Protein 2W2I (pdb70)

Structure (mmCIF, N/CA/C/O backbone):
data_2W2I
#
_entry.id   2W2I
#
_cell.length_a   90.904
_cell.length_b   111.009
_cell.length_c   224.199
_cell.angle_alpha   90.00
_cell.angle_beta   90.00
_cell.angle_gamma   90.00
#
_symmetry.space_group_name_H-M   'I 2 2 2'
#
loop_
_entity.id
_entity.type
_entity.pdbx_description
1 polymer '2-OXOGLUTARATE OXYGENASE'
2 non-polymer 'NICKEL (II) ION'
3 non-polymer 'PYRIDINE-2,4-DICARBOXYLIC ACID'
4 non-polymer GLYCEROL
5 water water
#
loop_
_atom_site.group_PDB
_atom_site.id
_atom_site.type_symbol
_atom_site.label_atom_id
_atom_site.label_alt_id
_atom_site.label_comp_id
_atom_site.label_asym_id
_atom_site.label_entity_id
_atom_site.label_seq_id
_atom_site.pdbx_PDB_ins_code
_atom_site.Cartn_x
_atom_site.Cartn_y
_atom_site.Cartn_z
_atom_site.occupancy
_atom_site.B_iso_or_equiv
_atom_site.auth_seq_id
_atom_site.auth_comp_id
_atom_site.auth_asym_id
_atom_site.auth_atom_id
_atom_site.pdbx_PDB_model_num
ATOM 1 N N . HIS A 1 35 ? 17.905 33.865 107.302 1.00 38.49 13 HIS A N 1
ATOM 2 C CA . HIS A 1 35 ? 19.343 34.064 106.980 1.00 35.77 13 HIS A CA 1
ATOM 3 C C . HIS A 1 35 ? 19.797 33.258 105.757 1.00 36.18 13 HIS A C 1
ATOM 4 O O . HIS A 1 35 ? 20.539 33.777 104.926 1.00 41.11 13 HIS A O 1
ATOM 6 N N . THR A 1 36 ? 19.365 31.999 105.651 1.00 29.83 14 THR A N 1
ATOM 7 C CA . THR A 1 36 ? 19.762 31.120 104.539 1.00 25.05 14 THR A CA 1
ATOM 8 C C . THR A 1 36 ? 18.530 30.535 103.826 1.00 20.74 14 THR A C 1
ATOM 9 O O . THR A 1 36 ? 17.546 30.214 104.459 1.00 16.94 14 THR A O 1
ATOM 13 N N . ILE A 1 37 ? 18.577 30.411 102.500 1.00 18.49 15 ILE A N 1
ATOM 14 C CA . ILE A 1 37 ? 17.402 29.962 101.746 1.00 14.58 15 ILE A CA 1
ATOM 15 C C . ILE A 1 37 ? 17.125 28.494 102.037 1.00 13.06 15 ILE A C 1
ATOM 16 O O . ILE A 1 37 ? 17.985 27.647 101.840 1.00 14.00 15 ILE A O 1
ATOM 21 N N . MET A 1 38 ? 15.925 28.201 102.514 1.00 11.96 16 MET A N 1
ATOM 22 C CA . MET A 1 38 ? 15.544 26.830 102.830 1.00 13.31 16 MET A CA 1
ATOM 23 C C . MET A 1 38 ? 14.964 26.087 101.626 1.00 13.86 16 MET A C 1
ATOM 24 O O . MET A 1 38 ? 14.318 26.686 100.775 1.00 13.38 16 MET A O 1
ATOM 29 N N . THR A 1 39 ? 15.171 24.772 101.591 1.00 13.43 17 THR A N 1
ATOM 30 C CA . THR A 1 39 ? 14.532 23.908 100.596 1.00 15.24 17 THR A CA 1
ATOM 31 C C . THR A 1 39 ? 13.647 22.889 101.303 1.00 14.39 17 THR A C 1
ATOM 32 O O . THR A 1 39 ? 14.098 22.187 102.167 1.00 15.04 17 THR A O 1
ATOM 36 N N . PHE A 1 40 ? 12.385 22.815 100.921 1.00 14.76 18 PHE A N 1
ATOM 37 C CA . PHE A 1 40 ? 11.430 21.897 101.517 1.00 12.60 18 PHE A CA 1
ATOM 38 C C . PHE A 1 40 ? 11.096 20.747 100.560 1.00 14.65 18 PHE A C 1
ATOM 39 O O . PHE A 1 40 ? 10.962 20.924 99.327 1.00 13.58 18 PHE A O 1
ATOM 47 N N . TYR A 1 41 ? 10.940 19.575 101.141 1.00 14.30 19 TYR A N 1
ATOM 48 C CA . TYR A 1 41 ? 10.627 18.354 100.420 1.00 15.76 19 TYR A CA 1
ATOM 49 C C . TYR A 1 41 ? 9.335 17.719 100.960 1.00 15.91 19 TYR A C 1
ATOM 50 O O . TYR A 1 41 ? 9.374 16.673 101.603 1.00 15.41 19 TYR A O 1
ATOM 59 N N . PRO A 1 42 ? 8.187 18.351 100.700 1.00 16.13 20 PRO A N 1
ATOM 60 C CA . PRO A 1 42 ? 6.925 17.809 101.189 1.00 16.89 20 PRO A CA 1
ATOM 61 C C . PRO A 1 42 ? 6.560 16.449 100.602 1.00 19.17 20 PRO A C 1
ATOM 62 O O . PRO A 1 42 ? 6.795 16.201 99.418 1.00 16.22 20 PRO A O 1
ATOM 66 N N . THR A 1 43 ? 5.978 15.588 101.438 1.00 20.47 21 THR A N 1
ATOM 67 C CA . THR A 1 43 ? 5.313 14.383 100.964 1.00 22.49 21 THR A CA 1
ATOM 68 C C . THR A 1 43 ? 3.977 14.784 100.357 1.00 23.72 21 THR A C 1
ATOM 69 O O . THR A 1 43 ? 3.513 15.905 100.560 1.00 22.66 21 THR A O 1
ATOM 73 N N . MET A 1 44 ? 3.350 13.859 99.642 1.00 26.39 22 MET A N 1
ATOM 74 C CA . MET A 1 44 ? 2.069 14.122 98.993 1.00 28.01 22 MET A CA 1
ATOM 75 C C . MET A 1 44 ? 1.018 14.596 100.011 1.00 27.01 22 MET A C 1
ATOM 76 O O . MET A 1 44 ? 0.300 15.579 99.770 1.00 26.25 22 MET A O 1
ATOM 81 N N . GLU A 1 45 ? 0.942 13.905 101.151 1.00 24.30 23 GLU A N 1
ATOM 82 C CA . GLU A 1 45 ? -0.001 14.260 102.209 1.00 23.08 23 GLU A CA 1
ATOM 83 C C . GLU A 1 45 ? 0.273 15.673 102.710 1.00 21.98 23 GLU A C 1
ATOM 84 O O . GLU A 1 45 ? -0.649 16.465 102.852 1.00 21.36 23 GLU A O 1
ATOM 86 N N . GLU A 1 46 ? 1.540 15.992 102.948 1.00 22.35 24 GLU A N 1
ATOM 87 C CA . GLU A 1 46 ? 1.922 17.338 103.363 1.00 24.62 24 GLU A CA 1
ATOM 88 C C . GLU A 1 46 ? 1.626 18.360 102.262 1.00 26.62 24 GLU A C 1
ATOM 89 O O . GLU A 1 46 ? 1.364 19.525 102.535 1.00 27.94 24 GLU A O 1
ATOM 95 N N . PHE A 1 47 ? 1.662 17.906 101.019 1.00 27.21 25 PHE A N 1
ATOM 96 C CA . PHE A 1 47 ? 1.502 18.779 99.862 1.00 28.25 25 PHE A CA 1
ATOM 97 C C . PHE A 1 47 ? 0.063 19.238 99.625 1.00 27.58 25 PHE A C 1
ATOM 98 O O . PHE A 1 47 ? -0.141 20.265 98.982 1.00 28.77 25 PHE A O 1
ATOM 106 N N . ALA A 1 48 ? -0.919 18.498 100.146 1.00 25.53 26 ALA A N 1
ATOM 107 C CA . ALA A 1 48 ? -2.316 18.689 99.738 1.00 25.44 26 ALA A CA 1
ATOM 108 C C . ALA A 1 48 ? -2.842 20.122 99.906 1.00 25.35 26 ALA A C 1
ATOM 109 O O . ALA A 1 48 ? -3.386 20.704 98.955 1.00 26.99 26 ALA A O 1
ATOM 111 N N . ASP A 1 49 ? -2.658 20.695 101.090 1.00 23.03 27 ASP A N 1
ATOM 112 C CA . ASP A 1 49 ? -3.198 22.015 101.388 1.00 22.06 27 ASP A CA 1
ATOM 113 C C . ASP A 1 49 ? -2.122 23.081 101.354 1.00 18.46 27 ASP A C 1
ATOM 114 O O . ASP A 1 49 ? -1.224 23.096 102.175 1.00 15.95 27 ASP A O 1
ATOM 119 N N . PHE A 1 50 ? -2.237 23.993 100.401 1.00 17.38 28 PHE A N 1
ATOM 120 C CA . PHE A 1 50 ? -1.224 25.021 100.188 1.00 13.74 28 PHE A CA 1
ATOM 121 C C . PHE A 1 50 ? -1.083 25.989 101.366 1.00 13.03 28 PHE A C 1
ATOM 122 O O . PHE A 1 50 ? 0.026 26.239 101.848 1.00 12.03 28 PHE A O 1
ATOM 130 N N . ASN A 1 51 ? -2.211 26.549 101.802 1.00 12.39 29 ASN A N 1
ATOM 131 C CA . ASN A 1 51 ? -2.243 27.497 102.912 1.00 14.62 29 ASN A CA 1
ATOM 132 C C . ASN A 1 51 ? -1.551 26.933 104.121 1.00 13.50 29 ASN A C 1
ATOM 133 O O . ASN A 1 51 ? -0.783 27.625 104.773 1.00 10.70 29 ASN A O 1
ATOM 138 N N . THR A 1 52 ? -1.842 25.675 104.424 1.00 14.49 30 THR A N 1
ATOM 139 C CA . THR A 1 52 ? -1.297 25.017 105.613 1.00 17.06 30 THR A CA 1
ATOM 140 C C . THR A 1 52 ? 0.207 24.851 105.477 1.00 14.23 30 THR A C 1
ATOM 141 O O . THR A 1 52 ? 0.962 25.097 106.406 1.00 10.72 30 THR A O 1
ATOM 145 N N . TYR A 1 53 ? 0.647 24.466 104.295 1.00 11.13 31 TYR A N 1
ATOM 146 C CA . TYR A 1 53 ? 2.063 24.225 104.119 1.00 11.63 31 TYR A CA 1
ATOM 147 C C . TYR A 1 53 ? 2.892 25.503 104.172 1.00 11.27 31 TYR A C 1
ATOM 148 O O . TYR A 1 53 ? 4.006 25.486 104.651 1.00 10.87 31 TYR A O 1
ATOM 157 N N . VAL A 1 54 ? 2.359 26.600 103.644 1.00 12.04 32 VAL A N 1
ATOM 158 C CA . VAL A 1 54 ? 3.049 27.875 103.746 1.00 10.62 32 VAL A CA 1
ATOM 159 C C . VAL A 1 54 ? 3.168 28.316 105.208 1.00 11.17 32 VAL A C 1
ATOM 160 O O . VAL A 1 54 ? 4.225 28.807 105.623 1.00 10.93 32 VAL A O 1
ATOM 164 N N . ALA A 1 55 ? 2.105 28.119 105.997 1.00 10.29 33 ALA A N 1
ATOM 165 C CA . ALA A 1 55 ? 2.143 28.427 107.429 1.00 11.10 33 ALA A CA 1
ATOM 166 C C . ALA A 1 55 ? 3.223 27.580 108.088 1.00 10.66 33 ALA A C 1
ATOM 167 O O . ALA A 1 55 ? 3.946 28.049 108.962 1.00 10.42 33 ALA A O 1
ATOM 169 N N . TYR A 1 56 ? 3.352 26.339 107.630 1.00 9.87 34 TYR A N 1
ATOM 170 C CA . TYR A 1 56 ? 4.382 25.450 108.155 1.00 10.77 34 TYR A CA 1
ATOM 171 C C . TYR A 1 56 ? 5.776 25.935 107.804 1.00 9.60 34 TYR A C 1
ATOM 172 O O . TYR A 1 56 ? 6.643 26.015 108.657 1.00 10.17 34 TYR A O 1
ATOM 181 N N . MET A 1 57 ? 5.990 26.252 106.541 1.00 8.58 35 MET A N 1
ATOM 182 C CA . MET A 1 57 ? 7.271 26.801 106.097 1.00 9.30 35 MET A CA 1
ATOM 183 C C . MET A 1 57 ? 7.709 27.992 106.970 1.00 10.72 35 MET A C 1
ATOM 184 O O . MET A 1 57 ? 8.878 28.086 107.377 1.00 12.74 35 MET A O 1
ATOM 189 N N . GLU A 1 58 ? 6.758 28.871 107.289 1.00 9.20 36 GLU A N 1
ATOM 190 C CA . GLU A 1 58 ? 7.030 30.045 108.114 1.00 9.45 36 GLU A CA 1
ATOM 191 C C . GLU A 1 58 ? 7.337 29.691 109.551 1.00 10.08 36 GLU A C 1
ATOM 192 O O . GLU A 1 58 ? 8.202 30.309 110.184 1.00 5.80 36 GLU A O 1
ATOM 198 N N . SER A 1 59 ? 6.640 28.687 110.079 1.00 10.89 37 SER A N 1
ATOM 199 C CA . SER A 1 59 ? 6.918 28.216 111.429 1.00 12.04 37 SER A CA 1
ATOM 200 C C . SER A 1 59 ? 8.348 27.699 111.534 1.00 11.82 37 SER A C 1
ATOM 201 O O . SER A 1 59 ? 8.907 27.685 112.613 1.00 10.72 37 SER A O 1
ATOM 204 N N . GLN A 1 60 ? 8.918 27.258 110.418 1.00 9.75 38 GLN A N 1
ATOM 205 C CA . GLN A 1 60 ? 10.326 26.833 110.347 1.00 10.40 38 GLN A CA 1
ATOM 206 C C . GLN A 1 60 ? 11.297 27.965 109.958 1.00 12.97 38 GLN A C 1
ATOM 207 O O . GLN A 1 60 ? 12.479 27.699 109.731 1.00 15.10 38 GLN A O 1
ATOM 213 N N . GLY A 1 61 ? 10.801 29.207 109.858 1.00 12.79 39 GLY A N 1
ATOM 214 C CA . GLY A 1 61 ? 11.636 30.382 109.571 1.00 11.28 39 GLY A CA 1
ATOM 215 C C . GLY A 1 61 ? 11.902 30.689 108.105 1.00 11.82 39 GLY A C 1
ATOM 216 O O . GLY A 1 61 ? 12.726 31.550 107.792 1.00 12.09 39 GLY A O 1
ATOM 217 N N . ALA A 1 62 ? 11.191 30.031 107.196 1.00 11.37 40 ALA A N 1
ATOM 218 C CA . ALA A 1 62 ? 11.494 30.146 105.762 1.00 12.47 40 ALA A CA 1
ATOM 219 C C . ALA A 1 62 ? 11.498 31.597 105.281 1.00 13.59 40 ALA A C 1
ATOM 220 O O . ALA A 1 62 ? 12.313 32.001 104.442 1.00 12.21 40 ALA A O 1
ATOM 222 N N . HIS A 1 63 ? 10.551 32.356 105.816 1.00 11.19 41 HIS A N 1
ATOM 223 C CA . HIS A 1 63 ? 10.329 33.734 105.415 1.00 11.36 41 HIS A CA 1
ATOM 224 C C . HIS A 1 63 ? 11.476 34.686 105.739 1.00 12.74 41 HIS A C 1
ATOM 225 O O . HIS A 1 63 ? 11.576 35.760 105.111 1.00 13.61 41 HIS A O 1
ATOM 232 N N . GLN A 1 64 ? 12.341 34.284 106.656 1.00 10.44 42 GLN A N 1
ATOM 233 C CA . GLN A 1 64 ? 13.468 35.104 107.082 1.00 11.71 42 GLN A CA 1
ATOM 234 C C . GLN A 1 64 ? 14.490 35.374 105.986 1.00 10.40 42 GLN A C 1
ATOM 235 O O . GLN A 1 64 ? 15.092 36.450 105.945 1.00 10.27 42 GLN A O 1
ATOM 237 N N . ALA A 1 65 ? 14.716 34.383 105.130 1.00 9.13 43 ALA A N 1
ATOM 238 C CA . ALA A 1 65 ? 15.638 34.538 104.017 1.00 9.64 43 ALA A CA 1
ATOM 239 C C . ALA A 1 65 ? 15.008 35.377 102.887 1.00 10.14 43 ALA A C 1
ATOM 240 O O . ALA A 1 65 ? 15.712 35.960 102.065 1.00 10.11 43 ALA A O 1
ATOM 242 N N . GLY A 1 66 ? 13.681 35.424 102.832 1.00 10.04 44 GLY A N 1
ATOM 243 C CA . GLY A 1 66 ? 12.967 36.143 101.779 1.00 12.03 44 GLY A CA 1
ATOM 244 C C . GLY A 1 66 ? 12.496 35.259 100.635 1.00 11.24 44 GLY A C 1
ATOM 245 O O . GLY A 1 66 ? 11.683 35.667 99.819 1.00 8.39 44 GLY A O 1
ATOM 246 N N . LEU A 1 67 ? 12.981 34.020 100.618 1.00 10.34 45 LEU A N 1
ATOM 247 C CA . LEU A 1 67 ? 12.785 33.116 99.507 1.00 11.20 45 LEU A CA 1
ATOM 248 C C . LEU A 1 67 ? 12.947 31.668 100.017 1.00 9.63 45 LEU A C 1
ATOM 249 O O . LEU A 1 67 ? 13.836 31.372 100.818 1.00 9.35 45 LEU A O 1
ATOM 254 N N . ALA A 1 68 ? 12.084 30.769 99.572 1.00 8.31 46 ALA A N 1
ATOM 255 C CA . ALA A 1 68 ? 12.245 29.345 99.859 1.00 9.90 46 ALA A CA 1
ATOM 256 C C . ALA A 1 68 ? 12.008 28.552 98.582 1.00 9.72 46 ALA A C 1
ATOM 257 O O . ALA A 1 68 ? 11.218 28.971 97.752 1.00 11.47 46 ALA A O 1
ATOM 259 N N . LYS A 1 69 ? 12.709 27.427 98.437 1.00 9.82 47 LYS A N 1
ATOM 260 C CA . LYS A 1 69 ? 12.449 26.485 97.370 1.00 11.15 47 LYS A CA 1
ATOM 261 C C . LYS A 1 69 ? 11.593 25.332 97.885 1.00 11.11 47 LYS A C 1
ATOM 262 O O . LYS A 1 69 ? 11.752 24.885 99.020 1.00 10.93 47 LYS A O 1
ATOM 268 N N . VAL A 1 70 ? 10.648 24.885 97.066 1.00 10.76 48 VAL A N 1
ATOM 269 C CA . VAL A 1 70 ? 9.844 23.721 97.394 1.00 10.16 48 VAL A CA 1
ATOM 270 C C . VAL A 1 70 ? 9.929 22.719 96.249 1.00 11.43 48 VAL A C 1
ATOM 271 O O . VAL A 1 70 ? 9.562 23.009 95.099 1.00 10.72 48 VAL A O 1
ATOM 275 N N . ILE A 1 71 ? 10.403 21.527 96.580 1.00 10.58 49 ILE A N 1
ATOM 276 C CA . ILE A 1 71 ? 10.504 20.456 95.615 1.00 13.39 49 ILE A CA 1
ATOM 277 C C . ILE A 1 71 ? 9.296 19.548 95.798 1.00 13.45 49 ILE A C 1
ATOM 278 O O . ILE A 1 71 ? 9.115 19.001 96.855 1.00 15.21 49 ILE A O 1
ATOM 283 N N . PRO A 1 72 ? 8.439 19.424 94.773 1.00 13.98 50 PRO A N 1
ATOM 284 C CA . PRO A 1 72 ? 7.228 18.619 94.955 1.00 14.53 50 PRO A CA 1
ATOM 285 C C . PRO A 1 72 ? 7.538 17.132 95.093 1.00 15.30 50 PRO A C 1
ATOM 286 O O . PRO A 1 72 ? 8.633 16.705 94.731 1.00 11.76 50 PRO A O 1
ATOM 290 N N . PRO A 1 73 ? 6.586 16.349 95.644 1.00 18.10 51 PRO A N 1
ATOM 291 C CA . PRO A 1 73 ? 6.748 14.906 95.739 1.00 19.26 51 PRO A CA 1
ATOM 292 C C . PRO A 1 73 ? 6.933 14.280 94.371 1.00 20.85 51 PRO A C 1
ATOM 293 O O . PRO A 1 73 ? 6.493 14.854 93.380 1.00 19.35 51 PRO A O 1
ATOM 297 N N . LYS A 1 74 ? 7.566 13.110 94.335 1.00 23.65 52 LYS A N 1
ATOM 298 C CA . LYS A 1 74 ? 7.881 12.401 93.092 1.00 25.70 52 LYS A CA 1
ATOM 299 C C . LYS A 1 74 ? 6.646 12.133 92.237 1.00 26.10 52 LYS A C 1
ATOM 300 O O . LYS A 1 74 ? 6.681 12.315 91.029 1.00 26.53 52 LYS A O 1
ATOM 302 N N . GLU A 1 75 ? 5.551 11.732 92.872 1.00 26.36 53 GLU A N 1
ATOM 303 C CA . GLU A 1 75 ? 4.333 11.361 92.152 1.00 27.06 53 GLU A CA 1
ATOM 304 C C . GLU A 1 75 ? 3.665 12.541 91.423 1.00 26.63 53 GLU A C 1
ATOM 305 O O . GLU A 1 75 ? 2.981 12.360 90.416 1.00 27.31 53 GLU A O 1
ATOM 307 N N . TRP A 1 76 ? 3.890 13.750 91.921 1.00 25.07 54 TRP A N 1
ATOM 308 C CA . TRP A 1 76 ? 3.151 14.925 91.487 1.00 22.17 54 TRP A CA 1
ATOM 309 C C . TRP A 1 76 ? 3.584 15.440 90.116 1.00 21.42 54 TRP A C 1
ATOM 310 O O . TRP A 1 76 ? 4.769 15.432 89.780 1.00 21.08 54 TRP A O 1
ATOM 321 N N . LYS A 1 77 ? 2.607 15.888 89.328 1.00 18.66 55 LYS A N 1
ATOM 322 C CA . LYS A 1 77 ? 2.861 16.552 88.058 1.00 18.03 55 LYS A CA 1
ATOM 323 C C . LYS A 1 77 ? 1.981 17.797 87.882 1.00 18.44 55 LYS A C 1
ATOM 324 O O . LYS A 1 77 ? 0.797 17.793 88.242 1.00 18.06 55 LYS A O 1
ATOM 330 N N . ALA A 1 78 ? 2.568 18.842 87.293 1.00 20.87 56 ALA A N 1
ATOM 331 C CA . ALA A 1 78 ? 1.825 20.049 86.911 1.00 24.01 56 ALA A CA 1
ATOM 332 C C . ALA A 1 78 ? 0.902 19.728 85.732 1.00 25.92 56 ALA A C 1
ATOM 333 O O . ALA A 1 78 ? -0.245 20.183 85.675 1.00 23.96 56 ALA A O 1
ATOM 335 N N . ARG A 1 79 ? 1.430 18.954 84.786 1.00 29.08 57 ARG A N 1
ATOM 336 C CA . ARG A 1 79 ? 0.646 18.414 83.680 1.00 30.90 57 ARG A CA 1
ATOM 337 C C . ARG A 1 79 ? 1.341 17.215 83.053 1.00 31.22 57 ARG A C 1
ATOM 338 O O . ARG A 1 79 ? 2.549 17.016 83.230 1.00 29.99 57 ARG A O 1
ATOM 346 N N . GLN A 1 80 ? 0.564 16.437 82.300 1.00 33.41 58 GLN A N 1
ATOM 347 C CA . GLN A 1 80 ? 1.024 15.167 81.742 1.00 32.75 58 GLN A CA 1
ATOM 348 C C . GLN A 1 80 ? 2.126 15.378 80.713 1.00 31.60 58 GLN A C 1
ATOM 349 O O . GLN A 1 80 ? 3.203 14.798 80.852 1.00 32.59 58 GLN A O 1
ATOM 351 N N . MET A 1 81 ? 1.861 16.234 79.716 1.00 30.37 59 MET A N 1
ATOM 352 C CA . MET A 1 81 ? 2.778 16.483 78.583 1.00 29.50 59 MET A CA 1
ATOM 353 C C . MET A 1 81 ? 2.826 17.957 78.176 1.00 29.35 59 MET A C 1
ATOM 354 O O . MET A 1 81 ? 1.798 18.617 78.149 1.00 29.54 59 MET A O 1
ATOM 359 N N . TYR A 1 82 ? 4.003 18.454 77.803 1.00 31.40 60 TYR A N 1
ATOM 360 C CA . TYR A 1 82 ? 4.139 19.825 77.281 1.00 32.63 60 TYR A CA 1
ATOM 361 C C . TYR A 1 82 ? 4.353 19.833 75.757 1.00 35.29 60 TYR A C 1
ATOM 362 O O . TYR A 1 82 ? 5.124 20.641 75.235 1.00 35.37 60 TYR A O 1
ATOM 371 N N . ASP A 1 83 ? 3.649 18.957 75.044 1.00 37.13 61 ASP A N 1
ATOM 372 C CA . ASP A 1 83 ? 3.921 18.720 73.610 1.00 39.32 61 ASP A CA 1
ATOM 373 C C . ASP A 1 83 ? 2.970 19.461 72.656 1.00 38.44 61 ASP A C 1
ATOM 374 O O . ASP A 1 83 ? 2.865 19.114 71.482 1.00 39.16 61 ASP A O 1
ATOM 379 N N . ASP A 1 84 ? 2.310 20.496 73.164 1.00 36.99 62 ASP A N 1
ATOM 380 C CA . ASP A 1 84 ? 1.215 21.162 72.463 1.00 35.03 62 ASP A CA 1
ATOM 381 C C . ASP A 1 84 ? 1.251 22.680 72.667 1.00 30.47 62 ASP A C 1
ATOM 382 O O . ASP A 1 84 ? 0.224 23.344 72.652 1.00 31.66 62 ASP A O 1
ATOM 387 N N . ILE A 1 85 ? 2.444 23.227 72.827 1.00 24.89 63 ILE A N 1
ATOM 388 C CA . ILE A 1 85 ? 2.600 24.605 73.261 1.00 21.55 63 ILE A CA 1
ATOM 389 C C . ILE A 1 85 ? 3.296 25.498 72.224 1.00 18.14 63 ILE A C 1
ATOM 390 O O . ILE A 1 85 ? 3.431 26.688 72.426 1.00 14.15 63 ILE A O 1
ATOM 395 N N . GLU A 1 86 ? 3.700 24.938 71.090 1.00 16.42 64 GLU A N 1
ATOM 396 C CA . GLU A 1 86 ? 4.450 25.708 70.100 1.00 16.75 64 GLU A CA 1
ATOM 397 C C . GLU A 1 86 ? 3.642 26.861 69.495 1.00 13.22 64 GLU A C 1
ATOM 398 O O . GLU A 1 86 ? 4.203 27.878 69.086 1.00 13.36 64 GLU A O 1
ATOM 404 N N . ASP A 1 87 ? 2.327 26.698 69.449 1.00 10.64 65 ASP A N 1
ATOM 405 C CA . ASP A 1 87 ? 1.435 27.699 68.882 1.00 9.35 65 ASP A CA 1
ATOM 406 C C . ASP A 1 87 ? 0.958 28.761 69.837 1.00 8.66 65 ASP A C 1
ATOM 407 O O . ASP A 1 87 ? 0.279 29.699 69.398 1.00 7.19 65 ASP A O 1
ATOM 412 N N . ILE A 1 88 ? 1.310 28.641 71.122 1.00 7.08 66 ILE A N 1
ATOM 413 C CA . ILE A 1 88 ? 0.918 29.630 72.093 1.00 6.82 66 ILE A CA 1
ATOM 414 C C . ILE A 1 88 ?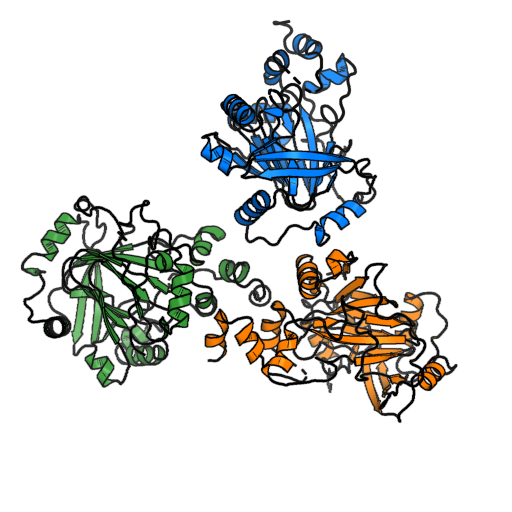 1.456 30.986 71.623 1.00 7.50 66 ILE A C 1
ATOM 415 O O . ILE A 1 88 ? 2.592 31.088 71.114 1.00 6.09 66 ILE A O 1
ATOM 420 N N . LEU A 1 89 ? 0.622 32.011 71.770 1.00 7.05 67 LEU A N 1
ATOM 421 C CA . LEU A 1 89 ? 0.950 33.359 71.315 1.00 8.11 67 LEU A CA 1
ATOM 422 C C . LEU A 1 89 ? 1.633 34.142 72.427 1.00 8.63 67 LEU A C 1
ATOM 423 O O . LEU A 1 89 ? 1.180 34.144 73.577 1.00 7.30 67 LEU A O 1
ATOM 428 N N . ILE A 1 90 ? 2.740 34.772 72.063 1.00 8.13 68 ILE A N 1
ATOM 429 C CA . ILE A 1 90 ? 3.408 35.782 72.844 1.00 6.78 68 ILE A CA 1
ATOM 430 C C . ILE A 1 90 ? 3.081 37.139 72.203 1.00 8.91 68 ILE A C 1
ATOM 431 O O . ILE A 1 90 ? 3.746 37.602 71.244 1.00 10.03 68 ILE A O 1
ATOM 436 N N . ALA A 1 91 ? 2.029 37.762 72.715 1.00 9.09 69 ALA A N 1
ATOM 437 C CA . ALA A 1 91 ? 1.491 38.994 72.137 1.00 10.37 69 ALA A CA 1
ATOM 438 C C . ALA A 1 91 ? 2.517 40.123 72.041 1.00 10.48 69 ALA A C 1
ATOM 439 O O . ALA A 1 91 ? 2.513 40.864 71.061 1.00 10.55 69 ALA A O 1
ATOM 441 N N . THR A 1 92 ? 3.368 40.256 73.062 1.00 10.06 70 THR A N 1
ATOM 442 C CA . THR A 1 92 ? 4.302 41.379 73.166 1.00 11.01 70 THR A CA 1
ATOM 443 C C . THR A 1 92 ? 5.630 40.953 73.807 1.00 10.62 70 THR A C 1
ATOM 444 O O . THR A 1 92 ? 5.886 41.252 74.982 1.00 8.87 70 THR A O 1
ATOM 448 N N . PRO A 1 93 ? 6.488 40.274 73.042 1.00 9.85 71 PRO A N 1
ATOM 449 C CA . PRO A 1 93 ? 7.820 39.961 73.532 1.00 8.32 71 PRO A CA 1
ATOM 450 C C . PRO A 1 93 ? 8.575 41.255 73.844 1.00 8.32 71 PRO A C 1
ATOM 451 O O . PRO A 1 93 ? 8.384 42.267 73.153 1.00 6.35 71 PRO A O 1
ATOM 455 N N . LEU A 1 94 ? 9.422 41.226 74.871 1.00 8.29 72 LEU A N 1
ATOM 456 C CA . LEU A 1 94 ? 10.100 42.443 75.337 1.00 8.92 72 LEU A CA 1
ATOM 457 C C . LEU A 1 94 ? 11.601 42.335 75.101 1.00 10.07 72 LEU A C 1
ATOM 458 O O . LEU A 1 94 ? 12.222 41.390 75.545 1.00 11.34 72 LEU A O 1
ATOM 463 N N . GLN A 1 95 ? 12.167 43.275 74.346 1.00 10.52 73 GLN A N 1
ATOM 464 C CA . GLN A 1 95 ? 13.621 43.329 74.188 1.00 10.93 73 GLN A CA 1
ATOM 465 C C . GLN A 1 95 ? 14.212 44.100 75.347 1.00 11.94 73 GLN A C 1
ATOM 466 O O . GLN A 1 95 ? 13.782 45.218 75.637 1.00 10.73 73 GLN A O 1
ATOM 472 N N . GLN A 1 96 ? 15.172 43.493 76.043 1.00 14.02 74 GLN A N 1
ATOM 473 C CA . GLN A 1 96 ? 15.671 44.050 77.301 1.00 13.80 74 GLN A CA 1
ATOM 474 C C . GLN A 1 96 ? 17.015 44.699 77.063 1.00 14.49 74 GLN A C 1
ATOM 475 O O . GLN A 1 96 ? 17.999 44.014 76.866 1.00 16.63 74 GLN A O 1
ATOM 481 N N . VAL A 1 97 ? 17.052 46.016 77.083 1.00 15.71 75 VAL A N 1
ATOM 482 C CA . VAL A 1 97 ? 18.284 46.743 76.833 1.00 18.17 75 VAL A CA 1
ATOM 483 C C . VAL A 1 97 ? 18.833 47.231 78.161 1.00 20.59 75 VAL A C 1
ATOM 484 O O . VAL A 1 97 ? 18.138 47.870 78.957 1.00 19.91 75 VAL A O 1
ATOM 488 N N . THR A 1 98 ? 20.079 46.871 78.431 1.00 22.48 76 THR A N 1
ATOM 489 C CA . THR A 1 98 ? 20.746 47.301 79.642 1.00 24.23 76 THR A CA 1
ATOM 490 C C . THR A 1 98 ? 21.757 48.411 79.318 1.00 24.61 76 THR A C 1
ATOM 491 O O . THR A 1 98 ? 22.330 48.449 78.225 1.00 25.33 76 THR A O 1
ATOM 495 N N . SER A 1 99 ? 21.950 49.323 80.257 1.00 24.32 77 SER A N 1
ATOM 496 C CA . SER A 1 99 ? 23.045 50.280 80.171 1.00 24.83 77 SER A CA 1
ATOM 497 C C . SER A 1 99 ? 23.607 50.532 81.563 1.00 24.70 77 SER A C 1
ATOM 498 O O . SER A 1 99 ? 22.893 50.448 82.554 1.00 21.41 77 SER A O 1
ATOM 501 N N . GLY A 1 100 ? 24.895 50.849 81.616 1.00 25.01 78 GLY A N 1
ATOM 502 C CA . GLY A 1 100 ? 25.585 51.060 82.864 1.00 24.05 78 GLY A CA 1
ATOM 503 C C . GLY A 1 100 ? 26.924 50.379 82.838 1.00 22.82 78 GLY A C 1
ATOM 504 O O . GLY A 1 100 ? 27.373 49.913 81.797 1.00 23.88 78 GLY A O 1
ATOM 505 N N . GLN A 1 101 ? 27.557 50.334 83.999 1.00 21.28 79 GLN A N 1
ATOM 506 C CA . GLN A 1 101 ? 28.903 49.801 84.143 1.00 21.33 79 GLN A CA 1
ATOM 507 C C . GLN A 1 101 ? 29.103 49.349 85.578 1.00 23.05 79 GLN A C 1
ATOM 508 O O . GLN A 1 101 ? 28.338 49.746 86.468 1.00 24.34 79 GLN A O 1
ATOM 511 N N . GLY A 1 102 ? 30.118 48.514 85.792 1.00 26.25 80 GLY A N 1
ATOM 512 C CA . GLY A 1 102 ? 30.547 48.130 87.143 1.00 28.83 80 GLY A CA 1
ATOM 513 C C . GLY A 1 102 ? 29.469 47.546 88.041 1.00 28.98 80 GLY A C 1
ATOM 514 O O . GLY A 1 102 ? 29.367 47.906 89.221 1.00 29.74 80 GLY A O 1
ATOM 515 N N . GLY A 1 103 ? 28.664 46.648 87.478 1.00 28.07 81 GLY A N 1
ATOM 516 C CA . GLY A 1 103 ? 27.633 45.930 88.233 1.00 26.85 81 GLY A CA 1
ATOM 517 C C . GLY A 1 103 ? 26.419 46.756 88.588 1.00 25.12 81 GLY A C 1
ATOM 518 O O . GLY A 1 103 ? 25.582 46.315 89.374 1.00 25.90 81 GLY A O 1
ATOM 519 N N . VAL A 1 104 ? 26.324 47.955 88.024 1.00 22.58 82 VAL A N 1
ATOM 520 C CA . VAL A 1 104 ? 25.173 48.823 88.273 1.00 22.46 82 VAL A CA 1
ATOM 521 C C . VAL A 1 104 ? 24.540 49.237 86.944 1.00 22.28 82 VAL A C 1
ATOM 522 O O . VAL A 1 104 ? 25.129 50.003 86.177 1.00 20.50 82 VAL A O 1
ATOM 526 N N . PHE A 1 105 ? 23.345 48.718 86.679 1.00 21.80 83 PHE A N 1
ATOM 527 C CA . PHE A 1 105 ? 22.716 48.889 85.379 1.00 21.34 83 PHE A CA 1
ATOM 528 C C . PHE A 1 105 ? 21.258 49.254 85.493 1.00 20.35 83 PHE A C 1
ATOM 529 O O . PHE A 1 105 ? 20.580 48.869 86.449 1.00 18.59 83 PHE A O 1
ATOM 537 N N . THR A 1 106 ? 20.800 50.001 84.496 1.00 19.99 84 THR A N 1
ATOM 538 C CA . THR A 1 106 ? 19.410 50.292 84.271 1.00 19.62 84 THR A CA 1
ATOM 539 C C . THR A 1 106 ? 18.941 49.402 83.130 1.00 19.64 84 THR A C 1
ATOM 540 O O . THR A 1 106 ? 19.646 49.198 82.152 1.00 17.28 84 THR A O 1
ATOM 544 N N . GLN A 1 107 ? 17.752 48.856 83.272 1.00 20.68 85 GLN A N 1
ATOM 545 C CA . GLN A 1 107 ? 17.213 48.004 82.252 1.00 22.62 85 GLN A CA 1
ATOM 546 C C . GLN A 1 107 ? 15.991 48.677 81.633 1.00 23.75 85 GLN A C 1
ATOM 547 O O . GLN A 1 107 ? 15.170 49.284 82.330 1.00 24.72 85 GLN A O 1
ATOM 553 N N . TYR A 1 108 ? 15.893 48.584 80.314 1.00 22.08 86 TYR A N 1
ATOM 554 C CA . TYR A 1 108 ? 14.787 49.159 79.576 1.00 24.37 86 TYR A CA 1
ATOM 555 C C . TYR A 1 108 ? 14.172 48.096 78.660 1.00 22.03 86 TYR A C 1
ATOM 556 O O . TYR A 1 108 ? 14.900 47.269 78.100 1.00 23.74 86 TYR A O 1
ATOM 565 N N . HIS A 1 109 ? 12.853 48.151 78.494 1.00 19.22 87 HIS A N 1
ATOM 566 C CA . HIS A 1 109 ? 12.106 47.136 77.772 1.00 19.65 87 HIS A CA 1
ATOM 567 C C . HIS A 1 109 ? 11.467 47.714 76.549 1.00 17.28 87 HIS A C 1
ATOM 568 O O . HIS A 1 109 ? 10.708 48.648 76.675 1.00 20.24 87 HIS A O 1
ATOM 575 N N . LYS A 1 110 ? 11.798 47.166 75.384 1.00 14.75 88 LYS A N 1
ATOM 576 C CA . LYS A 1 110 ? 11.187 47.580 74.120 1.00 17.22 88 LYS A CA 1
ATOM 577 C C . LYS A 1 110 ? 10.225 46.487 73.675 1.00 14.59 88 LYS A C 1
ATOM 578 O O . LYS A 1 110 ? 10.618 45.321 73.559 1.00 13.16 88 LYS A O 1
ATOM 582 N N . LYS A 1 111 ? 8.990 46.888 73.397 1.00 12.67 89 LYS A N 1
ATOM 583 C CA . LYS A 1 111 ? 7.949 45.971 72.925 1.00 13.86 89 LYS A CA 1
ATOM 584 C C . LYS A 1 111 ? 8.205 45.623 71.510 1.00 10.45 89 LYS A C 1
ATOM 585 O O . LYS A 1 111 ? 8.449 46.504 70.728 1.00 11.57 89 LYS A O 1
ATOM 591 N N . LYS A 1 112 ? 8.210 44.330 71.202 1.00 11.59 90 LYS A N 1
ATOM 592 C CA . LYS A 1 112 ? 8.415 43.821 69.836 1.00 10.49 90 LYS A CA 1
ATOM 593 C C . LYS A 1 112 ? 7.121 43.232 69.338 1.00 10.18 90 LYS A C 1
ATOM 594 O O . LYS A 1 112 ? 6.147 43.118 70.121 1.00 8.58 90 LYS A O 1
ATOM 599 N N . LYS A 1 113 ? 7.102 42.862 68.048 1.00 9.30 91 LYS A N 1
ATOM 600 C CA . LYS A 1 113 ? 5.922 42.299 67.424 1.00 9.74 91 LYS A CA 1
ATOM 601 C C . LYS A 1 113 ? 5.657 40.903 67.958 1.00 7.08 91 LYS A C 1
ATOM 602 O O . LYS A 1 113 ? 6.556 40.241 68.458 1.00 6.05 91 LYS A O 1
ATOM 605 N N . ALA A 1 114 ? 4.408 40.472 67.830 1.00 5.12 92 ALA A N 1
ATOM 606 C CA . ALA A 1 114 ? 3.979 39.155 68.292 1.00 4.86 92 ALA A CA 1
ATOM 607 C C . ALA A 1 114 ? 4.718 38.012 67.604 1.00 7.25 92 ALA A C 1
ATOM 608 O O . ALA A 1 114 ? 5.126 38.122 66.454 1.00 8.33 92 ALA A O 1
ATOM 610 N N . MET A 1 115 ? 4.725 36.880 68.281 1.00 8.34 93 MET A N 1
ATOM 611 C CA . MET A 1 115 ? 5.504 35.722 67.927 1.00 8.77 93 MET A CA 1
ATOM 612 C C . MET A 1 115 ? 4.796 34.530 68.554 1.00 7.99 93 MET A C 1
ATOM 613 O O . MET A 1 115 ? 4.095 34.687 69.590 1.00 7.15 93 MET A O 1
ATOM 618 N N . ARG A 1 116 ? 5.050 33.343 68.044 1.00 5.41 94 ARG A N 1
ATOM 619 C CA . ARG A 1 116 ? 4.604 32.124 68.704 1.00 7.82 94 ARG A CA 1
ATOM 620 C C . ARG A 1 116 ? 5.729 31.521 69.517 1.00 8.89 94 ARG A C 1
ATOM 621 O O . ARG A 1 116 ? 6.894 31.847 69.299 1.00 10.76 94 ARG A O 1
ATOM 629 N N . VAL A 1 117 ? 5.391 30.648 70.454 1.00 9.29 95 VAL A N 1
ATOM 630 C CA . VAL A 1 117 ? 6.378 29.998 71.309 1.00 9.88 95 VAL A CA 1
ATOM 631 C C . VAL A 1 117 ? 7.416 29.209 70.500 1.00 9.82 95 VAL A C 1
ATOM 632 O O . VAL A 1 117 ? 8.596 29.243 70.812 1.00 9.94 95 VAL A O 1
ATOM 636 N N . GLY A 1 118 ? 6.982 28.558 69.437 1.00 9.35 96 GLY A N 1
ATOM 637 C CA . GLY A 1 118 ? 7.886 27.844 68.534 1.00 8.42 96 GLY A CA 1
ATOM 638 C C . GLY A 1 118 ? 8.939 28.746 67.923 1.00 9.79 96 GLY A C 1
ATOM 639 O O . GLY A 1 118 ? 10.110 28.388 67.877 1.00 12.12 96 GLY A O 1
ATOM 640 N N . GLN A 1 119 ? 8.527 29.920 67.452 1.00 9.70 97 GLN A N 1
ATOM 641 C CA . GLN A 1 119 ? 9.474 30.916 66.924 1.00 11.34 97 GLN A CA 1
ATOM 642 C C . GLN A 1 119 ? 10.408 31.389 68.020 1.00 9.80 97 GLN A C 1
ATOM 643 O O . GLN A 1 119 ? 11.611 31.531 67.815 1.00 9.95 97 GLN A O 1
ATOM 649 N N . TYR A 1 120 ? 9.832 31.630 69.186 1.00 10.24 98 TYR A N 1
ATOM 650 C CA . TYR A 1 120 ? 10.593 32.120 70.320 1.00 10.10 98 TYR A CA 1
ATOM 651 C C . TYR A 1 120 ? 11.660 31.110 70.720 1.00 9.89 98 TYR A C 1
ATOM 652 O O . TYR A 1 120 ? 12.826 31.487 70.895 1.00 8.25 98 TYR A O 1
ATOM 661 N N . ARG A 1 121 ? 11.263 29.843 70.833 1.00 9.56 99 ARG A N 1
ATOM 662 C CA . ARG A 1 121 ? 12.199 28.758 71.119 1.00 10.19 99 ARG A CA 1
ATOM 663 C C . ARG A 1 121 ? 13.333 28.687 70.102 1.00 9.07 99 ARG A C 1
ATOM 664 O O . ARG A 1 121 ? 14.484 28.579 70.470 1.00 9.61 99 ARG A O 1
ATOM 672 N N . ARG A 1 122 ? 13.007 28.726 68.821 1.00 9.43 100 ARG A N 1
ATOM 673 C CA . ARG A 1 122 ? 14.036 28.736 67.820 1.00 9.80 100 ARG A CA 1
ATOM 674 C C . ARG A 1 122 ? 14.970 29.923 67.990 1.00 9.77 100 ARG A C 1
ATOM 675 O O . ARG A 1 122 ? 16.184 29.767 67.907 1.00 8.96 100 ARG A O 1
ATOM 683 N N . LEU A 1 123 ? 14.414 31.100 68.256 1.00 10.71 101 LEU A N 1
ATOM 684 C CA . LEU A 1 123 ? 15.225 32.293 68.440 1.00 11.61 101 LEU A CA 1
ATOM 685 C C . LEU A 1 123 ? 16.125 32.132 69.678 1.00 12.47 101 LEU A C 1
ATOM 686 O O . LEU A 1 123 ? 17.295 32.487 69.639 1.00 11.60 101 LEU A O 1
ATOM 691 N N . ALA A 1 124 ? 15.565 31.605 70.766 1.00 11.36 102 ALA A N 1
ATOM 692 C CA . ALA A 1 124 ? 16.333 31.394 71.999 1.00 12.89 102 ALA A CA 1
ATOM 693 C C . ALA A 1 124 ? 17.542 30.473 71.767 1.00 13.78 102 ALA A C 1
ATOM 694 O O . ALA A 1 124 ? 18.613 30.703 72.344 1.00 14.51 102 ALA A O 1
ATOM 696 N N . ASN A 1 125 ? 17.362 29.450 70.943 1.00 13.20 103 ASN A N 1
ATOM 697 C CA . ASN A 1 125 ? 18.438 28.478 70.674 1.00 14.91 103 ASN A CA 1
ATOM 698 C C . ASN A 1 125 ? 19.373 28.812 69.496 1.00 16.31 103 ASN A C 1
ATOM 699 O O . ASN A 1 125 ? 20.340 28.073 69.261 1.00 16.79 103 ASN A O 1
ATOM 704 N N . SER A 1 126 ? 19.097 29.917 68.789 1.00 16.03 104 SER A N 1
ATOM 705 C CA . SER A 1 126 ? 19.930 30.376 67.684 1.00 14.05 104 SER A CA 1
ATOM 706 C C . SER A 1 126 ? 21.295 30.852 68.200 1.00 13.54 104 SER A C 1
ATOM 707 O O . SER A 1 126 ? 21.474 31.164 69.409 1.00 11.52 104 SER A O 1
ATOM 710 N N . LYS A 1 127 ? 22.248 30.949 67.280 1.00 11.20 105 LYS A N 1
ATOM 711 C CA . LYS A 1 127 ? 23.618 31.310 67.626 1.00 11.95 105 LYS A CA 1
ATOM 712 C C . LYS A 1 127 ? 23.649 32.663 68.319 1.00 12.93 105 LYS A C 1
ATOM 713 O O . LYS A 1 127 ? 24.316 32.808 69.313 1.00 13.34 105 LYS A O 1
ATOM 718 N N . LYS A 1 128 ? 22.908 33.643 67.813 1.00 13.65 106 LYS A N 1
ATOM 719 C CA . LYS A 1 128 ? 22.931 34.989 68.405 1.00 14.90 106 LYS A CA 1
ATOM 720 C C . LYS A 1 128 ? 22.510 35.002 69.871 1.00 12.45 106 LYS A C 1
ATOM 721 O O . LYS A 1 128 ? 23.089 35.718 70.653 1.00 13.20 106 LYS A O 1
ATOM 727 N N . TYR A 1 129 ? 21.515 34.208 70.232 1.00 12.45 107 TYR A N 1
ATOM 728 C CA . TYR A 1 129 ? 20.895 34.288 71.573 1.00 14.66 107 TYR A CA 1
ATOM 729 C C . TYR A 1 129 ? 21.227 33.149 72.536 1.00 13.26 107 TYR A C 1
ATOM 730 O O . TYR A 1 129 ? 20.949 33.250 73.733 1.00 16.39 107 TYR A O 1
ATOM 739 N N . GLN A 1 130 ? 21.819 32.074 72.041 1.00 13.57 108 GLN A N 1
ATOM 740 C CA . GLN A 1 130 ? 22.005 30.876 72.841 1.00 13.81 108 GLN A CA 1
ATOM 741 C C . GLN A 1 130 ? 22.931 31.119 74.054 1.00 15.17 108 GLN A C 1
ATOM 742 O O . GLN A 1 130 ? 23.724 32.052 74.064 1.00 16.38 108 GLN A O 1
ATOM 748 N N . THR A 1 131 ? 22.773 30.290 75.081 1.00 15.66 109 THR A N 1
ATOM 749 C CA . THR A 1 131 ? 23.649 30.275 76.266 1.00 14.92 109 THR A CA 1
ATOM 750 C C . THR A 1 131 ? 25.078 30.049 75.807 1.00 16.14 109 THR A C 1
ATOM 751 O O . THR A 1 131 ? 25.320 29.152 75.012 1.00 14.12 109 THR A O 1
ATOM 755 N N . PRO A 1 132 ? 26.017 30.864 76.293 1.00 18.89 110 PRO A N 1
ATOM 756 C CA . PRO A 1 132 ? 27.398 30.614 75.960 1.00 20.36 110 PRO A CA 1
ATOM 757 C C . PRO A 1 132 ? 27.897 29.348 76.638 1.00 22.63 110 PRO A C 1
ATOM 758 O O . PRO A 1 132 ? 27.273 28.871 77.578 1.00 21.17 110 PRO A O 1
ATOM 762 N N . PRO A 1 133 ? 29.016 28.791 76.153 1.00 26.45 111 PRO A N 1
ATOM 763 C CA . PRO A 1 133 ? 29.590 27.605 76.795 1.00 27.26 111 PRO A CA 1
ATOM 764 C C . PRO A 1 133 ? 30.127 27.972 78.158 1.00 28.34 111 PRO A C 1
ATOM 765 O O . PRO A 1 133 ? 30.661 29.060 78.324 1.00 28.69 111 PRO A O 1
ATOM 769 N N . HIS A 1 134 ? 29.973 27.073 79.123 1.00 29.56 112 HIS A N 1
ATOM 770 C CA . HIS A 1 134 ? 30.315 27.351 80.523 1.00 30.54 112 HIS A CA 1
ATOM 771 C C . HIS A 1 134 ? 30.689 26.062 81.250 1.00 29.91 112 HIS A C 1
ATOM 772 O O . HIS A 1 134 ? 30.103 25.000 81.008 1.00 29.38 112 HIS A O 1
ATOM 779 N N . GLN A 1 135 ? 31.653 26.171 82.157 1.00 30.23 113 GLN A N 1
ATOM 780 C CA . GLN A 1 135 ? 32.132 25.026 82.936 1.00 30.65 113 GLN A CA 1
ATOM 781 C C . GLN A 1 135 ? 31.156 24.620 84.022 1.00 31.74 113 GLN A C 1
ATOM 782 O O . GLN A 1 135 ? 31.062 23.439 84.354 1.00 33.77 113 GLN A O 1
ATOM 784 N N . ASN A 1 136 ? 30.440 25.601 84.571 1.00 33.84 114 ASN A N 1
ATOM 785 C CA . ASN A 1 136 ? 29.550 25.393 85.717 1.00 34.18 114 ASN A CA 1
ATOM 786 C C . ASN A 1 136 ? 28.758 26.667 86.005 1.00 33.12 114 ASN A C 1
ATOM 787 O O . ASN A 1 136 ? 28.904 27.661 85.305 1.00 30.77 114 ASN A O 1
ATOM 792 N N . PHE A 1 137 ? 27.967 26.652 87.072 1.00 31.97 115 PHE A N 1
ATOM 793 C CA . PHE A 1 137 ? 27.177 27.815 87.416 1.00 31.48 115 PHE A CA 1
ATOM 794 C C . PHE A 1 137 ? 27.999 29.060 87.674 1.00 32.16 115 PHE A C 1
ATOM 795 O O . PHE A 1 137 ? 27.716 30.125 87.127 1.00 31.39 115 PHE A O 1
ATOM 803 N N . ALA A 1 138 ? 29.002 28.931 88.529 1.00 30.97 116 ALA A N 1
ATOM 804 C CA . ALA A 1 138 ? 29.882 30.056 88.840 1.00 30.56 116 ALA A CA 1
ATOM 805 C C . ALA A 1 138 ? 30.402 30.695 87.553 1.00 29.00 116 ALA A C 1
ATOM 806 O O . ALA A 1 138 ? 30.425 31.923 87.402 1.00 29.41 116 ALA A O 1
ATOM 808 N N . ASP A 1 139 ? 30.823 29.845 86.625 1.00 26.57 117 ASP A N 1
ATOM 809 C CA . ASP A 1 139 ? 31.305 30.304 85.350 1.00 26.72 117 ASP A CA 1
ATOM 810 C C . ASP A 1 139 ? 30.195 31.091 84.650 1.00 26.25 117 ASP A C 1
ATOM 811 O O . ASP A 1 139 ? 30.423 32.210 84.198 1.00 26.44 117 ASP A O 1
ATOM 816 N N . LEU A 1 140 ? 28.999 30.508 84.587 1.00 24.08 118 LEU A N 1
ATOM 817 C CA . LEU A 1 140 ? 27.871 31.110 83.851 1.00 22.81 118 LEU A CA 1
ATOM 818 C C . LEU A 1 140 ? 27.403 32.409 84.502 1.00 20.78 118 LEU A C 1
ATOM 819 O O . LEU A 1 140 ? 27.067 33.360 83.827 1.00 18.45 118 LEU A O 1
ATOM 824 N N . GLU A 1 141 ? 27.388 32.432 85.829 1.00 21.79 119 GLU A N 1
ATOM 825 C CA . GLU A 1 141 ? 27.013 33.623 86.599 1.00 20.83 119 GLU A CA 1
ATOM 826 C C . GLU A 1 141 ? 27.980 34.774 86.344 1.00 21.08 119 GLU A C 1
ATOM 827 O O . GLU A 1 141 ? 27.566 35.914 86.115 1.00 18.96 119 GLU A O 1
ATOM 833 N N . GLN A 1 142 ? 29.274 34.463 86.360 1.00 20.06 120 GLN A N 1
ATOM 834 C CA . GLN A 1 142 ? 30.297 35.451 86.023 1.00 20.54 120 GLN A CA 1
ATOM 835 C C . GLN A 1 142 ? 30.085 35.985 84.597 1.00 20.70 120 GLN A C 1
ATOM 836 O O . GLN A 1 142 ? 30.140 37.202 84.380 1.00 21.16 120 GLN A O 1
ATOM 838 N N . ARG A 1 143 ? 29.830 35.087 83.641 1.00 20.48 121 ARG A N 1
ATOM 839 C CA . ARG A 1 143 ? 29.538 35.488 82.248 1.00 23.18 121 ARG A CA 1
ATOM 840 C C . ARG A 1 143 ? 28.276 36.342 82.143 1.00 21.99 121 ARG A C 1
ATOM 841 O O . ARG A 1 143 ? 28.216 37.285 81.366 1.00 22.33 121 ARG A O 1
ATOM 849 N N . TYR A 1 144 ? 27.252 36.001 82.909 1.00 19.70 122 TYR A N 1
ATOM 850 C CA . TYR A 1 144 ? 26.032 36.810 82.919 1.00 19.22 122 TYR A CA 1
ATOM 851 C C . TYR A 1 144 ? 26.344 38.239 83.342 1.00 19.09 122 TYR A C 1
ATOM 852 O O . TYR A 1 144 ? 25.980 39.174 82.660 1.00 18.72 122 TYR A O 1
ATOM 861 N N . TRP A 1 145 ? 27.008 38.396 84.484 1.00 19.80 123 TRP A N 1
ATOM 862 C CA . TRP A 1 145 ? 27.319 39.726 85.001 1.00 20.95 123 TRP A CA 1
ATOM 863 C C . TRP A 1 145 ? 28.340 40.453 84.147 1.00 23.15 123 TRP A C 1
ATOM 864 O O . TRP A 1 145 ? 28.251 41.671 84.006 1.00 24.60 123 TRP A O 1
ATOM 875 N N . LYS A 1 146 ? 29.267 39.719 83.534 1.00 24.87 124 LYS A N 1
ATOM 876 C CA . LYS A 1 146 ? 30.229 40.336 82.645 1.00 27.43 124 LYS A CA 1
ATOM 877 C C . LYS A 1 146 ? 29.603 40.674 81.282 1.00 31.08 124 LYS A C 1
ATOM 878 O O . LYS A 1 146 ? 30.165 41.444 80.525 1.00 32.20 124 LYS A O 1
ATOM 880 N N . SER A 1 147 ? 28.439 40.110 80.962 1.00 33.82 125 SER A N 1
ATOM 881 C CA . SER A 1 147 ? 27.833 40.304 79.634 1.00 35.69 125 SER A CA 1
ATOM 882 C C . SER A 1 147 ? 27.080 41.618 79.479 1.00 37.75 125 SER A C 1
ATOM 883 O O . SER A 1 147 ? 26.633 41.942 78.399 1.00 36.02 125 SER A O 1
ATOM 886 N N . HIS A 1 148 ? 26.888 42.354 80.566 1.00 40.53 126 HIS A N 1
ATOM 887 C CA . HIS A 1 148 ? 26.144 43.608 80.493 1.00 42.34 126 HIS A CA 1
ATOM 888 C C . HIS A 1 148 ? 27.071 44.768 80.166 1.00 44.15 126 HIS A C 1
ATOM 889 O O . HIS A 1 148 ? 28.158 44.842 80.729 1.00 45.89 126 HIS A O 1
ATOM 896 N N . PRO A 1 149 ? 26.646 45.685 79.267 1.00 44.92 127 PRO A N 1
ATOM 897 C CA . PRO A 1 149 ? 25.416 45.734 78.451 1.00 44.96 127 PRO A CA 1
ATOM 898 C C . PRO A 1 149 ? 25.216 44.617 77.419 1.00 44.28 127 PRO A C 1
ATOM 899 O O . PRO A 1 149 ? 24.226 43.885 77.509 1.00 46.92 127 PRO A O 1
ATOM 903 N N . GLY A 1 150 ? 26.109 44.497 76.446 1.00 42.07 128 GLY A N 1
ATOM 904 C CA . GLY A 1 150 ? 26.014 43.424 75.442 1.00 40.83 128 GLY A CA 1
ATOM 905 C C . GLY A 1 150 ? 24.700 43.276 74.686 1.00 38.90 128 GLY A C 1
ATOM 906 O O . GLY A 1 150 ? 23.858 44.166 74.682 1.00 41.68 128 GLY A O 1
ATOM 907 N N . ASN A 1 151 ? 24.548 42.130 74.029 1.00 35.44 129 ASN A N 1
ATOM 908 C CA . ASN A 1 151 ? 23.427 41.857 73.118 1.00 32.17 129 ASN A CA 1
ATOM 909 C C . ASN A 1 151 ? 22.094 41.739 73.855 1.00 29.16 129 ASN A C 1
ATOM 910 O O . ASN A 1 151 ? 21.969 40.871 74.712 1.00 29.00 129 ASN A O 1
ATOM 915 N N . PRO A 1 152 ? 21.098 42.586 73.512 1.00 23.40 130 PRO A N 1
ATOM 916 C CA . PRO A 1 152 ? 19.864 42.563 74.284 1.00 21.14 130 PRO A CA 1
ATOM 917 C C . PRO A 1 152 ? 19.000 41.339 74.000 1.00 15.76 130 PRO A C 1
ATOM 918 O O . PRO A 1 152 ? 18.601 41.141 72.885 1.00 12.06 130 PRO A O 1
ATOM 922 N N . PRO A 1 153 ? 18.679 40.542 75.039 1.00 11.72 131 PRO A N 1
ATOM 923 C CA . PRO A 1 153 ? 17.876 39.354 74.809 1.00 11.01 131 PRO A CA 1
ATOM 924 C C . PRO A 1 153 ? 16.397 39.736 74.667 1.00 10.07 131 PRO A C 1
ATOM 925 O O . PRO A 1 153 ? 16.033 40.881 74.935 1.00 8.32 131 PRO A O 1
ATOM 929 N N . ILE A 1 154 ? 15.552 38.780 74.291 1.00 9.21 132 ILE A N 1
ATOM 930 C CA . ILE A 1 154 ? 14.109 39.033 74.157 1.00 7.75 132 ILE A CA 1
ATOM 931 C C . ILE A 1 154 ? 13.386 38.140 75.138 1.00 6.51 132 ILE A C 1
ATOM 932 O O . ILE A 1 154 ? 13.638 36.946 75.181 1.00 6.28 132 ILE A O 1
ATOM 937 N N . TYR A 1 155 ? 12.516 38.739 75.957 1.00 5.78 133 TYR A N 1
ATOM 938 C CA . TYR A 1 155 ? 11.858 38.032 77.020 1.00 5.93 133 TYR A CA 1
ATOM 939 C C . TYR A 1 155 ? 10.380 37.923 76.710 1.00 5.04 133 TYR A C 1
ATOM 940 O O . TYR A 1 155 ? 9.704 38.922 76.501 1.00 7.77 133 TYR A O 1
ATOM 949 N N . GLY A 1 156 ? 9.888 36.698 76.673 1.00 5.71 134 GLY A N 1
ATOM 950 C CA . GLY A 1 156 ? 8.458 36.445 76.516 1.00 7.65 134 GLY A CA 1
ATOM 951 C C . GLY A 1 156 ? 7.802 36.473 77.872 1.00 7.78 134 GLY A C 1
ATOM 952 O O . GLY A 1 156 ? 7.315 35.452 78.355 1.00 11.22 134 GLY A O 1
ATOM 953 N N . ALA A 1 157 ? 7.766 37.659 78.472 1.00 7.30 135 ALA A N 1
ATOM 954 C CA . ALA A 1 157 ? 7.311 37.868 79.841 1.00 8.40 135 ALA A CA 1
ATOM 955 C C . ALA A 1 157 ? 5.849 38.260 79.866 1.00 9.14 135 ALA A C 1
ATOM 956 O O . ALA A 1 157 ? 5.324 38.714 78.878 1.00 10.06 135 ALA A O 1
ATOM 958 N N . ASP A 1 158 ? 5.198 38.065 81.014 1.00 9.34 136 ASP A N 1
ATOM 959 C CA . ASP A 1 158 ? 3.870 38.648 81.268 1.00 11.72 136 ASP A CA 1
ATOM 960 C C . ASP A 1 158 ? 2.772 38.173 80.342 1.00 9.59 136 ASP A C 1
ATOM 961 O O . ASP A 1 158 ? 1.907 38.943 79.936 1.00 11.76 136 ASP A O 1
ATOM 966 N N . ILE A 1 159 ? 2.793 36.878 80.045 1.00 7.96 137 ILE A N 1
ATOM 967 C CA . ILE A 1 159 ? 1.753 36.264 79.228 1.00 7.96 137 ILE A CA 1
ATOM 968 C C . ILE A 1 159 ? 0.673 35.754 80.154 1.00 10.57 137 ILE A C 1
ATOM 969 O O . ILE A 1 159 ? 0.942 34.964 81.101 1.00 8.76 137 ILE A O 1
ATOM 974 N N . SER A 1 160 ? -0.541 36.261 79.960 1.00 9.62 138 SER A N 1
ATOM 975 C CA . SER A 1 160 ? -1.657 35.844 80.795 1.00 10.72 138 SER A CA 1
ATOM 976 C C . SER A 1 160 ? -1.971 34.411 80.400 1.00 10.47 138 SER A C 1
ATOM 977 O O . SER A 1 160 ? -2.245 34.151 79.247 1.00 9.12 138 SER A O 1
ATOM 980 N N . GLY A 1 161 ? -1.925 33.490 81.356 1.00 11.86 139 GLY A N 1
ATOM 981 C CA . GLY A 1 161 ? -2.179 32.081 81.070 1.00 9.89 139 GLY A CA 1
ATOM 982 C C . GLY A 1 161 ? -1.534 31.132 82.067 1.00 9.84 139 GLY A C 1
ATOM 983 O O . GLY A 1 161 ? -0.739 31.546 82.933 1.00 9.00 139 GLY A O 1
ATOM 984 N N . SER A 1 162 ? -1.882 29.854 81.939 1.00 9.81 140 SER A N 1
ATOM 985 C CA . SER A 1 162 ? -1.363 28.803 82.804 1.00 12.18 140 SER A CA 1
ATOM 986 C C . SER A 1 162 ? -1.116 27.548 81.996 1.00 11.94 140 SER A C 1
ATOM 987 O O . SER A 1 162 ? -1.824 27.274 81.033 1.00 11.17 140 SER A O 1
ATOM 990 N N . LEU A 1 163 ? -0.105 26.788 82.384 1.00 12.35 141 LEU A N 1
ATOM 991 C CA . LEU A 1 163 ? 0.134 25.482 81.781 1.00 12.13 141 LEU A CA 1
ATOM 992 C C . LEU A 1 163 ? -0.203 24.349 82.750 1.00 15.27 141 LEU A C 1
ATOM 993 O O . LEU A 1 163 ? 0.057 23.186 82.438 1.00 15.76 141 LEU A O 1
ATOM 998 N N . PHE A 1 164 ? -0.773 24.669 83.920 1.00 14.74 142 PHE A N 1
ATOM 999 C CA . PHE A 1 164 ? -1.313 23.632 84.800 1.00 16.51 142 PHE A CA 1
ATOM 1000 C C . PHE A 1 164 ? -2.625 23.106 84.242 1.00 19.42 142 PHE A C 1
ATOM 1001 O O . PHE A 1 164 ? -3.404 23.868 83.666 1.00 20.59 142 PHE A O 1
ATOM 1009 N N . GLU A 1 165 ? -2.844 21.803 84.395 1.00 21.72 143 GLU A N 1
ATOM 1010 C CA . GLU A 1 165 ? -4.123 21.180 84.056 1.00 23.63 143 GLU A CA 1
ATOM 1011 C C . GLU A 1 165 ? -5.047 21.220 85.243 1.00 22.77 143 GLU A C 1
ATOM 1012 O O . GLU A 1 165 ? -4.600 21.197 86.378 1.00 23.51 143 GLU A O 1
ATOM 1018 N N . GLU A 1 166 ? -6.344 21.226 84.978 1.00 21.23 144 GLU A N 1
ATOM 1019 C CA . GLU A 1 166 ? -7.341 21.160 86.046 1.00 22.27 144 GLU A CA 1
ATOM 1020 C C . GLU A 1 166 ? -7.226 19.886 86.868 1.00 23.15 144 GLU A C 1
ATOM 1021 O O . GLU A 1 166 ? -7.547 19.880 88.054 1.00 24.21 144 GLU A O 1
ATOM 1027 N N . SER A 1 167 ? -6.765 18.817 86.233 1.00 23.31 145 SER A N 1
ATOM 1028 C CA . SER A 1 167 ? -6.498 17.559 86.923 1.00 24.54 145 SER A CA 1
ATOM 1029 C C . SER A 1 167 ? -5.495 17.681 88.069 1.00 25.23 145 SER A C 1
ATOM 1030 O O . SER A 1 167 ? -5.553 16.882 89.008 1.00 25.71 145 SER A O 1
ATOM 1033 N N . THR A 1 168 ? -4.580 18.654 87.995 1.00 24.69 146 THR A N 1
ATOM 1034 C CA . THR A 1 168 ? -3.617 18.896 89.083 1.00 23.59 146 THR A CA 1
ATOM 1035 C C . THR A 1 168 ? -4.315 19.603 90.233 1.00 23.70 146 THR A C 1
ATOM 1036 O O . THR A 1 168 ? -4.694 20.763 90.112 1.00 23.55 146 THR A O 1
ATOM 1040 N N . LYS A 1 169 ? -4.482 18.887 91.343 1.00 23.68 147 LYS A N 1
ATOM 1041 C CA . LYS A 1 169 ? -5.232 19.373 92.491 1.00 23.93 147 LYS A CA 1
ATOM 1042 C C . LYS A 1 169 ? -4.370 19.862 93.668 1.00 22.62 147 LYS A C 1
ATOM 1043 O O . LYS A 1 169 ? -4.922 20.394 94.621 1.00 26.65 147 LYS A O 1
ATOM 1049 N N . GLN A 1 170 ? -3.050 19.663 93.637 1.00 20.41 148 GLN A N 1
ATOM 1050 C CA . GLN A 1 170 ? -2.111 20.230 94.659 1.00 18.41 148 GLN A CA 1
ATOM 1051 C C . GLN A 1 170 ? -1.369 21.274 93.840 1.00 15.66 148 GLN A C 1
ATOM 1052 O O . GLN A 1 170 ? -0.716 20.926 92.851 1.00 14.02 148 GLN A O 1
ATOM 1058 N N . TRP A 1 171 ? -1.348 22.529 94.294 1.00 11.57 149 TRP A N 1
ATOM 1059 C CA . TRP A 1 171 ? -0.194 23.457 94.218 1.00 10.93 149 TRP A CA 1
ATOM 1060 C C . TRP A 1 171 ? -0.367 23.924 92.751 1.00 10.79 149 TRP A C 1
ATOM 1061 O O . TRP A 1 171 ? 0.594 24.155 92.015 1.00 10.31 149 TRP A O 1
ATOM 1072 N N . ASN A 1 172 ? -1.631 23.990 92.328 1.00 10.60 150 ASN A N 1
ATOM 1073 C CA . ASN A 1 172 ? -2.021 24.509 91.029 1.00 12.73 150 ASN A CA 1
ATOM 1074 C C . ASN A 1 172 ? -2.098 26.018 91.171 1.00 11.83 150 ASN A C 1
ATOM 1075 O O . ASN A 1 172 ? -2.965 26.535 91.880 1.00 9.04 150 ASN A O 1
ATOM 1080 N N . LEU A 1 173 ? -1.220 26.711 90.458 1.00 12.65 151 LEU A N 1
ATOM 1081 C CA . LEU A 1 173 ? -1.080 28.159 90.580 1.00 14.44 151 LEU A CA 1
ATOM 1082 C C . LEU A 1 173 ? -2.344 28.941 90.208 1.00 15.21 151 LEU A C 1
ATOM 1083 O O . LEU A 1 173 ? -2.472 30.113 90.577 1.00 16.60 151 LEU A O 1
ATOM 1088 N N . GLY A 1 174 ? -3.274 28.309 89.498 1.00 13.42 152 GLY A N 1
ATOM 1089 C CA . GLY A 1 174 ? -4.557 28.927 89.250 1.00 13.24 152 GLY A CA 1
ATOM 1090 C C . GLY A 1 174 ? -5.548 28.816 90.383 1.00 14.41 152 GLY A C 1
ATOM 1091 O O . GLY A 1 174 ? -6.583 29.472 90.344 1.00 15.56 152 GLY A O 1
ATOM 1092 N N . HIS A 1 175 ? -5.253 27.986 91.384 1.00 15.17 153 HIS A N 1
ATOM 1093 C CA . HIS A 1 175 ? -6.232 27.627 92.425 1.00 14.56 153 HIS A CA 1
ATOM 1094 C C . HIS A 1 175 ? -5.566 27.369 93.765 1.00 13.50 153 HIS A C 1
ATOM 1095 O O . HIS A 1 175 ? -5.765 26.347 94.363 1.00 12.76 153 HIS A O 1
ATOM 1102 N N . LEU A 1 176 ? -4.750 28.303 94.212 1.00 12.43 154 LEU A N 1
ATOM 1103 C CA . LEU A 1 176 ? -4.039 28.150 95.448 1.00 12.07 154 LEU A CA 1
ATOM 1104 C C . LEU A 1 176 ? -4.966 28.299 96.633 1.00 12.27 154 LEU A C 1
ATOM 1105 O O . LEU A 1 176 ? -4.649 27.793 97.692 1.00 10.62 154 LEU A O 1
ATOM 1110 N N . GLY A 1 177 ? -6.074 29.026 96.478 1.00 12.28 155 GLY A N 1
ATOM 1111 C CA . GLY A 1 177 ? -7.076 29.130 97.556 1.00 11.03 155 GLY A CA 1
ATOM 1112 C C . GLY A 1 177 ? -6.663 29.917 98.785 1.00 10.85 155 GLY A C 1
ATOM 1113 O O . GLY A 1 177 ? -7.121 29.646 99.900 1.00 10.87 155 GLY A O 1
ATOM 1114 N N . THR A 1 178 ? -5.798 30.900 98.613 1.00 10.54 156 THR A N 1
ATOM 1115 C CA . THR A 1 178 ? -5.455 31.765 99.720 1.00 10.72 156 THR A CA 1
ATOM 1116 C C . THR A 1 178 ? -6.458 32.928 99.798 1.00 9.81 156 THR A C 1
ATOM 1117 O O . THR A 1 178 ? -7.323 33.095 98.909 1.00 7.91 156 THR A O 1
ATOM 1121 N N . ILE A 1 179 ? -6.306 33.739 100.848 1.00 7.72 157 ILE A N 1
ATOM 1122 C CA . ILE A 1 179 ? -7.177 34.868 101.068 1.00 8.68 157 ILE A CA 1
ATOM 1123 C C . ILE A 1 179 ? -7.061 35.945 99.985 1.00 7.86 157 ILE A C 1
ATOM 1124 O O . ILE A 1 179 ? -7.917 36.824 99.920 1.00 9.13 157 ILE A O 1
ATOM 1129 N N . LEU A 1 180 ? -6.038 35.891 99.138 1.00 8.38 158 LEU A N 1
ATOM 1130 C CA . LEU A 1 180 ? -5.992 36.798 97.974 1.00 10.56 158 LEU A CA 1
ATOM 1131 C C . LEU A 1 180 ? -7.232 36.648 97.099 1.00 7.00 158 LEU A C 1
ATOM 1132 O O . LEU A 1 180 ? -7.650 37.615 96.451 1.00 9.24 158 LEU A O 1
ATOM 1137 N N . ASP A 1 181 ? -7.848 35.465 97.124 1.00 6.79 159 ASP A N 1
ATOM 1138 C CA . ASP A 1 181 ? -9.110 35.242 96.367 1.00 8.25 159 ASP A CA 1
ATOM 1139 C C . ASP A 1 181 ? -10.218 36.197 96.774 1.00 8.11 159 ASP A C 1
ATOM 1140 O O . ASP A 1 181 ? -11.124 36.395 96.012 1.00 9.25 159 ASP A O 1
ATOM 1145 N N . LEU A 1 182 ? -10.162 36.770 97.978 1.00 7.99 160 LEU A N 1
ATOM 1146 C CA . LEU A 1 182 ? -11.152 37.753 98.410 1.00 8.85 160 LEU A CA 1
ATOM 1147 C C . LEU A 1 182 ? -11.193 38.988 97.531 1.00 9.90 160 LEU A C 1
ATOM 1148 O O . LEU A 1 182 ? -12.240 39.634 97.432 1.00 9.23 160 LEU A O 1
ATOM 1153 N N . LEU A 1 183 ? -10.071 39.323 96.879 1.00 9.46 161 LEU A N 1
ATOM 1154 C CA . LEU A 1 183 ? -10.017 40.504 96.029 1.00 11.06 161 LEU A CA 1
ATOM 1155 C C . LEU A 1 183 ? -11.041 40.388 94.886 1.00 12.16 161 LEU A C 1
ATOM 1156 O O . LEU A 1 183 ? -11.873 41.285 94.670 1.00 9.74 161 LEU A O 1
ATOM 1161 N N . GLU A 1 184 ? -10.977 39.282 94.160 1.00 11.23 162 GLU A N 1
ATOM 1162 C CA . GLU A 1 184 ? -11.954 39.020 93.124 1.00 12.51 162 GLU A CA 1
ATOM 1163 C C . GLU A 1 184 ? -13.341 38.756 93.689 1.00 13.62 162 GLU A C 1
ATOM 1164 O O . GLU A 1 184 ? -14.314 39.361 93.278 1.00 12.97 162 GLU A O 1
ATOM 1170 N N . GLN A 1 185 ? -13.401 37.895 94.698 1.00 14.33 163 GLN A N 1
ATOM 1171 C CA . GLN A 1 185 ? -14.648 37.402 95.246 1.00 13.92 163 GLN A CA 1
ATOM 1172 C C . GLN A 1 185 ? -15.531 38.515 95.857 1.00 16.05 163 GLN A C 1
ATOM 1173 O O . GLN A 1 185 ? -16.745 38.546 95.638 1.00 15.69 163 GLN A O 1
ATOM 1179 N N . GLU A 1 186 ? -14.911 39.439 96.586 1.00 16.54 164 GLU A N 1
ATOM 1180 C CA . GLU A 1 186 ? -15.638 40.521 97.262 1.00 16.11 164 GLU A CA 1
ATOM 1181 C C . GLU A 1 186 ? -15.713 41.812 96.461 1.00 16.90 164 GLU A C 1
ATOM 1182 O O . GLU A 1 186 ? -16.733 42.480 96.484 1.00 19.46 164 GLU A O 1
ATOM 1188 N N . CYS A 1 187 ? -14.649 42.180 95.756 1.00 15.43 165 CYS A N 1
ATOM 1189 C CA . CYS A 1 187 ? -14.600 43.484 95.076 1.00 15.43 165 CYS A CA 1
ATOM 1190 C C . CYS A 1 187 ? -14.718 43.367 93.576 1.00 15.92 165 CYS A C 1
ATOM 1191 O O . CYS A 1 187 ? -14.854 44.375 92.885 1.00 16.77 165 CYS A O 1
ATOM 1194 N N . GLY A 1 188 ? -14.621 42.149 93.059 1.00 14.33 166 GLY A N 1
ATOM 1195 C CA . GLY A 1 188 ? -14.718 41.934 91.614 1.00 14.54 166 GLY A CA 1
ATOM 1196 C C . GLY A 1 188 ? -13.473 42.372 90.862 1.00 13.52 166 GLY A C 1
ATOM 1197 O O . GLY A 1 188 ? -13.523 42.541 89.655 1.00 10.01 166 GLY A O 1
ATOM 1198 N N . VAL A 1 189 ? -12.369 42.566 91.568 1.00 11.51 167 VAL A N 1
ATOM 1199 C CA . VAL A 1 189 ? -11.164 43.116 90.985 1.00 9.10 167 VAL A CA 1
ATOM 1200 C C . VAL A 1 189 ? -10.292 41.983 90.429 1.00 9.01 167 VAL A C 1
ATOM 1201 O O . VAL A 1 189 ? -9.987 40.999 91.110 1.00 6.31 167 VAL A O 1
ATOM 1205 N N . VAL A 1 190 ? -9.896 42.126 89.181 1.00 7.11 168 VAL A N 1
ATOM 1206 C CA . VAL A 1 190 ? -9.021 41.161 88.508 1.00 6.80 168 VAL A CA 1
ATOM 1207 C C . VAL A 1 190 ? -7.784 41.921 88.065 1.00 7.09 168 VAL A C 1
ATOM 1208 O O . VAL A 1 190 ? -7.887 42.910 87.339 1.00 6.10 168 VAL A O 1
ATOM 1212 N N . ILE A 1 191 ? -6.617 41.479 88.513 1.00 7.24 169 ILE A N 1
ATOM 1213 C CA . ILE A 1 191 ? -5.358 42.087 88.087 1.00 8.05 169 ILE A CA 1
ATOM 1214 C C . ILE A 1 191 ? -4.465 41.009 87.497 1.00 9.10 169 ILE A C 1
ATOM 1215 O O . ILE A 1 191 ? -3.955 40.161 88.224 1.00 7.10 169 ILE A O 1
ATOM 1220 N N . GLU A 1 192 ? -4.297 41.017 86.179 1.00 6.21 170 GLU A N 1
ATOM 1221 C CA . GLU A 1 192 ? -3.624 39.928 85.534 1.00 6.59 170 GLU A CA 1
ATOM 1222 C C . GLU A 1 192 ? -2.222 39.852 86.006 1.00 6.20 170 GLU A C 1
ATOM 1223 O O . GLU A 1 192 ? -1.563 40.854 86.079 1.00 8.40 170 GLU A O 1
ATOM 1229 N N . GLY A 1 193 ? -1.761 38.653 86.320 1.00 5.93 171 GLY A N 1
ATOM 1230 C CA . GLY A 1 193 ? -0.413 38.481 86.803 1.00 5.03 171 GLY A CA 1
ATOM 1231 C C . GLY A 1 193 ? -0.305 38.588 88.316 1.00 7.23 171 GLY A C 1
ATOM 1232 O O . GLY A 1 193 ? 0.681 38.131 88.88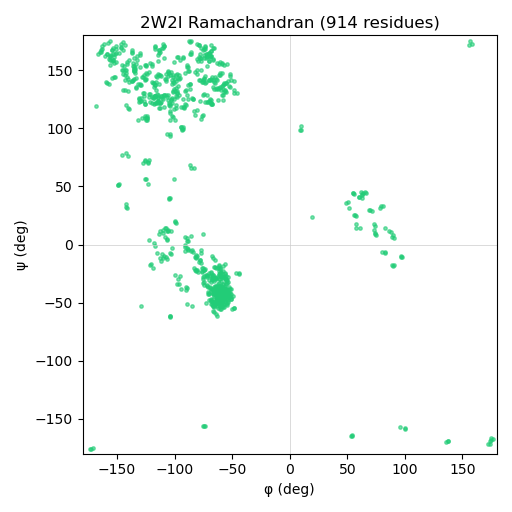0 1.00 9.23 171 GLY A O 1
ATOM 1233 N N . VAL A 1 194 ? -1.302 39.171 88.980 1.00 7.51 172 VAL A N 1
ATOM 1234 C CA . VAL A 1 194 ? -1.303 39.293 90.444 1.00 4.87 172 VAL A CA 1
ATOM 1235 C C . VAL A 1 194 ? -2.272 38.271 91.011 1.00 6.92 172 VAL A C 1
ATOM 1236 O O . VAL A 1 194 ? -1.853 37.374 91.761 1.00 7.38 172 VAL A O 1
ATOM 1240 N N . ASN A 1 195 ? -3.554 38.382 90.669 1.00 7.11 173 ASN A N 1
ATOM 1241 C CA . ASN A 1 195 ? -4.492 37.328 91.078 1.00 8.21 173 ASN A CA 1
ATOM 1242 C C . ASN A 1 195 ? -4.930 36.439 89.939 1.00 8.50 173 ASN A C 1
ATOM 1243 O O . ASN A 1 195 ? -5.856 35.660 90.085 1.00 10.80 173 ASN A O 1
ATOM 1248 N N . THR A 1 196 ? -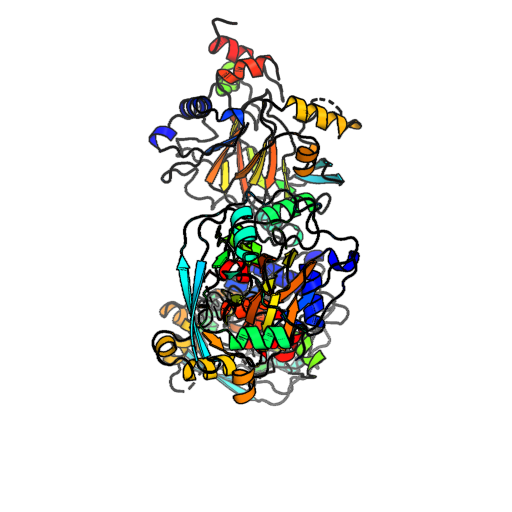4.246 36.568 88.809 1.00 9.74 174 THR A N 1
ATOM 1249 C CA . THR A 1 196 ? -4.273 35.561 87.755 1.00 7.78 174 THR A CA 1
ATOM 1250 C C . THR A 1 196 ? -2.817 35.235 87.348 1.00 8.94 174 THR A C 1
ATOM 1251 O O . THR A 1 196 ? -1.916 36.060 87.441 1.00 9.01 174 THR A O 1
ATOM 1255 N N . PRO A 1 197 ? -2.581 34.032 86.847 1.00 8.66 175 PRO A N 1
ATOM 1256 C CA . PRO A 1 197 ? -1.207 33.672 86.551 1.00 8.60 175 PRO A CA 1
ATOM 1257 C C . PRO A 1 197 ? -0.606 34.269 85.259 1.00 7.59 175 PRO A C 1
ATOM 1258 O O . PRO A 1 197 ? -1.305 34.555 84.240 1.00 7.99 175 PRO A O 1
ATOM 1262 N N . TYR A 1 198 ? 0.712 34.461 85.321 1.00 6.66 176 TYR A N 1
ATOM 1263 C CA . TYR A 1 198 ? 1.510 34.840 84.143 1.00 5.75 176 TYR A CA 1
ATOM 1264 C C . TYR A 1 198 ? 2.446 33.716 83.796 1.00 5.55 176 TYR A C 1
ATOM 1265 O O . TYR A 1 198 ? 2.941 33.019 84.684 1.00 5.55 176 TYR A O 1
ATOM 1274 N N . LEU A 1 199 ? 2.687 33.557 82.498 1.00 6.13 177 LEU A N 1
ATOM 1275 C CA . LEU A 1 199 ? 3.710 32.696 81.988 1.00 6.25 177 LEU A CA 1
ATOM 1276 C C . LEU A 1 199 ? 4.892 33.571 81.544 1.00 5.55 177 LEU A C 1
ATOM 1277 O O . LEU A 1 199 ? 4.712 34.703 81.086 1.00 6.26 177 LEU A O 1
ATOM 1282 N N . TYR A 1 200 ? 6.090 33.010 81.676 1.00 6.54 178 TYR A N 1
ATOM 1283 C CA . TYR A 1 200 ? 7.337 33.655 81.278 1.00 5.92 178 TYR A CA 1
ATOM 1284 C C . TYR A 1 200 ? 8.149 32.659 80.446 1.00 5.93 178 TYR A C 1
ATOM 1285 O O . TYR A 1 200 ? 8.722 31.715 80.994 1.00 8.86 178 TYR A O 1
ATOM 1294 N N . PHE A 1 201 ? 8.224 32.897 79.152 1.00 5.01 179 PHE A N 1
ATOM 1295 C CA . PHE A 1 201 ? 9.145 32.181 78.279 1.00 6.30 179 PHE A CA 1
ATOM 1296 C C . PHE A 1 201 ? 10.444 32.975 78.195 1.00 6.35 179 PHE A C 1
ATOM 1297 O O . PHE A 1 201 ? 10.438 34.123 77.750 1.00 6.79 179 PHE A O 1
ATOM 1305 N N . GLY A 1 202 ? 11.537 32.363 78.654 1.00 6.51 180 GLY A N 1
ATOM 1306 C CA . GLY A 1 202 ? 12.822 33.047 78.820 1.00 5.56 180 GLY A CA 1
ATOM 1307 C C . GLY A 1 202 ? 13.878 32.497 77.846 1.00 9.03 180 GLY A C 1
ATOM 1308 O O . GLY A 1 202 ? 13.683 31.470 77.184 1.00 9.26 180 GLY A O 1
ATOM 1309 N N . MET A 1 203 ? 14.976 33.228 77.738 1.00 8.99 181 MET A N 1
ATOM 1310 C CA . MET A 1 203 ? 16.162 32.799 77.004 1.00 9.06 181 MET A CA 1
ATOM 1311 C C . MET A 1 203 ? 17.371 33.318 77.800 1.00 10.16 181 MET A C 1
ATOM 1312 O O . MET A 1 203 ? 17.212 34.091 78.772 1.00 8.20 181 MET A O 1
ATOM 1317 N N . TRP A 1 204 ? 18.566 32.885 77.397 1.00 9.75 182 TRP A N 1
ATOM 1318 C CA . TRP A 1 204 ? 19.808 33.279 78.062 1.00 7.42 182 TRP A CA 1
ATOM 1319 C C . TRP A 1 204 ? 19.816 34.781 78.310 1.00 8.10 182 TRP A C 1
ATOM 1320 O O . TRP A 1 204 ? 19.517 35.560 77.420 1.00 7.94 182 TRP A O 1
ATOM 1331 N N . LYS A 1 205 ? 20.127 35.173 79.547 1.00 8.21 183 LYS A N 1
ATOM 1332 C CA . LYS A 1 205 ? 20.398 36.565 79.872 1.00 9.42 183 LYS A CA 1
ATOM 1333 C C . LYS A 1 205 ? 19.099 37.402 80.122 1.00 11.61 183 LYS A C 1
ATOM 1334 O O . LYS A 1 205 ? 19.156 38.550 80.561 1.00 12.62 183 LYS A O 1
ATOM 1340 N N . THR A 1 206 ? 17.918 36.837 79.882 1.00 9.99 184 THR A N 1
ATOM 1341 C CA . THR A 1 206 ? 16.698 37.563 80.224 1.00 8.31 184 THR A CA 1
ATOM 1342 C C . THR A 1 206 ? 16.665 37.677 81.751 1.00 9.43 184 THR A C 1
ATOM 1343 O O . THR A 1 206 ? 17.025 36.753 82.445 1.00 9.63 184 THR A O 1
ATOM 1347 N N . THR A 1 207 ? 16.216 38.822 82.247 1.00 9.21 185 THR A N 1
ATOM 1348 C CA . THR A 1 207 ? 16.323 39.122 83.606 1.00 10.07 185 THR A CA 1
ATOM 1349 C C . THR A 1 207 ? 15.078 39.734 84.232 1.00 8.80 185 THR A C 1
ATOM 1350 O O . THR A 1 207 ? 14.247 40.335 83.559 1.00 8.54 185 THR A O 1
ATOM 1354 N N . PHE A 1 208 ? 14.954 39.522 85.541 1.00 8.69 186 PHE A N 1
ATOM 1355 C CA . PHE A 1 208 ? 14.031 40.301 86.360 1.00 7.60 186 PHE A CA 1
ATOM 1356 C C . PHE A 1 208 ? 14.842 41.141 87.315 1.00 7.35 186 PHE A C 1
ATOM 1357 O O . PHE A 1 208 ? 15.587 40.618 88.125 1.00 7.23 186 PHE A O 1
ATOM 1365 N N . ALA A 1 209 ? 14.730 42.459 87.183 1.00 8.20 187 ALA A N 1
ATOM 1366 C CA . ALA A 1 209 ? 15.525 43.369 87.971 1.00 7.63 187 ALA A CA 1
ATOM 1367 C C . ALA A 1 209 ? 14.997 43.386 89.420 1.00 8.01 187 ALA A C 1
ATOM 1368 O O . ALA A 1 209 ? 13.940 42.817 89.717 1.00 8.27 187 ALA A O 1
ATOM 1370 N N . TRP A 1 210 ? 15.741 44.026 90.321 1.00 9.92 188 TRP A N 1
ATOM 1371 C CA . TRP A 1 210 ? 15.354 44.076 91.743 1.00 8.71 188 TRP A CA 1
ATOM 1372 C C . TRP A 1 210 ? 13.956 44.647 91.937 1.00 9.32 188 TRP A C 1
ATOM 1373 O O . TRP A 1 210 ? 13.628 45.659 91.373 1.00 11.47 188 TRP A O 1
ATOM 1384 N N . HIS A 1 211 ? 13.130 43.974 92.729 1.00 8.74 189 HIS A N 1
ATOM 1385 C CA . HIS A 1 211 ? 11.785 44.436 92.995 1.00 8.55 189 HIS A CA 1
ATOM 1386 C C . HIS A 1 211 ? 11.232 43.706 94.206 1.00 9.08 189 HIS A C 1
ATOM 1387 O O . HIS A 1 211 ? 11.787 42.691 94.621 1.00 10.58 189 HIS A O 1
ATOM 1394 N N . THR A 1 212 ? 10.129 44.232 94.747 1.00 8.11 190 THR A N 1
ATOM 1395 C CA . THR A 1 212 ? 9.223 43.461 95.616 1.00 8.56 190 THR A CA 1
ATOM 1396 C C . THR A 1 212 ? 7.887 43.407 94.885 1.00 6.76 190 THR A C 1
ATOM 1397 O O . THR A 1 212 ? 7.709 44.085 93.886 1.00 7.59 190 THR A O 1
ATOM 1401 N N . GLU A 1 213 ? 6.973 42.567 95.361 1.00 6.35 191 GLU A N 1
ATOM 1402 C CA . GLU A 1 213 ? 5.681 42.325 94.703 1.00 6.67 191 GLU A CA 1
ATOM 1403 C C . GLU A 1 213 ? 4.683 43.429 94.995 1.00 8.63 191 GLU A C 1
ATOM 1404 O O . GLU A 1 213 ? 4.792 44.137 96.013 1.00 11.83 191 GLU A O 1
ATOM 1410 N N . ASP A 1 214 ? 3.679 43.564 94.139 1.00 9.73 192 ASP A N 1
ATOM 1411 C CA . ASP A 1 214 ? 2.627 44.547 94.378 1.00 12.02 192 ASP A CA 1
ATOM 1412 C C . ASP A 1 214 ? 1.978 44.286 95.736 1.00 11.10 192 ASP A C 1
ATOM 1413 O O . ASP A 1 214 ? 1.751 43.135 96.103 1.00 10.04 192 ASP A O 1
ATOM 1418 N N . MET A 1 215 ? 1.701 45.373 96.458 1.00 9.96 193 MET A N 1
ATOM 1419 C CA . MET A 1 215 ? 1.054 45.354 97.749 1.00 12.71 193 MET A CA 1
ATOM 1420 C C . MET A 1 215 ? 1.816 44.487 98.772 1.00 11.33 193 MET A C 1
ATOM 1421 O O . MET A 1 215 ? 1.231 44.003 99.738 1.00 12.94 193 MET A O 1
ATOM 1426 N N . ASP A 1 216 ? 3.125 44.332 98.542 1.00 11.51 194 ASP A N 1
ATOM 1427 C CA . ASP A 1 216 ? 4.004 43.472 99.348 1.00 10.73 194 ASP A CA 1
ATOM 1428 C C . ASP A 1 216 ? 3.462 42.059 99.548 1.00 7.07 194 ASP A C 1
ATOM 1429 O O . ASP A 1 216 ? 3.665 41.431 100.593 1.00 5.23 194 ASP A O 1
ATOM 1434 N N . LEU A 1 217 ? 2.816 41.553 98.502 1.00 6.53 195 LEU A N 1
ATOM 1435 C CA . LEU A 1 217 ? 2.262 40.210 98.493 1.00 6.60 195 LEU A CA 1
ATOM 1436 C C . LEU A 1 217 ? 3.375 39.181 98.451 1.00 7.65 195 LEU A C 1
ATOM 1437 O O . LEU A 1 217 ? 4.530 39.496 98.109 1.00 7.54 195 LEU A O 1
ATOM 1442 N N . TYR A 1 218 ? 3.007 37.942 98.750 1.00 6.78 196 TYR A N 1
ATOM 1443 C CA . TYR A 1 218 ? 3.870 36.791 98.471 1.00 7.55 196 TYR A CA 1
ATOM 1444 C C . TYR A 1 218 ? 3.829 36.529 96.964 1.00 4.46 196 TYR A C 1
ATOM 1445 O O . TYR A 1 218 ? 2.912 36.995 96.306 1.00 4.39 196 TYR A O 1
ATOM 1454 N N . SER A 1 219 ? 4.780 35.762 96.441 1.00 3.00 197 SER A N 1
ATOM 1455 C CA . SER A 1 219 ? 4.637 35.168 95.078 1.00 7.33 197 SER A CA 1
ATOM 1456 C C . SER A 1 219 ? 5.085 33.729 95.092 1.00 7.29 197 SER A C 1
ATOM 1457 O O . SER A 1 219 ? 5.830 33.326 95.964 1.00 6.10 197 SER A O 1
ATOM 1460 N N . ILE A 1 220 ? 4.570 32.960 94.132 1.00 7.07 198 ILE A N 1
ATOM 1461 C CA . ILE A 1 220 ? 5.041 31.614 93.888 1.00 6.09 198 ILE A CA 1
ATOM 1462 C C . ILE A 1 220 ? 5.355 31.494 92.394 1.00 8.38 198 ILE A C 1
ATOM 1463 O O . ILE A 1 220 ? 4.611 32.004 91.571 1.00 5.80 198 ILE A O 1
ATOM 1468 N N . ASN A 1 221 ? 6.483 30.849 92.087 1.00 9.11 199 ASN A N 1
ATOM 1469 C CA A ASN A 1 221 ? 6.999 30.692 90.717 0.50 8.45 199 ASN A CA 1
ATOM 1470 C CA B ASN A 1 221 ? 6.979 30.701 90.752 0.50 8.51 199 ASN A CA 1
ATOM 1471 C C . ASN A 1 221 ? 7.339 29.225 90.482 1.00 9.69 199 ASN A C 1
ATOM 1472 O O . ASN A 1 221 ? 8.107 28.643 91.222 1.00 10.16 199 ASN A O 1
ATOM 1481 N N . TYR A 1 222 ? 6.780 28.631 89.418 1.00 7.76 200 TYR A N 1
ATOM 1482 C CA . TYR A 1 222 ? 7.030 27.241 89.082 1.00 6.34 200 TYR A CA 1
ATOM 1483 C C . TYR A 1 222 ? 7.712 27.178 87.727 1.00 8.25 200 TYR A C 1
ATOM 1484 O O . TYR A 1 222 ? 7.253 27.769 86.775 1.00 8.31 200 TYR A O 1
ATOM 1493 N N . LEU A 1 223 ? 8.838 26.483 87.648 1.00 7.72 201 LEU A N 1
ATOM 1494 C CA . LEU A 1 223 ? 9.570 26.374 86.387 1.00 9.73 201 LEU A CA 1
ATOM 1495 C C . LEU A 1 223 ? 9.083 25.116 85.694 1.00 8.78 201 LEU A C 1
ATOM 1496 O O . LEU A 1 223 ? 9.466 24.023 86.045 1.00 8.76 201 LEU A O 1
ATOM 1501 N N . HIS A 1 224 ? 8.188 25.270 84.735 1.00 9.71 202 HIS A N 1
ATOM 1502 C CA . HIS A 1 224 ? 7.608 24.119 84.037 1.00 10.20 202 HIS A CA 1
ATOM 1503 C C . HIS A 1 224 ? 8.646 23.237 83.334 1.00 11.35 202 HIS A C 1
ATOM 1504 O O . HIS A 1 224 ? 8.632 22.024 83.494 1.00 11.73 202 HIS A O 1
ATOM 1511 N N . PHE A 1 225 ? 9.511 23.865 82.551 1.00 10.96 203 PHE A N 1
ATOM 1512 C CA . PHE A 1 225 ? 10.520 23.160 81.796 1.00 8.99 203 PHE A CA 1
ATOM 1513 C C . PHE A 1 225 ? 11.620 24.094 81.300 1.00 9.61 203 PHE A C 1
ATOM 1514 O O . PHE A 1 225 ? 11.477 25.326 81.337 1.00 10.68 203 PHE A O 1
ATOM 1522 N N . GLY A 1 226 ? 12.710 23.492 80.825 1.00 8.98 204 GLY A N 1
ATOM 1523 C CA . GLY A 1 226 ? 13.817 24.216 80.223 1.00 8.80 204 GLY A CA 1
ATOM 1524 C C . GLY A 1 226 ? 15.010 24.437 81.144 1.00 9.61 204 GLY A C 1
ATOM 1525 O O . GLY A 1 226 ? 15.210 23.714 82.116 1.00 10.23 204 GLY A O 1
ATOM 1526 N N . GLU A 1 227 ? 15.813 25.436 80.806 1.00 9.81 205 GLU A N 1
ATOM 1527 C CA . GLU A 1 227 ? 17.036 25.739 81.528 1.00 10.73 205 GLU A CA 1
ATOM 1528 C C . GLU A 1 227 ? 16.776 26.484 82.856 1.00 9.72 205 GLU A C 1
ATOM 1529 O O . GLU A 1 227 ? 15.714 27.056 83.052 1.00 10.26 205 GLU A O 1
ATOM 1535 N N . PRO A 1 228 ? 17.744 26.462 83.773 1.00 9.28 206 PRO A N 1
ATOM 1536 C CA . PRO A 1 228 ? 17.465 27.040 85.097 1.00 9.79 206 PRO A CA 1
ATOM 1537 C C . PRO A 1 228 ? 17.217 28.547 85.150 1.00 10.71 206 PRO A C 1
ATOM 1538 O O . PRO A 1 228 ? 17.379 29.264 84.181 1.00 11.09 206 PRO A O 1
ATOM 1542 N N . LYS A 1 229 ? 16.752 28.993 86.293 1.00 9.20 207 LYS A N 1
ATOM 1543 C CA . LYS A 1 229 ? 16.502 30.387 86.560 1.00 10.45 207 LYS A CA 1
ATOM 1544 C C . LYS A 1 229 ? 17.192 30.638 87.892 1.00 11.67 207 LYS A C 1
ATOM 1545 O O . LYS A 1 229 ? 16.934 29.947 88.883 1.00 11.59 207 LYS A O 1
ATOM 1551 N N . THR A 1 230 ? 18.101 31.600 87.893 1.00 11.03 208 THR A N 1
ATOM 1552 C CA . THR A 1 230 ? 18.873 31.929 89.080 1.00 11.70 208 THR A CA 1
ATOM 1553 C C . THR A 1 230 ? 18.229 33.111 89.802 1.00 12.05 208 THR A C 1
ATOM 1554 O O . THR A 1 230 ? 17.798 34.071 89.172 1.00 11.63 208 THR A O 1
ATOM 1558 N N . TRP A 1 231 ? 18.143 33.009 91.118 1.00 11.14 209 TRP A N 1
ATOM 1559 C CA . TRP A 1 231 ? 17.487 34.019 91.954 1.00 12.78 209 TRP A CA 1
ATOM 1560 C C . TRP A 1 231 ? 18.476 34.600 92.941 1.00 12.73 209 TRP A C 1
ATOM 1561 O O . TRP A 1 231 ? 19.288 33.892 93.488 1.00 12.23 209 TRP A O 1
ATOM 1572 N N . TYR A 1 232 ? 18.390 35.901 93.146 1.00 13.50 210 TYR A N 1
ATOM 1573 C CA . TYR A 1 232 ? 19.065 36.597 94.227 1.00 11.54 210 TYR A CA 1
ATOM 1574 C C . TYR A 1 232 ? 17.995 37.177 95.097 1.00 12.09 210 TYR A C 1
ATOM 1575 O O . TYR A 1 232 ? 17.028 37.723 94.576 1.00 12.12 210 TYR A O 1
ATOM 1584 N N . VAL A 1 233 ? 18.156 37.077 96.420 1.00 11.98 211 VAL A N 1
ATOM 1585 C CA . VAL A 1 233 ? 17.215 37.665 97.340 1.00 11.73 211 VAL A CA 1
ATOM 1586 C C . VAL A 1 233 ? 17.969 38.348 98.488 1.00 13.40 211 VAL A C 1
ATOM 1587 O O . VAL A 1 233 ? 18.990 37.841 98.957 1.00 11.62 211 VAL A O 1
ATOM 1591 N N . VAL A 1 234 ? 17.465 39.509 98.919 1.00 13.54 212 VAL A N 1
ATOM 1592 C CA . VAL A 1 234 ? 17.938 40.196 100.121 1.00 13.30 212 VAL A CA 1
ATOM 1593 C C . VAL A 1 234 ? 16.947 39.961 101.236 1.00 13.94 212 VAL A C 1
ATOM 1594 O O . VAL A 1 234 ? 15.792 40.344 101.113 1.00 13.45 212 VAL A O 1
ATOM 1598 N N . PRO A 1 235 ? 17.399 39.368 102.358 1.00 14.14 213 PRO A N 1
ATOM 1599 C CA . PRO A 1 235 ? 16.513 39.111 103.497 1.00 13.52 213 PRO A CA 1
ATOM 1600 C C . PRO A 1 235 ? 15.698 40.343 103.864 1.00 12.32 213 PRO A C 1
ATOM 1601 O O . PRO A 1 235 ? 16.226 41.439 103.802 1.00 11.14 213 PRO A O 1
ATOM 1605 N N . PRO A 1 236 ? 14.421 40.166 104.219 1.00 11.90 214 PRO A N 1
ATOM 1606 C CA . PRO A 1 236 ? 13.539 41.262 104.569 1.00 12.62 214 PRO A CA 1
ATOM 1607 C C . PRO A 1 236 ? 14.102 42.211 105.606 1.00 14.46 214 PRO A C 1
ATOM 1608 O O . PRO A 1 236 ? 13.895 43.406 105.519 1.00 15.30 214 PRO A O 1
ATOM 1612 N N . GLU A 1 237 ? 14.807 41.678 106.589 1.00 15.67 215 GLU A N 1
ATOM 1613 C CA . GLU A 1 237 ? 15.459 42.488 107.615 1.00 18.87 215 GLU A CA 1
ATOM 1614 C C . GLU A 1 237 ? 16.413 43.521 107.023 1.00 20.18 215 GLU A C 1
ATOM 1615 O O . GLU A 1 237 ? 16.683 44.531 107.648 1.00 18.62 215 GLU A O 1
ATOM 1621 N N . HIS A 1 238 ? 16.914 43.266 105.816 1.00 19.91 216 HIS A N 1
ATOM 1622 C CA . HIS A 1 238 ? 17.913 44.141 105.210 1.00 22.13 216 HIS A CA 1
ATOM 1623 C C . HIS A 1 238 ? 17.422 44.893 103.984 1.00 23.02 216 HIS A C 1
ATOM 1624 O O . HIS A 1 238 ? 18.206 45.506 103.274 1.00 24.27 216 HIS A O 1
ATOM 1631 N N . GLY A 1 239 ? 16.118 44.859 103.749 1.00 23.97 217 GLY A N 1
ATOM 1632 C CA . GLY A 1 239 ? 15.527 45.543 102.620 1.00 23.12 217 GLY A CA 1
ATOM 1633 C C . GLY A 1 239 ? 15.826 47.026 102.599 1.00 23.26 217 GLY A C 1
ATOM 1634 O O . GLY A 1 239 ? 16.180 47.573 101.561 1.00 22.27 217 GLY A O 1
ATOM 1635 N N . GLN A 1 240 ? 15.687 47.685 103.751 1.00 22.36 218 GLN A N 1
ATOM 1636 C CA . GLN A 1 240 ? 15.865 49.137 103.814 1.00 23.03 218 GLN A CA 1
ATOM 1637 C C . GLN A 1 240 ? 17.290 49.532 103.423 1.00 24.57 218 GLN A C 1
ATOM 1638 O O . GLN A 1 240 ? 17.502 50.571 102.807 1.00 25.75 218 GLN A O 1
ATOM 1642 N N . HIS A 1 241 ? 18.259 48.701 103.797 1.00 26.68 219 HIS A N 1
ATOM 1643 C CA . HIS A 1 241 ? 19.651 48.900 103.403 1.00 28.42 219 HIS A CA 1
ATOM 1644 C C . HIS A 1 241 ? 19.808 48.802 101.870 1.00 29.10 219 HIS A C 1
ATOM 1645 O O . HIS A 1 241 ? 20.533 49.587 101.255 1.00 27.62 219 HIS A O 1
ATOM 1652 N N . LEU A 1 242 ? 19.133 47.840 101.251 1.00 27.78 220 LEU A N 1
ATOM 1653 C CA . LEU A 1 242 ? 19.194 47.729 99.784 1.00 27.82 220 LEU A CA 1
ATOM 1654 C C . LEU A 1 242 ? 18.627 49.001 99.158 1.00 28.22 220 LEU A C 1
ATOM 1655 O O . LEU A 1 242 ? 19.225 49.565 98.243 1.00 27.90 220 LEU A O 1
ATOM 1660 N N . GLU A 1 243 ? 17.496 49.463 99.685 1.00 29.91 221 GLU A N 1
ATOM 1661 C CA . GLU A 1 243 ? 16.832 50.683 99.208 1.00 31.82 221 GLU A CA 1
ATOM 1662 C C . GLU A 1 243 ? 17.734 51.907 99.297 1.00 32.48 221 GLU A C 1
ATOM 1663 O O . GLU A 1 243 ? 17.747 52.723 98.384 1.00 32.20 221 GLU A O 1
ATOM 1669 N N . ARG A 1 244 ? 18.478 52.031 100.396 1.00 33.47 222 ARG A N 1
ATOM 1670 C CA . ARG A 1 244 ? 19.400 53.153 100.575 1.00 35.90 222 ARG A CA 1
ATOM 1671 C C . ARG A 1 244 ? 20.516 53.072 99.536 1.00 36.03 222 ARG A C 1
ATOM 1672 O O . ARG A 1 244 ? 20.772 54.046 98.827 1.00 36.15 222 ARG A O 1
ATOM 1674 N N . LEU A 1 245 ? 21.161 51.908 99.440 1.00 35.78 223 LEU A N 1
ATOM 1675 C CA . LEU A 1 245 ? 22.196 51.675 98.432 1.00 35.60 223 LEU A CA 1
ATOM 1676 C C . LEU A 1 245 ? 21.685 52.024 97.038 1.00 35.59 223 LEU A C 1
ATOM 1677 O O . LEU A 1 245 ? 22.398 52.641 96.257 1.00 36.64 223 LEU A O 1
ATOM 1682 N N . ALA A 1 246 ? 20.447 51.642 96.744 1.00 35.90 224 ALA A N 1
ATOM 1683 C CA . ALA A 1 246 ? 19.870 51.851 95.407 1.00 36.47 224 ALA A CA 1
ATOM 1684 C C . ALA A 1 246 ? 19.686 53.327 95.101 1.00 35.29 224 ALA A C 1
ATOM 1685 O O . ALA A 1 246 ? 19.947 53.766 93.994 1.00 34.83 224 ALA A O 1
ATOM 1687 N N . ARG A 1 247 ? 19.222 54.085 96.089 1.00 33.89 225 ARG A N 1
ATOM 1688 C CA . ARG A 1 247 ? 19.059 55.533 95.959 1.00 33.73 225 ARG A CA 1
ATOM 1689 C C . ARG A 1 247 ? 20.398 56.204 95.656 1.00 35.36 225 ARG A C 1
ATOM 1690 O O . ARG A 1 247 ? 20.462 57.098 94.814 1.00 35.50 225 ARG A O 1
ATOM 1692 N N . GLU A 1 248 ? 21.458 55.767 96.339 1.00 38.39 226 GLU A N 1
ATOM 1693 C CA . GLU A 1 248 ? 22.817 56.251 96.072 1.00 40.74 226 GLU A CA 1
ATOM 1694 C C . GLU A 1 248 ? 23.294 55.898 94.661 1.00 42.61 226 GLU A C 1
ATOM 1695 O O . GLU A 1 248 ? 23.876 56.732 93.961 1.00 43.42 226 GLU A O 1
ATOM 1697 N N . LEU A 1 249 ? 23.037 54.662 94.242 1.00 43.18 227 LEU A N 1
ATOM 1698 C CA . LEU A 1 249 ? 23.532 54.166 92.964 1.00 41.64 227 LEU A CA 1
ATOM 1699 C C . LEU A 1 249 ? 22.755 54.709 91.764 1.00 42.53 227 LEU A C 1
ATOM 1700 O O . LEU A 1 249 ? 23.309 54.820 90.683 1.00 42.35 227 LEU A O 1
ATO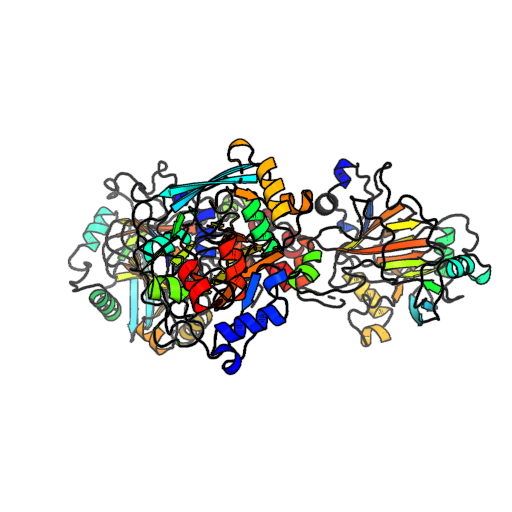M 1705 N N . PHE A 1 250 ? 21.485 55.047 91.953 1.00 44.42 228 PHE A N 1
ATOM 1706 C CA . PHE A 1 250 ? 20.631 55.541 90.871 1.00 45.20 228 PHE A CA 1
ATOM 1707 C C . PHE A 1 250 ? 20.012 56.881 91.272 1.00 49.12 228 PHE A C 1
ATOM 1708 O O . PHE A 1 250 ? 18.812 56.961 91.554 1.00 49.45 228 PHE A O 1
ATOM 1716 N N . PRO A 1 251 ? 20.826 57.948 91.292 1.00 53.10 229 PRO A N 1
ATOM 1717 C CA . PRO A 1 251 ? 20.340 59.241 91.784 1.00 55.18 229 PRO A CA 1
ATOM 1718 C C . PRO A 1 251 ? 19.178 59.804 90.964 1.00 57.12 229 PRO A C 1
ATOM 1719 O O . PRO A 1 251 ? 18.150 60.179 91.533 1.00 56.89 229 PRO A O 1
ATOM 1723 N N . ASP A 1 252 ? 19.352 59.840 89.643 1.00 59.12 230 ASP A N 1
ATOM 1724 C CA . ASP A 1 252 ? 18.346 60.370 88.730 1.00 60.67 230 ASP A CA 1
ATOM 1725 C C . ASP A 1 252 ? 16.995 59.687 88.919 1.00 61.71 230 ASP A C 1
ATOM 1726 O O . ASP A 1 252 ? 15.976 60.361 89.017 1.00 62.68 230 ASP A O 1
ATOM 1728 N N . ILE A 1 253 ? 16.988 58.357 88.995 1.00 61.48 231 ILE A N 1
ATOM 1729 C CA . ILE A 1 253 ? 15.733 57.599 89.087 1.00 61.47 231 ILE A CA 1
ATOM 1730 C C . ILE A 1 253 ? 15.030 57.826 90.426 1.00 61.41 231 ILE A C 1
ATOM 1731 O O . ILE A 1 253 ? 13.809 57.943 90.473 1.00 60.75 231 ILE A O 1
ATOM 1733 N N . SER A 1 254 ? 15.803 57.900 91.504 1.00 62.39 232 SER A N 1
ATOM 1734 C CA . SER A 1 254 ? 15.249 58.161 92.825 1.00 64.12 232 SER A CA 1
ATOM 1735 C C . SER A 1 254 ? 14.994 59.657 93.017 1.00 64.18 232 SER A C 1
ATOM 1736 O O . SER A 1 254 ? 14.021 60.208 92.500 1.00 64.18 232 SER A O 1
ATOM 1739 N N . ALA A 1 259 ? 11.149 54.779 95.774 1.00 54.40 237 ALA A N 1
ATOM 1740 C CA . ALA A 1 259 ? 10.256 53.630 95.614 1.00 55.64 237 ALA A CA 1
ATOM 1741 C C . ALA A 1 259 ? 10.376 52.995 94.236 1.00 56.21 237 ALA A C 1
ATOM 1742 O O . ALA A 1 259 ? 9.453 52.318 93.783 1.00 59.52 237 ALA A O 1
ATOM 1744 N N . PHE A 1 260 ? 11.515 53.190 93.575 1.00 55.06 238 PHE A N 1
ATOM 1745 C CA . PHE A 1 260 ? 11.635 52.857 92.146 1.00 54.01 238 PHE A CA 1
ATOM 1746 C C . PHE A 1 260 ? 11.998 51.393 91.897 1.00 53.89 238 PHE A C 1
ATOM 1747 O O . PHE A 1 260 ? 12.238 51.007 90.759 1.00 56.56 238 PHE A O 1
ATOM 1755 N N . LEU A 1 261 ? 12.009 50.571 92.942 1.00 54.88 239 LEU A N 1
ATOM 1756 C CA . LEU A 1 261 ? 12.444 49.186 92.798 1.00 54.75 239 LEU A CA 1
ATOM 1757 C C . LEU A 1 261 ? 11.281 48.311 92.334 1.00 56.77 239 LEU A C 1
ATOM 1758 O O . LEU A 1 261 ? 11.404 47.624 91.298 1.00 58.28 239 LEU A O 1
ATOM 1763 N N . ARG A 1 262 ? 10.146 48.368 93.042 1.00 55.56 240 ARG A N 1
ATOM 1764 C CA . ARG A 1 262 ? 8.918 47.717 92.560 1.00 54.78 240 ARG A CA 1
ATOM 1765 C C . ARG A 1 262 ? 8.717 47.992 91.058 1.00 55.31 240 ARG A C 1
ATOM 1766 O O . ARG A 1 262 ? 8.068 47.201 90.359 1.00 56.99 240 ARG A O 1
ATOM 1768 N N . HIS A 1 263 ? 9.288 49.096 90.562 1.00 52.63 241 HIS A N 1
ATOM 1769 C CA . HIS A 1 263 ? 9.326 49.387 89.127 1.00 49.07 241 HIS A CA 1
ATOM 1770 C C . HIS A 1 263 ? 10.110 48.364 88.293 1.00 45.62 241 HIS A C 1
ATOM 1771 O O . HIS A 1 263 ? 9.924 48.301 87.072 1.00 47.52 241 HIS A O 1
ATOM 1773 N N . LYS A 1 264 ? 10.997 47.594 88.928 1.00 40.73 242 LYS A N 1
ATOM 1774 C CA . LYS A 1 264 ? 11.739 46.505 88.251 1.00 36.83 242 LYS A CA 1
ATOM 1775 C C . LYS A 1 264 ? 12.741 46.964 87.150 1.00 34.47 242 LYS A C 1
ATOM 1776 O O . LYS A 1 264 ? 12.829 46.366 86.073 1.00 35.87 242 LYS A O 1
ATOM 1782 N N . VAL A 1 265 ? 13.512 48.009 87.444 1.00 31.97 243 VAL A N 1
ATOM 1783 C CA . VAL A 1 265 ? 14.424 48.643 86.469 1.00 28.48 243 VAL A CA 1
ATOM 1784 C C . VAL A 1 265 ? 15.899 48.659 86.866 1.00 24.44 243 VAL A C 1
ATOM 1785 O O . VAL A 1 265 ? 16.758 48.871 86.016 1.00 24.02 243 VAL A O 1
ATOM 1789 N N . ALA A 1 266 ? 16.198 48.451 88.137 1.00 20.68 244 ALA A N 1
ATOM 1790 C CA . ALA A 1 266 ? 17.567 48.519 88.623 1.00 18.49 244 ALA A CA 1
ATOM 1791 C C . ALA A 1 266 ? 18.173 47.129 88.746 1.00 18.02 244 ALA A C 1
ATOM 1792 O O . ALA A 1 266 ? 17.598 46.259 89.406 1.00 19.62 244 ALA A O 1
ATOM 1794 N N . LEU A 1 267 ? 19.345 46.942 88.148 1.00 16.60 245 LEU A N 1
ATOM 1795 C CA . LEU A 1 267 ? 20.172 45.761 88.339 1.00 18.19 245 LEU A CA 1
ATOM 1796 C C . LEU A 1 267 ? 21.403 46.133 89.130 1.00 20.07 245 LEU A C 1
ATOM 1797 O O . LEU A 1 267 ? 22.121 47.067 88.756 1.00 19.57 245 LEU A O 1
ATOM 1802 N N . ILE A 1 268 ? 21.670 45.376 90.196 1.00 20.21 246 ILE A N 1
ATOM 1803 C CA . ILE A 1 268 ? 22.858 45.558 91.019 1.00 19.51 246 ILE A CA 1
ATOM 1804 C C . ILE A 1 268 ? 23.515 44.199 91.207 1.00 19.11 246 ILE A C 1
ATOM 1805 O O . ILE A 1 268 ? 22.873 43.267 91.662 1.00 19.03 246 ILE A O 1
ATOM 1810 N N . SER A 1 269 ? 24.789 44.085 90.872 1.00 19.64 247 SER A N 1
ATOM 1811 C CA . SER A 1 269 ? 25.468 42.795 90.906 1.00 20.23 247 SER A CA 1
ATOM 1812 C C . SER A 1 269 ? 25.744 42.328 92.343 1.00 22.02 247 SER A C 1
ATOM 1813 O O . SER A 1 269 ? 25.772 43.141 93.259 1.00 19.57 247 SER A O 1
ATOM 1816 N N . PRO A 1 270 ? 25.980 41.017 92.526 1.00 24.21 248 PRO A N 1
ATOM 1817 C CA . PRO A 1 270 ? 26.367 40.459 93.822 1.00 24.02 248 PRO A CA 1
ATOM 1818 C C . PRO A 1 270 ? 27.629 41.088 94.403 1.00 25.66 248 PRO A C 1
ATOM 1819 O O . PRO A 1 270 ? 27.713 41.296 95.633 1.00 24.02 248 PRO A O 1
ATOM 1823 N N . THR A 1 271 ? 28.592 41.386 93.537 1.00 25.89 249 THR A N 1
ATOM 1824 C CA . THR A 1 271 ? 29.833 42.009 93.968 1.00 27.13 249 THR A CA 1
ATOM 1825 C C . THR A 1 271 ? 29.572 43.370 94.575 1.00 27.32 249 THR A C 1
ATOM 1826 O O . THR A 1 271 ? 30.135 43.699 95.621 1.00 26.59 249 THR A O 1
ATOM 1830 N N . VAL A 1 272 ? 28.717 44.154 93.925 1.00 26.54 250 VAL A N 1
ATOM 1831 C CA . VAL A 1 272 ? 28.369 45.479 94.429 1.00 26.23 250 VAL A CA 1
ATOM 1832 C C . VAL A 1 272 ? 27.605 45.383 95.739 1.00 27.71 250 VAL A C 1
ATOM 1833 O O . VAL A 1 272 ? 27.815 46.203 96.633 1.00 28.97 250 VAL A O 1
ATOM 1837 N N . LEU A 1 273 ? 26.749 44.374 95.869 1.00 27.58 251 LEU A N 1
ATOM 1838 C CA . LEU A 1 273 ? 26.065 44.111 97.137 1.00 28.72 251 LEU A CA 1
ATOM 1839 C C . LEU A 1 273 ? 27.070 43.778 98.236 1.00 29.50 251 LEU A C 1
ATOM 1840 O O . LEU A 1 273 ? 27.025 44.364 99.307 1.00 29.44 251 LEU A O 1
ATOM 1845 N N . LYS A 1 274 ? 27.983 42.851 97.958 1.00 30.86 252 LYS A N 1
ATOM 1846 C CA . LYS A 1 274 ? 28.995 42.449 98.931 1.00 31.32 252 LYS A CA 1
ATOM 1847 C C . LYS A 1 274 ? 29.875 43.636 99.300 1.00 31.63 252 LYS A C 1
ATOM 1848 O O . LYS A 1 274 ? 30.111 43.891 100.467 1.00 31.89 252 LYS A O 1
ATOM 1850 N N . GLU A 1 275 ? 30.316 44.384 98.292 1.00 32.40 253 GLU A N 1
ATOM 1851 C CA . GLU A 1 275 ? 31.126 45.581 98.502 1.00 32.20 253 GLU A CA 1
ATOM 1852 C C . GLU A 1 275 ? 30.468 46.611 99.430 1.00 31.57 253 GLU A C 1
ATOM 1853 O O . GLU A 1 275 ? 31.158 47.313 100.164 1.00 33.76 253 GLU A O 1
ATOM 1855 N N . ASN A 1 276 ? 29.145 46.679 99.431 1.00 30.32 254 ASN A N 1
ATOM 1856 C CA . ASN A 1 276 ? 28.424 47.620 100.284 1.00 29.38 254 ASN A CA 1
ATOM 1857 C C . ASN A 1 276 ? 27.801 46.951 101.501 1.00 28.08 254 ASN A C 1
ATOM 1858 O O . ASN A 1 276 ? 26.991 47.552 102.211 1.00 27.07 254 ASN A O 1
ATOM 1863 N N . GLY A 1 277 ? 28.185 45.704 101.749 1.00 27.15 255 GLY A N 1
ATOM 1864 C CA . GLY A 1 277 ? 27.746 45.000 102.943 1.00 27.53 255 GLY A CA 1
ATOM 1865 C C . GLY A 1 277 ? 26.247 44.810 103.020 1.00 27.22 255 GLY A C 1
ATOM 1866 O O . GLY A 1 277 ? 25.643 45.043 104.056 1.00 24.72 255 GLY A O 1
ATOM 1867 N N . ILE A 1 278 ? 25.639 44.392 101.911 1.00 27.37 256 ILE A N 1
ATOM 1868 C CA . ILE A 1 278 ? 24.243 44.017 101.924 1.00 25.95 256 ILE A CA 1
ATOM 1869 C C . ILE A 1 278 ? 24.222 42.505 101.870 1.00 23.84 256 ILE A C 1
ATOM 1870 O O . ILE A 1 278 ? 24.763 41.923 100.936 1.00 23.82 256 ILE A O 1
ATOM 1875 N N . PRO A 1 279 ? 23.636 41.854 102.895 1.00 22.40 257 PRO A N 1
ATOM 1876 C CA . PRO A 1 279 ? 23.516 40.406 102.831 1.00 21.07 257 PRO A CA 1
ATOM 1877 C C . PRO A 1 279 ? 22.528 40.009 101.751 1.00 20.13 257 PRO A C 1
ATOM 1878 O O . PRO A 1 279 ? 21.519 40.691 101.559 1.00 21.39 257 PRO A O 1
ATOM 1882 N N . PHE A 1 280 ? 22.829 38.932 101.046 1.00 17.81 258 PHE A N 1
ATOM 1883 C CA . PHE A 1 280 ? 21.914 38.364 100.060 1.00 18.45 258 PHE A CA 1
ATOM 1884 C C . PHE A 1 280 ? 22.163 36.873 99.954 1.00 17.48 258 PHE A C 1
ATOM 1885 O O . PHE A 1 280 ? 23.175 36.371 100.421 1.00 18.35 258 PHE A O 1
ATOM 1893 N N . ASN A 1 281 ? 21.216 36.169 99.369 1.00 15.62 259 ASN A N 1
ATOM 1894 C CA . ASN A 1 281 ? 21.384 34.773 99.077 1.00 15.07 259 ASN A CA 1
ATOM 1895 C C . ASN A 1 281 ? 21.142 34.548 97.596 1.00 15.58 259 ASN A C 1
ATOM 1896 O O . ASN A 1 281 ? 20.420 35.312 96.954 1.00 14.12 259 ASN A O 1
ATOM 1901 N N . CYS A 1 282 ? 21.751 33.487 97.082 1.00 15.60 260 CYS A N 1
ATOM 1902 C CA . CYS A 1 282 ? 21.636 33.096 95.707 1.00 14.92 260 CYS A CA 1
ATOM 1903 C C . CYS A 1 282 ? 21.205 31.652 95.618 1.00 15.22 260 CYS A C 1
ATOM 1904 O O . CYS A 1 282 ? 21.824 30.806 96.184 1.00 17.44 260 CYS A O 1
ATOM 1907 N N . MET A 1 283 ? 20.156 31.377 94.860 1.00 16.60 261 MET A N 1
ATOM 1908 C CA . MET A 1 283 ? 19.632 30.020 94.706 1.00 16.17 261 MET A CA 1
ATOM 1909 C C . MET A 1 283 ? 19.205 29.816 93.240 1.00 13.95 261 MET A C 1
ATOM 1910 O O . MET A 1 283 ? 18.528 30.660 92.685 1.00 13.51 261 MET A O 1
ATOM 1915 N N . THR A 1 284 ? 19.612 28.703 92.633 1.00 12.04 262 THR A N 1
ATOM 1916 C CA . THR A 1 284 ? 19.213 28.383 91.274 1.00 13.75 262 THR A CA 1
ATOM 1917 C C . THR A 1 284 ? 18.044 27.424 91.324 1.00 13.36 262 THR A C 1
ATOM 1918 O O . THR A 1 284 ? 18.089 26.441 92.028 1.00 15.22 262 THR A O 1
ATOM 1922 N N . GLN A 1 285 ? 17.004 27.750 90.574 1.00 12.46 263 GLN A N 1
ATOM 1923 C CA . GLN A 1 285 ? 15.803 26.949 90.428 1.00 10.72 263 GLN A CA 1
ATOM 1924 C C . GLN A 1 285 ? 15.892 26.167 89.124 1.00 12.19 263 GLN A C 1
ATOM 1925 O O . GLN A 1 285 ? 16.179 26.738 88.061 1.00 9.27 263 GLN A O 1
ATOM 1931 N N . GLU A 1 286 ? 15.604 24.875 89.200 1.00 11.72 264 GLU A N 1
ATOM 1932 C CA . GLU A 1 286 ? 15.607 24.012 88.036 1.00 13.18 264 GLU A CA 1
ATOM 1933 C C . GLU A 1 286 ? 14.204 23.554 87.727 1.00 12.13 264 GLU A C 1
ATOM 1934 O O . GLU A 1 286 ? 13.300 23.694 88.550 1.00 10.73 264 GLU A O 1
ATOM 1940 N N . ALA A 1 287 ? 14.029 23.011 86.528 1.00 11.40 265 ALA A N 1
ATOM 1941 C CA . ALA A 1 287 ? 12.710 22.601 86.069 1.00 12.28 265 ALA A CA 1
ATOM 1942 C C . ALA A 1 287 ? 12.061 21.684 87.093 1.00 10.37 265 ALA A C 1
ATOM 1943 O O . ALA A 1 287 ? 12.717 20.817 87.639 1.00 12.67 265 ALA A O 1
ATOM 1945 N N . GLY A 1 288 ? 10.778 21.897 87.371 1.00 10.49 266 GLY A N 1
ATOM 1946 C CA . GLY A 1 288 ? 10.027 21.070 88.286 1.00 8.67 266 GLY A CA 1
ATOM 1947 C C . GLY A 1 288 ? 10.042 21.527 89.730 1.00 11.46 266 GLY A C 1
ATOM 1948 O O . GLY A 1 288 ? 9.483 20.847 90.576 1.00 11.38 266 GLY A O 1
ATOM 1949 N N . GLU A 1 289 ? 10.640 22.688 89.992 1.00 11.25 267 GLU A N 1
ATOM 1950 C CA . GLU A 1 289 ? 10.784 23.213 91.333 1.00 9.75 267 GLU A CA 1
ATOM 1951 C C . GLU A 1 289 ? 9.974 24.511 91.502 1.00 10.66 267 GLU A C 1
ATOM 1952 O O . GLU A 1 289 ? 9.804 25.288 90.543 1.00 11.78 267 GLU A O 1
ATOM 1958 N N . PHE A 1 290 ? 9.448 24.724 92.709 1.00 8.33 268 PHE A N 1
ATOM 1959 C CA . PHE A 1 290 ? 8.771 25.970 93.040 1.00 8.81 268 PHE A CA 1
ATOM 1960 C C . PHE A 1 290 ? 9.709 26.917 93.788 1.00 11.14 268 PHE A C 1
ATOM 1961 O O . PHE A 1 290 ? 10.536 26.472 94.602 1.00 11.32 268 PHE A O 1
ATOM 1969 N N . MET A 1 291 ? 9.545 28.219 93.563 1.00 8.47 269 MET A N 1
ATOM 1970 C CA . MET A 1 291 ? 10.175 29.238 94.413 1.00 7.57 269 MET A CA 1
ATOM 1971 C C . MET A 1 291 ? 9.091 30.121 95.019 1.00 7.96 269 MET A C 1
ATOM 1972 O O . MET A 1 291 ? 8.238 30.586 94.313 1.00 5.42 269 MET A O 1
ATOM 1977 N N . VAL A 1 292 ? 9.127 30.314 96.339 1.00 7.07 270 VAL A N 1
ATOM 1978 C CA . VAL A 1 292 ? 8.166 31.155 97.054 1.00 7.62 270 VAL A CA 1
ATOM 1979 C C . VAL A 1 292 ? 8.885 32.381 97.573 1.00 7.22 270 VAL A C 1
ATOM 1980 O O . VAL A 1 292 ? 9.910 32.253 98.205 1.00 9.62 270 VAL A O 1
ATOM 1984 N N . THR A 1 293 ? 8.365 33.562 97.289 1.00 7.45 271 THR A N 1
ATOM 1985 C CA . THR A 1 293 ? 8.919 34.807 97.788 1.00 7.59 271 THR A CA 1
ATOM 1986 C C . THR A 1 293 ? 7.990 35.355 98.872 1.00 7.78 271 THR A C 1
ATOM 1987 O O . THR A 1 293 ? 6.768 35.166 98.836 1.00 4.51 271 THR A O 1
ATOM 1991 N N . PHE A 1 294 ? 8.579 36.011 99.862 1.00 8.50 272 PHE A N 1
ATOM 1992 C CA . PHE A 1 294 ? 7.821 36.462 101.035 1.00 5.63 272 PHE A CA 1
ATOM 1993 C C . PHE A 1 294 ? 7.767 37.973 101.117 1.00 6.38 272 PHE A C 1
ATOM 1994 O O . PHE A 1 294 ? 8.621 38.643 100.543 1.00 4.34 272 PHE A O 1
ATOM 2002 N N . PRO A 1 295 ? 6.768 38.530 101.836 1.00 6.38 273 PRO A N 1
ATOM 2003 C CA . PRO A 1 295 ? 6.671 39.980 101.916 1.00 7.54 273 PRO A CA 1
ATOM 2004 C C . PRO A 1 295 ? 7.965 40.653 102.345 1.00 9.63 273 PRO A C 1
ATOM 2005 O O . PRO A 1 295 ? 8.695 40.103 103.177 1.00 8.76 273 PRO A O 1
ATOM 2009 N N . TYR A 1 296 ? 8.217 41.839 101.777 1.00 11.47 274 TYR A N 1
ATOM 2010 C CA . TYR A 1 296 ? 9.449 42.617 101.970 1.00 11.33 274 TYR A CA 1
ATOM 2011 C C . TYR A 1 296 ? 10.715 41.886 101.494 1.00 9.33 274 TYR A C 1
ATOM 2012 O O . TYR A 1 296 ? 11.813 42.303 101.820 1.00 8.30 274 TYR A O 1
ATOM 2021 N N . GLY A 1 297 ? 10.584 40.813 100.727 1.00 10.32 275 GLY A N 1
ATOM 2022 C CA . GLY A 1 297 ? 11.762 40.135 100.199 1.00 11.21 275 GLY A CA 1
ATOM 2023 C C . GLY A 1 297 ? 12.131 40.642 98.806 1.00 13.50 275 GLY A C 1
ATOM 2024 O O . GLY A 1 297 ? 11.539 40.197 97.824 1.00 16.35 275 GLY A O 1
ATOM 2025 N N . TYR A 1 298 ? 13.115 41.543 98.703 1.00 12.99 276 TYR A N 1
ATOM 2026 C CA . TYR A 1 298 ? 13.584 42.012 97.381 1.00 13.23 276 TYR A CA 1
ATOM 2027 C C . TYR A 1 298 ? 14.229 40.865 96.620 1.00 12.15 276 TYR A C 1
ATOM 2028 O O . TYR A 1 298 ? 15.028 40.112 97.205 1.00 11.86 276 TYR A O 1
ATOM 2037 N N . HIS A 1 299 ? 13.873 40.706 95.339 1.00 8.76 277 HIS A N 1
ATOM 2038 C CA . HIS A 1 299 ? 14.520 39.688 94.526 1.00 7.92 277 HIS A CA 1
ATOM 2039 C C . HIS A 1 299 ? 14.812 40.096 93.059 1.00 9.17 277 HIS A C 1
ATOM 2040 O O . HIS A 1 299 ? 14.244 41.025 92.518 1.00 7.69 277 HIS A O 1
ATOM 2047 N N . ALA A 1 300 ? 15.773 39.413 92.472 1.00 8.33 278 ALA A N 1
ATOM 2048 C CA . ALA A 1 300 ? 16.210 39.666 91.124 1.00 9.13 278 ALA A CA 1
ATOM 2049 C C . ALA A 1 300 ? 16.779 38.366 90.600 1.00 10.07 278 ALA A C 1
ATOM 2050 O O . ALA A 1 300 ? 17.062 37.471 91.381 1.00 12.90 278 ALA A O 1
ATOM 2052 N N . GLY A 1 301 ? 16.940 38.252 89.287 1.00 10.75 279 GLY A N 1
ATOM 2053 C CA . GLY A 1 301 ? 17.565 37.066 88.736 1.00 10.65 279 GLY A CA 1
ATOM 2054 C C . GLY A 1 301 ? 17.617 37.010 87.231 1.00 9.79 279 GLY A C 1
ATOM 2055 O O . GLY A 1 301 ? 17.433 38.015 86.526 1.00 10.83 279 GLY A O 1
ATOM 2056 N N . PHE A 1 302 ? 17.943 35.833 86.714 1.00 10.45 280 PHE A N 1
ATOM 2057 C CA . PHE A 1 302 ? 18.082 35.673 85.284 1.00 9.61 280 PHE A CA 1
ATOM 2058 C C . PHE A 1 302 ? 17.894 34.235 84.844 1.00 10.87 280 PHE A C 1
ATOM 2059 O O . PHE A 1 302 ? 18.038 33.300 85.617 1.00 10.84 280 PHE A O 1
ATOM 2067 N N . ASN A 1 303 ? 17.588 34.077 83.564 1.00 11.86 281 ASN A N 1
ATOM 2068 C CA . ASN A 1 303 ? 17.392 32.763 82.968 1.00 12.14 281 ASN A CA 1
ATOM 2069 C C . ASN A 1 303 ? 18.654 32.284 82.281 1.00 10.79 281 ASN A C 1
ATOM 2070 O O . ASN A 1 303 ? 19.391 33.084 81.659 1.00 10.54 281 ASN A O 1
ATOM 2075 N N . HIS A 1 304 ? 18.896 30.979 82.377 1.00 10.70 282 HIS A N 1
ATOM 2076 C CA . HIS A 1 304 ? 20.126 30.393 81.861 1.00 11.57 282 HIS A CA 1
ATOM 2077 C C . HIS A 1 304 ? 20.025 30.160 80.359 1.00 10.48 282 HIS A C 1
ATOM 2078 O O . HIS A 1 304 ? 21.053 30.059 79.685 1.00 9.73 282 HIS A O 1
ATOM 2085 N N . GLY A 1 305 ? 18.796 30.049 79.861 1.00 9.25 283 GLY A N 1
ATOM 2086 C CA . GLY A 1 305 ? 18.522 29.560 78.505 1.00 9.83 283 GLY A CA 1
ATOM 2087 C C . GLY A 1 305 ? 17.018 29.408 78.297 1.00 9.98 283 GLY A C 1
ATOM 2088 O O . GLY A 1 305 ? 16.220 29.865 79.121 1.00 10.85 283 GLY A O 1
ATOM 2089 N N . PHE A 1 306 ? 16.618 28.775 77.205 1.00 9.54 284 PHE A N 1
ATOM 2090 C CA . PHE A 1 306 ? 15.196 28.638 76.912 1.00 9.08 284 PHE A CA 1
ATOM 2091 C C . PHE A 1 306 ? 14.485 27.927 78.041 1.00 9.21 284 PHE A C 1
ATOM 2092 O O . PHE A 1 306 ? 14.849 26.806 78.397 1.00 10.43 284 PHE A O 1
ATOM 2100 N N . ASN A 1 307 ? 13.458 28.574 78.584 1.00 9.41 285 ASN A N 1
ATOM 2101 C CA . ASN A 1 307 ? 12.655 27.980 79.647 1.00 10.09 285 ASN A CA 1
ATOM 2102 C C . ASN A 1 307 ? 11.250 28.574 79.714 1.00 10.77 285 ASN A C 1
ATOM 2103 O O . ASN A 1 307 ? 10.909 29.509 78.972 1.00 10.55 285 ASN A O 1
ATOM 2108 N N . CYS A 1 308 ? 10.435 28.008 80.587 1.00 10.05 286 CYS A N 1
ATOM 2109 C CA . CYS A 1 308 ? 9.058 28.442 80.761 1.00 8.24 286 CYS A CA 1
ATOM 2110 C C . CYS A 1 308 ? 8.689 28.373 82.232 1.00 9.44 286 CYS A C 1
ATOM 2111 O O . CYS A 1 308 ? 8.737 27.287 82.834 1.00 7.67 286 CYS A O 1
ATOM 2114 N N . ALA A 1 309 ? 8.317 29.523 82.797 1.00 6.18 287 ALA A N 1
ATOM 2115 C CA . ALA A 1 309 ? 7.962 29.626 84.190 1.00 5.93 287 ALA A CA 1
ATOM 2116 C C . ALA A 1 309 ? 6.550 30.159 84.303 1.00 4.79 287 ALA A C 1
ATOM 2117 O O . ALA A 1 309 ? 6.034 30.806 83.389 1.00 6.66 287 ALA A O 1
ATOM 2119 N N . GLU A 1 310 ? 5.917 29.855 85.421 1.00 2.40 288 GLU A N 1
ATOM 2120 C CA . GLU A 1 310 ? 4.575 30.359 85.704 1.00 2.57 288 GLU A CA 1
ATOM 2121 C C . GLU A 1 310 ? 4.561 30.929 87.124 1.00 2.66 288 GLU A C 1
ATOM 2122 O O . GLU A 1 310 ? 5.118 30.333 88.028 1.00 2.00 288 GLU A O 1
ATOM 2128 N N . ALA A 1 311 ? 3.912 32.077 87.296 1.00 2.00 289 ALA A N 1
ATOM 2129 C CA . ALA A 1 311 ? 3.916 32.740 88.568 1.00 2.30 289 ALA A CA 1
ATOM 2130 C C . ALA A 1 311 ? 2.592 33.451 88.833 1.00 2.78 289 ALA A C 1
ATOM 2131 O O . ALA A 1 311 ? 1.853 33.800 87.900 1.00 2.73 289 ALA A O 1
ATOM 2133 N N . ILE A 1 312 ? 2.300 33.622 90.120 1.00 2.80 290 ILE A N 1
ATOM 2134 C CA . ILE A 1 312 ? 1.115 34.344 90.589 1.00 4.05 290 ILE A CA 1
ATOM 2135 C C . ILE A 1 312 ? 1.422 34.841 92.007 1.00 5.77 290 ILE A C 1
ATOM 2136 O O . ILE A 1 312 ? 2.277 34.277 92.709 1.00 5.31 290 ILE A O 1
ATOM 2141 N N . ASN A 1 313 ? 0.761 3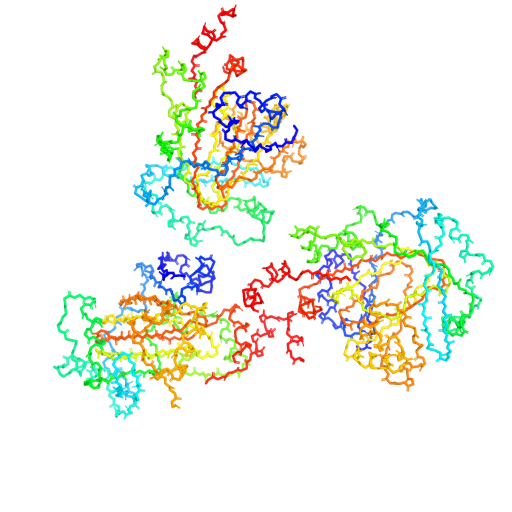5.914 92.432 1.00 5.67 291 ASN A N 1
ATOM 2142 C CA . ASN A 1 313 ? 0.909 36.328 93.829 1.00 4.60 291 ASN A CA 1
ATOM 2143 C C . ASN A 1 313 ? -0.100 35.577 94.682 1.00 4.08 291 ASN A C 1
ATOM 2144 O O . ASN A 1 313 ? -1.041 34.976 94.175 1.00 4.93 291 ASN A O 1
ATOM 2149 N N . PHE A 1 314 ? 0.113 35.584 95.992 1.00 5.45 292 PHE A N 1
ATOM 2150 C CA . PHE A 1 314 ? -0.845 35.029 96.904 1.00 5.27 292 PHE A CA 1
ATOM 2151 C C . PHE A 1 314 ? -0.719 35.782 98.224 1.00 6.21 292 PHE A C 1
ATOM 2152 O O . PHE A 1 314 ? 0.199 36.599 98.407 1.00 6.44 292 PHE A O 1
ATOM 2160 N N . ALA A 1 315 ? -1.657 35.536 99.125 1.00 6.50 293 ALA A N 1
ATOM 2161 C CA . ALA A 1 315 ? -1.642 36.196 100.459 1.00 9.15 293 ALA A CA 1
ATOM 2162 C C . ALA A 1 315 ? -1.813 35.177 101.566 1.00 8.99 293 ALA A C 1
ATOM 2163 O O . ALA A 1 315 ? -2.175 34.030 101.311 1.00 9.21 293 ALA A O 1
ATOM 2165 N N . THR A 1 316 ? -1.501 35.608 102.782 1.00 10.05 294 THR A N 1
ATOM 2166 C CA . THR A 1 316 ? -1.784 34.867 104.018 1.00 10.06 294 THR A CA 1
ATOM 2167 C C . THR A 1 316 ? -2.313 35.889 105.044 1.00 9.86 294 THR A C 1
ATOM 2168 O O . THR A 1 316 ? -2.183 37.102 104.851 1.00 9.59 294 THR A O 1
ATOM 2172 N N . PRO A 1 317 ? -2.922 35.409 106.131 1.00 10.19 295 PRO A N 1
ATOM 2173 C CA . PRO A 1 317 ? -3.296 36.345 107.201 1.00 9.27 295 PRO A CA 1
ATOM 2174 C C . PRO A 1 317 ? -2.138 37.228 107.686 1.00 7.85 295 PRO A C 1
ATOM 2175 O O . PRO A 1 317 ? -2.350 38.404 107.919 1.00 8.00 295 PRO A O 1
ATOM 2179 N N . ARG A 1 318 ? -0.929 36.679 107.785 1.00 8.83 296 ARG A N 1
ATOM 2180 C CA . ARG A 1 318 ? 0.245 37.469 108.139 1.00 8.84 296 ARG A CA 1
ATOM 2181 C C . ARG A 1 318 ? 0.498 38.637 107.177 1.00 7.67 296 ARG A C 1
ATOM 2182 O O . ARG A 1 318 ? 0.984 39.680 107.607 1.00 5.52 296 ARG A O 1
ATOM 2190 N N . TRP A 1 319 ? 0.187 38.467 105.894 1.00 6.53 297 TRP A N 1
ATOM 2191 C CA . TRP A 1 319 ? 0.413 39.529 104.924 1.00 6.35 297 TRP A CA 1
ATOM 2192 C C . TRP A 1 319 ? -0.443 40.783 105.204 1.00 7.69 297 TRP A C 1
ATOM 2193 O O . TRP A 1 319 ? -0.064 41.892 104.830 1.00 7.70 297 TRP A O 1
ATOM 2204 N N . ILE A 1 320 ? -1.609 40.612 105.815 1.00 9.27 298 ILE A N 1
ATOM 2205 C CA . ILE A 1 320 ? -2.595 41.717 105.868 1.00 10.31 298 ILE A CA 1
ATOM 2206 C C . ILE A 1 320 ? -2.012 43.010 106.426 1.00 11.13 298 ILE A C 1
ATOM 2207 O O . ILE A 1 320 ? -2.230 44.081 105.868 1.00 12.09 298 ILE A O 1
ATOM 2212 N N . ASP A 1 321 ? -1.229 42.912 107.483 1.00 11.60 299 ASP A N 1
ATOM 2213 C CA . ASP A 1 321 ? -0.628 44.113 108.060 1.00 13.98 299 ASP A CA 1
ATOM 2214 C C . ASP A 1 321 ? 0.457 44.752 107.172 1.00 13.15 299 ASP A C 1
ATOM 2215 O O . ASP A 1 321 ? 0.690 45.957 107.267 1.00 11.98 299 ASP A O 1
ATOM 2220 N N . TYR A 1 322 ? 1.118 43.958 106.328 1.00 14.37 300 TYR A N 1
ATOM 2221 C CA . TYR A 1 322 ? 1.983 44.498 105.276 1.00 15.10 300 TYR A CA 1
ATOM 2222 C C . TYR A 1 322 ? 1.138 45.241 104.252 1.00 15.28 300 TYR A C 1
ATOM 2223 O O . TYR A 1 322 ? 1.483 46.352 103.841 1.00 14.14 300 TYR A O 1
ATOM 2232 N N . GLY A 1 323 ? 0.048 44.603 103.829 1.00 14.52 301 GLY A N 1
ATOM 2233 C CA . GLY A 1 323 ? -0.908 45.212 102.906 1.00 14.67 301 GLY A CA 1
ATOM 2234 C C . GLY A 1 323 ? -1.428 46.548 103.386 1.00 15.29 301 GLY A C 1
ATOM 2235 O O . GLY A 1 323 ? -1.517 47.496 102.609 1.00 13.21 301 GLY A O 1
ATOM 2236 N N . LYS A 1 324 ? -1.738 46.631 104.681 1.00 15.90 302 LYS A N 1
ATOM 2237 C CA . LYS A 1 324 ? -2.175 47.897 105.290 1.00 16.90 302 LYS A CA 1
ATOM 2238 C C . LYS A 1 324 ? -1.143 48.996 105.105 1.00 16.98 302 LYS A C 1
ATOM 2239 O O . LYS A 1 324 ? -1.500 50.147 104.895 1.00 19.10 302 LYS A O 1
ATOM 2245 N N . MET A 1 325 ? 0.132 48.646 105.188 1.00 16.01 303 MET A N 1
ATOM 2246 C CA . MET A 1 325 ? 1.188 49.638 105.076 1.00 18.44 303 MET A CA 1
ATOM 2247 C C . MET A 1 325 ? 1.488 50.013 103.642 1.00 20.81 303 MET A C 1
ATOM 2248 O O . MET A 1 325 ? 2.049 51.071 103.408 1.00 23.12 303 MET A O 1
ATOM 2253 N N . ALA A 1 326 ? 1.134 49.145 102.693 1.00 23.05 304 ALA A N 1
ATOM 2254 C CA . ALA A 1 326 ? 1.483 49.335 101.281 1.00 24.38 304 ALA A CA 1
ATOM 2255 C C . ALA A 1 326 ? 0.652 50.425 100.625 1.00 26.50 304 ALA A C 1
ATOM 2256 O O . ALA A 1 326 ? -0.389 50.815 101.150 1.00 31.03 304 ALA A O 1
ATOM 2258 N N . VAL A 1 336 ? 0.250 49.083 90.774 1.00 18.36 314 VAL A N 1
ATOM 2259 C CA . VAL A 1 336 ? -0.746 48.100 91.253 1.00 16.43 314 VAL A CA 1
ATOM 2260 C C . VAL A 1 336 ? -1.057 48.220 92.751 1.00 18.27 314 VAL A C 1
ATOM 2261 O O . VAL A 1 336 ? -0.326 47.702 93.601 1.00 21.89 314 VAL A O 1
ATOM 2263 N N . THR A 1 337 ? -2.170 48.895 93.038 1.00 20.16 315 THR A N 1
ATOM 2264 C CA . THR A 1 337 ? -2.690 49.093 94.365 1.00 20.57 315 THR A CA 1
ATOM 2265 C C . THR A 1 337 ? -4.110 48.510 94.359 1.00 19.11 315 THR A C 1
ATOM 2266 O O . THR A 1 337 ? -4.777 48.538 93.331 1.00 16.99 315 THR A O 1
ATOM 2270 N N . PHE A 1 338 ? -4.571 47.982 95.484 1.00 15.40 316 PHE A N 1
ATOM 2271 C CA . PHE A 1 338 ? -5.993 47.672 95.659 1.00 14.69 316 PHE A CA 1
ATOM 2272 C C . PHE A 1 338 ? -6.389 47.887 97.105 1.00 13.42 316 PHE A C 1
ATOM 2273 O O . PHE A 1 338 ? -5.527 48.100 97.924 1.00 14.74 316 PHE A O 1
ATOM 2281 N N . SER A 1 339 ? -7.687 47.855 97.389 1.00 13.76 317 SER A N 1
ATOM 2282 C CA . SER A 1 339 ? -8.235 48.153 98.726 1.00 16.01 317 SER A CA 1
ATOM 2283 C C . SER A 1 339 ? -8.015 46.986 99.666 1.00 13.50 317 SER A C 1
ATOM 2284 O O . SER A 1 339 ? -8.194 45.838 99.283 1.00 12.76 317 SER A O 1
ATOM 2287 N N . MET A 1 340 ? -7.668 47.285 100.914 1.00 16.90 318 MET A N 1
ATOM 2288 C CA . MET A 1 340 ? -7.513 46.257 101.928 1.00 13.43 318 MET A CA 1
ATOM 2289 C C . MET A 1 340 ? -8.829 45.858 102.597 1.00 13.89 318 MET A C 1
ATOM 2290 O O . MET A 1 340 ? -8.854 44.906 103.398 1.00 13.65 318 MET A O 1
ATOM 2295 N N . ASP A 1 341 ? -9.919 46.572 102.272 1.00 13.27 319 ASP A N 1
ATOM 2296 C CA . ASP A 1 341 ? -11.188 46.405 102.991 1.00 14.84 319 ASP A CA 1
ATOM 2297 C C . ASP A 1 341 ? -11.636 44.962 103.169 1.00 14.76 319 ASP A C 1
ATOM 2298 O O . ASP A 1 341 ? -11.922 44.551 104.287 1.00 17.01 319 ASP A O 1
ATOM 2303 N N . PRO A 1 342 ? -11.735 44.201 102.066 1.00 14.23 320 PRO A N 1
ATOM 2304 C CA . PRO A 1 342 ? -12.273 42.847 102.207 1.00 14.36 320 PRO A CA 1
ATOM 2305 C C . PRO A 1 342 ? -11.450 41.984 103.130 1.00 12.83 320 PRO A C 1
ATOM 2306 O O . PRO A 1 342 ? -12.023 41.208 103.894 1.00 11.67 320 PRO A O 1
ATOM 2310 N N . PHE A 1 343 ? -10.134 42.164 103.090 1.00 10.77 321 PHE A N 1
ATOM 2311 C CA . PHE A 1 343 ? -9.216 41.357 103.889 1.00 12.22 321 PHE A CA 1
ATOM 2312 C C . PHE A 1 343 ? -9.385 41.690 105.352 1.00 11.03 321 PHE A C 1
ATOM 2313 O O . PHE A 1 343 ? -9.600 40.788 106.138 1.00 12.09 321 PHE A O 1
ATOM 2321 N N . VAL A 1 344 ? -9.330 42.972 105.707 1.00 10.54 322 VAL A N 1
ATOM 2322 C CA . VAL A 1 344 ? -9.461 43.379 107.127 1.00 12.38 322 VAL A CA 1
ATOM 2323 C C . VAL A 1 344 ? -10.824 42.998 107.677 1.00 13.24 322 VAL A C 1
ATOM 2324 O O . VAL A 1 344 ? -10.930 42.511 108.799 1.00 11.30 322 VAL A O 1
ATOM 2328 N N . ARG A 1 345 ? -11.858 43.230 106.870 1.00 12.21 323 ARG A N 1
ATOM 2329 C CA . ARG A 1 345 ? -13.247 42.946 107.248 1.00 14.01 323 ARG A CA 1
ATOM 2330 C C . ARG A 1 345 ? -13.507 41.468 107.529 1.00 13.53 323 ARG A C 1
ATOM 2331 O O . ARG A 1 345 ? -14.125 41.122 108.532 1.00 13.81 323 ARG A O 1
ATOM 2339 N N . ILE A 1 346 ? -13.018 40.602 106.654 1.00 12.48 324 ILE A N 1
ATOM 2340 C CA . ILE A 1 346 ? -13.339 39.183 106.727 1.00 14.02 324 ILE A CA 1
ATOM 2341 C C . ILE A 1 346 ? -12.337 38.442 107.593 1.00 13.09 324 ILE A C 1
ATOM 2342 O O . ILE A 1 346 ? -12.726 37.572 108.354 1.00 10.37 324 ILE A O 1
ATOM 2347 N N . VAL A 1 347 ? -11.058 38.795 107.493 1.00 12.00 325 VAL A N 1
ATOM 2348 C CA . VAL A 1 347 ? -10.001 38.045 108.173 1.00 10.89 325 VAL A CA 1
ATOM 2349 C C . VAL A 1 347 ? -9.625 38.660 109.539 1.00 10.97 325 VAL A C 1
ATOM 2350 O O . VAL A 1 347 ? -9.202 37.949 110.439 1.00 11.26 325 VAL A O 1
ATOM 2354 N N . GLN A 1 348 ? -9.813 39.966 109.699 1.00 9.33 326 GLN A N 1
ATOM 2355 C CA . GLN A 1 348 ? -9.554 40.640 110.947 1.00 8.69 326 GLN A CA 1
ATOM 2356 C C . GLN A 1 348 ? -10.786 41.423 111.417 1.00 9.32 326 GLN A C 1
ATOM 2357 O O . GLN A 1 348 ? -10.703 42.649 111.693 1.00 6.99 326 GLN A O 1
ATOM 2363 N N . PRO A 1 349 ? -11.937 40.722 111.562 1.00 11.39 327 PRO A N 1
ATOM 2364 C CA . PRO A 1 349 ? -13.155 41.409 112.011 1.00 12.40 327 PRO A CA 1
ATOM 2365 C C . PRO A 1 349 ? -12.952 42.118 113.333 1.00 12.39 327 PRO A C 1
ATOM 2366 O O . PRO A 1 349 ? -13.508 43.195 113.554 1.00 12.25 327 PRO A O 1
ATOM 2370 N N . GLU A 1 350 ? -12.156 41.515 114.209 1.00 20.69 328 GLU A N 1
ATOM 2371 C CA . GLU A 1 350 ? -11.781 42.136 115.479 1.00 23.73 328 GLU A CA 1
ATOM 2372 C C . GLU A 1 350 ? -11.149 43.533 115.321 1.00 28.73 328 GLU A C 1
ATOM 2373 O O . GLU A 1 350 ? -11.337 44.400 116.160 1.00 22.86 328 GLU A O 1
ATOM 2379 N N . SER A 1 351 ? -10.402 43.752 114.233 1.00 38.32 329 SER A N 1
ATOM 2380 C CA . SER A 1 351 ? -9.460 44.864 114.195 1.00 38.12 329 SER A CA 1
ATOM 2381 C C . SER A 1 351 ? -9.837 45.903 113.208 1.00 46.71 329 SER A C 1
ATOM 2382 O O . SER A 1 351 ? -9.031 46.813 112.948 1.00 51.55 329 SER A O 1
ATOM 2385 N N . TYR A 1 352 ? -11.030 45.779 112.644 1.00 51.78 330 TYR A N 1
ATOM 2386 C CA . TYR A 1 352 ? -11.424 46.583 111.483 1.00 56.42 330 TYR A CA 1
ATOM 2387 C C . TYR A 1 352 ? -11.126 48.074 111.660 1.00 59.35 330 TYR A C 1
ATOM 2388 O O . TYR A 1 352 ? -10.213 48.462 112.403 1.00 61.19 330 TYR A O 1
ATOM 2397 N N . HIS B 1 35 ? 20.234 11.900 67.415 1.00 38.67 13 HIS B N 1
ATOM 2398 C CA . HIS B 1 35 ? 19.042 11.027 67.243 1.00 35.96 13 HIS B CA 1
ATOM 2399 C C . HIS B 1 35 ? 18.239 11.430 65.988 1.00 36.21 13 HIS B C 1
ATOM 2400 O O . HIS B 1 35 ? 17.938 10.573 65.152 1.00 41.20 13 HIS B O 1
ATOM 2407 N N . THR B 1 36 ? 17.956 12.719 65.814 1.00 29.73 14 THR B N 1
ATOM 2408 C CA . THR B 1 36 ? 17.181 13.189 64.651 1.00 25.01 14 THR B CA 1
ATOM 2409 C C . THR B 1 36 ? 17.941 14.284 63.887 1.00 20.78 14 THR B C 1
ATOM 2410 O O . THR B 1 36 ? 18.618 15.116 64.501 1.00 16.98 14 THR B O 1
ATOM 2414 N N . ILE B 1 37 ? 17.855 14.280 62.553 1.00 18.34 15 ILE B N 1
ATOM 2415 C CA . ILE B 1 37 ? 18.656 15.208 61.750 1.00 14.24 15 ILE B CA 1
ATOM 2416 C C . ILE B 1 37 ? 18.162 16.631 61.968 1.00 12.74 15 ILE B C 1
ATOM 2417 O O . ILE B 1 37 ? 16.985 16.925 61.829 1.00 13.87 15 ILE B O 1
ATOM 2422 N N . MET B 1 38 ? 19.053 17.513 62.371 1.00 12.10 16 MET B N 1
ATOM 2423 C CA . MET B 1 38 ? 18.684 18.906 62.620 1.00 13.26 16 MET B CA 1
ATOM 2424 C C . MET B 1 38 ? 18.841 19.786 61.403 1.00 13.83 16 MET B C 1
ATOM 2425 O O . MET B 1 38 ? 19.737 19.556 60.587 1.00 14.14 16 MET B O 1
ATOM 2430 N N . THR B 1 39 ? 17.977 20.795 61.282 1.00 13.45 17 THR B N 1
ATOM 2431 C CA . THR B 1 39 ? 18.065 21.782 60.206 1.00 15.35 17 THR B CA 1
ATOM 2432 C C . THR B 1 39 ? 18.307 23.147 60.819 1.00 14.54 17 THR B C 1
ATOM 2433 O O . THR B 1 39 ? 17.539 23.562 61.652 1.00 14.27 17 THR B O 1
ATOM 2437 N N . PHE B 1 40 ? 19.360 23.836 60.373 1.00 14.87 18 PHE B N 1
ATOM 2438 C CA . PHE B 1 40 ? 19.723 25.146 60.897 1.00 12.84 18 PHE B CA 1
ATOM 2439 C C . PHE B 1 40 ? 19.413 26.249 59.888 1.00 14.88 18 PHE B C 1
ATOM 2440 O O . PHE B 1 40 ? 19.637 26.118 58.675 1.00 13.75 18 PHE B O 1
ATOM 2448 N N . TYR B 1 41 ? 18.926 27.363 60.407 1.00 14.89 19 TYR B N 1
ATOM 2449 C CA . TYR B 1 41 ? 18.606 28.528 59.582 1.00 15.74 19 TYR B CA 1
ATOM 2450 C C . TYR B 1 41 ? 19.379 29.752 60.061 1.00 15.81 19 TYR B C 1
ATOM 2451 O O . TYR B 1 41 ? 18.802 30.627 60.684 1.00 15.54 19 TYR B O 1
ATOM 2460 N N . PRO B 1 42 ? 20.693 29.796 59.802 1.00 16.11 20 PRO B N 1
ATOM 2461 C CA . PRO B 1 42 ? 21.492 30.931 60.239 1.00 16.87 20 PRO B CA 1
ATOM 2462 C C . PRO B 1 42 ? 21.098 32.232 59.562 1.00 19.31 20 PRO B C 1
ATOM 2463 O O . PRO B 1 42 ? 20.755 32.231 58.357 1.00 16.26 20 PRO B O 1
ATOM 2467 N N . THR B 1 43 ? 21.170 33.322 60.323 1.00 19.99 21 THR B N 1
ATOM 2468 C CA . THR B 1 43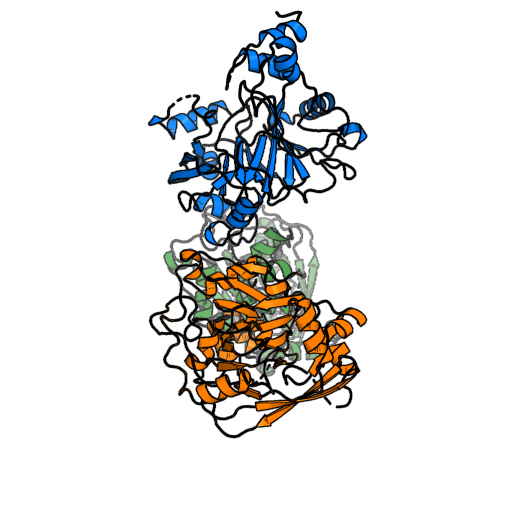 ? 21.148 34.660 59.753 1.00 22.64 21 THR B CA 1
ATOM 2469 C C . THR B 1 43 ? 22.510 34.948 59.164 1.00 23.69 21 THR B C 1
ATOM 2470 O O . THR B 1 43 ? 23.459 34.216 59.427 1.00 22.23 21 THR B O 1
ATOM 2474 N N . MET B 1 44 ? 22.605 36.033 58.397 1.00 26.64 22 MET B N 1
ATOM 2475 C CA . MET B 1 44 ? 23.871 36.413 57.744 1.00 28.21 22 MET B CA 1
ATOM 2476 C C . MET B 1 44 ? 24.994 36.595 58.785 1.00 26.93 22 MET B C 1
ATOM 2477 O O . MET B 1 44 ? 26.092 36.054 58.632 1.00 25.93 22 MET B O 1
ATOM 2482 N N . GLU B 1 45 ? 24.698 37.322 59.862 1.00 24.02 23 GLU B N 1
ATOM 2483 C CA . GLU B 1 45 ? 25.684 37.554 60.917 1.00 22.98 23 GLU B CA 1
ATOM 2484 C C . GLU B 1 45 ? 26.150 36.236 61.537 1.00 21.95 23 GLU B C 1
ATOM 2485 O O . GLU B 1 45 ? 27.332 36.039 61.800 1.00 21.07 23 GLU B O 1
ATOM 2487 N N . GLU B 1 46 ? 25.216 35.331 61.770 1.00 22.25 24 GLU B N 1
ATOM 2488 C CA . GLU B 1 46 ? 25.556 34.016 62.310 1.00 24.80 24 GLU B CA 1
ATOM 2489 C C . GLU B 1 46 ? 26.351 33.215 61.317 1.00 26.45 24 GLU B C 1
ATOM 2490 O O . GLU B 1 46 ? 27.176 32.402 61.722 1.00 27.81 24 GLU B O 1
ATOM 2496 N N . PHE B 1 47 ? 26.102 33.477 60.029 1.00 27.42 25 PHE B N 1
ATOM 2497 C CA . PHE B 1 47 ? 26.706 32.753 58.913 1.00 28.32 25 PHE B CA 1
ATOM 2498 C C . PHE B 1 47 ? 28.179 33.064 58.701 1.00 27.40 25 PHE B C 1
ATOM 2499 O O . PHE B 1 47 ? 28.880 32.220 58.177 1.00 29.21 25 PHE B O 1
ATOM 2507 N N . ALA B 1 48 ? 28.647 34.247 59.103 1.00 25.35 26 ALA B N 1
ATOM 2508 C CA . ALA B 1 48 ? 29.960 34.738 58.646 1.00 25.30 26 ALA B CA 1
ATOM 2509 C C . ALA B 1 48 ? 31.112 33.763 58.917 1.00 25.35 26 ALA B C 1
ATOM 2510 O O . ALA B 1 48 ? 31.878 33.427 57.998 1.00 26.59 26 ALA B O 1
ATOM 2512 N N . ASP B 1 49 ? 31.226 33.283 60.153 1.00 22.76 27 ASP B N 1
ATOM 2513 C CA . ASP B 1 49 ? 32.369 32.460 60.545 1.00 21.96 27 ASP B CA 1
ATOM 2514 C C . ASP B 1 49 ? 32.007 30.984 60.596 1.00 18.61 27 ASP B C 1
ATOM 2515 O O . ASP B 1 49 ? 31.284 30.542 61.497 1.00 16.22 27 ASP B O 1
ATOM 2520 N N . PHE B 1 50 ? 32.564 30.220 59.656 1.00 17.09 28 PHE B N 1
ATOM 2521 C CA . PHE B 1 50 ? 32.242 28.812 59.499 1.00 13.82 28 PHE B CA 1
ATOM 2522 C C . PHE B 1 50 ? 32.613 27.996 60.734 1.00 12.98 28 PHE B C 1
ATOM 2523 O O . PHE B 1 50 ? 31.806 27.225 61.216 1.00 12.45 28 PHE B O 1
ATOM 2531 N N . ASN B 1 51 ? 33.844 28.148 61.210 1.00 11.97 29 ASN B N 1
ATOM 2532 C CA . ASN B 1 51 ? 34.331 27.381 62.356 1.00 14.69 29 ASN B CA 1
ATOM 2533 C C . ASN B 1 51 ? 33.446 27.561 63.572 1.00 13.79 29 ASN B C 1
ATOM 2534 O O . ASN B 1 51 ? 33.114 26.587 64.248 1.00 10.61 29 ASN B O 1
ATOM 2539 N N . THR B 1 52 ? 33.080 28.819 63.833 1.00 14.67 30 THR B N 1
ATOM 2540 C CA . THR B 1 52 ? 32.233 29.189 64.978 1.00 17.04 30 THR B CA 1
ATOM 2541 C C . THR B 1 52 ? 30.852 28.589 64.864 1.00 14.49 30 THR B C 1
ATOM 2542 O O . THR B 1 52 ? 30.305 28.135 65.884 1.00 11.00 30 THR B O 1
ATOM 2546 N N . TYR B 1 53 ? 30.303 28.584 63.640 1.00 11.12 31 TYR B N 1
ATOM 2547 C CA . TYR B 1 53 ? 28.949 28.079 63.435 1.00 11.61 31 TYR B CA 1
ATOM 2548 C C . TYR B 1 53 ? 28.891 26.562 63.601 1.00 11.70 31 TYR B C 1
ATOM 2549 O O . TYR B 1 53 ? 27.984 26.022 64.272 1.00 11.95 31 TYR B O 1
ATOM 2558 N N . VAL B 1 54 ? 29.902 25.872 63.086 1.00 12.03 32 VAL B N 1
ATOM 2559 C CA . VAL B 1 54 ? 29.966 24.427 63.315 1.00 11.03 32 VAL B CA 1
ATOM 2560 C C . VAL B 1 54 ? 30.069 24.080 64.811 1.00 10.95 32 VAL B C 1
ATOM 2561 O O . VAL B 1 54 ? 29.436 23.141 65.252 1.00 11.52 32 VAL B O 1
ATOM 2565 N N . ALA B 1 55 ? 30.866 24.821 65.574 1.00 9.77 33 ALA B N 1
ATOM 2566 C CA . ALA B 1 55 ? 30.970 24.607 67.016 1.00 11.16 33 ALA B CA 1
ATOM 2567 C C . ALA B 1 55 ? 29.605 24.819 67.689 1.00 10.84 33 ALA B C 1
ATOM 2568 O O . ALA B 1 55 ? 29.224 24.086 68.590 1.00 10.69 33 ALA B O 1
ATOM 2570 N N . TYR B 1 56 ? 28.879 25.830 67.224 1.00 10.35 34 TYR B N 1
ATOM 2571 C CA . TYR B 1 56 ? 27.539 26.094 67.687 1.00 10.40 34 TYR B CA 1
ATOM 2572 C C . TYR B 1 56 ? 26.609 24.931 67.376 1.00 9.65 34 TYR B C 1
ATOM 2573 O O . TYR B 1 56 ? 25.869 24.478 68.256 1.00 10.61 34 TYR B O 1
ATOM 2582 N N . MET B 1 57 ? 26.622 24.470 66.134 1.00 8.78 35 MET B N 1
ATOM 2583 C CA . MET B 1 57 ? 25.779 23.338 65.737 1.00 9.87 35 MET B CA 1
ATOM 2584 C C . MET B 1 57 ? 25.974 22.126 66.634 1.00 10.78 35 MET B C 1
ATOM 2585 O O . MET B 1 57 ? 25.006 21.452 66.999 1.00 12.70 35 MET B O 1
ATOM 2590 N N . GLU B 1 58 ? 27.226 21.859 66.986 1.00 8.94 36 GLU B N 1
ATOM 2591 C CA . GLU B 1 58 ? 27.567 20.749 67.880 1.00 9.32 36 GLU B CA 1
ATOM 2592 C C . GLU B 1 58 ? 27.161 20.992 69.312 1.00 10.49 36 GLU B C 1
ATOM 2593 O O . GLU B 1 58 ? 26.729 20.052 70.009 1.00 6.40 36 GLU B O 1
ATOM 2599 N N . SER B 1 59 ? 27.252 22.240 69.774 1.00 11.17 37 SER B N 1
ATOM 2600 C CA . SER B 1 59 ? 26.713 22.587 71.106 1.00 11.87 37 SER B CA 1
ATOM 2601 C C . SER B 1 59 ? 25.207 22.288 71.169 1.00 12.11 37 SER B C 1
ATOM 2602 O O . SER B 1 59 ? 24.661 22.058 72.249 1.00 10.60 37 SER B O 1
ATOM 2605 N N . GLN B 1 60 ? 24.524 22.333 70.023 1.00 9.48 38 GLN B N 1
ATOM 2606 C CA . GLN B 1 60 ? 23.096 22.002 69.980 1.00 10.47 38 GLN B CA 1
ATOM 2607 C C . GLN B 1 60 ? 22.824 20.491 69.762 1.00 12.97 38 GLN B C 1
ATOM 2608 O O . GLN B 1 60 ? 21.674 20.086 69.653 1.00 15.43 38 GLN B O 1
ATOM 2614 N N . GLY B 1 61 ? 23.869 19.668 69.706 1.00 12.35 39 GLY B N 1
ATOM 2615 C CA . GLY B 1 61 ? 23.719 18.232 69.504 1.00 10.93 39 GLY B CA 1
ATOM 2616 C C . GLY B 1 61 ? 23.673 17.756 68.052 1.00 11.80 39 GLY B C 1
ATOM 2617 O O . GLY B 1 61 ? 23.403 16.586 67.809 1.00 11.89 39 GLY B O 1
ATOM 2618 N N . ALA B 1 62 ? 23.988 18.619 67.084 1.00 11.25 40 ALA B N 1
ATOM 2619 C CA . ALA B 1 62 ? 23.796 18.292 65.667 1.00 12.13 40 ALA B CA 1
ATOM 2620 C C . ALA B 1 62 ? 24.566 17.021 65.248 1.00 13.78 40 ALA B C 1
ATOM 2621 O O . ALA B 1 62 ? 24.106 16.222 64.414 1.00 13.69 40 ALA B O 1
ATOM 2623 N N . HIS B 1 63 ? 25.751 16.860 65.804 1.00 10.85 41 HIS B N 1
ATOM 2624 C CA . HIS B 1 63 ? 26.638 15.744 65.458 1.00 11.14 41 HIS B CA 1
ATOM 2625 C C . HIS B 1 63 ? 26.094 14.378 65.861 1.00 12.55 41 HIS B C 1
ATOM 2626 O O . HIS B 1 63 ? 26.525 13.350 65.329 1.00 12.96 41 HIS B O 1
ATOM 2633 N N . GLN B 1 64 ? 25.151 14.371 66.789 1.00 10.87 42 GLN B N 1
ATOM 2634 C CA . GLN B 1 64 ? 24.596 13.137 67.300 1.00 11.94 42 GLN B CA 1
ATOM 2635 C C . GLN B 1 64 ? 23.857 12.333 66.250 1.00 10.64 42 GLN B C 1
ATOM 2636 O O . GLN B 1 64 ? 23.899 11.104 66.291 1.00 10.87 42 GLN B O 1
ATOM 2642 N N . ALA B 1 65 ? 23.164 13.008 65.341 1.00 9.13 43 ALA B N 1
ATOM 2643 C CA . ALA B 1 65 ? 22.468 12.321 64.236 1.00 10.16 43 ALA B CA 1
ATOM 2644 C C . ALA B 1 65 ? 23.434 11.862 63.122 1.00 9.97 43 ALA B C 1
ATOM 2645 O O . ALA B 1 65 ? 23.108 10.980 62.335 1.00 9.65 43 ALA B O 1
ATOM 2647 N N . GLY B 1 66 ? 24.618 12.470 63.058 1.00 10.50 44 GLY B N 1
ATOM 2648 C CA . GLY B 1 66 ? 25.631 12.135 62.059 1.00 11.87 44 GLY B CA 1
ATOM 2649 C C . GLY B 1 66 ? 25.633 13.049 60.838 1.00 10.84 44 GLY B C 1
ATOM 2650 O O . GLY B 1 66 ? 26.567 13.029 60.039 1.00 8.38 44 GLY B O 1
ATOM 2651 N N . LEU B 1 67 ? 24.611 13.882 60.738 1.00 9.98 45 LEU B N 1
ATOM 2652 C CA . LEU B 1 67 ? 24.347 14.706 59.572 1.00 11.44 45 LEU B CA 1
ATOM 2653 C C . LEU B 1 67 ? 23.449 15.852 60.018 1.00 9.65 45 LEU B C 1
ATOM 2654 O O . LEU B 1 67 ? 22.548 15.632 60.801 1.00 9.32 45 LEU B O 1
ATOM 2659 N N . ALA B 1 68 ? 23.701 17.053 59.516 1.00 8.33 46 ALA B N 1
ATOM 2660 C CA . ALA B 1 68 ? 22.834 18.195 59.721 1.00 9.59 46 ALA B CA 1
ATOM 2661 C C . ALA B 1 68 ? 22.642 18.905 58.396 1.00 10.03 46 ALA B C 1
ATOM 2662 O O . ALA B 1 68 ? 23.495 18.838 57.563 1.00 11.43 46 ALA B O 1
ATOM 2664 N N . LYS B 1 69 ? 21.497 19.550 58.206 1.00 10.99 47 LYS B N 1
ATOM 2665 C CA . LYS B 1 69 ? 21.265 20.414 57.072 1.00 11.19 47 LYS B CA 1
ATOM 2666 C C . LYS B 1 69 ? 21.405 21.877 57.513 1.00 11.31 47 LYS B C 1
ATOM 2667 O O . LYS B 1 69 ? 20.993 22.247 58.610 1.00 10.86 47 LYS B O 1
ATOM 2673 N N . VAL B 1 70 ? 22.002 22.705 56.651 1.00 11.20 48 VAL B N 1
ATOM 2674 C CA . VAL B 1 70 ? 22.087 24.141 56.886 1.00 10.03 48 VAL B CA 1
ATOM 2675 C C . VAL B 1 70 ? 21.530 24.845 55.689 1.00 11.31 48 VAL B C 1
ATOM 2676 O O . VAL B 1 70 ? 21.981 24.613 54.538 1.00 11.30 48 VAL B O 1
ATOM 2680 N N . ILE B 1 71 ? 20.532 25.678 55.950 1.00 10.33 49 ILE B N 1
ATOM 2681 C CA . ILE B 1 71 ? 19.913 26.486 54.924 1.00 13.29 49 ILE B CA 1
ATOM 2682 C C . ILE B 1 71 ? 20.478 27.902 55.028 1.00 13.36 49 ILE B C 1
ATOM 2683 O O . ILE B 1 71 ? 20.289 28.584 56.040 1.00 15.52 49 ILE B O 1
ATOM 2688 N N . PRO B 1 72 ? 21.182 28.361 53.986 1.00 13.89 50 PRO B N 1
ATOM 2689 C CA . PRO B 1 72 ? 21.811 29.675 54.084 1.00 14.69 50 PRO B CA 1
ATOM 2690 C C . PRO B 1 72 ? 20.770 30.789 54.148 1.00 15.25 50 PRO B C 1
ATOM 2691 O O . PRO B 1 72 ? 19.632 30.545 53.788 1.00 12.25 50 PRO B O 1
ATOM 2695 N N . PRO B 1 73 ? 21.147 31.982 54.644 1.00 17.79 51 PRO B N 1
ATOM 2696 C CA . PRO B 1 73 ? 20.272 33.153 54.638 1.00 19.40 51 PRO B CA 1
ATOM 2697 C C . PRO B 1 73 ? 19.828 33.524 53.217 1.00 20.88 51 PRO B C 1
ATOM 2698 O O . PRO B 1 73 ? 20.515 33.205 52.265 1.00 19.02 51 PRO B O 1
ATOM 2702 N N . LYS B 1 74 ? 18.685 34.195 53.111 1.00 23.89 52 LYS B N 1
ATOM 2703 C CA . LYS B 1 74 ? 18.067 34.550 51.825 1.00 25.75 52 LYS B CA 1
ATOM 2704 C C . LYS B 1 74 ? 19.002 35.352 50.937 1.00 26.07 52 LYS B C 1
ATOM 2705 O O . LYS B 1 74 ? 19.071 35.115 49.744 1.00 26.32 52 LYS B O 1
ATOM 2707 N N . GLU B 1 75 ? 19.735 36.286 51.532 1.00 26.38 53 GLU B N 1
ATOM 2708 C CA . GLU B 1 75 ? 20.588 37.201 50.769 1.00 27.23 53 GLU B CA 1
ATOM 2709 C C . GLU B 1 75 ? 21.787 36.496 50.120 1.00 26.52 53 GLU B C 1
ATOM 2710 O O . GLU B 1 75 ? 22.319 36.956 49.122 1.00 27.46 53 GLU B O 1
ATOM 2716 N N . TRP B 1 76 ? 22.202 35.371 50.686 1.00 24.95 54 TRP B N 1
ATOM 2717 C CA . TRP B 1 76 ? 23.447 34.720 50.310 1.00 22.17 54 TRP B CA 1
ATOM 2718 C C . TRP B 1 76 ? 23.341 33.925 49.020 1.00 21.35 54 TRP B C 1
ATOM 2719 O O . TRP B 1 76 ? 22.323 33.263 48.778 1.00 20.77 54 TRP B O 1
ATOM 2730 N N . LYS B 1 77 ? 24.410 33.990 48.215 1.00 18.71 55 LYS B N 1
ATOM 2731 C CA . LYS B 1 77 ? 24.547 33.212 46.983 1.00 17.95 55 LYS B CA 1
ATOM 2732 C C . LYS B 1 77 ? 25.928 32.558 46.884 1.00 18.39 55 LYS B C 1
ATOM 2733 O O . LYS B 1 77 ? 26.923 33.145 47.293 1.00 18.59 55 LYS B O 1
ATOM 2736 N N . ALA B 1 78 ? 25.971 31.345 46.337 1.00 20.63 56 ALA B N 1
ATOM 2737 C CA . ALA B 1 78 ? 27.235 30.673 46.025 1.00 24.07 56 ALA B CA 1
ATOM 2738 C C . ALA B 1 78 ? 27.899 31.359 44.840 1.00 26.23 56 ALA B C 1
ATOM 2739 O O . ALA B 1 78 ? 29.119 31.556 44.825 1.00 24.51 56 ALA B O 1
ATOM 2741 N N . ARG B 1 79 ? 27.081 31.694 43.840 1.00 29.17 57 ARG B N 1
ATOM 2742 C CA . ARG B 1 79 ? 27.505 32.494 42.694 1.00 30.89 57 ARG B CA 1
ATOM 2743 C C . ARG B 1 79 ? 26.310 33.149 42.012 1.00 31.09 57 ARG B C 1
ATOM 2744 O O . ARG B 1 79 ? 25.164 32.740 42.217 1.00 29.79 57 ARG B O 1
ATOM 2752 N N . GLN B 1 80 ? 26.598 34.145 41.178 1.00 33.49 58 GLN B N 1
ATOM 2753 C CA . GLN B 1 80 ? 25.551 34.959 40.548 1.00 32.94 58 GLN B CA 1
ATOM 2754 C C . GLN B 1 80 ? 24.711 34.144 39.569 1.00 31.50 58 GLN B C 1
ATOM 2755 O O . GLN B 1 80 ? 23.488 34.105 39.682 1.00 32.59 58 GLN B O 1
ATOM 2757 N N . MET B 1 81 ? 25.374 33.473 38.633 1.00 30.55 59 MET B N 1
ATOM 2758 C CA . MET B 1 81 ? 24.699 32.737 37.559 1.00 29.32 59 MET B CA 1
ATOM 2759 C C . MET B 1 81 ? 25.424 31.422 37.258 1.00 29.41 59 MET B C 1
ATOM 2760 O O . MET B 1 81 ? 26.644 31.367 37.316 1.00 29.78 59 MET B O 1
ATOM 2762 N N . TYR B 1 82 ? 24.681 30.371 36.923 1.00 31.48 60 TYR B N 1
ATOM 2763 C CA . TYR B 1 82 ? 25.286 29.108 36.466 1.00 32.78 60 TYR B CA 1
ATOM 2764 C C . TYR B 1 82 ? 25.139 28.904 34.938 1.00 35.25 60 TYR B C 1
ATOM 2765 O O . TYR B 1 82 ? 24.899 27.785 34.469 1.00 35.42 60 TYR B O 1
ATOM 2774 N N . ASP B 1 83 ? 25.313 29.968 34.164 1.00 37.10 61 ASP B N 1
ATOM 2775 C CA . ASP B 1 83 ? 24.975 29.931 32.715 1.00 39.25 61 ASP B CA 1
ATOM 2776 C C . ASP B 1 83 ? 26.172 29.696 31.784 1.00 38.48 61 ASP B C 1
ATOM 2777 O O . ASP B 1 83 ? 26.103 29.957 30.568 1.00 39.36 61 ASP B O 1
ATOM 2782 N N . ASP B 1 84 ? 27.253 29.178 32.349 1.00 36.92 62 ASP B N 1
ATOM 2783 C CA . ASP B 1 84 ? 28.541 29.120 31.669 1.00 35.10 62 ASP B CA 1
ATOM 2784 C C . ASP B 1 84 ? 29.276 27.822 31.987 1.00 30.29 62 ASP B C 1
ATOM 2785 O O . ASP B 1 84 ? 30.490 27.780 32.021 1.00 31.27 62 ASP B O 1
ATOM 2790 N N . ILE B 1 85 ? 28.523 26.758 32.201 1.00 24.82 63 ILE B N 1
ATOM 2791 C CA . ILE B 1 85 ? 29.072 25.521 32.717 1.00 21.56 63 ILE B CA 1
ATOM 2792 C C . ILE B 1 85 ? 28.934 24.304 31.764 1.00 18.56 63 ILE B C 1
ATOM 2793 O O . ILE B 1 85 ? 29.343 23.192 32.122 1.00 14.31 63 ILE B O 1
ATOM 2798 N N . GLU B 1 86 ? 28.363 24.513 30.575 1.00 16.05 64 GLU B N 1
ATOM 2799 C CA . GLU B 1 86 ? 28.106 23.416 29.643 1.00 17.15 64 GLU B CA 1
ATOM 2800 C C . GLU B 1 86 ? 29.391 22.796 29.073 1.00 13.26 64 GLU B C 1
ATOM 2801 O O . GLU B 1 86 ? 29.413 21.630 28.714 1.00 12.87 64 GLU B O 1
ATOM 2807 N N . ASP B 1 87 ? 30.442 23.599 28.995 1.00 10.53 65 ASP B N 1
ATOM 2808 C CA . ASP B 1 87 ? 31.722 23.164 28.470 1.00 9.46 65 ASP B CA 1
ATOM 2809 C C . ASP B 1 87 ? 32.656 22.559 29.527 1.00 9.13 65 ASP B C 1
ATOM 2810 O O . ASP B 1 87 ? 33.743 22.088 29.171 1.00 8.01 65 ASP B O 1
ATOM 2815 N N . ILE B 1 88 ? 32.249 22.555 30.795 1.00 6.94 66 ILE B N 1
ATOM 2816 C CA . ILE B 1 88 ? 33.080 21.958 31.825 1.00 7.22 66 ILE B CA 1
ATOM 2817 C C . ILE B 1 88 ? 33.317 20.497 31.432 1.00 7.46 66 ILE B C 1
ATOM 2818 O O . ILE B 1 88 ? 32.406 19.802 30.995 1.00 6.40 66 ILE B O 1
ATOM 2823 N N . LEU B 1 89 ? 34.547 20.052 31.603 1.00 6.81 67 LEU B N 1
ATOM 2824 C CA . LEU B 1 89 ? 34.949 18.691 31.234 1.00 8.28 67 LEU B CA 1
ATOM 2825 C C . LEU B 1 89 ? 34.756 17.756 32.403 1.00 8.89 67 LEU B C 1
ATOM 2826 O O . LEU B 1 89 ? 35.152 18.075 33.519 1.00 7.51 67 LEU B O 1
ATOM 2831 N N . ILE B 1 90 ? 34.145 16.614 32.107 1.00 8.53 68 ILE B N 1
ATOM 2832 C CA . ILE B 1 90 ? 34.079 15.463 32.982 1.00 6.91 68 ILE B CA 1
ATOM 2833 C C . ILE B 1 90 ? 35.078 14.430 32.436 1.00 9.06 68 ILE B C 1
ATOM 2834 O O . ILE B 1 90 ? 34.800 13.670 31.517 1.00 9.48 68 ILE B O 1
ATOM 2839 N N . ALA B 1 91 ? 36.277 14.439 32.982 1.00 9.40 69 ALA B N 1
ATOM 2840 C CA . ALA B 1 91 ? 37.373 13.608 32.434 1.00 10.16 69 ALA B CA 1
ATOM 2841 C C . ALA B 1 91 ? 37.047 12.117 32.436 1.00 10.08 69 ALA B C 1
ATOM 2842 O O . ALA B 1 91 ? 37.346 11.407 31.495 1.00 10.81 69 ALA B O 1
ATOM 2844 N N . THR B 1 92 ? 36.405 11.656 33.496 1.00 10.50 70 THR B N 1
ATOM 2845 C CA . THR B 1 92 ? 36.138 10.222 33.678 1.00 11.73 70 THR B CA 1
ATOM 2846 C C . THR B 1 92 ? 34.774 9.956 34.300 1.00 10.25 70 THR B C 1
ATOM 2847 O O . THR B 1 92 ? 34.681 9.661 35.486 1.00 8.95 70 THR B O 1
ATOM 2851 N N . PRO B 1 93 ? 33.705 10.032 33.501 1.00 9.97 71 PRO B N 1
ATOM 2852 C CA . PRO B 1 93 ? 32.380 9.677 34.021 1.00 8.55 71 PRO B CA 1
ATOM 2853 C C . PRO B 1 93 ? 32.383 8.208 34.454 1.00 8.32 71 PRO B C 1
ATOM 2854 O O . PRO B 1 93 ? 33.050 7.380 33.835 1.00 6.52 71 PRO B O 1
ATOM 2858 N N . LEU B 1 94 ? 31.647 7.884 35.508 1.00 8.39 72 LEU B N 1
ATOM 2859 C CA . LEU B 1 94 ? 31.648 6.526 36.022 1.00 9.23 72 LEU B CA 1
ATOM 2860 C C . LEU B 1 94 ? 30.297 5.845 35.830 1.00 10.49 72 LEU B C 1
ATOM 2861 O O . LEU B 1 94 ? 29.291 6.314 36.342 1.00 12.25 72 LEU B O 1
ATOM 2866 N N . GLN B 1 95 ? 30.281 4.715 35.127 1.00 10.79 73 GLN B N 1
ATOM 2867 C CA . GLN B 1 95 ? 29.055 3.917 35.013 1.00 11.12 73 GLN B CA 1
ATOM 2868 C C . GLN B 1 95 ? 28.904 3.002 36.223 1.00 11.81 73 GLN B C 1
ATOM 2869 O O . GLN B 1 95 ? 29.788 2.215 36.541 1.00 10.50 73 GLN B O 1
ATOM 2875 N N . GLN B 1 96 ? 27.767 3.097 36.896 1.00 13.74 74 GLN B N 1
ATOM 2876 C CA . GLN B 1 96 ? 27.605 2.414 38.183 1.00 13.91 74 GLN B CA 1
ATOM 2877 C C . GLN B 1 96 ? 26.803 1.144 37.975 1.00 14.77 74 GLN B C 1
ATOM 2878 O O . GLN B 1 96 ? 25.623 1.200 37.649 1.00 16.97 74 GLN B O 1
ATOM 2884 N N . VAL B 1 97 ? 27.459 0.002 38.103 1.00 15.65 75 VAL B N 1
ATOM 2885 C CA . VAL B 1 97 ? 26.796 -1.266 37.907 1.00 18.33 75 VAL B CA 1
ATOM 2886 C C . VAL B 1 97 ? 26.565 -1.917 39.279 1.00 20.40 75 VAL B C 1
ATOM 2887 O O . VAL B 1 97 ? 27.498 -2.129 40.049 1.00 19.76 75 VAL B O 1
ATOM 2891 N N . THR B 1 98 ? 25.303 -2.195 39.572 1.00 22.10 76 THR B N 1
ATOM 2892 C CA . THR B 1 98 ? 24.912 -2.806 40.827 1.00 24.38 76 THR B CA 1
ATOM 2893 C C . THR B 1 98 ? 24.586 -4.273 40.612 1.00 24.44 76 THR B C 1
ATOM 2894 O O . THR B 1 98 ? 24.131 -4.669 39.544 1.00 25.63 76 THR B O 1
ATOM 2898 N N . SER B 1 99 ? 24.882 -5.091 41.604 1.00 24.38 77 SER B N 1
ATOM 2899 C CA . SER B 1 99 ? 24.426 -6.474 41.594 1.00 24.97 77 SER B CA 1
ATOM 2900 C C . SER B 1 99 ? 24.039 -6.874 43.010 1.00 24.53 77 SER B C 1
ATOM 2901 O O . SER B 1 99 ? 24.576 -6.352 43.984 1.00 21.52 77 SER B O 1
ATOM 2904 N N . GLY B 1 100 ? 23.087 -7.790 43.097 1.00 24.83 78 GLY B N 1
ATOM 2905 C CA . GLY B 1 100 ? 22.562 -8.267 44.373 1.00 24.19 78 GLY B CA 1
ATOM 2906 C C . GLY B 1 100 ? 21.053 -8.390 44.345 1.00 22.77 78 GLY B C 1
ATOM 2907 O O . GLY B 1 100 ? 20.420 -8.281 43.299 1.00 23.97 78 GLY B O 1
ATOM 2908 N N . GLN B 1 101 ? 20.481 -8.601 45.519 1.00 21.65 79 GLN B N 1
ATOM 2909 C CA . GLN B 1 101 ? 19.041 -8.783 45.678 1.00 21.38 79 GLN B CA 1
ATOM 2910 C C . GLN B 1 101 ? 18.613 -8.408 47.084 1.00 23.14 79 GLN B C 1
ATOM 2911 O O . GLN B 1 101 ? 19.426 -8.331 48.004 1.00 24.49 79 GLN B O 1
ATOM 2917 N N . GLY B 1 102 ? 17.320 -8.191 47.252 1.00 26.36 80 GLY B N 1
ATOM 2918 C CA . GLY B 1 102 ? 16.746 -7.991 48.577 1.00 28.74 80 GLY B CA 1
ATOM 2919 C C . GLY B 1 102 ? 17.360 -6.873 49.403 1.00 29.05 80 GLY B C 1
ATOM 2920 O O . GLY B 1 102 ? 17.598 -7.036 50.611 1.00 29.64 80 GLY B O 1
ATOM 2921 N N . GLY B 1 103 ? 17.610 -5.737 48.757 1.00 27.84 81 GLY B N 1
ATOM 2922 C CA . GLY B 1 103 ? 18.116 -4.555 49.438 1.00 26.74 81 GLY B CA 1
ATOM 2923 C C . GLY B 1 103 ? 19.575 -4.608 49.843 1.00 25.22 81 GLY B C 1
ATOM 2924 O O . GLY B 1 103 ? 20.039 -3.728 50.566 1.00 25.99 81 GLY B O 1
ATOM 2925 N N . VAL B 1 104 ? 20.295 -5.631 49.381 1.00 22.79 82 VAL B N 1
ATOM 2926 C CA . VAL B 1 104 ? 21.716 -5.782 49.664 1.00 22.43 82 VAL B CA 1
ATOM 2927 C C . VAL B 1 104 ? 22.458 -5.880 48.331 1.00 22.23 82 VAL B C 1
ATOM 2928 O O . VAL B 1 104 ? 22.316 -6.860 47.602 1.00 20.75 82 VAL B O 1
ATOM 2932 N N . PHE B 1 105 ? 23.228 -4.850 48.006 1.00 22.01 83 PHE B N 1
ATOM 2933 C CA . PHE B 1 105 ? 23.886 -4.773 46.708 1.00 21.19 83 PHE B CA 1
ATOM 2934 C C . PHE B 1 105 ? 25.334 -4.347 46.812 1.00 20.13 83 PHE B C 1
ATOM 2935 O O . PHE B 1 105 ? 25.724 -3.632 47.728 1.00 18.10 83 PHE B O 1
ATOM 2943 N N . THR B 1 106 ? 26.112 -4.816 45.844 1.00 20.24 84 THR B N 1
ATOM 2944 C CA . THR B 1 106 ? 27.475 -4.366 45.597 1.00 20.17 84 THR B CA 1
ATOM 2945 C C . THR B 1 106 ? 27.434 -3.421 44.426 1.00 19.51 84 THR B C 1
ATOM 2946 O O . THR B 1 106 ? 26.710 -3.644 43.462 1.00 18.09 84 THR B O 1
ATOM 2950 N N . GLN B 1 107 ? 28.205 -2.356 44.507 1.00 20.69 85 GLN B N 1
ATOM 2951 C CA . GLN B 1 107 ? 28.247 -1.400 43.425 1.00 22.70 85 GLN B CA 1
ATOM 2952 C C . GLN B 1 107 ? 29.646 -1.364 42.874 1.00 23.59 85 GLN B C 1
ATOM 2953 O O . GLN B 1 107 ? 30.609 -1.336 43.630 1.00 24.86 85 GLN B O 1
ATOM 2959 N N . TYR B 1 108 ? 29.736 -1.359 41.553 1.00 22.32 86 TYR B N 1
ATOM 2960 C CA . TYR B 1 108 ? 30.992 -1.373 40.840 1.00 24.44 86 TYR B CA 1
ATOM 2961 C C . TYR B 1 108 ? 30.975 -0.202 39.845 1.00 21.75 86 TYR B C 1
ATOM 2962 O O . TYR B 1 108 ? 29.926 0.141 39.325 1.00 23.58 86 TYR B O 1
ATOM 2971 N N . HIS B 1 109 ? 32.128 0.427 39.633 1.00 19.63 87 HIS B N 1
ATOM 2972 C CA . HIS B 1 109 ? 32.260 1.614 38.775 1.00 19.72 87 HIS B CA 1
ATOM 2973 C C . HIS B 1 109 ? 33.100 1.355 37.560 1.00 17.17 87 HIS B C 1
ATOM 2974 O O . HIS B 1 109 ? 34.241 0.933 37.695 1.00 20.63 87 HIS B O 1
ATOM 2981 N N . LYS B 1 110 ? 32.548 1.600 36.377 1.00 15.14 88 LYS B N 1
ATOM 2982 C CA . LYS B 1 110 ? 33.295 1.478 35.132 1.00 16.75 88 LYS B CA 1
ATOM 2983 C C . LYS B 1 110 ? 33.640 2.860 34.569 1.00 14.67 88 LYS B C 1
ATOM 2984 O O . LYS B 1 110 ? 32.769 3.717 34.414 1.00 13.27 88 LYS B O 1
ATOM 2990 N N . LYS B 1 111 ? 34.912 3.078 34.252 1.00 13.05 89 LYS B N 1
ATOM 2991 C CA . LYS B 1 111 ? 35.341 4.360 33.704 1.00 13.97 89 LYS B CA 1
ATOM 2992 C C . LYS B 1 111 ? 34.919 4.474 32.254 1.00 10.65 89 LYS B C 1
ATOM 2993 O O . LYS B 1 111 ? 35.122 3.567 31.513 1.00 11.36 89 LYS B O 1
ATOM 2999 N N . LYS B 1 112 ? 34.260 5.566 31.899 1.00 10.97 90 LYS B N 1
ATOM 3000 C CA . LYS B 1 112 ? 33.844 5.844 30.533 1.00 10.76 90 LYS B CA 1
ATOM 3001 C C . LYS B 1 112 ? 34.683 6.980 30.000 1.00 10.02 90 LYS B C 1
ATOM 3002 O O . LYS B 1 112 ? 35.434 7.602 30.750 1.00 8.69 90 LYS B O 1
ATOM 3008 N N . LYS B 1 113 ? 34.563 7.232 28.707 1.00 9.16 91 LYS B N 1
ATOM 3009 C CA . LYS B 1 113 ? 35.323 8.270 28.063 1.00 9.29 91 LYS B CA 1
ATOM 3010 C C . LYS B 1 113 ? 34.846 9.645 28.498 1.00 6.61 91 LYS B C 1
ATOM 3011 O O . LYS B 1 113 ? 33.705 9.829 28.926 1.00 6.23 91 LYS B O 1
ATOM 3017 N N . ALA B 1 114 ? 35.716 10.626 28.349 1.00 4.12 92 ALA B N 1
ATOM 3018 C CA . ALA B 1 114 ? 35.401 12.014 28.678 1.00 4.42 92 ALA B CA 1
ATOM 3019 C C . ALA B 1 114 ? 34.189 12.577 27.937 1.00 7.13 92 ALA B C 1
ATOM 3020 O O . ALA B 1 114 ? 33.887 12.197 26.814 1.00 7.09 92 ALA B O 1
ATOM 3022 N N . MET B 1 115 ? 33.575 13.568 28.568 1.00 8.32 93 MET B N 1
ATOM 3023 C CA . MET B 1 115 ? 32.296 14.142 28.137 1.00 9.23 93 MET B CA 1
ATOM 3024 C C . MET B 1 115 ? 32.284 15.573 28.659 1.00 8.37 93 MET B C 1
ATOM 3025 O O . MET B 1 115 ? 32.970 15.877 29.658 1.00 7.71 93 MET B O 1
ATOM 3030 N N . ARG B 1 116 ? 31.481 16.437 28.068 1.00 6.09 94 ARG B N 1
ATOM 3031 C CA . ARG B 1 116 ? 31.242 17.749 28.643 1.00 8.16 94 ARG B CA 1
ATOM 3032 C C . ARG B 1 116 ? 29.948 17.735 29.446 1.00 8.73 94 ARG B C 1
ATOM 3033 O O . ARG B 1 116 ? 29.095 16.870 29.245 1.00 9.60 94 ARG B O 1
ATOM 3041 N N . VAL B 1 117 ? 29.790 18.714 30.332 1.00 9.30 95 VAL B N 1
ATOM 3042 C CA . VAL B 1 117 ? 28.582 18.809 31.171 1.00 9.83 95 VAL B CA 1
ATOM 3043 C C . VAL B 1 117 ? 27.324 18.896 30.324 1.00 9.62 95 VAL B C 1
ATOM 3044 O O . VAL B 1 117 ? 26.348 18.214 30.616 1.00 8.80 95 VAL B O 1
ATOM 3048 N N . GLY B 1 118 ? 27.369 19.676 29.238 1.00 9.20 96 GLY B N 1
ATOM 3049 C CA . GLY B 1 118 ? 26.241 19.765 28.321 1.00 8.18 96 GLY B CA 1
ATOM 3050 C C . GLY B 1 118 ? 25.796 18.416 27.775 1.00 9.58 96 GLY B C 1
ATOM 3051 O O . GLY B 1 118 ? 24.614 18.134 27.708 1.00 11.71 96 GLY B O 1
ATOM 3052 N N . GLN B 1 119 ? 26.745 17.578 27.375 1.00 9.91 97 GLN B N 1
ATOM 3053 C CA . GLN B 1 119 ? 26.437 16.220 26.899 1.00 11.09 97 GLN B CA 1
ATOM 3054 C C . GLN B 1 119 ? 25.864 15.391 28.029 1.00 10.30 97 GLN B C 1
ATOM 3055 O O . GLN B 1 119 ? 24.925 14.618 27.845 1.00 10.25 97 GLN B O 1
ATOM 3061 N N . TYR B 1 120 ? 26.452 15.547 29.208 1.00 9.78 98 TYR B N 1
ATOM 3062 C CA . TYR B 1 120 ? 26.008 14.808 30.359 1.00 10.00 98 TYR B CA 1
ATOM 3063 C C . TYR B 1 120 ? 24.565 15.169 30.728 1.00 9.98 98 TYR B C 1
ATOM 3064 O O . TYR B 1 120 ? 23.732 14.284 30.981 1.00 8.02 98 TYR B O 1
ATOM 3073 N N . ARG B 1 121 ? 24.283 16.468 30.771 1.00 10.14 99 ARG B N 1
ATOM 3074 C CA . ARG B 1 121 ? 22.916 16.952 30.997 1.00 10.29 99 ARG B CA 1
ATOM 3075 C C . ARG B 1 121 ? 21.948 16.342 29.996 1.00 9.32 99 ARG B C 1
ATOM 3076 O O . ARG B 1 121 ? 20.897 15.824 30.366 1.00 9.53 99 ARG B O 1
ATOM 3084 N N . ARG B 1 122 ? 22.296 16.393 28.724 1.00 8.97 100 ARG B N 1
ATOM 3085 C CA . ARG B 1 122 ? 21.403 15.803 27.721 1.00 10.45 100 ARG B CA 1
ATOM 3086 C C . ARG B 1 122 ? 21.226 14.301 27.932 1.00 10.17 100 ARG B C 1
ATOM 3087 O O . ARG B 1 122 ? 20.140 13.778 27.794 1.00 8.61 100 ARG B O 1
ATOM 3095 N N . LEU B 1 123 ? 22.304 13.624 28.312 1.00 11.23 101 LEU B N 1
ATOM 3096 C CA . LEU B 1 123 ? 22.220 12.202 28.612 1.00 12.01 101 LEU B CA 1
ATOM 3097 C C . LEU B 1 123 ? 21.298 11.950 29.794 1.00 12.55 101 LEU B C 1
ATOM 3098 O O . LEU B 1 123 ? 20.440 11.083 29.700 1.00 12.50 101 LEU B O 1
ATOM 3103 N N . ALA B 1 124 ? 21.466 12.723 30.875 1.00 11.54 102 ALA B N 1
ATOM 3104 C CA . ALA B 1 124 ? 20.646 12.589 32.103 1.00 12.49 102 ALA B CA 1
ATOM 3105 C C . ALA B 1 124 ? 19.147 12.723 31.821 1.00 13.79 102 ALA B C 1
ATOM 3106 O O . ALA B 1 124 ? 18.307 11.994 32.372 1.00 14.45 102 ALA B O 1
ATOM 3108 N N . ASN B 1 125 ? 18.811 13.651 30.928 1.00 13.89 103 ASN B N 1
ATOM 3109 C CA . ASN B 1 125 ? 17.418 13.947 30.635 1.00 14.99 103 ASN B CA 1
ATOM 3110 C C . ASN B 1 125 ? 16.855 13.116 29.498 1.00 16.39 103 ASN B C 1
ATOM 3111 O O . ASN B 1 125 ? 15.687 13.242 29.183 1.00 17.42 103 ASN B O 1
ATOM 3116 N N . SER B 1 126 ? 17.670 12.243 28.908 1.00 15.75 104 SER B N 1
ATOM 3117 C CA . SER B 1 126 ? 17.188 11.353 27.848 1.00 14.29 104 SER B CA 1
ATOM 3118 C C . SER B 1 126 ? 16.242 10.284 28.393 1.00 13.51 104 SER B C 1
ATOM 3119 O O . SER B 1 126 ? 16.176 10.036 29.587 1.00 10.91 104 SER B O 1
ATOM 3122 N N . LYS B 1 127 ? 15.507 9.650 27.486 1.00 11.32 105 LYS B N 1
ATOM 3123 C CA . LYS B 1 127 ? 14.493 8.670 27.874 1.00 12.27 105 LYS B CA 1
ATOM 3124 C C . LYS B 1 127 ? 15.109 7.525 28.651 1.00 13.53 105 LYS B C 1
ATOM 3125 O O . LYS B 1 127 ? 14.566 7.101 29.675 1.00 13.82 105 LYS B O 1
ATOM 3129 N N . LYS B 1 128 ? 16.269 7.052 28.202 1.00 13.94 106 LYS B N 1
ATOM 3130 C CA . LYS B 1 128 ? 16.924 5.932 28.882 1.00 14.94 106 LYS B CA 1
ATOM 3131 C C . LYS B 1 128 ? 17.308 6.217 30.324 1.00 12.73 106 LYS B C 1
ATOM 3132 O O . LYS B 1 128 ? 17.303 5.305 31.145 1.00 12.82 106 LYS B O 1
ATOM 3138 N N . TYR B 1 129 ? 17.674 7.461 30.631 1.00 13.09 107 TYR B N 1
ATOM 3139 C CA . TYR B 1 129 ? 18.248 7.778 31.944 1.00 14.42 107 TYR B CA 1
ATOM 3140 C C . TYR B 1 129 ? 17.394 8.655 32.850 1.00 13.56 107 TYR B C 1
ATOM 3141 O O . TYR B 1 129 ? 17.717 8.796 34.011 1.00 15.74 107 TYR B O 1
ATOM 3150 N N . GLN B 1 130 ? 16.335 9.253 32.316 1.00 14.06 108 GLN B N 1
ATOM 3151 C CA A GLN B 1 130 ? 15.525 10.228 33.051 0.50 14.99 108 GLN B CA 1
ATOM 3152 C CA B GLN B 1 130 ? 15.542 10.241 33.056 0.50 14.96 108 GLN B CA 1
ATOM 3153 C C . GLN B 1 130 ? 14.889 9.640 34.300 1.00 15.44 108 GLN B C 1
ATOM 3154 O O . GLN B 1 130 ? 14.701 8.427 34.394 1.00 16.53 108 GLN B O 1
ATOM 3165 N N . THR B 1 131 ? 14.564 10.515 35.248 1.00 15.96 109 THR B N 1
ATOM 3166 C CA . THR B 1 131 ? 13.803 10.170 36.437 1.00 15.15 109 THR B CA 1
ATOM 3167 C C . THR B 1 131 ? 12.473 9.577 35.990 1.00 16.25 109 THR B C 1
ATOM 3168 O O . THR B 1 131 ? 11.836 10.126 35.104 1.00 14.48 109 THR B O 1
ATOM 3172 N N . PRO B 1 132 ? 12.052 8.453 36.595 1.00 19.23 110 PRO B N 1
ATOM 3173 C CA . PRO B 1 132 ? 10.733 7.935 36.271 1.00 20.48 110 PRO B CA 1
ATOM 3174 C C . PRO B 1 132 ? 9.677 8.825 36.875 1.00 22.68 110 PRO B C 1
ATOM 3175 O O . PRO B 1 132 ? 10.007 9.624 37.742 1.00 21.19 110 PRO B O 1
ATOM 3179 N N . PRO B 1 133 ? 8.416 8.694 36.420 1.00 26.12 111 PRO B N 1
ATOM 3180 C CA . PRO B 1 133 ? 7.314 9.457 36.990 1.00 27.10 111 PRO B CA 1
ATOM 3181 C C . PRO B 1 133 ? 7.009 8.964 38.386 1.00 28.46 111 PRO B C 1
ATOM 3182 O O . PRO B 1 133 ? 7.059 7.761 38.631 1.00 28.79 111 PRO B O 1
ATOM 3186 N N . HIS B 1 134 ? 6.693 9.889 39.285 1.00 29.37 112 HIS B N 1
ATOM 3187 C CA . HIS B 1 134 ? 6.519 9.576 40.700 1.00 30.48 112 HIS B CA 1
ATOM 3188 C C . HIS B 1 134 ? 5.542 10.544 41.341 1.00 30.03 112 HIS B C 1
ATOM 3189 O O . HIS B 1 134 ? 5.500 11.729 40.991 1.00 29.52 112 HIS B O 1
ATOM 3196 N N . GLN B 1 135 ? 4.754 10.024 42.277 1.00 30.05 113 GLN B N 1
ATOM 3197 C CA . GLN B 1 135 ? 3.760 10.825 42.981 1.00 30.72 113 GLN B CA 1
ATOM 3198 C C . GLN B 1 135 ? 4.390 11.740 44.016 1.00 31.87 113 GLN B C 1
ATOM 3199 O O . GLN B 1 135 ? 3.884 12.836 44.263 1.00 33.90 113 GLN B O 1
ATOM 3205 N N . ASN B 1 136 ? 5.476 11.278 44.628 1.00 33.90 114 ASN B N 1
ATOM 3206 C CA . ASN B 1 136 ? 6.110 11.978 45.736 1.00 34.00 114 ASN B CA 1
ATOM 3207 C C . ASN B 1 136 ? 7.442 11.322 46.056 1.00 33.33 114 ASN B C 1
ATOM 3208 O O . ASN B 1 136 ? 7.868 10.397 45.353 1.00 31.25 114 ASN B O 1
ATOM 3213 N N . PHE B 1 137 ? 8.099 11.792 47.113 1.00 32.03 115 PHE B N 1
ATOM 3214 C CA . PHE B 1 137 ? 9.372 11.227 47.504 1.00 33.05 115 PHE B CA 1
ATOM 3215 C C . PHE B 1 137 ? 9.288 9.740 47.841 1.00 32.37 115 PHE B C 1
ATOM 3216 O O . PHE B 1 137 ? 10.095 8.938 47.355 1.00 31.12 115 PHE B O 1
ATOM 3224 N N . ALA B 1 138 ? 8.346 9.394 48.718 1.00 31.13 116 ALA B N 1
ATOM 3225 C CA . ALA B 1 138 ? 8.173 8.008 49.138 1.00 30.74 116 ALA B CA 1
ATOM 3226 C C . ALA B 1 138 ? 8.075 7.139 47.890 1.00 28.97 116 ALA B C 1
ATOM 3227 O O . ALA B 1 138 ? 8.733 6.102 47.786 1.00 29.51 116 ALA B O 1
ATOM 3229 N N . ASP B 1 139 ? 7.261 7.580 46.937 1.00 26.51 117 ASP B N 1
ATOM 3230 C CA . ASP B 1 139 ? 7.074 6.848 45.701 1.00 26.74 117 ASP B CA 1
ATOM 3231 C C . ASP B 1 139 ? 8.426 6.714 44.975 1.00 26.31 117 ASP B C 1
ATOM 3232 O O . ASP B 1 139 ? 8.787 5.615 44.513 1.00 26.61 117 ASP B O 1
ATOM 3237 N N . LEU B 1 140 ? 9.170 7.818 44.887 1.00 23.81 118 LEU B N 1
ATOM 3238 C CA . LEU B 1 140 ? 10.465 7.818 44.186 1.00 22.69 118 LEU B CA 1
ATOM 3239 C C . LEU B 1 140 ? 11.489 6.957 44.890 1.00 20.96 118 LEU B C 1
ATOM 3240 O O . LEU B 1 140 ? 12.209 6.216 44.233 1.00 18.75 118 LEU B O 1
ATOM 3245 N N . GLU B 1 141 ? 11.531 7.053 46.219 1.00 21.37 119 GLU B N 1
ATOM 3246 C CA . GLU B 1 141 ? 12.443 6.278 47.039 1.00 20.90 119 GLU B CA 1
ATOM 3247 C C . GLU B 1 141 ? 12.193 4.781 46.893 1.00 21.35 119 GLU B C 1
ATOM 3248 O O . GLU B 1 141 ? 13.156 4.000 46.830 1.00 19.70 119 GLU B O 1
ATOM 3254 N N . GLN B 1 142 ? 10.917 4.382 46.872 1.00 19.95 120 GLN B N 1
ATOM 3255 C CA . GLN B 1 142 ? 10.556 2.975 46.636 1.00 20.42 120 GLN B CA 1
ATOM 3256 C C . GLN B 1 142 ? 10.998 2.521 45.266 1.00 20.33 120 GLN B C 1
ATOM 3257 O O . GLN B 1 142 ? 11.531 1.436 45.130 1.00 21.11 120 GLN B O 1
ATOM 3260 N N . ARG B 1 143 ? 10.780 3.358 44.254 1.00 20.68 121 ARG B N 1
ATOM 3261 C CA . ARG B 1 143 ? 11.267 3.091 42.890 1.00 23.11 121 ARG B CA 1
ATOM 3262 C C . ARG B 1 143 ? 12.794 2.981 42.801 1.00 21.98 121 ARG B C 1
ATOM 3263 O O . ARG B 1 143 ? 13.314 2.147 42.061 1.00 21.96 121 ARG B O 1
ATOM 3271 N N . TYR B 1 144 ? 13.499 3.833 43.539 1.00 19.77 122 TYR B N 1
ATOM 3272 C CA . TYR B 1 144 ? 14.942 3.772 43.573 1.00 19.32 122 TYR B CA 1
ATOM 3273 C C . TYR B 1 144 ? 15.390 2.415 44.067 1.00 19.11 122 TYR B C 1
ATOM 3274 O O . TYR B 1 144 ? 16.192 1.753 43.413 1.00 18.39 122 TYR B O 1
ATOM 3283 N N . TRP B 1 145 ? 14.878 2.008 45.226 1.00 19.86 123 TRP B N 1
ATOM 3284 C CA . TRP B 1 145 ? 15.280 0.725 45.830 1.00 20.98 123 TRP B CA 1
ATOM 3285 C C . TRP B 1 145 ? 14.769 -0.497 45.065 1.00 23.02 123 TRP B C 1
ATOM 3286 O O . TRP B 1 145 ? 15.431 -1.529 45.036 1.00 24.55 123 TRP B O 1
ATOM 3297 N N . LYS B 1 146 ? 13.615 -0.367 44.422 1.00 24.75 124 LYS B N 1
ATOM 3298 C CA . LYS B 1 146 ? 13.104 -1.433 43.573 1.00 27.60 124 LYS B CA 1
ATOM 3299 C C . LYS B 1 146 ? 13.807 -1.487 42.215 1.00 31.06 124 LYS B C 1
ATOM 3300 O O . LYS B 1 146 ? 13.661 -2.464 41.504 1.00 32.37 124 LYS B O 1
ATOM 3302 N N . SER B 1 147 ? 14.562 -0.449 41.851 1.00 33.76 125 SER B N 1
ATOM 3303 C CA . SER B 1 147 ? 15.205 -0.379 40.536 1.00 35.73 125 SER B CA 1
ATOM 3304 C C . SER B 1 147 ? 16.528 -1.139 40.433 1.00 37.88 125 SER B C 1
ATOM 3305 O O . SER B 1 147 ? 17.066 -1.272 39.346 1.00 36.51 125 SER B O 1
ATOM 3308 N N . HIS B 1 148 ? 17.077 -1.590 41.554 1.00 40.67 126 HIS B N 1
ATOM 3309 C CA . HIS B 1 148 ? 18.359 -2.297 41.535 1.00 42.44 126 HIS B CA 1
ATOM 3310 C C . HIS B 1 148 ? 18.153 -3.782 41.289 1.00 44.16 126 HIS B C 1
ATOM 3311 O O . HIS B 1 148 ? 17.247 -4.377 41.868 1.00 46.10 126 HIS B O 1
ATOM 3318 N N . PRO B 1 149 ? 19.000 -4.400 40.452 1.00 44.95 127 PRO B N 1
ATOM 3319 C CA . PRO B 1 149 ? 20.099 -3.874 39.636 1.00 44.92 127 PRO B CA 1
ATOM 3320 C C . PRO B 1 149 ? 19.734 -2.878 38.518 1.00 44.28 127 PRO B C 1
ATOM 3321 O O . PRO B 1 149 ? 20.240 -1.759 38.516 1.00 46.86 127 PRO B O 1
ATOM 3325 N N . GLY B 1 150 ? 18.899 -3.281 37.568 1.00 42.11 128 GLY B N 1
ATOM 3326 C CA . GLY B 1 150 ? 18.442 -2.385 36.493 1.00 40.79 128 GLY B CA 1
ATOM 3327 C C . GLY B 1 150 ? 19.499 -1.660 35.661 1.00 39.00 128 GLY B C 1
ATOM 3328 O O . GLY B 1 150 ? 20.679 -2.000 35.675 1.00 41.63 128 GLY B O 1
ATOM 3329 N N . ASN B 1 151 ? 19.056 -0.641 34.934 1.00 35.17 129 ASN B N 1
ATOM 3330 C CA . ASN B 1 151 ? 19.906 0.107 34.018 1.00 31.98 129 ASN B CA 1
ATOM 3331 C C . ASN B 1 151 ? 20.976 0.927 34.743 1.00 29.30 129 ASN B C 1
ATOM 3332 O O . ASN B 1 151 ? 20.640 1.806 35.544 1.00 28.66 129 ASN B O 1
ATOM 3337 N N . PRO B 1 152 ? 22.268 0.670 34.452 1.00 23.83 130 PRO B N 1
ATOM 3338 C CA . PRO B 1 152 ? 23.325 1.384 35.191 1.00 21.29 130 PRO B CA 1
ATOM 3339 C C . PRO B 1 152 ? 23.436 2.867 34.804 1.00 15.57 130 PRO B C 1
ATOM 3340 O O . PRO B 1 152 ? 23.616 3.183 33.643 1.00 12.98 130 PRO B O 1
ATOM 3344 N N . PRO B 1 153 ? 23.303 3.770 35.767 1.00 11.43 131 PRO B N 1
ATOM 3345 C CA . PRO B 1 153 ? 23.382 5.184 35.445 1.00 10.72 131 PRO B CA 1
ATOM 3346 C C . PRO B 1 153 ? 24.839 5.601 35.325 1.00 9.89 131 PRO B C 1
ATOM 3347 O O . PRO B 1 153 ? 25.719 4.809 35.644 1.00 7.96 131 PRO B O 1
ATOM 3351 N N . ILE B 1 154 ? 25.085 6.826 34.877 1.00 9.02 132 ILE B N 1
ATOM 3352 C CA . ILE B 1 154 ? 26.442 7.331 34.727 1.00 8.01 132 ILE B CA 1
ATOM 3353 C C . ILE B 1 154 ? 26.615 8.522 35.657 1.00 6.49 132 ILE B C 1
ATOM 3354 O O . ILE B 1 154 ? 25.801 9.460 35.657 1.00 5.90 132 ILE B O 1
ATOM 3359 N N . TYR B 1 155 ? 27.657 8.482 36.475 1.00 5.63 133 TYR B N 1
ATOM 3360 C CA . TYR B 1 155 ? 27.853 9.512 37.476 1.00 5.66 133 TYR B CA 1
ATOM 3361 C C . TYR B 1 155 ? 29.073 10.345 37.157 1.00 5.17 133 TYR B C 1
ATOM 3362 O O . TYR B 1 155 ? 30.189 9.821 37.070 1.00 7.50 133 TYR B O 1
ATOM 3371 N N . GLY B 1 156 ? 28.868 11.650 37.005 1.00 5.53 134 GLY B N 1
ATOM 3372 C CA . GLY B 1 156 ? 29.989 12.596 36.795 1.00 7.38 134 GLY B CA 1
ATOM 3373 C C . GLY B 1 156 ? 30.608 12.978 38.135 1.00 7.63 134 GLY B C 1
ATOM 3374 O O . GLY B 1 156 ? 30.557 14.135 38.542 1.00 10.48 134 GLY B O 1
ATOM 3375 N N . ALA B 1 157 ? 31.208 11.993 38.797 1.00 6.82 135 ALA B N 1
ATOM 3376 C CA . ALA B 1 157 ? 31.687 12.132 40.169 1.00 8.43 135 ALA B CA 1
ATOM 3377 C C . ALA B 1 157 ? 33.156 12.561 40.212 1.00 9.22 135 ALA B C 1
ATOM 3378 O O . ALA B 1 157 ? 33.854 12.415 39.249 1.00 9.89 135 ALA B O 1
ATOM 3380 N N . ASP B 1 158 ? 33.590 13.103 41.349 1.00 9.37 136 ASP B N 1
ATOM 3381 C CA . ASP B 1 158 ? 34.994 13.296 41.631 1.00 11.26 136 ASP B CA 1
ATOM 3382 C C . ASP B 1 158 ? 35.699 14.193 40.638 1.00 9.78 136 ASP B C 1
ATOM 3383 O O . ASP B 1 158 ? 36.831 13.923 40.263 1.00 11.64 136 ASP B O 1
ATOM 3388 N N . ILE B 1 159 ? 35.029 15.269 40.242 1.00 7.70 137 ILE B N 1
ATOM 3389 C CA . ILE B 1 159 ? 35.630 16.255 39.356 1.00 8.65 137 ILE B CA 1
ATOM 3390 C C . ILE B 1 159 ? 36.317 17.324 40.185 1.00 9.97 137 ILE B C 1
ATOM 3391 O O . ILE B 1 159 ? 35.657 17.982 40.979 1.00 9.12 137 ILE B O 1
ATOM 3396 N N . SER B 1 160 ? 37.622 17.494 40.009 1.00 8.71 138 SER B N 1
ATOM 3397 C CA . SER B 1 160 ? 38.358 18.501 40.745 1.00 11.19 138 SER B CA 1
ATOM 3398 C C . SER B 1 160 ? 37.886 19.859 40.274 1.00 10.53 138 SER B C 1
ATOM 3399 O O . SER B 1 160 ? 38.002 20.172 39.106 1.00 8.97 138 SER B O 1
ATOM 3402 N N . GLY B 1 161 ? 37.364 20.669 41.180 1.00 11.61 139 GLY B N 1
ATOM 3403 C CA . GLY B 1 161 ? 36.903 22.013 40.822 1.00 10.03 139 GLY B CA 1
ATOM 3404 C C . GLY B 1 161 ? 35.864 22.572 41.778 1.00 9.88 139 GLY B C 1
ATOM 3405 O O . GLY B 1 161 ? 35.393 21.876 42.687 1.00 8.43 139 GLY B O 1
ATOM 3406 N N . SER B 1 162 ? 35.495 23.834 41.556 1.00 9.84 140 SER B N 1
ATOM 3407 C CA . SER B 1 162 ? 34.513 24.510 42.404 1.00 12.46 140 SER B CA 1
ATOM 3408 C C . SER B 1 162 ? 33.689 25.441 41.556 1.00 11.92 140 SER B C 1
ATOM 3409 O O . SER B 1 162 ? 34.190 26.003 40.591 1.00 11.00 140 SER B O 1
ATOM 3412 N N . LEU B 1 163 ? 32.418 25.599 41.908 1.00 12.42 141 LEU B N 1
ATOM 3413 C CA . LEU B 1 163 ? 31.547 26.556 41.227 1.00 12.40 141 LEU B CA 1
ATOM 3414 C C . LEU B 1 163 ? 31.284 27.788 42.107 1.00 15.12 141 LEU B C 1
ATOM 3415 O O . LEU B 1 163 ? 30.502 28.656 41.735 1.00 15.73 141 LEU B O 1
ATOM 3420 N N . PHE B 1 164 ? 31.906 27.863 43.284 1.00 15.08 142 PHE B N 1
ATOM 3421 C CA . PHE B 1 164 ? 31.798 29.078 44.082 1.00 16.46 142 PHE B CA 1
ATOM 3422 C C . PHE B 1 164 ? 32.648 30.168 43.422 1.00 19.71 142 PHE B C 1
ATOM 3423 O O . PHE B 1 164 ? 33.694 29.887 42.840 1.00 20.44 142 PHE B O 1
ATOM 3431 N N . GLU B 1 165 ? 32.181 31.407 43.499 1.00 21.84 143 GLU B N 1
ATOM 3432 C CA . GLU B 1 165 ? 32.987 32.561 43.106 1.00 23.32 143 GLU B CA 1
ATOM 3433 C C . GLU B 1 165 ? 33.793 33.057 44.300 1.00 22.97 143 GLU B C 1
ATOM 3434 O O . GLU B 1 165 ? 33.394 32.843 45.451 1.00 23.52 143 GLU B O 1
ATOM 3440 N N . GLU B 1 166 ? 34.914 33.710 44.025 1.00 20.88 144 GLU B N 1
ATOM 3441 C CA . GLU B 1 166 ? 35.731 34.331 45.053 1.00 22.15 144 GLU B CA 1
ATOM 3442 C C . GLU B 1 166 ? 34.978 35.419 45.806 1.00 23.29 144 GLU B C 1
ATOM 3443 O O . GLU B 1 166 ? 35.225 35.655 47.015 1.00 23.87 144 GLU B O 1
ATOM 3449 N N . SER B 1 167 ? 34.040 36.054 45.111 1.00 23.17 145 SER B N 1
ATOM 3450 C CA . SER B 1 167 ? 33.159 37.047 45.723 1.00 24.60 145 SER B CA 1
ATOM 3451 C C . SER B 1 167 ? 32.320 36.503 46.910 1.00 25.28 145 SER B C 1
ATOM 3452 O O . SER B 1 167 ? 31.925 37.273 47.787 1.00 25.39 145 SER B O 1
ATOM 3455 N N . THR B 1 168 ? 32.035 35.200 46.924 1.00 24.76 146 THR B N 1
ATOM 3456 C CA . THR B 1 168 ? 31.291 34.577 48.038 1.00 23.53 146 THR B CA 1
ATOM 3457 C C . THR B 1 168 ? 32.210 34.383 49.230 1.00 23.46 146 THR B C 1
ATOM 3458 O O . THR B 1 168 ? 33.088 33.530 49.212 1.00 23.47 146 THR B O 1
ATOM 3462 N N . LYS B 1 169 ? 32.001 35.186 50.263 1.00 23.28 147 LYS B N 1
ATOM 3463 C CA . LYS B 1 169 ? 32.889 35.224 51.397 1.00 24.09 147 LYS B CA 1
ATOM 3464 C C . LYS B 1 169 ? 32.384 34.466 52.637 1.00 22.84 147 LYS B C 1
ATOM 3465 O O . LYS B 1 169 ? 33.087 34.455 53.623 1.00 26.52 147 LYS B O 1
ATOM 3471 N N . GLN B 1 170 ? 31.172 33.900 52.612 1.00 20.81 148 GLN B N 1
ATOM 3472 C CA . GLN B 1 170 ? 30.640 33.018 53.701 1.00 18.20 148 GLN B CA 1
ATOM 3473 C C . GLN B 1 170 ? 30.513 31.684 52.997 1.00 15.73 148 GLN B C 1
ATOM 3474 O O . GLN B 1 170 ? 29.766 31.577 52.005 1.00 13.99 148 GLN B O 1
ATOM 3480 N N . TRP B 1 171 ? 31.116 30.633 53.549 1.00 11.28 149 TRP B N 1
ATOM 3481 C CA . TRP B 1 171 ? 30.617 29.262 53.519 1.00 10.52 149 TRP B CA 1
ATOM 3482 C C . TRP B 1 171 ? 31.025 28.879 52.059 1.00 10.54 149 TRP B C 1
ATOM 3483 O O . TRP B 1 171 ? 30.354 28.138 51.380 1.00 9.91 149 TRP B O 1
ATOM 3494 N N . ASN B 1 172 ? 32.130 29.459 51.599 1.00 10.28 150 ASN B N 1
ATOM 3495 C CA . ASN B 1 172 ? 32.764 29.117 50.339 1.00 12.67 150 ASN B CA 1
ATOM 3496 C C . ASN B 1 172 ? 33.579 27.868 50.581 1.00 11.71 150 ASN B C 1
ATOM 3497 O O . ASN B 1 172 ? 34.525 27.900 51.372 1.00 9.18 150 ASN B O 1
ATOM 3502 N N . LEU B 1 173 ? 33.196 26.782 49.910 1.00 12.45 151 LEU B N 1
ATOM 3503 C CA . LEU B 1 173 ? 33.817 25.458 50.111 1.00 14.82 151 LEU B CA 1
ATOM 3504 C C . LEU B 1 173 ? 35.317 25.421 49.807 1.00 14.96 151 LEU B C 1
ATOM 3505 O O . LEU B 1 173 ? 36.020 24.539 50.290 1.00 16.26 151 LEU B O 1
ATOM 3510 N N . GLY B 1 174 ? 35.804 26.379 49.015 1.00 13.82 152 GLY B N 1
ATOM 3511 C CA . GLY B 1 174 ? 37.240 26.483 48.768 1.00 13.21 152 GLY B CA 1
ATOM 3512 C C . GLY B 1 174 ? 38.029 27.119 49.894 1.00 14.42 152 GLY B C 1
ATOM 3513 O O . GLY B 1 174 ? 39.247 27.039 49.897 1.00 15.32 152 GLY B O 1
ATOM 3514 N N . HIS B 1 175 ? 37.351 27.751 50.858 1.00 15.23 153 HIS B N 1
ATOM 3515 C CA . HIS B 1 175 ? 38.008 28.599 51.851 1.00 14.22 153 HIS B CA 1
ATOM 3516 C C . HIS B 1 175 ? 37.278 28.582 53.184 1.00 13.67 153 HIS B C 1
ATOM 3517 O O . HIS B 1 175 ? 36.958 29.639 53.736 1.00 12.97 153 HIS B O 1
ATOM 3524 N N . LEU B 1 176 ? 37.001 27.387 53.692 1.00 12.55 154 LEU B N 1
ATOM 3525 C CA . LEU B 1 176 ? 36.296 27.230 54.965 1.00 12.09 154 LEU B CA 1
ATOM 3526 C C . LEU B 1 176 ? 37.164 27.660 56.166 1.00 12.39 154 LEU B C 1
ATOM 3527 O O . LEU B 1 176 ? 36.643 28.001 57.219 1.00 10.46 154 LEU B O 1
ATOM 3532 N N . GLY B 1 177 ? 38.482 27.625 56.006 1.00 12.88 155 GLY B N 1
ATOM 3533 C CA . GLY B 1 177 ? 39.400 28.109 57.048 1.00 10.91 155 GLY B CA 1
ATOM 3534 C C . GLY B 1 177 ? 39.453 27.285 58.320 1.00 11.22 155 GLY B C 1
ATOM 3535 O O . GLY B 1 177 ? 39.687 27.819 59.409 1.00 10.26 155 GLY B O 1
ATOM 3536 N N . THR B 1 178 ? 39.211 25.987 58.211 1.00 10.63 156 THR B N 1
ATOM 3537 C CA . THR B 1 178 ? 39.314 25.112 59.370 1.00 10.27 156 THR B CA 1
ATOM 3538 C C . THR B 1 178 ? 40.749 24.615 59.541 1.00 9.02 156 THR B C 1
ATOM 3539 O O . THR B 1 178 ? 41.615 24.859 58.731 1.00 7.89 156 THR B O 1
ATOM 3543 N N . ILE B 1 179 ? 40.996 23.900 60.621 1.00 8.18 157 ILE B N 1
ATOM 3544 C CA . ILE B 1 179 ? 42.320 23.393 60.896 1.00 9.11 157 ILE B CA 1
ATOM 3545 C C . ILE B 1 179 ? 42.752 22.325 59.885 1.00 7.98 157 ILE B C 1
ATOM 3546 O O . ILE B 1 179 ? 43.916 21.954 59.892 1.00 9.67 157 ILE B O 1
ATOM 3551 N N . LEU B 1 180 ? 41.862 21.835 59.021 1.00 8.53 158 LEU B N 1
ATOM 3552 C CA . LEU B 1 180 ? 42.327 20.960 57.923 1.00 10.31 158 LEU B CA 1
ATOM 3553 C C . LEU B 1 180 ? 43.317 21.683 57.048 1.00 6.44 158 LEU B C 1
ATOM 3554 O O . LEU B 1 180 ? 44.162 21.050 56.438 1.00 9.88 158 LEU B O 1
ATOM 3559 N N . ASP B 1 181 ? 43.267 23.007 57.024 1.00 6.12 159 ASP B N 1
ATOM 3560 C CA . ASP B 1 181 ? 44.253 23.803 56.242 1.00 8.37 159 ASP B CA 1
ATOM 3561 C C . ASP B 1 181 ? 45.689 23.569 56.670 1.00 8.29 159 ASP B C 1
ATOM 3562 O O . ASP B 1 181 ? 46.619 23.804 55.893 1.00 9.25 159 ASP B O 1
ATOM 3567 N N . LEU B 1 182 ? 45.879 23.120 57.905 1.00 7.46 160 LEU B N 1
ATOM 3568 C CA . LEU B 1 182 ? 47.228 22.807 58.376 1.00 9.36 160 LEU B CA 1
ATOM 3569 C C . LEU B 1 182 ? 47.939 21.705 57.561 1.00 9.60 160 LEU B C 1
ATOM 3570 O O . LEU B 1 182 ? 49.169 21.655 57.580 1.00 8.55 160 LEU B O 1
ATOM 3575 N N . LEU B 1 183 ? 47.173 20.831 56.898 1.00 9.10 161 LEU B N 1
ATOM 3576 C CA . LEU B 1 183 ? 47.719 19.721 56.131 1.00 11.04 161 LEU B CA 1
ATOM 3577 C C . LEU B 1 183 ? 48.581 20.265 55.007 1.00 11.75 161 LEU B C 1
ATOM 3578 O O . LEU B 1 183 ? 49.757 19.925 54.869 1.00 8.71 161 LEU B O 1
ATOM 3583 N N . GLU B 1 184 ? 47.982 21.134 54.220 1.00 11.43 162 GLU B N 1
ATOM 3584 C CA . GLU B 1 184 ? 48.694 21.782 53.127 1.00 12.54 162 GLU B CA 1
ATOM 3585 C C . GLU B 1 184 ? 49.742 22.746 53.654 1.00 13.48 162 GLU B C 1
ATOM 3586 O O . GLU B 1 184 ? 50.895 22.729 53.243 1.00 12.59 162 GLU B O 1
ATOM 3592 N N . GLN B 1 185 ? 49.331 23.556 54.613 1.00 14.13 163 GLN B N 1
ATOM 3593 C CA . GLN B 1 185 ? 50.142 24.652 55.086 1.00 13.81 163 GLN B CA 1
ATOM 3594 C C . GLN B 1 185 ? 51.427 24.169 55.756 1.00 15.84 163 GLN B C 1
ATOM 3595 O O . GLN B 1 185 ? 52.484 24.747 55.522 1.00 15.87 163 GLN B O 1
ATOM 3601 N N . GLU B 1 186 ? 51.355 23.111 56.565 1.00 16.10 164 GLU B N 1
ATOM 3602 C CA . GLU B 1 186 ? 52.534 22.608 57.292 1.00 16.02 164 GLU B CA 1
ATOM 3603 C C . GLU B 1 186 ? 53.259 21.452 56.605 1.00 16.94 164 GLU B C 1
ATOM 3604 O O . GLU B 1 186 ? 54.473 21.331 56.741 1.00 19.18 164 GLU B O 1
ATOM 3610 N N . CYS B 1 187 ? 52.533 20.574 55.915 1.00 15.41 165 CYS B N 1
ATOM 3611 C CA . CYS B 1 187 ? 53.164 19.391 55.321 1.00 15.33 165 CYS B CA 1
ATOM 3612 C C . CYS B 1 187 ? 53.238 19.448 53.818 1.00 15.97 165 CYS B C 1
ATOM 3613 O O . CYS B 1 187 ? 53.859 18.586 53.225 1.00 16.37 165 CYS B O 1
ATOM 3616 N N . GLY B 1 188 ? 52.570 20.427 53.215 1.00 13.97 166 GLY B N 1
ATOM 3617 C CA . GLY B 1 188 ? 52.563 20.570 51.757 1.00 15.20 166 GLY B CA 1
ATOM 3618 C C . GLY B 1 188 ? 51.726 19.522 51.064 1.00 13.70 166 GLY B C 1
ATOM 3619 O O . GLY B 1 188 ? 51.888 19.342 49.903 1.00 9.74 166 GLY B O 1
ATOM 3620 N N . VAL B 1 189 ? 50.835 18.845 51.791 1.00 11.78 167 VAL B N 1
ATOM 3621 C CA . VAL B 1 189 ? 50.095 17.704 51.253 1.00 9.17 167 VAL B CA 1
ATOM 3622 C C . VAL B 1 189 ? 48.752 18.169 50.675 1.00 9.11 167 VAL B C 1
ATOM 3623 O O . VAL B 1 189 ? 47.944 18.820 51.354 1.00 6.41 167 VAL B O 1
ATOM 3627 N N . VAL B 1 190 ? 48.526 17.822 49.418 1.00 7.76 168 VAL B N 1
ATOM 3628 C CA . VAL B 1 190 ? 47.308 18.174 48.692 1.00 6.91 168 VAL B CA 1
ATOM 3629 C C . VAL B 1 190 ? 46.657 16.872 48.291 1.00 7.20 168 VAL B C 1
ATOM 3630 O O . VAL B 1 190 ? 47.289 16.069 47.621 1.00 6.24 168 VAL B O 1
ATOM 3634 N N . ILE B 1 191 ? 45.416 16.649 48.720 1.00 7.46 169 ILE B N 1
ATOM 3635 C CA . ILE B 1 191 ? 44.648 15.450 48.370 1.00 7.72 169 ILE B CA 1
ATOM 3636 C C . ILE B 1 191 ? 43.347 15.929 47.748 1.00 9.10 169 ILE B C 1
ATOM 3637 O O . ILE B 1 191 ? 42.482 16.457 48.433 1.00 6.78 169 ILE B O 1
ATOM 3642 N N . GLU B 1 192 ? 43.225 15.773 46.430 1.00 6.65 170 GLU B N 1
ATOM 3643 C CA . GLU B 1 192 ? 42.082 16.313 45.733 1.00 6.95 170 GLU B CA 1
ATOM 3644 C C . GLU B 1 192 ? 40.804 15.687 46.232 1.00 6.45 170 GLU B C 1
ATOM 3645 O O . GLU B 1 192 ? 40.724 14.475 46.365 1.00 8.76 170 GLU B O 1
ATOM 3651 N N . GLY B 1 193 ? 39.796 16.515 46.481 1.00 5.66 171 GLY B N 1
ATOM 3652 C CA . GLY B 1 193 ? 38.542 16.010 46.995 1.00 5.38 171 GLY B CA 1
ATOM 3653 C C . GLY B 1 193 ? 38.512 15.958 48.531 1.00 7.45 171 GLY B C 1
ATOM 3654 O O . GLY B 1 193 ? 37.433 15.891 49.128 1.00 9.05 171 GLY B O 1
ATOM 3655 N N . VAL B 1 194 ? 39.673 16.006 49.177 1.00 7.72 172 VAL B N 1
ATOM 3656 C CA . VAL B 1 194 ? 39.723 15.994 50.644 1.00 5.08 172 VAL B CA 1
ATOM 3657 C C . VAL B 1 194 ? 40.025 17.386 51.150 1.00 7.05 172 VAL B C 1
ATOM 3658 O O . VAL B 1 194 ? 39.214 17.975 51.843 1.00 8.07 172 VAL B O 1
ATOM 3662 N N . ASN B 1 195 ? 41.171 17.940 50.790 1.00 7.92 173 ASN B N 1
ATOM 3663 C CA . ASN B 1 195 ? 41.422 19.358 51.092 1.00 8.03 173 ASN B CA 1
ATOM 3664 C C . ASN B 1 195 ? 41.376 20.227 49.847 1.00 8.77 173 ASN B C 1
ATOM 3665 O O . ASN B 1 195 ? 41.809 21.364 49.854 1.00 11.37 173 ASN B O 1
ATOM 3670 N N . THR B 1 196 ? 40.838 19.680 48.757 1.00 9.39 174 THR B N 1
ATOM 3671 C CA . THR B 1 196 ? 40.387 20.492 47.669 1.00 8.03 174 THR B CA 1
ATOM 3672 C C . THR B 1 196 ? 38.995 19.995 47.253 1.00 8.99 174 THR B C 1
ATOM 3673 O O . THR B 1 196 ? 38.661 18.841 47.498 1.00 9.24 174 THR B O 1
ATOM 3677 N N . PRO B 1 197 ? 38.188 20.863 46.631 1.00 7.84 175 PRO B N 1
ATOM 3678 C CA . PRO B 1 197 ? 36.795 20.488 46.378 1.00 8.71 175 PRO B CA 1
ATOM 3679 C C . PRO B 1 197 ? 36.559 19.631 45.130 1.00 7.79 175 PRO B C 1
ATOM 3680 O O . PRO B 1 197 ? 37.268 19.749 44.136 1.00 7.75 175 PRO B O 1
ATOM 3684 N N . TYR B 1 198 ? 35.548 18.777 45.221 1.00 6.32 176 TYR B N 1
ATOM 3685 C CA . TYR B 1 198 ? 35.104 17.979 44.109 1.00 5.91 176 TYR B CA 1
ATOM 3686 C C . TYR B 1 198 ? 33.731 18.450 43.715 1.00 5.87 176 TYR B C 1
ATOM 3687 O O . TYR B 1 198 ? 32.941 18.840 44.566 1.00 5.80 176 TYR B O 1
ATOM 3696 N N . LEU B 1 199 ? 33.467 18.391 42.418 1.00 5.93 177 LEU B N 1
ATOM 3697 C CA . LEU B 1 199 ? 32.135 18.558 41.873 1.00 6.29 177 LEU B CA 1
ATOM 3698 C C . LEU B 1 199 ? 31.540 17.200 41.527 1.00 5.48 177 LEU B C 1
ATOM 3699 O O . LEU B 1 199 ? 32.243 16.293 41.087 1.00 6.38 177 LEU B O 1
ATOM 3704 N N . TYR B 1 200 ? 30.235 17.077 41.732 1.00 6.46 178 TYR B N 1
ATOM 3705 C CA . TYR B 1 200 ? 29.474 15.862 41.361 1.00 5.98 178 TYR B CA 1
ATOM 3706 C C . TYR B 1 200 ? 28.293 16.201 40.468 1.00 5.46 178 TYR B C 1
ATOM 3707 O O . TYR B 1 200 ? 27.323 16.824 40.914 1.00 8.24 178 TYR B O 1
ATOM 3716 N N . PHE B 1 201 ? 28.383 15.840 39.197 1.00 5.36 179 PHE B N 1
ATOM 3717 C CA . PHE B 1 201 ? 27.236 15.985 38.300 1.00 6.16 179 PHE B CA 1
ATOM 3718 C C . PHE B 1 201 ? 26.504 14.649 38.288 1.00 5.93 179 PHE B C 1
ATOM 3719 O O . PHE B 1 201 ? 27.083 13.637 37.930 1.00 6.44 179 PHE B O 1
ATOM 3727 N N . GLY B 1 202 ? 25.253 14.659 38.736 1.00 6.17 180 GLY B N 1
ATOM 3728 C CA . GLY B 1 202 ? 24.483 13.452 38.960 1.00 6.00 180 GLY B CA 1
ATOM 3729 C C . GLY B 1 202 ? 23.351 13.299 37.955 1.00 9.30 180 GLY B C 1
ATOM 3730 O O . GLY B 1 202 ? 23.075 14.208 37.145 1.00 9.45 180 GLY B O 1
ATOM 3731 N N . MET B 1 203 ? 22.750 12.112 37.971 1.00 9.25 181 MET B N 1
ATOM 3732 C CA . MET B 1 203 ? 21.525 11.829 37.216 1.00 9.38 181 MET B CA 1
ATOM 3733 C C . MET B 1 203 ? 20.712 10.843 38.038 1.00 9.91 181 MET B C 1
ATOM 3734 O O . MET B 1 203 ? 21.201 10.351 39.050 1.00 8.76 181 MET B O 1
ATOM 3739 N N . TRP B 1 204 ? 19.477 10.571 37.609 1.00 9.69 182 TRP B N 1
ATOM 3740 C CA . TRP B 1 204 ? 18.601 9.649 38.320 1.00 8.00 182 TRP B CA 1
ATOM 3741 C C . TRP B 1 204 ? 19.346 8.357 38.648 1.00 8.42 182 TRP B C 1
ATOM 3742 O O . TRP B 1 204 ? 20.031 7.794 37.773 1.00 8.60 182 TRP B O 1
ATOM 3753 N N . LYS B 1 205 ? 19.251 7.945 39.913 1.00 7.68 183 LYS B N 1
ATOM 3754 C CA . LYS B 1 205 ? 19.720 6.641 40.384 1.00 9.31 183 LYS B CA 1
ATOM 3755 C C . LYS B 1 205 ? 21.231 6.607 40.693 1.00 11.31 183 LYS B C 1
ATOM 3756 O O . LYS B 1 205 ? 21.722 5.616 41.220 1.00 12.00 183 LYS B O 1
ATOM 3758 N N . THR B 1 206 ? 21.967 7.674 40.391 1.00 9.38 184 THR B N 1
ATOM 3759 C CA . THR B 1 206 ? 23.381 7.686 40.731 1.00 8.64 184 THR B CA 1
ATOM 3760 C C . THR B 1 206 ? 23.487 7.684 42.258 1.00 8.88 184 THR B C 1
ATOM 3761 O O . THR B 1 206 ? 22.710 8.338 42.944 1.00 9.96 184 THR B O 1
ATOM 3765 N N . THR B 1 207 ? 24.427 6.929 42.792 1.00 9.12 185 THR B N 1
ATOM 3766 C CA . THR B 1 207 ? 24.459 6.724 44.212 1.00 10.13 185 THR B CA 1
ATOM 3767 C C . THR B 1 207 ? 25.840 6.861 44.853 1.00 7.94 185 THR B C 1
ATOM 3768 O O . THR B 1 207 ? 26.830 6.623 44.246 1.00 8.16 185 THR B O 1
ATOM 3772 N N . PHE B 1 208 ? 25.861 7.248 46.113 1.00 8.66 186 PHE B N 1
ATOM 3773 C CA . PHE B 1 208 ? 27.036 7.088 46.954 1.00 7.51 186 PHE B CA 1
ATOM 3774 C C . PHE B 1 208 ? 26.710 6.000 47.969 1.00 7.49 186 PHE B C 1
ATOM 3775 O O . PHE B 1 208 ? 25.767 6.126 48.749 1.00 7.10 186 PHE B O 1
ATOM 3783 N N . ALA B 1 209 ? 27.476 4.910 47.922 1.00 8.56 187 ALA B N 1
ATOM 3784 C CA . ALA B 1 209 ? 27.269 3.763 48.795 1.00 7.85 187 ALA B CA 1
ATOM 3785 C C . ALA B 1 209 ? 27.726 4.117 50.201 1.00 7.62 187 ALA B C 1
ATOM 3786 O O . ALA B 1 209 ? 28.372 5.153 50.422 1.00 8.51 187 ALA B O 1
ATOM 3788 N N . TRP B 1 210 ? 27.387 3.258 51.161 1.00 10.29 188 TRP B N 1
ATOM 3789 C CA . TRP B 1 210 ? 27.705 3.488 52.586 1.00 8.72 188 TRP B CA 1
ATOM 3790 C C . TRP B 1 210 ? 29.195 3.718 52.795 1.00 9.35 188 TRP B C 1
ATOM 3791 O O . TRP B 1 210 ? 30.009 2.951 52.299 1.00 11.25 188 TRP B O 1
ATOM 3802 N N . HIS B 1 211 ? 29.548 4.771 53.527 1.00 8.76 189 HIS B N 1
ATOM 3803 C CA . HIS B 1 211 ? 30.958 5.082 53.768 1.00 8.56 189 HIS B CA 1
ATOM 3804 C C . HIS B 1 211 ? 31.090 6.104 54.887 1.00 9.05 189 HIS B C 1
ATOM 3805 O O . HIS B 1 211 ? 30.102 6.747 55.268 1.00 11.18 189 HIS B O 1
ATOM 3812 N N . THR B 1 212 ? 32.294 6.231 55.437 1.00 7.73 190 THR B N 1
ATOM 3813 C CA . THR B 1 212 ? 32.653 7.391 56.251 1.00 8.36 190 THR B CA 1
ATOM 3814 C C . THR B 1 212 ? 33.796 8.055 55.481 1.00 7.50 190 THR B C 1
ATOM 3815 O O . THR B 1 212 ? 34.305 7.498 54.501 1.00 7.20 190 THR B O 1
ATOM 3819 N N . GLU B 1 213 ? 34.180 9.247 55.917 1.00 7.15 191 GLU B N 1
ATOM 3820 C CA . GLU B 1 213 ? 35.169 10.052 55.205 1.00 7.06 191 GLU B CA 1
ATOM 3821 C C . GLU B 1 213 ? 36.585 9.611 55.503 1.00 8.24 191 GLU B C 1
ATOM 3822 O O . GLU B 1 213 ? 36.869 9.004 56.532 1.00 12.02 191 GLU B O 1
ATOM 3828 N N . ASP B 1 214 ? 37.506 9.955 54.638 1.00 9.75 192 ASP B N 1
ATOM 3829 C CA . ASP B 1 214 ? 38.927 9.667 54.903 1.00 12.37 192 ASP B CA 1
ATOM 3830 C C . ASP B 1 214 ? 39.405 10.327 56.205 1.00 11.01 192 ASP B C 1
ATOM 3831 O O . ASP B 1 214 ? 39.099 11.484 56.441 1.00 9.96 192 ASP B O 1
ATOM 3836 N N . MET B 1 215 ? 40.165 9.580 57.010 1.00 10.20 193 MET B N 1
ATOM 3837 C CA . MET B 1 215 ? 40.626 10.021 58.333 1.00 12.48 193 MET B CA 1
ATOM 3838 C C . MET B 1 215 ? 39.493 10.447 59.268 1.00 11.34 193 MET B C 1
ATOM 3839 O O . MET B 1 215 ? 39.741 11.209 60.206 1.00 13.76 193 MET B O 1
ATOM 3844 N N . ASP B 1 216 ? 38.281 9.917 59.058 1.00 11.24 194 ASP B N 1
ATOM 3845 C CA . ASP B 1 216 ? 37.077 10.262 59.846 1.00 10.94 194 ASP B CA 1
ATOM 3846 C C . ASP B 1 216 ? 36.820 11.755 59.938 1.00 6.82 194 ASP B C 1
ATOM 3847 O O . ASP B 1 216 ? 36.281 12.251 60.916 1.00 5.61 194 ASP B O 1
ATOM 3852 N N . LEU B 1 217 ? 37.212 12.454 58.890 1.00 6.84 195 LEU B N 1
ATOM 3853 C CA . LEU B 1 217 ? 37.000 13.886 58.768 1.00 7.02 195 LEU B CA 1
ATOM 3854 C C . LEU B 1 217 ? 35.532 14.214 58.611 1.00 7.78 195 LEU B C 1
ATOM 3855 O O . LEU B 1 217 ? 34.749 13.347 58.238 1.00 7.60 195 LEU B O 1
ATOM 3860 N N . TYR B 1 218 ? 35.180 15.474 58.862 1.00 6.78 196 TYR B N 1
ATOM 3861 C CA . TYR B 1 218 ? 33.849 15.975 58.546 1.00 6.70 196 TYR B CA 1
ATOM 3862 C C . TYR B 1 218 ? 33.790 16.111 57.022 1.00 5.41 196 TYR B C 1
ATOM 3863 O O . TYR B 1 218 ? 34.828 16.137 56.373 1.00 5.00 196 TYR B O 1
ATOM 3872 N N . SER B 1 219 ? 32.590 16.246 56.447 1.00 4.11 197 SER B N 1
ATOM 3873 C CA . SER B 1 219 ? 32.445 16.770 55.123 1.00 7.05 197 SER B CA 1
ATOM 3874 C C . SER B 1 219 ? 31.311 17.778 55.067 1.00 7.21 197 SER B C 1
ATOM 3875 O O . SER B 1 219 ? 30.436 17.785 55.925 1.00 6.18 197 SER B O 1
ATOM 3878 N N . ILE B 1 220 ? 31.347 18.604 54.025 1.00 6.59 198 ILE B N 1
ATOM 3879 C CA . ILE B 1 220 ? 30.271 19.534 53.720 1.00 6.31 198 ILE B CA 1
ATOM 3880 C C . ILE B 1 220 ? 29.952 19.440 52.228 1.00 8.26 198 ILE B C 1
ATOM 3881 O O . ILE B 1 220 ? 30.861 19.356 51.405 1.00 6.13 198 ILE B O 1
ATOM 3886 N N . ASN B 1 221 ? 28.653 19.384 51.917 1.00 9.19 199 ASN B N 1
ATOM 3887 C CA A ASN B 1 221 ? 28.144 19.155 50.564 0.59 8.35 199 ASN B CA 1
ATOM 3888 C CA B ASN B 1 221 ? 28.163 19.160 50.596 0.41 8.48 199 ASN B CA 1
ATOM 3889 C C . ASN B 1 221 ? 27.119 20.237 50.269 1.00 9.92 199 ASN B C 1
ATOM 3890 O O . ASN B 1 221 ? 26.181 20.426 51.031 1.00 9.75 199 ASN B O 1
ATOM 3899 N N . TYR B 1 222 ? 27.316 20.963 49.164 1.00 6.90 200 TYR B N 1
ATOM 3900 C CA . TYR B 1 222 ? 26.395 21.994 48.750 1.00 6.21 200 TYR B CA 1
ATOM 3901 C C . TYR B 1 222 ? 25.796 21.623 47.397 1.00 8.56 200 TYR B C 1
ATOM 3902 O O . TYR B 1 222 ? 26.530 21.329 46.463 1.00 9.04 200 TYR B O 1
ATOM 3911 N N . LEU B 1 223 ? 24.472 21.640 47.292 1.00 7.70 201 LEU B N 1
ATOM 3912 C CA . LEU B 1 223 ? 23.812 21.299 46.051 1.00 9.88 201 LEU B CA 1
ATOM 3913 C C . LEU B 1 223 ? 23.588 22.608 45.268 1.00 9.27 201 LEU B C 1
ATOM 3914 O O . LEU B 1 223 ? 22.717 23.391 45.585 1.00 9.28 201 LEU B O 1
ATOM 3919 N N . HIS B 1 224 ? 24.435 22.865 44.296 1.00 9.52 202 HIS B N 1
ATOM 3920 C CA . HIS B 1 224 ? 24.394 24.101 43.525 1.00 9.97 202 HIS B CA 1
ATOM 3921 C C . HIS B 1 224 ? 23.084 24.274 42.768 1.00 11.39 202 HIS B C 1
ATOM 3922 O O . HIS B 1 224 ? 22.491 25.341 42.810 1.00 11.93 202 HIS B O 1
ATOM 3929 N N . PHE B 1 225 ? 22.656 23.235 42.057 1.00 11.21 203 PHE B N 1
ATOM 3930 C CA . PHE B 1 225 ? 21.410 23.288 41.278 1.00 9.04 203 PHE B CA 1
ATOM 3931 C C . PHE B 1 225 ? 20.924 21.890 40.906 1.00 9.29 203 PHE B C 1
ATOM 3932 O O . PHE B 1 225 ? 21.652 20.905 41.044 1.00 10.39 203 PHE B O 1
ATOM 3940 N N . GLY B 1 226 ? 19.697 21.822 40.417 1.00 9.10 204 GLY B N 1
ATOM 3941 C CA . GLY B 1 226 ? 19.132 20.604 39.854 1.00 8.69 204 GLY B CA 1
ATOM 3942 C C . GLY B 1 226 ? 18.222 19.870 40.805 1.00 9.79 204 GLY B C 1
ATOM 3943 O O . GLY B 1 226 ? 17.693 20.462 41.755 1.00 10.28 204 GLY B O 1
ATOM 3944 N N . GLU B 1 227 ? 18.049 18.571 40.554 1.00 9.85 205 GLU B N 1
ATOM 3945 C CA . GLU B 1 227 ? 17.119 17.740 41.326 1.00 10.79 205 GLU B CA 1
ATOM 3946 C C . GLU B 1 227 ? 17.711 17.347 42.669 1.00 9.95 205 GLU B C 1
ATOM 3947 O O . GLU B 1 227 ? 18.898 17.498 42.865 1.00 10.58 205 GLU B O 1
ATOM 3953 N N . PRO B 1 228 ? 16.876 16.877 43.612 1.00 9.12 206 PRO B N 1
ATOM 3954 C CA . PRO B 1 228 ? 17.390 16.650 44.944 1.00 9.60 206 PRO B CA 1
ATOM 3955 C C . PRO B 1 228 ? 18.402 15.503 45.063 1.00 10.81 206 PRO B C 1
ATOM 3956 O O . PRO B 1 228 ? 18.649 14.738 44.122 1.00 11.25 206 PRO B O 1
ATOM 3960 N N . LYS B 1 229 ? 18.997 15.418 46.233 1.00 9.50 207 LYS B N 1
ATOM 3961 C CA . LYS B 1 229 ? 19.890 14.342 46.607 1.00 10.43 207 LYS B CA 1
ATOM 3962 C C . LYS B 1 229 ? 19.368 13.855 47.946 1.00 11.71 207 LYS B C 1
ATOM 3963 O O . LYS B 1 229 ? 19.197 14.663 48.871 1.00 12.15 207 LYS B O 1
ATOM 3969 N N . THR B 1 230 ? 19.104 12.554 48.045 1.00 10.79 208 THR B N 1
ATOM 3970 C CA . THR B 1 230 ? 18.579 11.956 49.270 1.00 11.96 208 THR B CA 1
ATOM 3971 C C . THR B 1 230 ? 19.703 11.283 50.041 1.00 12.05 208 THR B C 1
ATOM 3972 O O . THR B 1 230 ? 20.519 10.584 49.456 1.00 11.88 208 THR B O 1
ATOM 3976 N N . TRP B 1 231 ? 19.740 11.540 51.341 1.00 10.72 209 TRP B N 1
ATOM 3977 C CA . TRP B 1 231 ? 20.791 11.061 52.243 1.00 12.73 209 TRP B CA 1
ATOM 3978 C C . TRP B 1 231 ? 20.218 10.127 53.278 1.00 12.95 209 TRP B C 1
ATOM 3979 O O . TRP B 1 231 ? 19.126 10.361 53.795 1.00 11.99 209 TRP B O 1
ATOM 3990 N N . TYR B 1 232 ? 20.966 9.068 53.566 1.00 13.34 210 TYR B N 1
ATOM 3991 C CA . TYR B 1 232 ? 20.713 8.193 54.682 1.00 11.04 210 TYR B CA 1
ATOM 3992 C C . TYR B 1 232 ? 21.935 8.283 55.564 1.00 12.26 210 TYR B C 1
ATOM 3993 O O . TYR B 1 232 ? 23.047 8.271 55.055 1.00 12.26 210 TYR B O 1
ATOM 4002 N N . VAL B 1 233 ? 21.737 8.334 56.879 1.00 11.85 211 VAL B N 1
ATOM 4003 C CA . VAL B 1 233 ? 22.837 8.374 57.819 1.00 12.00 211 VAL B CA 1
ATOM 4004 C C . VAL B 1 233 ? 22.525 7.492 59.045 1.00 13.68 211 VAL B C 1
ATOM 4005 O O . VAL B 1 233 ? 21.368 7.420 59.510 1.00 11.48 211 VAL B O 1
ATOM 4009 N N . VAL B 1 234 ? 23.550 6.780 59.517 1.00 13.27 212 VAL B N 1
ATOM 4010 C CA . VAL B 1 234 ? 23.479 6.053 60.756 1.00 13.17 212 VAL B CA 1
ATOM 4011 C C . VAL B 1 234 ? 24.177 6.877 61.852 1.00 14.32 212 VAL B C 1
ATOM 4012 O O . VAL B 1 234 ? 25.342 7.237 61.715 1.00 13.61 212 VAL B O 1
ATOM 4016 N N . PRO B 1 235 ? 23.469 7.160 62.966 1.00 13.77 213 PRO B N 1
ATOM 4017 C CA . PRO B 1 235 ? 24.074 7.915 64.056 1.00 13.27 213 PRO B CA 1
ATOM 4018 C C . PRO B 1 235 ? 25.420 7.314 64.465 1.00 12.45 213 PRO B C 1
ATOM 4019 O O . PRO B 1 235 ? 25.574 6.100 64.452 1.00 11.44 213 PRO B O 1
ATOM 4023 N N . PRO B 1 236 ? 26.409 8.148 64.784 1.00 11.61 214 PRO B N 1
ATOM 4024 C CA . PRO B 1 236 ? 27.733 7.657 65.160 1.00 12.90 214 PRO B CA 1
ATOM 4025 C C . PRO B 1 236 ? 27.734 6.623 66.288 1.00 14.64 214 PRO B C 1
ATOM 4026 O O . PRO B 1 236 ? 28.510 5.672 66.228 1.00 15.22 214 PRO B O 1
ATOM 4030 N N . GLU B 1 237 ? 26.842 6.783 67.263 1.00 15.51 215 GLU B N 1
ATOM 4031 C CA . GLU B 1 237 ? 26.696 5.819 68.346 1.00 18.65 215 GLU B CA 1
ATOM 4032 C C . GLU B 1 237 ? 26.434 4.408 67.810 1.00 20.36 215 GLU B C 1
ATOM 4033 O O . GLU B 1 237 ? 26.769 3.427 68.473 1.00 19.19 215 GLU B O 1
ATOM 4035 N N . HIS B 1 238 ? 25.836 4.299 66.620 1.00 20.02 216 HIS B N 1
ATOM 4036 C CA . HIS B 1 238 ? 25.413 2.998 66.106 1.00 22.20 216 HIS B CA 1
ATOM 4037 C C . HIS B 1 238 ? 26.226 2.510 64.931 1.00 23.22 216 HIS B C 1
ATOM 4038 O O . HIS B 1 238 ? 25.863 1.512 64.312 1.00 24.58 216 HIS B O 1
ATOM 4045 N N . GLY B 1 239 ? 27.334 3.196 64.644 1.00 23.88 217 GLY B N 1
ATOM 4046 C CA . GLY B 1 239 ? 28.209 2.827 63.541 1.00 23.28 217 GLY B CA 1
ATOM 4047 C C . GLY B 1 239 ? 28.734 1.397 63.591 1.00 23.33 217 GLY B C 1
ATOM 4048 O O . GLY B 1 239 ? 28.786 0.694 62.559 1.00 22.42 217 GLY B O 1
ATOM 4049 N N . GLN B 1 240 ? 29.134 0.965 64.782 1.00 22.29 218 GLN B N 1
ATOM 4050 C CA . GLN B 1 240 ? 29.699 -0.367 64.956 1.00 23.24 218 GLN B CA 1
ATOM 4051 C C . GLN B 1 240 ? 28.646 -1.422 64.601 1.00 24.60 218 GLN B C 1
ATOM 4052 O O . GLN B 1 240 ? 28.952 -2.419 63.964 1.00 25.89 218 GLN B O 1
ATOM 4054 N N . HIS B 1 241 ? 27.401 -1.183 64.984 1.00 26.42 219 HIS B N 1
ATOM 4055 C CA . HIS B 1 241 ? 26.325 -2.094 64.641 1.00 28.38 219 HIS B CA 1
ATOM 4056 C C . HIS B 1 241 ? 26.192 -2.205 63.119 1.00 29.09 219 HIS B C 1
ATOM 4057 O O . HIS B 1 241 ? 26.066 -3.311 62.593 1.00 27.87 219 HIS B O 1
ATOM 4064 N N . LEU B 1 242 ? 26.248 -1.075 62.409 1.00 27.73 220 LEU B N 1
ATOM 4065 C CA . LEU B 1 242 ? 26.169 -1.094 60.944 1.00 27.92 220 LEU B CA 1
ATOM 4066 C C . LEU B 1 242 ? 27.306 -1.926 60.377 1.00 28.30 220 LEU B C 1
ATOM 4067 O O . LEU B 1 242 ? 27.085 -2.722 59.464 1.00 27.91 220 LEU B O 1
ATOM 4072 N N . GLU B 1 243 ? 28.508 -1.738 60.931 1.00 29.95 221 GLU B N 1
ATOM 4073 C CA . GLU B 1 243 ? 29.707 -2.480 60.513 1.00 31.86 221 GLU B CA 1
ATOM 4074 C C . GLU B 1 243 ? 29.553 -3.991 60.693 1.00 32.37 221 GLU B C 1
ATOM 4075 O O . GLU B 1 243 ? 29.963 -4.776 59.844 1.00 32.41 221 GLU B O 1
ATOM 4081 N N . ARG B 1 244 ? 28.954 -4.396 61.799 1.00 33.55 222 ARG B N 1
ATOM 4082 C CA . ARG B 1 244 ? 28.733 -5.818 62.041 1.00 35.99 222 ARG B CA 1
ATOM 4083 C C . ARG B 1 244 ? 27.740 -6.381 61.015 1.00 36.09 222 ARG B C 1
ATOM 4084 O O . ARG B 1 244 ? 28.014 -7.398 60.363 1.00 36.24 222 ARG B O 1
ATOM 4092 N N . LEU B 1 245 ? 26.608 -5.701 60.854 1.00 35.91 223 LEU B N 1
ATOM 4093 C CA . LEU B 1 245 ? 25.610 -6.096 59.863 1.00 35.52 223 LEU B CA 1
ATOM 4094 C C . LEU B 1 245 ? 26.242 -6.214 58.500 1.00 35.65 223 LEU B C 1
ATOM 4095 O O . LEU B 1 245 ? 25.941 -7.143 57.759 1.00 36.88 223 LEU B O 1
ATOM 4100 N N . ALA B 1 246 ? 27.120 -5.273 58.168 1.00 36.07 224 ALA B N 1
ATOM 4101 C CA . ALA B 1 246 ? 27.743 -5.239 56.850 1.00 36.54 224 ALA B CA 1
ATOM 4102 C C . ALA B 1 246 ? 28.666 -6.451 56.628 1.00 35.40 224 ALA B C 1
ATOM 4103 O O . ALA B 1 246 ? 28.656 -7.051 55.555 1.00 35.11 224 ALA B O 1
ATOM 4105 N N . ARG B 1 247 ? 29.445 -6.805 57.647 1.00 33.91 225 ARG B N 1
ATOM 4106 C CA . ARG B 1 247 ? 30.311 -7.987 57.598 1.00 33.78 225 ARG B CA 1
ATOM 4107 C C . ARG B 1 247 ? 29.484 -9.255 57.352 1.00 35.40 225 ARG B C 1
ATOM 4108 O O . ARG B 1 247 ? 29.856 -10.101 56.539 1.00 35.46 225 ARG B O 1
ATOM 4110 N N . GLU B 1 248 ? 28.348 -9.366 58.036 1.00 38.49 226 GLU B N 1
ATOM 4111 C CA . GLU B 1 248 ? 27.424 -10.482 57.818 1.00 40.87 226 GLU B CA 1
ATOM 4112 C C . GLU B 1 248 ? 26.879 -10.501 56.385 1.00 42.60 226 GLU B C 1
ATOM 4113 O O . GLU B 1 248 ? 26.867 -11.545 55.731 1.00 43.47 226 GLU B O 1
ATOM 4115 N N . LEU B 1 249 ? 26.458 -9.340 55.890 1.00 43.18 227 LEU B N 1
ATOM 4116 C CA . LEU B 1 249 ? 25.796 -9.250 54.585 1.00 41.76 227 LEU B CA 1
ATOM 4117 C C . LEU B 1 249 ? 26.744 -9.357 53.396 1.00 42.63 227 LEU B C 1
ATOM 4118 O O . LEU B 1 249 ? 26.314 -9.714 52.304 1.00 42.24 227 LEU B O 1
ATOM 4123 N N . PHE B 1 250 ? 28.019 -9.033 53.600 1.00 44.53 228 PHE B N 1
ATOM 4124 C CA . PHE B 1 250 ? 29.018 -9.094 52.539 1.00 45.22 228 PHE B CA 1
ATOM 4125 C C . PHE B 1 250 ? 30.238 -9.918 52.973 1.00 49.14 228 PHE B C 1
ATOM 4126 O O . PHE B 1 250 ? 31.329 -9.372 53.171 1.00 49.47 228 PHE B O 1
ATOM 4134 N N . PRO B 1 251 ? 30.069 -11.246 53.100 1.00 53.15 229 PRO B N 1
ATOM 4135 C CA . PRO B 1 251 ? 31.141 -12.084 53.644 1.00 55.17 229 PRO B CA 1
ATOM 4136 C C . PRO B 1 251 ? 32.429 -12.025 52.827 1.00 57.02 229 PRO B C 1
ATOM 4137 O O . PRO B 1 251 ? 33.501 -11.784 53.385 1.00 56.91 229 PRO B O 1
ATOM 4141 N N . ASP B 1 252 ? 32.305 -12.224 51.517 1.00 59.17 230 ASP B N 1
ATOM 4142 C CA . ASP B 1 252 ? 33.447 -12.218 50.606 1.00 60.69 230 ASP B CA 1
ATOM 4143 C C . ASP B 1 252 ? 34.228 -10.910 50.693 1.00 61.80 230 ASP B C 1
ATOM 4144 O O . ASP B 1 252 ? 35.440 -10.919 50.901 1.00 62.80 230 ASP B O 1
ATOM 4146 N N . LEU B 1 261 ? 33.891 -0.353 54.153 1.00 54.90 239 LEU B N 1
ATOM 4147 C CA . LEU B 1 261 ? 32.835 0.628 53.911 1.00 54.85 239 LEU B CA 1
ATOM 4148 C C . LEU B 1 261 ? 33.398 1.943 53.366 1.00 56.77 239 LEU B C 1
ATOM 4149 O O . LEU B 1 261 ? 32.958 2.408 52.307 1.00 58.31 239 LEU B O 1
ATOM 4154 N N . ARG B 1 262 ? 34.386 2.523 54.045 1.00 55.63 240 ARG B N 1
ATOM 4155 C CA . ARG B 1 262 ? 35.092 3.684 53.491 1.00 54.77 240 ARG B CA 1
ATOM 4156 C C . ARG B 1 262 ? 35.417 3.443 52.009 1.00 55.24 240 ARG B C 1
ATOM 4157 O O . ARG B 1 262 ? 35.552 4.403 51.240 1.00 56.91 240 ARG B O 1
ATOM 4159 N N . HIS B 1 263 ? 35.528 2.169 51.610 1.00 52.51 241 HIS B N 1
ATOM 4160 C CA . HIS B 1 263 ? 35.656 1.790 50.198 1.00 49.16 241 HIS B CA 1
ATOM 4161 C C . HIS B 1 263 ? 34.469 2.214 49.307 1.00 45.54 241 HIS B C 1
ATOM 4162 O O . HIS B 1 263 ? 34.613 2.268 48.080 1.00 47.52 241 HIS B O 1
ATOM 4164 N N . LYS B 1 264 ? 33.312 2.483 49.912 1.00 40.64 242 LYS B N 1
ATOM 4165 C CA . LYS B 1 264 ? 32.133 3.018 49.205 1.00 36.92 242 LYS B CA 1
ATOM 4166 C C . LYS B 1 264 ? 31.539 2.039 48.156 1.00 34.54 242 LYS B C 1
ATOM 4167 O O . LYS B 1 264 ? 31.208 2.432 47.037 1.00 35.44 242 LYS B O 1
ATOM 4173 N N . VAL B 1 265 ? 31.398 0.769 48.546 1.00 32.07 243 VAL B N 1
ATOM 4174 C CA . VAL B 1 265 ? 30.933 -0.299 47.633 1.00 28.56 243 VAL B CA 1
ATOM 4175 C C . VAL B 1 265 ? 29.629 -0.991 48.042 1.00 24.37 243 VAL B C 1
ATOM 4176 O O . VAL B 1 265 ? 28.980 -1.613 47.204 1.00 23.64 243 VAL B O 1
ATOM 4180 N N . ALA B 1 266 ? 29.251 -0.889 49.316 1.00 20.93 244 ALA B N 1
ATOM 4181 C CA . ALA B 1 266 ? 28.079 -1.608 49.839 1.00 18.74 244 ALA B CA 1
ATOM 4182 C C . ALA B 1 266 ? 26.830 -0.740 49.862 1.00 18.23 244 ALA B C 1
ATOM 4183 O O . ALA B 1 266 ? 26.843 0.372 50.394 1.00 19.27 244 ALA B O 1
ATOM 4185 N N . LEU B 1 267 ? 25.749 -1.259 49.294 1.00 16.41 245 LEU B N 1
ATOM 4186 C CA . LEU B 1 267 ? 24.438 -0.647 49.405 1.00 18.24 245 LEU B CA 1
ATOM 4187 C C . LEU B 1 267 ? 23.546 -1.521 50.274 1.00 20.09 245 LEU B C 1
ATOM 4188 O O . LEU B 1 267 ? 23.388 -2.716 50.027 1.00 19.82 245 LEU B O 1
ATOM 4193 N N . ILE B 1 268 ? 22.942 -0.909 51.280 1.00 20.05 246 ILE B N 1
ATOM 4194 C CA . ILE B 1 268 ? 22.009 -1.596 52.156 1.00 19.85 246 ILE B CA 1
ATOM 4195 C C . ILE B 1 268 ? 20.730 -0.754 52.298 1.00 19.31 246 ILE B C 1
ATOM 4196 O O . ILE B 1 268 ? 20.774 0.406 52.714 1.00 19.01 246 ILE B O 1
ATOM 4201 N N . SER B 1 269 ? 19.593 -1.344 51.959 1.00 19.55 247 SER B N 1
ATOM 4202 C CA . SER B 1 269 ? 18.351 -0.595 51.915 1.00 20.16 247 SER B CA 1
ATOM 4203 C C . SER B 1 269 ? 17.865 -0.253 53.327 1.00 22.26 247 SER B C 1
ATOM 4204 O O . SER B 1 269 ? 18.300 -0.867 54.316 1.00 19.69 247 SER B O 1
ATOM 4207 N N . PRO B 1 270 ? 16.971 0.750 53.427 1.00 24.23 248 PRO B N 1
ATOM 4208 C CA . PRO B 1 270 ? 16.369 1.145 54.684 1.00 24.18 248 PRO B CA 1
ATOM 4209 C C . PRO B 1 270 ? 15.576 0.014 55.333 1.00 25.70 248 PRO B C 1
ATOM 4210 O O . PRO B 1 270 ? 15.572 -0.118 56.558 1.00 24.01 248 PRO B O 1
ATOM 4214 N N . THR B 1 271 ? 14.921 -0.799 54.508 1.00 26.20 249 THR B N 1
ATOM 4215 C CA . THR B 1 271 ? 14.173 -1.944 55.006 1.00 27.19 249 THR B CA 1
ATOM 4216 C C . THR B 1 271 ? 15.104 -2.925 55.687 1.00 27.34 249 THR B C 1
ATOM 4217 O O . THR B 1 271 ? 14.803 -3.426 56.771 1.00 26.29 249 THR B O 1
ATOM 4221 N N . VAL B 1 272 ? 16.235 -3.212 55.054 1.00 26.32 250 VAL B N 1
ATOM 4222 C CA . VAL B 1 272 ? 17.192 -4.146 55.646 1.00 26.38 250 VAL B CA 1
ATOM 4223 C C . VAL B 1 272 ? 17.762 -3.591 56.960 1.00 27.86 250 VAL B C 1
ATOM 4224 O O . VAL B 1 272 ? 17.955 -4.337 57.916 1.00 28.82 250 VAL B O 1
ATOM 4228 N N . LEU B 1 273 ? 17.992 -2.285 57.010 1.00 27.62 251 LEU B N 1
ATOM 4229 C CA . LEU B 1 273 ? 18.446 -1.629 58.235 1.00 28.58 251 LEU B CA 1
ATOM 4230 C C . LEU B 1 273 ? 17.409 -1.759 59.336 1.00 29.61 251 LEU B C 1
ATOM 4231 O O . LEU B 1 273 ? 17.735 -2.142 60.462 1.00 29.28 251 LEU B O 1
ATOM 4236 N N . LYS B 1 274 ? 16.157 -1.453 59.005 1.00 30.87 252 LYS B N 1
ATOM 4237 C CA . LYS B 1 274 ? 15.068 -1.569 59.970 1.00 31.35 252 LYS B CA 1
ATOM 4238 C C . LYS B 1 274 ? 14.913 -3.020 60.430 1.00 31.70 252 LYS B C 1
ATOM 4239 O O . LYS B 1 274 ? 14.825 -3.284 61.625 1.00 31.89 252 LYS B O 1
ATOM 4242 N N . GLU B 1 275 ? 14.910 -3.952 59.480 1.00 32.08 253 GLU B N 1
ATOM 4243 C CA . GLU B 1 275 ? 14.811 -5.376 59.787 1.00 32.16 253 GLU B CA 1
ATOM 4244 C C . GLU B 1 275 ? 15.890 -5.854 60.754 1.00 31.45 253 GLU B C 1
ATOM 4245 O O . GLU B 1 275 ? 15.653 -6.775 61.514 1.00 33.60 253 GLU B O 1
ATOM 4251 N N . ASN B 1 276 ? 17.057 -5.226 60.742 1.00 30.17 254 ASN B N 1
ATOM 4252 C CA . ASN B 1 276 ? 18.156 -5.642 61.610 1.00 29.47 254 ASN B CA 1
ATOM 4253 C C . ASN B 1 276 ? 18.361 -4.688 62.762 1.00 28.28 254 ASN B C 1
ATOM 4254 O O . ASN B 1 276 ? 19.367 -4.760 63.474 1.00 27.13 254 ASN B O 1
ATOM 4259 N N . GLY B 1 277 ? 17.394 -3.797 62.950 1.00 27.52 255 GLY B N 1
ATOM 4260 C CA . GLY B 1 277 ? 17.387 -2.904 64.106 1.00 27.64 255 GLY B CA 1
ATOM 4261 C C . GLY B 1 277 ? 18.562 -1.948 64.163 1.00 27.42 255 GLY B C 1
ATOM 4262 O O . GLY B 1 277 ? 19.148 -1.743 65.225 1.00 24.93 255 GLY B O 1
ATOM 4263 N N . ILE B 1 278 ? 18.901 -1.368 63.015 1.00 27.12 256 ILE B N 1
ATOM 4264 C CA . ILE B 1 278 ? 19.918 -0.332 62.944 1.00 26.27 256 ILE B CA 1
ATOM 4265 C C . ILE B 1 278 ? 19.207 1.002 62.777 1.00 23.87 256 ILE B C 1
ATOM 4266 O O . ILE B 1 278 ? 18.483 1.187 61.814 1.00 24.00 256 ILE B O 1
ATOM 4271 N N . PRO B 1 279 ? 19.391 1.928 63.732 1.00 22.43 257 PRO B N 1
ATOM 4272 C CA . PRO B 1 279 ? 18.742 3.221 63.589 1.00 21.10 257 PRO B CA 1
ATOM 4273 C C . PRO B 1 279 ? 19.370 4.013 62.473 1.00 20.43 257 PRO B C 1
ATOM 4274 O O . PRO B 1 279 ? 20.584 3.950 62.281 1.00 21.50 257 PRO B O 1
ATOM 4278 N N . PHE B 1 280 ? 18.552 4.727 61.719 1.00 17.90 258 PHE B N 1
ATOM 4279 C CA . PHE B 1 280 ? 19.064 5.602 60.702 1.00 18.15 258 PHE B CA 1
ATOM 4280 C C . PHE B 1 280 ? 18.102 6.750 60.504 1.00 17.44 258 PHE B C 1
ATOM 4281 O O . PHE B 1 280 ? 16.946 6.690 60.926 1.00 18.26 258 PHE B O 1
ATOM 4289 N N . ASN B 1 281 ? 18.584 7.791 59.841 1.00 15.87 259 ASN B N 1
ATOM 4290 C CA . ASN B 1 281 ? 17.747 8.889 59.448 1.00 15.35 259 ASN B CA 1
ATOM 4291 C C . ASN B 1 281 ? 17.869 9.111 57.965 1.00 15.47 259 ASN B C 1
ATOM 4292 O O . ASN B 1 281 ? 18.884 8.766 57.374 1.00 14.83 259 ASN B O 1
ATOM 4297 N N . CYS B 1 282 ? 16.817 9.672 57.383 1.00 15.39 260 CYS B N 1
ATOM 4298 C CA . CYS B 1 282 ? 16.728 9.975 55.978 1.00 14.83 260 CYS B CA 1
ATOM 4299 C C . CYS B 1 282 ? 16.346 11.448 55.824 1.00 15.60 260 CYS B C 1
ATOM 4300 O O . CYS B 1 282 ? 15.404 11.918 56.454 1.00 18.39 260 CYS B O 1
ATOM 4303 N N . MET B 1 283 ? 17.080 12.175 55.005 1.00 16.36 261 MET B N 1
ATOM 4304 C CA . MET B 1 283 ? 16.835 13.593 54.780 1.00 15.90 261 MET B CA 1
ATOM 4305 C C . MET B 1 283 ? 17.117 13.887 53.297 1.00 14.24 261 MET B C 1
ATOM 4306 O O . MET B 1 283 ? 18.126 13.479 52.781 1.00 13.02 261 MET B O 1
ATOM 4311 N N . THR B 1 284 ? 16.219 14.598 52.632 1.00 12.25 262 THR B N 1
ATOM 4312 C CA . THR B 1 284 ? 16.445 14.990 51.267 1.00 13.72 262 THR B CA 1
ATOM 4313 C C . THR B 1 284 ? 16.977 16.414 51.219 1.00 13.35 262 THR B C 1
ATOM 4314 O O . THR B 1 284 ? 16.478 17.312 51.896 1.00 15.05 262 THR B O 1
ATOM 4318 N N . GLN B 1 285 ? 18.028 16.584 50.447 1.00 12.62 263 GLN B N 1
ATOM 4319 C CA . GLN B 1 285 ? 18.675 17.877 50.251 1.00 11.53 263 GLN B CA 1
ATOM 4320 C C . GLN B 1 285 ? 18.232 18.448 48.909 1.00 11.79 263 GLN B C 1
ATOM 4321 O O . GLN B 1 285 ? 18.308 17.771 47.901 1.00 9.29 263 GLN B O 1
ATOM 4327 N N . GLU B 1 286 ? 17.819 19.707 48.900 1.00 11.66 264 GLU B N 1
ATOM 4328 C CA . GLU B 1 286 ? 17.392 20.370 47.675 1.00 13.06 264 GLU B CA 1
ATOM 4329 C C . GLU B 1 286 ? 18.360 21.476 47.323 1.00 12.16 264 GLU B C 1
ATOM 4330 O O . GLU B 1 286 ? 19.174 21.890 48.153 1.00 11.01 264 GLU B O 1
ATOM 4336 N N . ALA B 1 287 ? 18.273 21.949 46.088 1.00 10.96 265 ALA B N 1
ATOM 4337 C CA . ALA B 1 287 ? 19.211 22.940 45.586 1.00 12.42 265 ALA B CA 1
ATOM 4338 C C . ALA B 1 287 ? 19.301 24.125 46.551 1.00 10.28 265 ALA B C 1
ATOM 4339 O O . ALA B 1 287 ? 18.300 24.604 47.036 1.00 12.32 265 ALA B O 1
ATOM 4341 N N . GLY B 1 288 ? 20.511 24.584 46.824 1.00 10.11 266 GLY B N 1
ATOM 4342 C CA . GLY B 1 288 ? 20.743 25.738 47.677 1.00 8.30 266 GLY B CA 1
ATOM 4343 C C . GLY B 1 288 ? 20.907 25.394 49.147 1.00 11.32 266 GLY B C 1
ATOM 4344 O O . GLY B 1 288 ? 20.979 26.276 49.983 1.00 11.52 266 GLY B O 1
ATOM 4345 N N . GLU B 1 289 ? 20.994 24.103 49.464 1.00 11.26 267 GLU B N 1
ATOM 4346 C CA . GLU B 1 289 ? 21.101 23.649 50.839 1.00 9.90 267 GLU B CA 1
ATOM 4347 C C . GLU B 1 289 ? 22.435 22.949 51.076 1.00 10.46 267 GLU B C 1
ATOM 4348 O O . GLU B 1 289 ? 22.955 22.269 50.195 1.00 12.42 267 GLU B O 1
ATOM 4354 N N . PHE B 1 290 ? 22.987 23.120 52.271 1.00 8.62 268 PHE B N 1
ATOM 4355 C CA . PHE B 1 290 ? 24.209 22.443 52.670 1.00 9.02 268 PHE B CA 1
ATOM 4356 C C . PHE B 1 290 ? 23.854 21.226 53.503 1.00 11.26 268 PHE B C 1
ATOM 4357 O O . PHE B 1 290 ? 22.877 21.255 54.304 1.00 11.90 268 PHE B O 1
ATOM 4365 N N . MET B 1 291 ? 24.659 20.170 53.352 1.00 8.71 269 MET B N 1
ATOM 4366 C CA . MET B 1 291 ? 24.613 19.007 54.259 1.00 7.94 269 MET B CA 1
ATOM 4367 C C . MET B 1 291 ? 26.004 18.820 54.868 1.00 8.23 269 MET B C 1
ATOM 4368 O O . MET B 1 291 ? 27.014 18.802 54.122 1.00 5.74 269 MET B O 1
ATOM 4373 N N . VAL B 1 292 ? 26.059 18.760 56.200 1.00 7.03 270 VAL B N 1
ATOM 4374 C CA . VAL B 1 292 ? 27.289 18.542 56.927 1.00 7.77 270 VAL B CA 1
ATOM 4375 C C . VAL B 1 292 ? 27.262 17.139 57.530 1.00 7.81 270 VAL B C 1
ATOM 4376 O O . VAL B 1 292 ? 26.301 16.764 58.185 1.00 9.69 270 VAL B O 1
ATOM 4380 N N . THR B 1 293 ? 28.322 16.368 57.294 1.00 8.37 271 THR B N 1
ATOM 4381 C CA . THR B 1 293 ? 28.517 15.059 57.930 1.00 7.48 271 THR B CA 1
ATOM 4382 C C . THR B 1 293 ? 29.594 15.136 59.007 1.00 8.21 271 THR B C 1
ATOM 4383 O O . THR B 1 293 ? 30.583 15.878 58.883 1.00 5.26 271 THR B O 1
ATOM 4387 N N . PHE B 1 294 ? 29.400 14.366 60.080 1.00 8.60 272 PHE B N 1
ATOM 4388 C CA . PHE B 1 294 ? 30.284 14.411 61.212 1.00 5.79 272 PHE B CA 1
ATOM 4389 C C . PHE B 1 294 ? 31.138 13.141 61.328 1.00 6.11 272 PHE B C 1
ATOM 4390 O O . PHE B 1 294 ? 30.803 12.087 60.790 1.00 3.98 272 PHE B O 1
ATOM 4398 N N . PRO B 1 295 ? 32.235 13.220 62.065 1.00 6.47 273 PRO B N 1
ATOM 4399 C CA . PRO B 1 295 ? 33.028 12.008 62.272 1.00 7.45 273 PRO B CA 1
ATOM 4400 C C . PRO B 1 295 ? 32.224 10.790 62.791 1.00 9.48 273 PRO B C 1
ATOM 4401 O O . PRO B 1 295 ? 31.259 10.929 63.536 1.00 7.72 273 PRO B O 1
ATOM 4405 N N . TYR B 1 296 ? 32.645 9.606 62.359 1.00 11.12 274 TYR B N 1
ATOM 4406 C CA . TYR B 1 296 ? 31.954 8.337 62.589 1.00 10.92 274 TYR B CA 1
ATOM 4407 C C . TYR B 1 296 ? 30.514 8.279 62.074 1.00 9.07 274 TYR B C 1
ATOM 4408 O O . TYR B 1 296 ? 29.786 7.362 62.423 1.00 7.49 274 TYR B O 1
ATOM 4417 N N . GLY B 1 297 ? 30.102 9.227 61.235 1.00 10.48 275 GLY B N 1
ATOM 4418 C CA . GLY B 1 297 ? 28.751 9.214 60.694 1.00 11.31 275 GLY B CA 1
ATOM 4419 C C . GLY B 1 297 ? 28.722 8.504 59.357 1.00 13.45 275 GLY B C 1
ATOM 4420 O O . GLY B 1 297 ? 29.051 9.106 58.318 1.00 16.76 275 GLY B O 1
ATOM 4421 N N . TYR B 1 298 ? 28.338 7.230 59.342 1.00 13.26 276 TYR B N 1
ATOM 4422 C CA . TYR B 1 298 ? 28.175 6.521 58.045 1.00 13.31 276 TYR B CA 1
ATOM 4423 C C . TYR B 1 298 ? 27.055 7.135 57.212 1.00 11.80 276 TYR B C 1
ATOM 4424 O O . TYR B 1 298 ? 25.969 7.387 57.720 1.00 12.09 276 TYR B O 1
ATOM 4433 N N . HIS B 1 299 ? 27.287 7.362 55.929 1.00 9.50 277 HIS B N 1
ATOM 4434 C CA . HIS B 1 299 ? 26.201 7.855 55.086 1.00 8.37 277 HIS B CA 1
ATOM 4435 C C . HIS B 1 299 ? 26.158 7.237 53.708 1.00 9.59 277 HIS B C 1
ATOM 4436 O O . HIS B 1 299 ? 27.150 6.695 53.231 1.00 8.69 277 HIS B O 1
ATOM 4443 N N . ALA B 1 300 ? 24.984 7.312 53.088 1.00 8.92 278 ALA B N 1
ATOM 4444 C CA . ALA B 1 300 ? 24.767 6.817 51.746 1.00 9.31 278 ALA B CA 1
ATOM 4445 C C . ALA B 1 300 ? 23.606 7.601 51.149 1.00 10.25 278 ALA B C 1
ATOM 4446 O O . ALA B 1 300 ? 22.883 8.289 51.877 1.00 13.15 278 ALA B O 1
ATOM 4448 N N . GLY B 1 301 ? 23.408 7.497 49.844 1.00 10.26 279 GLY B N 1
ATOM 4449 C CA . GLY B 1 301 ? 22.283 8.198 49.251 1.00 10.74 279 GLY B CA 1
ATOM 4450 C C . GLY B 1 301 ? 22.240 8.123 47.742 1.00 10.00 279 GLY B C 1
ATOM 4451 O O . GLY B 1 301 ? 23.035 7.414 47.111 1.00 10.90 279 GLY B O 1
ATOM 4452 N N . PHE B 1 302 ? 21.327 8.893 47.146 1.00 10.55 280 PHE B N 1
ATOM 4453 C CA . PHE B 1 302 ? 21.183 8.894 45.715 1.00 9.61 280 PHE B CA 1
ATOM 4454 C C . PHE B 1 302 ? 20.622 10.217 45.169 1.00 11.38 280 PHE B C 1
ATOM 4455 O O . PHE B 1 302 ? 20.034 10.992 45.903 1.00 10.36 280 PHE B O 1
ATOM 4463 N N . ASN B 1 303 ? 20.816 10.436 43.859 1.00 11.67 281 ASN B N 1
ATOM 4464 C CA . ASN B 1 303 ? 20.330 11.617 43.173 1.00 11.96 281 ASN B CA 1
ATOM 4465 C C . ASN B 1 303 ? 18.989 11.348 42.474 1.00 10.73 281 ASN B C 1
ATOM 4466 O O . ASN B 1 303 ? 18.750 10.276 41.920 1.00 10.37 281 ASN B O 1
ATOM 4471 N N . HIS B 1 304 ? 18.116 12.344 42.503 1.00 10.66 282 HIS B N 1
ATOM 4472 C CA . HIS B 1 304 ? 16.761 12.200 41.973 1.00 11.49 282 HIS B CA 1
ATOM 4473 C C . HIS B 1 304 ? 16.729 12.414 40.453 1.00 10.68 282 HIS B C 1
ATOM 4474 O O . HIS B 1 304 ? 15.783 12.007 39.793 1.00 9.43 282 HIS B O 1
ATOM 4481 N N . GLY B 1 305 ? 17.755 13.078 39.923 1.00 9.23 283 GLY B N 1
ATOM 4482 C CA . GLY B 1 305 ? 17.778 13.526 38.534 1.00 9.73 283 GLY B CA 1
ATOM 4483 C C . GLY B 1 305 ? 19.027 14.359 38.319 1.00 10.16 283 GLY B C 1
ATOM 4484 O O . GLY B 1 305 ? 19.915 14.362 39.169 1.00 11.03 283 GLY B O 1
ATOM 4485 N N . PHE B 1 306 ? 19.100 15.050 37.189 1.00 9.70 284 PHE B N 1
ATOM 4486 C CA . PHE B 1 306 ? 20.257 15.861 36.866 1.00 9.22 284 PHE B CA 1
ATOM 4487 C C . PHE B 1 306 ? 20.478 16.921 37.927 1.00 9.06 284 PHE B C 1
ATOM 4488 O O . PHE B 1 306 ? 19.561 17.650 38.315 1.00 9.52 284 PHE B O 1
ATOM 4496 N N . ASN B 1 307 ? 21.709 16.979 38.424 1.00 10.07 285 ASN B N 1
ATOM 4497 C CA . ASN B 1 307 ? 22.058 17.942 39.460 1.00 10.02 285 ASN B CA 1
ATOM 4498 C C . ASN B 1 307 ? 23.557 18.133 39.545 1.00 10.55 285 ASN B C 1
ATOM 4499 O O . ASN B 1 307 ? 24.309 17.445 38.865 1.00 10.41 285 ASN B O 1
ATOM 4504 N N . CYS B 1 308 ? 23.963 19.099 40.352 1.00 9.71 286 CYS B N 1
ATOM 4505 C CA . CYS B 1 308 ? 25.362 19.455 40.539 1.00 8.07 286 CYS B CA 1
ATOM 4506 C C . CYS B 1 308 ? 25.627 19.777 42.013 1.00 9.42 286 CYS B C 1
ATOM 4507 O O . CYS B 1 308 ? 25.048 20.727 42.550 1.00 7.34 286 CYS B O 1
ATOM 4510 N N . ALA B 1 309 ? 26.495 18.985 42.647 1.00 6.13 287 ALA B N 1
ATOM 4511 C CA . ALA B 1 309 ? 26.856 19.176 44.030 1.00 5.91 287 ALA B CA 1
ATOM 4512 C C . ALA B 1 309 ? 28.358 19.419 44.107 1.00 4.94 287 ALA B C 1
ATOM 4513 O O . ALA B 1 309 ? 29.117 18.982 43.255 1.00 6.79 287 ALA B O 1
ATOM 4515 N N . GLU B 1 310 ? 28.757 20.098 45.173 1.00 3.36 288 GLU B N 1
ATOM 4516 C CA . GLU B 1 310 ? 30.156 20.369 45.457 1.00 2.85 288 GLU B CA 1
ATOM 4517 C C . GLU B 1 310 ? 30.428 19.976 46.858 1.00 2.66 288 GLU B C 1
ATOM 4518 O O . GLU B 1 310 ? 29.600 20.259 47.751 1.00 2.68 288 GLU B O 1
ATOM 4524 N N . ALA B 1 311 ? 31.579 19.332 47.087 1.00 2.00 289 ALA B N 1
ATOM 4525 C CA . ALA B 1 311 ? 31.907 18.821 48.421 1.00 2.00 289 ALA B CA 1
ATOM 4526 C C . ALA B 1 311 ? 33.400 18.880 48.750 1.00 2.75 289 ALA B C 1
ATOM 4527 O O . ALA B 1 311 ? 34.243 18.801 47.859 1.00 2.89 289 ALA B O 1
ATOM 4529 N N . ILE B 1 312 ? 33.708 19.036 50.039 1.00 2.61 290 ILE B N 1
ATOM 4530 C CA . ILE B 1 312 ? 35.081 19.015 50.515 1.00 3.74 290 ILE B CA 1
ATOM 4531 C C . ILE B 1 312 ? 35.037 18.502 51.956 1.00 5.52 290 ILE B C 1
ATOM 4532 O O . ILE B 1 312 ? 33.984 18.573 52.623 1.00 5.38 290 ILE B O 1
ATOM 4537 N N . ASN B 1 313 ? 36.151 17.958 52.427 1.00 5.18 291 ASN B N 1
ATOM 4538 C CA . ASN B 1 313 ? 36.263 17.626 53.830 1.00 5.34 291 ASN B CA 1
ATOM 4539 C C . ASN B 1 313 ? 36.728 18.835 54.631 1.00 3.89 291 ASN B C 1
ATOM 4540 O O . ASN B 1 313 ? 37.199 19.825 54.070 1.00 3.53 291 ASN B O 1
ATOM 4545 N N . PHE B 1 314 ? 36.545 18.754 55.939 1.00 4.59 292 PHE B N 1
ATOM 4546 C CA . PHE B 1 314 ? 37.031 19.779 56.832 1.00 5.35 292 PHE B CA 1
ATOM 4547 C C . PHE B 1 314 ? 37.274 19.139 58.217 1.00 5.90 292 PHE B C 1
ATOM 4548 O O . PHE B 1 314 ? 36.913 17.970 58.441 1.00 5.51 292 PHE B O 1
ATOM 4556 N N . ALA B 1 315 ? 37.924 19.886 59.095 1.00 6.22 293 ALA B N 1
ATOM 4557 C CA . ALA B 1 315 ? 38.236 19.398 60.469 1.00 9.37 293 ALA B CA 1
ATOM 4558 C C . ALA B 1 315 ? 37.882 20.438 61.492 1.00 8.59 293 ALA B C 1
ATOM 4559 O O . ALA B 1 315 ? 37.677 21.589 61.168 1.00 8.95 293 ALA B O 1
ATOM 4561 N N . THR B 1 316 ? 37.773 19.993 62.733 1.00 10.40 294 THR B N 1
ATOM 4562 C CA . THR B 1 316 ? 37.609 20.846 63.903 1.00 9.76 294 THR B CA 1
ATOM 4563 C C . THR B 1 316 ? 38.522 20.297 65.002 1.00 10.01 294 THR B C 1
ATOM 4564 O O . THR B 1 316 ? 39.014 19.161 64.883 1.00 9.52 294 THR B O 1
ATOM 4568 N N . PRO B 1 317 ? 38.725 21.071 66.084 1.00 10.10 295 PRO B N 1
ATOM 4569 C CA . PRO B 1 317 ? 39.567 20.535 67.162 1.00 9.19 295 PRO B CA 1
ATOM 4570 C C . PRO B 1 317 ? 39.029 19.187 67.644 1.00 7.73 295 PRO B C 1
ATOM 4571 O O . PRO B 1 317 ? 39.776 18.297 68.019 1.00 7.97 295 PRO B O 1
ATOM 4575 N N . ARG B 1 318 ? 37.715 19.027 67.625 1.00 8.98 296 ARG B N 1
ATOM 4576 C CA . ARG B 1 318 ? 37.117 17.766 68.074 1.00 8.47 296 ARG B CA 1
ATOM 4577 C C . ARG B 1 318 ? 37.506 16.571 67.204 1.00 7.85 296 ARG B C 1
ATOM 4578 O O . ARG B 1 318 ? 37.598 15.441 67.677 1.00 5.93 296 ARG B O 1
ATOM 4586 N N . TRP B 1 319 ? 37.759 16.829 65.920 1.00 6.38 297 TRP B N 1
ATOM 4587 C CA . TRP B 1 319 ? 38.145 15.768 65.032 1.00 5.91 297 TRP B CA 1
ATOM 4588 C C . TRP B 1 319 ? 39.517 15.157 65.345 1.00 7.42 297 TRP B C 1
ATOM 4589 O O . TRP B 1 319 ? 39.746 13.988 65.042 1.00 6.88 297 TRP B O 1
ATOM 4600 N N . ILE B 1 320 ? 40.411 15.928 65.966 1.00 8.98 298 ILE B N 1
ATOM 4601 C CA . ILE B 1 320 ? 41.806 15.497 66.108 1.00 9.80 298 ILE B CA 1
ATOM 4602 C C . ILE B 1 320 ? 41.935 14.124 66.769 1.00 11.07 298 ILE B C 1
ATOM 4603 O O . ILE B 1 320 ? 42.670 13.291 66.272 1.00 11.74 298 ILE B O 1
ATOM 4608 N N . ASP B 1 321 ? 41.219 13.871 67.861 1.00 11.52 299 ASP B N 1
ATOM 4609 C CA . ASP B 1 321 ? 41.307 12.562 68.508 1.00 13.83 299 ASP B CA 1
ATOM 4610 C C . ASP B 1 321 ? 40.732 11.403 67.659 1.00 13.00 299 ASP B C 1
ATOM 4611 O O . ASP B 1 321 ? 41.204 10.277 67.757 1.00 11.62 299 ASP B O 1
ATOM 4616 N N . TYR B 1 322 ? 39.741 11.686 66.822 1.00 14.10 300 TYR B N 1
ATOM 4617 C CA . TYR B 1 322 ? 39.294 10.725 65.803 1.00 15.09 300 TYR B CA 1
ATOM 4618 C C . TYR B 1 322 ? 40.413 10.444 64.782 1.00 15.71 300 TYR B C 1
ATOM 4619 O O . TYR B 1 322 ? 40.712 9.285 64.432 1.00 14.01 300 TYR B O 1
ATOM 4628 N N . GLY B 1 323 ? 41.018 11.526 64.299 1.00 14.72 301 GLY B N 1
ATOM 4629 C CA . GLY B 1 323 ? 42.171 11.441 63.434 1.00 14.68 301 GLY B CA 1
ATOM 4630 C C . GLY B 1 323 ? 43.303 10.590 63.976 1.00 15.21 301 GLY B C 1
ATOM 4631 O O . GLY B 1 323 ? 43.880 9.792 63.221 1.00 13.43 301 GLY B O 1
ATOM 4632 N N . LYS B 1 324 ? 43.621 10.758 65.264 1.00 15.64 302 LYS B N 1
ATOM 4633 C CA . LYS B 1 324 ? 44.625 9.940 65.948 1.00 16.76 302 LYS B CA 1
ATOM 4634 C C . LYS B 1 324 ? 44.285 8.449 65.826 1.00 16.93 302 LYS B C 1
ATOM 4635 O O . LYS B 1 324 ? 45.162 7.611 65.656 1.00 18.93 302 LYS B O 1
ATOM 4641 N N . MET B 1 325 ? 43.010 8.119 65.902 1.00 15.80 303 MET B N 1
ATOM 4642 C CA . MET B 1 325 ? 42.604 6.727 65.895 1.00 18.35 303 MET B CA 1
ATOM 4643 C C . MET B 1 325 ? 42.560 6.152 64.505 1.00 20.86 303 MET B C 1
ATOM 4644 O O . MET B 1 325 ? 42.636 4.940 64.355 1.00 23.15 303 MET B O 1
ATOM 4649 N N . ALA B 1 326 ? 42.445 7.016 63.496 1.00 23.20 304 ALA B N 1
ATOM 4650 C CA . ALA B 1 326 ? 42.264 6.594 62.095 1.00 24.44 304 ALA B CA 1
ATOM 4651 C C . ALA B 1 326 ? 43.548 6.066 61.442 1.00 26.52 304 ALA B C 1
ATOM 4652 O O . ALA B 1 326 ? 44.646 6.259 61.965 1.00 31.02 304 ALA B O 1
ATOM 4654 N N . VAL B 1 336 ? 43.389 6.792 51.704 1.00 18.56 314 VAL B N 1
ATOM 4655 C CA . VAL B 1 336 ? 43.691 8.172 52.091 1.00 16.02 314 VAL B CA 1
ATOM 4656 C C . VAL B 1 336 ? 44.004 8.295 53.590 1.00 18.43 314 VAL B C 1
ATOM 4657 O O . VAL B 1 336 ? 43.123 8.372 54.469 1.00 21.95 314 VAL B O 1
ATOM 4659 N N . THR B 1 337 ? 45.294 8.326 53.863 1.00 20.33 315 THR B N 1
ATOM 4660 C CA . THR B 1 337 ? 45.833 8.497 55.193 1.00 20.67 315 THR B CA 1
ATOM 4661 C C . THR B 1 337 ? 46.808 9.674 55.142 1.00 18.88 315 THR B C 1
ATOM 4662 O O . THR B 1 337 ? 47.468 9.888 54.124 1.00 16.59 315 THR B O 1
ATOM 4666 N N . PHE B 1 338 ? 46.897 10.444 56.213 1.00 15.43 316 PHE B N 1
ATOM 4667 C CA . PHE B 1 338 ? 47.958 11.457 56.345 1.00 14.44 316 PHE B CA 1
ATOM 4668 C C . PHE B 1 338 ? 48.396 11.573 57.805 1.00 13.95 316 PHE B C 1
ATOM 4669 O O . PHE B 1 338 ? 47.722 11.074 58.700 1.00 14.78 316 PHE B O 1
ATOM 4677 N N . SER B 1 339 ? 49.511 12.257 58.032 1.00 13.39 317 SER B N 1
ATOM 4678 C CA . SER B 1 339 ? 50.077 12.394 59.363 1.00 16.58 317 SER B CA 1
ATOM 4679 C C . SER B 1 339 ? 49.297 13.348 60.279 1.00 13.23 317 SER B C 1
ATOM 4680 O O . SER B 1 339 ? 48.877 14.408 59.863 1.00 12.87 317 SER B O 1
ATOM 4683 N N . MET B 1 340 ? 49.139 12.982 61.538 1.00 16.83 318 MET B N 1
ATOM 4684 C CA . MET B 1 340 ? 48.449 13.844 62.508 1.00 13.78 318 MET B CA 1
ATOM 4685 C C . MET B 1 340 ? 49.377 14.899 63.153 1.00 13.76 318 MET B C 1
ATOM 4686 O O . MET B 1 340 ? 48.944 15.760 63.913 1.00 14.02 318 MET B O 1
ATOM 4691 N N . ASP B 1 341 ? 50.658 14.843 62.837 1.00 13.20 319 ASP B N 1
ATOM 4692 C CA . ASP B 1 341 ? 51.625 15.694 63.518 1.00 14.57 319 ASP B CA 1
ATOM 4693 C C . ASP B 1 341 ? 51.264 17.173 63.579 1.00 14.50 319 ASP B C 1
ATOM 4694 O O . ASP B 1 341 ? 51.254 17.756 64.671 1.00 17.03 319 ASP B O 1
ATOM 4699 N N . PRO B 1 342 ? 51.013 17.802 62.426 1.00 14.43 320 PRO B N 1
ATOM 4700 C CA . PRO B 1 342 ? 50.756 19.244 62.473 1.00 14.46 320 PRO B CA 1
ATOM 4701 C C . PRO B 1 342 ? 49.576 19.639 63.404 1.00 13.07 320 PRO B C 1
ATOM 4702 O O . PRO B 1 342 ? 49.626 20.655 64.111 1.00 10.96 320 PRO B O 1
ATOM 4706 N N . PHE B 1 343 ? 48.538 18.814 63.398 1.00 11.10 321 PHE B N 1
ATOM 4707 C CA . PHE B 1 343 ? 47.324 19.090 64.136 1.00 11.51 321 PHE B CA 1
ATOM 4708 C C . PHE B 1 343 ? 47.594 18.968 65.614 1.00 11.61 321 PHE B C 1
ATOM 4709 O O . PHE B 1 343 ? 47.235 19.865 66.372 1.00 12.08 321 PHE B O 1
ATOM 4717 N N . VAL B 1 344 ? 48.252 17.882 66.032 1.00 10.84 322 VAL B N 1
ATOM 4718 C CA . VAL B 1 344 ? 48.530 17.686 67.451 1.00 12.11 322 VAL B CA 1
ATOM 4719 C C . VAL B 1 344 ? 49.492 18.757 67.941 1.00 13.40 322 VAL B C 1
ATOM 4720 O O . VAL B 1 344 ? 49.292 19.362 69.007 1.00 9.96 322 VAL B O 1
ATOM 4724 N N . ARG B 1 345 ? 50.515 19.006 67.133 1.00 12.31 323 ARG B N 1
ATOM 4725 C CA . ARG B 1 345 ? 51.563 19.973 67.461 1.00 13.93 323 ARG B CA 1
ATOM 4726 C C . ARG B 1 345 ? 51.006 21.390 67.637 1.00 13.77 323 ARG B C 1
ATOM 4727 O O . ARG B 1 345 ? 51.339 22.085 68.588 1.00 13.33 323 ARG B O 1
ATOM 4735 N N . ILE B 1 346 ? 50.165 21.821 66.712 1.00 12.32 324 ILE B N 1
ATOM 4736 C CA . ILE B 1 346 ? 49.734 23.216 66.682 1.00 13.76 324 ILE B CA 1
ATOM 4737 C C . ILE B 1 346 ? 48.487 23.457 67.521 1.00 13.25 324 ILE B C 1
ATOM 4738 O O . ILE B 1 346 ? 48.351 24.510 68.170 1.00 10.22 324 ILE B O 1
ATOM 4743 N N . VAL B 1 347 ? 47.574 22.479 67.498 1.00 12.34 325 VAL B N 1
ATOM 4744 C CA . VAL B 1 347 ? 46.252 22.612 68.095 1.00 10.73 325 VAL B CA 1
ATOM 4745 C C . VAL B 1 347 ? 46.174 21.958 69.474 1.00 11.00 325 VAL B C 1
ATOM 4746 O O . VAL B 1 347 ? 45.402 22.413 70.275 1.00 10.98 325 VAL B O 1
ATOM 4750 N N . GLN B 1 348 ? 47.000 20.945 69.751 1.00 9.63 326 GLN B N 1
ATOM 4751 C CA . GLN B 1 348 ? 47.106 20.345 71.098 1.00 8.49 326 GLN B CA 1
ATOM 4752 C C . GLN B 1 348 ? 48.526 20.338 71.649 1.00 8.44 326 GLN B C 1
ATOM 4753 O O . GLN B 1 348 ? 49.044 19.271 71.996 1.00 6.65 326 GLN B O 1
ATOM 4759 N N . PRO B 1 349 ? 49.172 21.511 71.728 1.00 10.35 327 PRO B N 1
ATOM 4760 C CA . PRO B 1 349 ? 50.571 21.551 72.130 1.00 12.66 327 PRO B CA 1
ATOM 4761 C C . PRO B 1 349 ? 50.823 20.951 73.510 1.00 11.17 327 PRO B C 1
ATOM 4762 O O . PRO B 1 349 ? 51.904 20.429 73.721 1.00 10.94 327 PRO B O 1
ATOM 4766 N N . GLU B 1 350 ? 49.835 20.993 74.406 1.00 8.05 328 GLU B N 1
ATOM 4767 C CA . GLU B 1 350 ? 50.001 20.438 75.771 1.00 11.53 328 GLU B CA 1
ATOM 4768 C C . GLU B 1 350 ? 49.906 18.921 75.824 1.00 10.96 328 GLU B C 1
ATOM 4769 O O . GLU B 1 350 ? 50.122 18.315 76.891 1.00 10.25 328 GLU B O 1
ATOM 4775 N N . SER B 1 351 ? 49.548 18.321 74.687 1.00 8.28 329 SER B N 1
ATOM 4776 C CA . SER B 1 351 ? 49.473 16.872 74.549 1.00 10.80 329 SER B CA 1
ATOM 4777 C C . SER B 1 351 ? 50.571 16.332 73.605 1.00 8.56 329 SER B C 1
ATOM 4778 O O . SER B 1 351 ? 50.882 15.142 73.577 1.00 7.31 329 SER B O 1
ATOM 4781 N N . TYR B 1 352 ? 51.180 17.237 72.866 1.00 9.94 330 TYR B N 1
ATOM 4782 C CA . TYR B 1 352 ? 52.033 16.884 71.735 1.00 12.36 330 TYR B CA 1
ATOM 4783 C C . TYR B 1 352 ? 53.284 16.105 72.097 1.00 13.26 330 TYR B C 1
ATOM 4784 O O . TYR B 1 352 ? 53.606 15.129 71.393 1.00 9.90 330 TYR B O 1
ATOM 4793 N N . GLU B 1 353 ? 53.994 16.516 73.167 1.00 10.67 331 GLU B N 1
ATOM 4794 C CA . GLU B 1 353 ? 55.296 15.883 73.493 1.00 9.94 331 GLU B CA 1
ATOM 4795 C C . GLU B 1 353 ? 55.078 14.441 73.923 1.00 11.20 331 GLU B C 1
ATOM 4796 O O . GLU B 1 353 ? 55.835 13.562 73.557 1.00 16.38 331 GLU B O 1
ATOM 4798 N N . LEU B 1 354 ? 54.011 14.189 74.661 1.00 14.30 332 LEU B N 1
ATOM 4799 C CA . LEU B 1 354 ? 53.689 12.828 75.092 1.00 14.97 332 LEU B CA 1
ATOM 4800 C C . LEU B 1 354 ? 53.125 12.015 73.913 1.00 14.13 332 LEU B C 1
ATOM 4801 O O . LEU B 1 354 ? 53.385 10.825 73.794 1.00 12.99 332 LEU B O 1
ATOM 4806 N N . TRP B 1 355 ? 52.370 12.666 73.035 1.00 14.92 333 TRP B N 1
ATOM 4807 C CA . TRP B 1 355 ? 51.873 12.015 71.812 1.00 16.94 333 TRP B CA 1
ATOM 4808 C C . TRP B 1 355 ? 52.995 11.490 70.884 1.00 18.43 333 TRP B C 1
ATOM 4809 O O . TRP B 1 355 ? 52.866 10.393 70.360 1.00 10.08 333 TRP B O 1
ATOM 4820 N N . LYS B 1 356 ? 54.072 12.268 70.712 1.00 24.74 334 LYS B N 1
ATOM 4821 C CA . LYS B 1 356 ? 55.216 11.886 69.872 1.00 29.83 334 LYS B CA 1
ATOM 4822 C C . LYS B 1 356 ? 55.853 10.614 70.359 1.00 38.79 334 LYS B C 1
ATOM 4823 O O . LYS B 1 356 ? 56.030 9.682 69.582 1.00 40.46 334 LYS B O 1
ATOM 4827 N N . HIS B 1 357 ? 56.246 10.605 71.634 1.00 48.71 335 HIS B N 1
ATOM 4828 C CA . HIS B 1 357 ? 56.841 9.425 72.250 1.00 51.96 335 HIS B CA 1
ATOM 4829 C C . HIS B 1 357 ? 55.758 8.361 72.307 1.00 54.13 335 HIS B C 1
ATOM 4830 O O . HIS B 1 357 ? 55.989 7.262 72.810 1.00 60.80 335 HIS B O 1
ATOM 4832 N N . HIS C 1 35 ? 67.966 18.286 81.161 1.00 39.81 13 HIS C N 1
ATOM 4833 C CA . HIS C 1 35 ? 69.292 17.670 81.524 1.00 36.50 13 HIS C CA 1
ATOM 4834 C C . HIS C 1 35 ? 69.891 18.273 82.796 1.00 36.95 13 HIS C C 1
ATOM 4835 O O . HIS C 1 35 ? 70.499 17.520 83.602 1.00 42.67 13 HIS C O 1
ATOM 4837 N N . THR C 1 36 ? 69.801 19.594 82.964 1.00 29.69 14 THR C N 1
ATOM 4838 C CA . THR C 1 36 ? 70.400 20.261 84.123 1.00 25.08 14 THR C CA 1
ATOM 4839 C C . THR C 1 36 ? 69.357 21.100 84.879 1.00 20.76 14 THR C C 1
ATOM 4840 O O . THR C 1 36 ? 68.491 21.715 84.268 1.00 17.11 14 THR C O 1
ATOM 4844 N N . ILE C 1 37 ? 69.428 21.122 86.208 1.00 18.18 15 ILE C N 1
ATOM 4845 C CA . ILE C 1 37 ? 68.406 21.808 86.983 1.00 14.43 15 ILE C CA 1
ATOM 4846 C C . ILE C 1 37 ? 68.513 23.314 86.794 1.00 12.59 15 ILE C C 1
ATOM 4847 O O . ILE C 1 37 ? 69.549 23.914 87.066 1.00 12.76 15 ILE C O 1
ATOM 4852 N N . MET C 1 38 ? 67.418 23.918 86.352 1.00 11.61 16 MET C N 1
ATOM 4853 C CA . MET C 1 38 ? 67.371 25.354 86.122 1.00 13.18 16 MET C CA 1
ATOM 4854 C C . MET C 1 38 ? 66.973 26.142 87.372 1.00 13.88 16 MET C C 1
ATOM 4855 O O . MET C 1 38 ? 66.225 25.655 88.227 1.00 13.45 16 MET C O 1
ATOM 4860 N N . THR C 1 39 ? 67.483 27.363 87.475 1.00 13.27 17 THR C N 1
ATOM 4861 C CA . THR C 1 39 ? 67.075 28.287 88.528 1.00 15.14 17 THR C CA 1
ATOM 4862 C C . THR C 1 39 ? 66.469 29.531 87.901 1.00 14.37 17 THR C C 1
ATOM 4863 O O . THR C 1 39 ? 67.082 30.145 87.048 1.00 14.74 17 THR C O 1
ATOM 4867 N N . PHE C 1 40 ? 65.267 29.901 88.317 1.00 14.01 18 PHE C N 1
ATOM 4868 C CA . PHE C 1 40 ? 64.593 31.061 87.766 1.00 12.80 18 PHE C CA 1
ATOM 4869 C C . PHE C 1 40 ? 64.561 32.207 88.760 1.00 14.68 18 PHE C C 1
ATOM 4870 O O . PHE C 1 40 ? 64.378 31.997 89.975 1.00 13.92 18 PHE C O 1
ATOM 4878 N N . TYR C 1 41 ? 64.723 33.419 88.246 1.00 14.21 19 TYR C N 1
ATOM 4879 C CA . TYR C 1 41 ? 64.701 34.620 89.063 1.00 15.54 19 TYR C CA 1
ATOM 4880 C C . TYR C 1 41 ? 63.633 35.594 88.573 1.00 15.66 19 TYR C C 1
ATOM 4881 O O . TYR C 1 41 ? 63.953 36.628 88.005 1.00 15.77 19 TYR C O 1
ATOM 4890 N N . PRO C 1 42 ? 62.356 35.268 88.767 1.00 15.56 20 PRO C N 1
ATOM 4891 C CA . PRO C 1 42 ? 61.287 36.145 88.327 1.00 16.62 20 PRO C CA 1
ATOM 4892 C C . PRO C 1 42 ? 61.261 37.504 89.010 1.00 19.07 20 PRO C C 1
ATOM 4893 O O . PRO C 1 42 ? 61.507 37.600 90.221 1.00 16.24 20 PRO C O 1
ATOM 4897 N N . THR C 1 43 ? 60.944 38.539 88.230 1.00 20.37 21 THR C N 1
ATOM 4898 C CA . THR C 1 43 ? 60.607 39.850 88.775 1.00 22.50 21 THR C CA 1
ATOM 4899 C C . THR C 1 43 ? 59.212 39.761 89.372 1.00 23.82 21 THR C C 1
ATOM 4900 O O . THR C 1 43 ? 58.494 38.796 89.140 1.00 22.56 21 THR C O 1
ATOM 4904 N N . MET C 1 44 ? 58.822 40.781 90.124 1.00 26.55 22 MET C N 1
ATOM 4905 C CA . MET C 1 44 ? 57.505 40.809 90.749 1.00 28.02 22 MET C CA 1
ATOM 4906 C C . MET C 1 44 ? 56.399 40.678 89.702 1.00 26.87 22 MET C C 1
ATOM 4907 O O . MET C 1 44 ? 55.478 39.886 89.860 1.00 26.02 22 MET C O 1
ATOM 4912 N N . GLU C 1 45 ? 56.505 41.440 88.619 1.00 24.19 23 GLU C N 1
ATOM 4913 C CA . GLU C 1 45 ? 55.502 41.389 87.563 1.00 22.94 23 GLU C CA 1
ATOM 4914 C C . GLU C 1 45 ? 55.407 39.972 86.986 1.00 21.88 23 GLU C C 1
ATOM 4915 O O . GLU C 1 45 ? 54.315 39.439 86.805 1.00 20.88 23 GLU C O 1
ATOM 4918 N N . GLU C 1 46 ? 56.557 39.356 86.733 1.00 22.37 24 GLU C N 1
ATOM 4919 C CA . GLU C 1 46 ? 56.597 37.991 86.213 1.00 24.68 24 GLU C CA 1
ATOM 4920 C C . GLU C 1 46 ? 56.032 37.015 87.238 1.00 26.62 24 GLU C C 1
ATOM 4921 O O . GLU C 1 46 ? 55.476 35.979 86.899 1.00 27.81 24 GLU C O 1
ATOM 4927 N N . PHE C 1 47 ? 56.170 37.369 88.509 1.00 27.41 25 PHE C N 1
ATOM 4928 C CA . PHE C 1 47 ? 55.767 36.503 89.612 1.00 28.12 25 PHE C CA 1
ATOM 4929 C C . PHE C 1 47 ? 54.261 36.427 89.848 1.00 27.41 25 PHE C C 1
ATOM 4930 O O . PHE C 1 47 ? 53.797 35.484 90.474 1.00 28.64 25 PHE C O 1
ATOM 4938 N N . ALA C 1 48 ? 53.506 37.408 89.357 1.00 25.57 26 ALA C N 1
ATOM 4939 C CA . ALA C 1 48 ? 52.100 37.548 89.737 1.00 25.33 26 ALA C CA 1
ATOM 4940 C C . ALA C 1 48 ? 51.243 36.316 89.452 1.00 25.28 26 ALA C C 1
ATOM 4941 O O . ALA C 1 48 ? 50.552 35.835 90.351 1.00 26.79 26 ALA C O 1
ATOM 4943 N N . ASP C 1 49 ? 51.303 35.796 88.227 1.00 22.92 27 ASP C N 1
ATOM 4944 C CA . ASP C 1 49 ? 50.452 34.677 87.815 1.00 22.01 27 ASP C CA 1
ATOM 4945 C C . ASP C 1 49 ? 51.221 33.370 87.772 1.00 18.52 27 ASP C C 1
ATOM 4946 O O . ASP C 1 49 ? 52.086 33.161 86.926 1.00 15.95 27 ASP C O 1
ATOM 4951 N N . PHE C 1 50 ? 50.863 32.470 88.675 1.00 17.13 28 PHE C N 1
ATOM 4952 C CA . PHE C 1 50 ? 51.562 31.211 88.838 1.00 13.86 28 PHE C CA 1
ATOM 4953 C C . PHE C 1 50 ? 51.467 30.337 87.602 1.00 12.52 28 PHE C C 1
ATOM 4954 O O . PHE C 1 50 ? 52.476 29.861 87.118 1.00 11.35 28 PHE C O 1
ATOM 4962 N N . ASN C 1 51 ? 50.245 30.101 87.139 1.00 11.77 29 ASN C N 1
ATOM 4963 C CA . ASN C 1 51 ? 49.991 29.248 85.984 1.00 14.35 29 ASN C CA 1
ATOM 4964 C C . ASN C 1 51 ? 50.822 29.687 84.771 1.00 13.40 29 ASN C C 1
ATOM 4965 O O . ASN C 1 51 ? 51.433 28.864 84.108 1.00 9.82 29 ASN C O 1
ATOM 4970 N N . THR C 1 52 ? 50.847 30.993 84.533 1.00 14.05 30 THR C N 1
ATOM 4971 C CA . THR C 1 52 ? 51.575 31.582 83.416 1.00 16.96 30 THR C CA 1
ATOM 4972 C C . THR C 1 52 ? 53.064 31.377 83.559 1.00 14.30 30 THR C C 1
ATOM 4973 O O . THR C 1 52 ? 53.733 31.059 82.583 1.00 10.50 30 THR C O 1
ATOM 4977 N N . TYR C 1 53 ? 53.579 31.534 84.772 1.00 11.12 31 TYR C N 1
ATOM 4978 C CA . TYR C 1 53 ? 55.007 31.400 84.981 1.00 11.43 31 TYR C CA 1
ATOM 4979 C C . TYR C 1 53 ? 55.475 29.964 84.854 1.00 11.28 31 TYR C C 1
ATOM 4980 O O . TYR C 1 53 ? 56.549 29.713 84.322 1.00 11.71 31 TYR C O 1
ATOM 4989 N N . VAL C 1 54 ? 54.671 29.015 85.308 1.00 11.68 32 VAL C N 1
ATOM 4990 C CA . VAL C 1 54 ? 55.027 27.617 85.129 1.00 10.93 32 VAL C CA 1
ATOM 4991 C C . VAL C 1 54 ? 55.084 27.260 83.636 1.00 10.55 32 VAL C C 1
ATOM 4992 O O . VAL C 1 54 ? 55.980 26.551 83.218 1.00 10.23 32 VAL C O 1
ATOM 4996 N N . ALA C 1 55 ? 54.117 27.744 82.864 1.00 9.94 33 ALA C N 1
ATOM 4997 C CA . ALA C 1 55 ? 54.075 27.519 81.415 1.00 11.01 33 ALA C CA 1
ATOM 4998 C C . ALA C 1 55 ? 55.334 28.086 80.765 1.00 10.51 33 ALA C C 1
ATOM 4999 O O . ALA C 1 55 ? 55.916 27.459 79.884 1.00 10.56 33 ALA C O 1
ATOM 5001 N N . TYR C 1 56 ? 55.764 29.251 81.249 1.00 9.80 34 TYR C N 1
ATOM 5002 C CA . TYR C 1 56 ? 57.005 29.872 80.817 1.00 10.10 34 TYR C CA 1
ATOM 5003 C C . TYR C 1 56 ? 58.228 29.029 81.145 1.00 9.68 34 TYR C C 1
ATOM 5004 O O . TYR C 1 56 ? 59.077 28.820 80.282 1.00 10.08 34 TYR C O 1
ATOM 5013 N N . MET C 1 57 ? 58.320 28.551 82.381 1.00 8.42 35 MET C N 1
ATOM 5014 C CA . MET C 1 57 ? 59.410 27.678 82.797 1.00 9.44 35 MET C CA 1
ATOM 5015 C C . MET C 1 57 ? 59.538 26.467 81.885 1.00 10.03 35 MET C C 1
ATOM 5016 O O . MET C 1 57 ? 60.638 26.044 81.543 1.00 11.94 35 MET C O 1
ATOM 5021 N N . GLU C 1 58 ? 58.405 25.895 81.512 1.00 8.24 36 GLU C N 1
ATOM 5022 C CA . GLU C 1 58 ? 58.395 24.724 80.651 1.00 8.93 36 GLU C CA 1
ATOM 5023 C C . GLU C 1 58 ? 58.780 25.080 79.204 1.00 10.01 36 GLU C C 1
ATOM 5024 O O . GLU C 1 58 ? 59.444 24.290 78.546 1.00 4.23 36 GLU C O 1
ATOM 5030 N N . SER C 1 59 ? 58.381 26.263 78.744 1.00 10.14 37 SER C N 1
ATOM 5031 C CA . SER C 1 59 ? 58.810 26.744 77.426 1.00 12.23 37 SER C CA 1
ATOM 5032 C C . SER C 1 59 ? 60.333 26.873 77.395 1.00 11.98 37 SER C C 1
ATOM 5033 O O . SER C 1 59 ? 60.927 26.741 76.340 1.00 10.54 37 SER C O 1
ATOM 5036 N N . GLN C 1 60 ? 60.961 27.087 78.556 1.00 9.42 38 GLN C N 1
ATOM 5037 C CA . GLN C 1 60 ? 62.415 27.130 78.641 1.00 10.00 38 GLN C CA 1
ATOM 5038 C C . GLN C 1 60 ? 63.068 25.765 78.892 1.00 12.34 38 GLN C C 1
ATOM 5039 O O . GLN C 1 60 ? 64.280 25.688 79.066 1.00 14.71 38 GLN C O 1
ATOM 5045 N N . GLY C 1 61 ? 62.280 24.692 78.898 1.00 12.15 39 GLY C N 1
ATOM 5046 C CA . GLY C 1 61 ? 62.800 23.338 79.138 1.00 11.17 39 GLY C CA 1
ATOM 5047 C C . GLY C 1 61 ? 62.990 22.931 80.607 1.00 11.41 39 GLY C C 1
ATOM 5048 O O . GLY C 1 61 ? 63.623 21.924 80.898 1.00 11.47 39 GLY C O 1
ATOM 5049 N N . ALA C 1 62 ? 62.424 23.679 81.536 1.00 10.76 40 ALA C N 1
ATOM 5050 C CA . ALA C 1 62 ? 62.656 23.393 82.979 1.00 12.30 40 ALA C CA 1
ATOM 5051 C C . ALA C 1 62 ? 62.264 21.960 83.362 1.00 13.31 40 ALA C C 1
ATOM 5052 O O . ALA C 1 62 ? 62.938 21.305 84.145 1.00 12.84 40 ALA C O 1
ATOM 5054 N N . HIS C 1 63 ? 61.177 21.482 82.779 1.00 10.74 41 HIS C N 1
ATOM 5055 C CA . HIS C 1 63 ? 60.634 20.170 83.089 1.00 10.87 41 HIS C CA 1
ATOM 5056 C C . HIS C 1 63 ? 61.532 19.007 82.732 1.00 12.19 41 HIS C C 1
ATOM 5057 O O . HIS C 1 63 ? 61.363 17.919 83.267 1.00 12.66 41 HIS C O 1
ATOM 5064 N N . GLN C 1 64 ? 62.481 19.234 81.831 1.00 10.87 42 GLN C N 1
ATOM 5065 C CA . GLN C 1 64 ? 63.349 18.171 81.337 1.00 11.72 42 GLN C CA 1
ATOM 5066 C C . GLN C 1 64 ? 64.242 17.596 82.440 1.00 10.18 42 GLN C C 1
ATOM 5067 O O . GLN C 1 64 ? 64.508 16.398 82.468 1.00 10.09 42 GLN C O 1
ATOM 5073 N N . ALA C 1 65 ? 64.719 18.453 83.335 1.00 8.73 43 ALA C N 1
ATOM 5074 C CA . ALA C 1 65 ? 65.537 17.987 84.460 1.00 9.86 43 ALA C CA 1
ATOM 5075 C C . ALA C 1 65 ? 64.695 17.267 85.548 1.00 9.79 43 ALA C C 1
ATOM 5076 O O . ALA C 1 65 ? 65.220 16.465 86.316 1.00 9.24 43 ALA C O 1
ATOM 5078 N N . GLY C 1 66 ? 63.393 17.538 85.574 1.00 9.57 44 GLY C N 1
ATOM 5079 C CA . GLY C 1 66 ? 62.486 16.948 86.555 1.00 11.68 44 GLY C CA 1
ATOM 5080 C C . GLY C 1 66 ? 62.230 17.847 87.763 1.00 10.66 44 GLY C C 1
ATOM 5081 O O . GLY C 1 66 ? 61.333 17.592 88.539 1.00 8.62 44 GLY C O 1
ATOM 5082 N N . LEU C 1 67 ? 62.998 18.918 87.883 1.00 9.55 45 LEU C N 1
ATOM 5083 C CA . LEU C 1 67 ? 63.011 19.770 89.050 1.00 11.68 45 LEU C CA 1
ATOM 5084 C C . LEU C 1 67 ? 63.569 21.132 88.619 1.00 9.96 45 LEU C C 1
ATOM 5085 O O . LEU C 1 67 ? 64.504 21.182 87.831 1.00 8.62 45 LEU C O 1
ATOM 5090 N N . ALA C 1 68 ? 62.975 22.212 89.116 1.00 8.15 46 ALA C N 1
ATOM 5091 C CA . ALA C 1 68 ? 63.505 23.555 88.914 1.00 9.51 46 ALA C CA 1
ATOM 5092 C C . ALA C 1 68 ? 63.450 24.304 90.234 1.00 9.93 46 ALA C C 1
ATOM 5093 O O . ALA C 1 68 ? 62.577 24.058 91.052 1.00 10.92 46 ALA C O 1
ATOM 5095 N N . LYS C 1 69 ? 64.383 25.218 90.439 1.00 10.36 47 LYS C N 1
ATOM 5096 C CA . LYS C 1 69 ? 64.331 26.122 91.573 1.00 11.09 47 LYS C CA 1
ATOM 5097 C C . LYS C 1 69 ? 63.784 27.475 91.107 1.00 11.28 47 LYS C C 1
ATOM 5098 O O . LYS C 1 69 ? 64.073 27.933 89.999 1.00 10.55 47 LYS C O 1
ATOM 5104 N N . VAL C 1 70 ? 62.984 28.101 91.958 1.00 10.94 48 VAL C N 1
ATOM 5105 C CA . VAL C 1 70 ? 62.508 29.455 91.731 1.00 10.20 48 VAL C CA 1
ATOM 5106 C C . VAL C 1 70 ? 62.848 30.314 92.944 1.00 10.72 48 VAL C C 1
ATOM 5107 O O . VAL C 1 70 ? 62.422 30.025 94.065 1.00 11.13 48 VAL C O 1
ATOM 5111 N N . ILE C 1 71 ? 63.620 31.365 92.710 1.00 10.16 49 ILE C N 1
ATOM 5112 C CA . ILE C 1 71 ? 63.968 32.322 93.725 1.00 13.23 49 ILE C CA 1
ATOM 5113 C C . ILE C 1 71 ? 63.037 33.517 93.566 1.00 13.28 49 ILE C C 1
ATOM 5114 O O . ILE C 1 71 ? 63.005 34.133 92.512 1.00 15.05 49 ILE C O 1
ATOM 5119 N N . PRO C 1 72 ? 62.249 33.830 94.610 1.00 13.72 50 PRO C N 1
ATOM 5120 C CA . PRO C 1 72 ? 61.275 34.906 94.488 1.00 14.38 50 PRO C CA 1
ATOM 5121 C C . PRO C 1 72 ? 61.941 36.277 94.447 1.00 14.85 50 PRO C C 1
ATOM 5122 O O . PRO C 1 72 ? 63.103 36.401 94.813 1.00 11.41 50 PRO C O 1
ATOM 5126 N N . PRO C 1 73 ? 61.211 37.300 93.983 1.00 17.65 51 PRO C N 1
ATOM 5127 C CA . PRO C 1 73 ? 61.739 38.649 93.975 1.00 19.49 51 PRO C CA 1
ATOM 5128 C C . PRO C 1 73 ? 62.053 39.118 95.391 1.00 20.79 51 PRO C C 1
ATOM 5129 O O . PRO C 1 73 ? 61.460 38.626 96.337 1.00 19.10 51 PRO C O 1
ATOM 5133 N N . LYS C 1 74 ? 62.976 40.069 95.505 1.00 23.83 52 LYS C N 1
ATOM 5134 C CA . LYS C 1 74 ? 63.450 40.594 96.789 1.00 25.57 52 LYS C CA 1
ATOM 5135 C C . LYS C 1 74 ? 62.326 41.132 97.666 1.00 26.02 52 LYS C C 1
ATOM 5136 O O . LYS C 1 74 ? 62.318 40.902 98.870 1.00 26.29 52 LYS C O 1
ATOM 5138 N N . GLU C 1 75 ? 61.380 41.835 97.054 1.00 26.38 53 GLU C N 1
ATOM 5139 C CA . GLU C 1 75 ? 60.289 42.473 97.785 1.00 27.04 53 GLU C CA 1
ATOM 5140 C C . GLU C 1 75 ? 59.302 41.482 98.404 1.00 26.47 53 GLU C C 1
ATOM 5141 O O . GLU C 1 75 ? 58.619 41.807 99.366 1.00 27.25 53 GLU C O 1
ATOM 5143 N N . TRP C 1 76 ? 59.237 40.277 97.852 1.00 24.98 54 TRP C N 1
ATOM 5144 C CA . TRP C 1 76 ? 58.210 39.303 98.210 1.00 22.24 54 TRP C CA 1
ATOM 5145 C C . TRP C 1 76 ? 58.468 38.582 99.537 1.00 21.30 54 TRP C C 1
ATOM 5146 O O . TRP C 1 76 ? 59.601 38.234 99.868 1.00 20.91 54 TRP C O 1
ATOM 5157 N N . LYS C 1 77 ? 57.395 38.348 100.282 1.00 18.36 55 LYS C N 1
ATOM 5158 C CA . LYS C 1 77 ? 57.458 37.562 101.524 1.00 18.14 55 LYS C CA 1
ATOM 5159 C C . LYS C 1 77 ? 56.304 36.557 101.615 1.00 18.31 55 LYS C C 1
ATOM 5160 O O . LYS C 1 77 ? 55.180 36.850 101.193 1.00 18.25 55 LYS C O 1
ATOM 5166 N N . ALA C 1 78 ? 56.599 35.374 102.152 1.00 20.52 56 ALA C N 1
ATOM 5167 C CA . ALA C 1 78 ? 55.574 34.370 102.460 1.00 23.96 56 ALA C CA 1
ATOM 5168 C C . ALA C 1 78 ? 54.733 34.845 103.630 1.00 25.94 56 ALA C C 1
ATOM 5169 O O . ALA C 1 78 ? 53.514 34.693 103.629 1.00 24.06 56 ALA C O 1
ATOM 5171 N N . ARG C 1 79 ? 55.414 35.405 104.626 1.00 28.86 57 ARG C N 1
ATOM 5172 C CA . ARG C 1 79 ? 54.768 36.075 105.740 1.00 30.83 57 ARG C CA 1
ATOM 5173 C C . ARG C 1 79 ? 55.725 37.043 106.439 1.00 31.11 57 ARG C C 1
ATOM 5174 O O . ARG C 1 79 ? 56.942 36.963 106.273 1.00 29.91 57 ARG C O 1
ATOM 5182 N N . GLN C 1 80 ? 55.157 37.933 107.246 1.00 33.41 58 GLN C N 1
ATOM 5183 C CA . GLN C 1 80 ? 55.921 38.995 107.893 1.00 32.74 58 GLN C CA 1
ATOM 5184 C C . GLN C 1 80 ? 56.909 38.437 108.902 1.00 31.44 58 GLN C C 1
ATOM 5185 O O . GLN C 1 80 ? 58.093 38.743 108.827 1.00 32.48 58 GLN C O 1
ATOM 5187 N N . MET C 1 81 ? 56.423 37.604 109.823 1.00 30.34 59 MET C N 1
ATOM 5188 C CA . MET C 1 81 ? 57.237 37.071 110.929 1.00 29.39 59 MET C CA 1
ATOM 5189 C C . MET C 1 81 ? 56.888 35.623 111.270 1.00 29.23 59 MET C C 1
ATOM 5190 O O . MET C 1 81 ? 55.723 35.258 111.277 1.00 29.25 59 MET C O 1
ATOM 5194 N N . TYR C 1 82 ? 57.896 34.813 111.585 1.00 31.36 60 TYR C N 1
ATOM 5195 C CA . TYR C 1 82 ? 57.672 33.431 112.025 1.00 32.80 60 TYR C CA 1
ATOM 5196 C C . TYR C 1 82 ? 57.859 33.271 113.540 1.00 35.11 60 TYR C C 1
ATOM 5197 O O . TYR C 1 82 ? 58.399 32.264 113.990 1.00 35.38 60 TYR C O 1
ATOM 5206 N N . ASP C 1 83 ? 57.392 34.242 114.319 1.00 37.17 61 ASP C N 1
ATOM 5207 C CA . ASP C 1 83 ? 57.699 34.302 115.762 1.00 39.18 61 ASP C CA 1
ATOM 5208 C C . ASP C 1 83 ? 56.578 33.777 116.665 1.00 38.49 61 ASP C C 1
ATOM 5209 O O . ASP C 1 83 ? 56.543 34.064 117.866 1.00 39.13 61 ASP C O 1
ATOM 5214 N N . ASP C 1 84 ? 55.688 32.983 116.088 1.00 36.87 62 ASP C N 1
ATOM 5215 C CA . ASP C 1 84 ? 54.457 32.575 116.742 1.00 35.05 62 ASP C CA 1
ATOM 5216 C C . ASP C 1 84 ? 54.118 31.124 116.394 1.00 30.52 62 ASP C C 1
ATOM 5217 O O . ASP C 1 84 ? 52.953 30.749 116.292 1.00 31.50 62 ASP C O 1
ATOM 5222 N N . ILE C 1 85 ? 55.149 30.301 116.244 1.00 25.14 63 ILE C N 1
ATOM 5223 C CA . ILE C 1 85 ? 54.983 28.954 115.723 1.00 21.69 63 ILE C CA 1
ATOM 5224 C C . ILE C 1 85 ? 55.479 27.860 116.668 1.00 17.98 63 ILE C C 1
ATOM 5225 O O . ILE C 1 85 ? 55.430 26.686 116.331 1.00 13.28 63 ILE C O 1
ATOM 5230 N N . GLU C 1 86 ? 55.913 28.240 117.866 1.00 16.63 64 GLU C N 1
ATOM 5231 C CA . GLU C 1 86 ? 56.423 27.262 118.833 1.00 16.71 64 GLU C CA 1
ATOM 5232 C C . GLU C 1 86 ? 55.362 26.338 119.353 1.00 12.85 64 GLU C C 1
ATOM 5233 O O . GLU C 1 86 ? 55.679 25.225 119.729 1.00 13.20 64 GLU C O 1
ATOM 5239 N N . ASP C 1 87 ? 54.118 26.800 119.363 1.00 10.44 65 ASP C N 1
ATOM 5240 C CA . ASP C 1 87 ? 53.003 26.025 119.870 1.00 9.53 65 ASP C CA 1
ATOM 5241 C C . ASP C 1 87 ? 52.325 25.191 118.835 1.00 8.16 65 ASP C C 1
ATOM 5242 O O . ASP C 1 87 ? 51.427 24.453 119.167 1.00 7.54 65 ASP C O 1
ATOM 5247 N N . ILE C 1 88 ? 52.755 25.262 117.575 1.00 7.80 66 ILE C N 1
ATOM 5248 C CA . ILE C 1 88 ? 52.130 24.446 116.538 1.00 6.46 66 ILE C CA 1
ATOM 5249 C C . ILE C 1 88 ? 52.301 22.980 116.893 1.00 6.94 66 ILE C C 1
ATOM 5250 O O . ILE C 1 88 ? 53.381 22.573 117.308 1.00 5.26 66 ILE C O 1
ATOM 5255 N N . LEU C 1 89 ? 51.221 22.213 116.743 1.00 7.03 67 LEU C N 1
ATOM 5256 C CA . LEU C 1 89 ? 51.166 20.807 117.145 1.00 7.77 67 LEU C CA 1
ATOM 5257 C C . LEU C 1 89 ? 51.677 19.969 116.018 1.00 9.06 67 LEU C C 1
ATOM 5258 O O . LEU C 1 89 ? 51.302 20.183 114.830 1.00 7.55 67 LEU C O 1
ATOM 5263 N N . ILE C 1 90 ? 52.551 19.031 116.373 1.00 8.18 68 ILE C N 1
ATOM 5264 C CA . ILE C 1 90 ? 52.917 17.925 115.488 1.00 6.64 68 ILE C CA 1
ATOM 5265 C C . ILE C 1 90 ? 52.229 16.684 116.090 1.00 8.89 68 ILE C C 1
ATOM 5266 O O . ILE C 1 90 ? 52.741 16.058 117.041 1.00 9.45 68 ILE C O 1
ATOM 5271 N N . ALA C 1 91 ? 51.054 16.379 115.568 1.00 8.77 69 ALA C N 1
ATOM 5272 C CA . ALA C 1 91 ? 50.227 15.299 116.060 1.00 10.09 69 ALA C CA 1
ATOM 5273 C C . ALA C 1 91 ? 50.967 13.953 116.084 1.00 10.42 69 ALA C C 1
ATOM 5274 O O . ALA C 1 91 ? 50.860 13.209 117.074 1.00 9.80 69 ALA C O 1
ATOM 5276 N N . THR C 1 92 ? 51.703 13.647 115.006 1.00 10.43 70 THR C N 1
ATOM 5277 C CA . THR C 1 92 ? 52.324 12.329 114.815 1.00 11.47 70 THR C CA 1
ATOM 5278 C C . THR C 1 92 ? 53.722 12.436 114.219 1.00 10.48 70 THR C C 1
ATOM 5279 O O . THR C 1 92 ? 53.914 12.179 113.040 1.00 8.40 70 THR C O 1
ATOM 5283 N N . PRO C 1 93 ? 54.711 12.817 115.038 1.00 9.69 71 PRO C N 1
ATOM 5284 C CA . PRO C 1 93 ? 56.085 12.817 114.570 1.00 8.11 71 PRO C CA 1
ATOM 5285 C C . PRO C 1 93 ? 56.461 11.406 114.166 1.00 8.35 71 PRO C C 1
ATOM 5286 O O . PRO C 1 93 ? 55.920 10.459 114.740 1.00 6.81 71 PRO C O 1
ATOM 5290 N N . LEU C 1 94 ? 57.322 11.262 113.160 1.00 8.02 72 LEU C N 1
ATOM 5291 C CA . LEU C 1 94 ? 57.671 9.956 112.619 1.00 9.13 72 LEU C CA 1
ATOM 5292 C C . LEU C 1 94 ? 59.144 9.682 112.865 1.00 10.11 72 LEU C C 1
ATOM 5293 O O . LEU C 1 94 ? 59.985 10.432 112.418 1.00 11.75 72 LEU C O 1
ATOM 5298 N N . GLN C 1 95 ? 59.457 8.595 113.548 1.00 10.43 73 GLN C N 1
ATOM 5299 C CA . GLN C 1 95 ? 60.838 8.168 113.665 1.00 11.18 73 GLN C CA 1
ATOM 5300 C C . GLN C 1 95 ? 61.243 7.342 112.450 1.00 11.54 73 GLN C C 1
ATOM 5301 O O . GLN C 1 95 ? 60.599 6.364 112.140 1.00 10.64 73 GLN C O 1
ATOM 5307 N N . GLN C 1 96 ? 62.315 7.738 111.777 1.00 13.74 74 GLN C N 1
ATOM 5308 C CA . GLN C 1 96 ? 62.722 7.115 110.511 1.00 13.80 74 GLN C CA 1
ATOM 5309 C C . GLN C 1 96 ? 63.840 6.131 110.770 1.00 14.71 74 GLN C C 1
ATOM 5310 O O . GLN C 1 96 ? 64.972 6.518 111.059 1.00 16.92 74 GLN C O 1
ATOM 5316 N N . VAL C 1 97 ? 63.524 4.855 110.683 1.00 15.86 75 VAL C N 1
ATOM 5317 C CA . VAL C 1 97 ? 64.523 3.812 110.859 1.00 18.66 75 VAL C CA 1
ATOM 5318 C C . VAL C 1 97 ? 64.926 3.236 109.499 1.00 20.31 75 VAL C C 1
ATOM 5319 O O . VAL C 1 97 ? 64.071 2.799 108.724 1.00 19.84 75 VAL C O 1
ATOM 5323 N N . THR C 1 98 ? 66.223 3.269 109.221 1.00 22.25 76 THR C N 1
ATOM 5324 C CA . THR C 1 98 ? 66.769 2.790 107.961 1.00 24.36 76 THR C CA 1
ATOM 5325 C C . THR C 1 98 ? 67.456 1.454 108.196 1.00 24.49 76 THR C C 1
ATOM 5326 O O . THR C 1 98 ? 67.937 1.184 109.290 1.00 25.44 76 THR C O 1
ATOM 5330 N N . SER C 1 99 ? 67.452 0.602 107.185 1.00 24.46 77 SER C N 1
ATOM 5331 C CA . SER C 1 99 ? 68.274 -0.600 107.203 1.00 25.02 77 SER C CA 1
ATOM 5332 C C . SER C 1 99 ? 68.771 -0.906 105.798 1.00 24.46 77 SER C C 1
ATOM 5333 O O . SER C 1 99 ? 68.117 -0.585 104.816 1.00 21.13 77 SER C O 1
ATOM 5336 N N . GLY C 1 100 ? 69.943 -1.523 105.736 1.00 24.81 78 GLY C N 1
ATOM 5337 C CA . GLY C 1 100 ? 70.600 -1.833 104.490 1.00 24.20 78 GLY C CA 1
ATOM 5338 C C . GLY C 1 100 ? 72.080 -1.539 104.578 1.00 23.14 78 GLY C C 1
ATOM 5339 O O . GLY C 1 100 ? 72.609 -1.282 105.676 1.00 24.08 78 GLY C O 1
ATOM 5340 N N . GLN C 1 101 ? 72.730 -1.569 103.412 1.00 21.34 79 GLN C N 1
ATOM 5341 C CA . GLN C 1 101 ? 74.167 -1.382 103.288 1.00 21.24 79 GLN C CA 1
ATOM 5342 C C . GLN C 1 101 ? 74.497 -0.883 101.885 1.00 22.98 79 GLN C C 1
ATOM 5343 O O . GLN C 1 101 ? 73.688 -1.002 100.974 1.00 24.36 79 GLN C O 1
ATOM 5345 N N . GLY C 1 102 ? 75.683 -0.312 101.726 1.00 26.14 80 GLY C N 1
ATOM 5346 C CA . GLY C 1 102 ? 76.208 0.019 100.407 1.00 28.82 80 GLY C CA 1
ATOM 5347 C C . GLY C 1 102 ? 75.304 0.897 99.565 1.00 29.11 80 GLY C C 1
ATOM 5348 O O . GLY C 1 102 ? 75.104 0.640 98.370 1.00 29.54 80 GLY C O 1
ATOM 5349 N N . GLY C 1 103 ? 74.748 1.926 100.197 1.00 28.10 81 GLY C N 1
ATOM 5350 C CA . GLY C 1 103 ? 73.965 2.932 99.491 1.00 26.82 81 GLY C CA 1
ATOM 5351 C C . GLY C 1 103 ? 72.591 2.470 99.076 1.00 25.25 81 GLY C C 1
ATOM 5352 O O . GLY C 1 103 ? 71.910 3.170 98.334 1.00 26.39 81 GLY C O 1
ATOM 5353 N N . VAL C 1 104 ? 72.185 1.291 99.535 1.00 22.83 82 VAL C N 1
ATOM 5354 C CA . VAL C 1 104 ? 70.861 0.755 99.220 1.00 22.44 82 VAL C CA 1
ATOM 5355 C C . VAL C 1 104 ? 70.124 0.452 100.526 1.00 22.49 82 VAL C C 1
ATOM 5356 O O . VAL C 1 104 ? 70.488 -0.468 101.260 1.00 20.90 82 VAL C O 1
ATOM 5360 N N . PHE C 1 105 ? 69.104 1.254 100.829 1.00 22.22 83 PHE C N 1
ATOM 5361 C CA . PHE C 1 105 ? 68.429 1.158 102.122 1.00 21.26 83 PHE C CA 1
ATOM 5362 C C . PHE C 1 105 ? 66.937 1.209 102.002 1.00 19.96 83 PHE C C 1
ATOM 5363 O O . PHE C 1 105 ? 66.396 1.858 101.117 1.00 18.10 83 PHE C O 1
ATOM 5371 N N . THR C 1 106 ? 66.293 0.522 102.939 1.00 20.23 84 THR C N 1
ATOM 5372 C CA . THR C 1 106 ? 64.859 0.573 103.137 1.00 19.90 84 THR C CA 1
ATOM 5373 C C . THR C 1 106 ? 64.598 1.485 104.296 1.00 19.52 84 THR C C 1
ATOM 5374 O O . THR C 1 106 ? 65.326 1.452 105.291 1.00 17.94 84 THR C O 1
ATOM 5378 N N . GLN C 1 107 ? 63.574 2.314 104.175 1.00 20.77 85 GLN C N 1
ATOM 5379 C CA . GLN C 1 107 ? 63.246 3.245 105.252 1.00 22.96 85 GLN C CA 1
ATOM 5380 C C . GLN C 1 107 ? 61.880 2.937 105.838 1.00 23.54 85 GLN C C 1
ATOM 5381 O O . GLN C 1 107 ? 60.917 2.768 105.111 1.00 25.01 85 GLN C O 1
ATOM 5387 N N . TYR C 1 108 ? 61.809 2.894 107.160 1.00 22.42 86 TYR C N 1
ATOM 5388 C CA . TYR C 1 108 ? 60.593 2.569 107.870 1.00 24.21 86 TYR C CA 1
ATOM 5389 C C . TYR C 1 108 ? 60.242 3.702 108.845 1.00 22.01 86 TYR C C 1
ATOM 5390 O O . TYR C 1 108 ? 61.126 4.330 109.404 1.00 23.75 86 TYR C O 1
ATOM 5392 N N . HIS C 1 109 ? 58.950 3.943 109.051 1.00 19.87 87 HIS C N 1
ATOM 5393 C CA . HIS C 1 109 ? 58.470 5.064 109.857 1.00 19.49 87 HIS C CA 1
ATOM 5394 C C . HIS C 1 109 ? 57.698 4.614 111.075 1.00 17.28 87 HIS C C 1
ATOM 5395 O O . HIS C 1 109 ? 56.689 3.931 110.965 1.00 20.54 87 HIS C O 1
ATOM 5402 N N . LYS C 1 110 ? 58.170 4.991 112.247 1.00 14.90 88 LYS C N 1
ATOM 5403 C CA . LYS C 1 110 ? 57.455 4.667 113.477 1.00 17.10 88 LYS C CA 1
ATOM 5404 C C . LYS C 1 110 ? 56.763 5.895 114.056 1.00 14.55 88 LYS C C 1
ATOM 5405 O O . LYS C 1 110 ? 57.410 6.909 114.318 1.00 13.00 88 LYS C O 1
ATOM 5411 N N . LYS C 1 111 ? 55.460 5.792 114.272 1.00 12.44 89 LYS C N 1
ATOM 5412 C CA . LYS C 1 111 ? 54.692 6.912 114.783 1.00 13.68 89 LYS C CA 1
ATOM 5413 C C . LYS C 1 111 ? 55.041 7.148 116.243 1.00 10.71 89 LYS C C 1
ATOM 5414 O O . LYS C 1 111 ? 55.064 6.232 117.015 1.00 11.35 89 LYS C O 1
ATOM 5420 N N . LYS C 1 112 ? 55.370 8.379 116.589 1.00 11.04 90 LYS C N 1
ATOM 5421 C CA . LYS C 1 112 ? 55.642 8.769 117.971 1.00 10.60 90 LYS C CA 1
ATOM 5422 C C . LYS C 1 112 ? 54.538 9.646 118.508 1.00 9.66 90 LYS C C 1
ATOM 5423 O O . LYS C 1 112 ? 53.666 10.087 117.778 1.00 7.80 90 LYS C O 1
ATOM 5429 N N . LYS C 1 113 ? 54.595 9.905 119.810 1.00 9.19 91 LYS C N 1
ATOM 5430 C CA . LYS C 1 113 ? 53.594 10.710 120.482 1.00 9.40 91 LYS C CA 1
ATOM 5431 C C . LYS C 1 113 ? 53.716 12.177 120.108 1.00 6.78 91 LYS C C 1
ATOM 5432 O O . LYS C 1 113 ? 54.795 12.671 119.749 1.00 5.65 91 LYS C O 1
ATOM 5438 N N . ALA C 1 114 ? 52.590 12.871 120.210 1.00 4.22 92 ALA C N 1
ATOM 5439 C CA . ALA C 1 114 ? 52.499 14.275 119.852 1.00 4.57 92 ALA C CA 1
ATOM 5440 C C . ALA C 1 114 ? 53.530 15.160 120.561 1.00 6.98 92 ALA C C 1
ATOM 5441 O O . ALA C 1 114 ? 53.955 14.894 121.685 1.00 7.87 92 ALA C O 1
ATOM 5443 N N . MET C 1 115 ? 53.833 16.269 119.929 1.00 7.73 93 MET C N 1
ATOM 5444 C CA . MET C 1 115 ? 54.880 17.161 120.346 1.00 9.13 93 MET C CA 1
ATOM 5445 C C . MET C 1 115 ? 54.561 18.564 119.840 1.00 8.18 93 MET C C 1
ATOM 5446 O O . MET C 1 115 ? 53.859 18.706 118.860 1.00 7.74 93 MET C O 1
ATOM 5451 N N . ARG C 1 116 ? 55.104 19.606 120.449 1.00 5.81 94 ARG C N 1
ATOM 5452 C CA . ARG C 1 116 ? 54.963 20.944 119.865 1.00 7.88 94 ARG C CA 1
ATOM 5453 C C . ARG C 1 116 ? 56.229 21.324 119.125 1.00 8.85 94 ARG C C 1
ATOM 5454 O O . ARG C 1 116 ? 57.282 20.769 119.375 1.00 9.58 94 ARG C O 1
ATOM 5462 N N . VAL C 1 117 ? 56.110 22.255 118.182 1.00 9.34 95 VAL C N 1
ATOM 5463 C CA . VAL C 1 117 ? 57.245 22.655 117.357 1.00 9.73 95 VAL C CA 1
ATOM 5464 C C . VAL C 1 117 ? 58.426 23.107 118.235 1.00 9.76 95 VAL C C 1
ATOM 5465 O O . VAL C 1 117 ? 59.581 22.791 117.958 1.00 9.04 95 VAL C O 1
ATOM 5469 N N . GLY C 1 118 ? 58.131 23.823 119.310 1.00 9.05 96 GLY C N 1
ATOM 5470 C CA . GLY C 1 118 ? 59.169 24.227 120.254 1.00 8.24 96 GLY C CA 1
ATOM 5471 C C . GLY C 1 118 ? 59.977 23.060 120.817 1.00 10.09 96 GLY C C 1
ATOM 5472 O O . GLY C 1 118 ? 61.220 23.108 120.801 1.00 12.03 96 GLY C O 1
ATOM 5473 N N . GLN C 1 119 ? 59.282 22.016 121.299 1.00 9.71 97 GLN C N 1
ATOM 5474 C CA . GLN C 1 119 ? 59.923 20.773 121.738 1.00 10.89 97 GLN C CA 1
ATOM 5475 C C . GLN C 1 119 ? 60.742 20.184 120.589 1.00 10.00 97 GLN C C 1
ATOM 5476 O O . GLN C 1 119 ? 61.870 19.761 120.784 1.00 9.76 97 GLN C O 1
ATOM 5482 N N . TYR C 1 120 ? 60.145 20.119 119.404 1.00 9.79 98 TYR C N 1
ATOM 5483 C CA . TYR C 1 120 ? 60.802 19.499 118.265 1.00 10.21 98 TYR C CA 1
ATOM 5484 C C . TYR C 1 120 ? 62.114 20.243 117.922 1.00 9.94 98 TYR C C 1
ATOM 5485 O O . TYR C 1 120 ? 63.165 19.646 117.737 1.00 8.58 98 TYR C O 1
ATOM 5494 N N . ARG C 1 121 ? 62.034 21.559 117.839 1.00 9.91 99 ARG C N 1
ATOM 5495 C CA . ARG C 1 121 ? 63.206 22.382 117.598 1.00 9.64 99 ARG C CA 1
ATOM 5496 C C . ARG C 1 121 ? 64.308 22.079 118.611 1.00 9.94 99 ARG C C 1
ATOM 5497 O O . ARG C 1 121 ? 65.486 21.895 118.240 1.00 9.38 99 ARG C O 1
ATOM 5505 N N . ARG C 1 122 ? 63.940 22.033 119.895 1.00 8.64 100 ARG C N 1
ATOM 5506 C CA . ARG C 1 122 ? 64.919 21.719 120.916 1.00 10.40 100 ARG C CA 1
ATOM 5507 C C . ARG C 1 122 ? 65.507 20.336 120.705 1.00 10.33 100 ARG C C 1
ATOM 5508 O O . ARG C 1 122 ? 66.704 20.146 120.900 1.00 9.52 100 ARG C O 1
ATOM 5516 N N . LEU C 1 123 ? 64.670 19.369 120.336 1.00 11.04 101 LEU C N 1
ATOM 5517 C CA . LEU C 1 123 ? 65.151 18.013 120.057 1.00 11.85 101 LEU C CA 1
ATOM 5518 C C . LEU C 1 123 ? 66.106 18.018 118.867 1.00 12.69 101 LEU C C 1
ATOM 5519 O O . LEU C 1 123 ? 67.170 17.389 118.904 1.00 12.48 101 LEU C O 1
ATOM 5524 N N . ALA C 1 124 ? 65.714 18.714 117.800 1.00 11.68 102 ALA C N 1
ATOM 5525 C CA . ALA C 1 124 ? 66.542 18.811 116.587 1.00 12.81 102 ALA C CA 1
ATOM 5526 C C . ALA C 1 124 ? 67.931 19.350 116.883 1.00 13.77 102 ALA C C 1
ATOM 5527 O O . ALA C 1 124 ? 68.911 18.906 116.274 1.00 14.77 102 ALA C O 1
ATOM 5529 N N . ASN C 1 125 ? 68.005 20.307 117.801 1.00 13.49 103 ASN C N 1
ATOM 5530 C CA . ASN C 1 125 ? 69.261 20.975 118.119 1.00 15.16 103 ASN C CA 1
ATOM 5531 C C . ASN C 1 125 ? 70.041 20.316 119.233 1.00 16.28 103 ASN C C 1
ATOM 5532 O O . ASN C 1 125 ? 71.164 20.722 119.501 1.00 17.29 103 ASN C O 1
ATOM 5537 N N . SER C 1 126 ? 69.469 19.289 119.866 1.00 15.84 104 SER C N 1
ATOM 5538 C CA . SER C 1 126 ? 70.147 18.566 120.957 1.00 14.24 104 SER C CA 1
ATOM 5539 C C . SER C 1 126 ? 71.334 17.770 120.431 1.00 13.57 104 SER C C 1
ATOM 5540 O O . SER C 1 126 ? 71.487 17.537 119.208 1.00 11.65 104 SER C O 1
ATOM 5543 N N . LYS C 1 127 ? 72.166 17.327 121.362 1.00 11.11 105 LYS C N 1
ATOM 5544 C CA . LYS C 1 127 ? 73.411 16.661 120.997 1.00 12.15 105 LYS C CA 1
ATOM 5545 C C . LYS C 1 127 ? 73.160 15.388 120.199 1.00 13.36 105 LYS C C 1
ATOM 5546 O O . LYS C 1 127 ? 73.824 15.124 119.210 1.00 13.67 105 LYS C O 1
ATOM 5552 N N . LYS C 1 128 ? 72.171 14.618 120.615 1.00 13.56 106 LYS C N 1
ATOM 5553 C CA . LYS C 1 128 ? 71.880 13.375 119.945 1.00 14.62 106 LYS C CA 1
ATOM 5554 C C . LYS C 1 128 ? 71.453 13.556 118.482 1.00 12.84 106 LYS C C 1
ATOM 5555 O O . LYS C 1 128 ? 71.784 12.721 117.643 1.00 12.48 106 LYS C O 1
ATOM 5561 N N . TYR C 1 129 ? 70.747 14.645 118.173 1.00 12.90 107 TYR C N 1
ATOM 5562 C CA . TYR C 1 129 ? 70.144 14.811 116.849 1.00 14.55 107 TYR C CA 1
ATOM 5563 C C . TYR C 1 129 ? 70.756 15.880 115.935 1.00 13.42 107 TYR C C 1
ATOM 5564 O O . TYR C 1 129 ? 70.416 15.937 114.768 1.00 16.01 107 TYR C O 1
ATOM 5573 N N . GLN C 1 130 ? 71.619 16.732 116.469 1.00 13.97 108 GLN C N 1
ATOM 5574 C CA . GLN C 1 130 ? 72.099 17.893 115.735 1.00 14.32 108 GLN C CA 1
ATOM 5575 C C . GLN C 1 130 ? 72.948 17.514 114.538 1.00 15.48 108 GLN C C 1
ATOM 5576 O O . GLN C 1 130 ? 73.502 16.422 114.488 1.00 16.76 108 GLN C O 1
ATOM 5582 N N . THR C 1 131 ? 73.050 18.446 113.597 1.00 15.73 109 THR C N 1
ATOM 5583 C CA . THR C 1 131 ? 73.904 18.298 112.421 1.00 14.97 109 THR C CA 1
ATOM 5584 C C . THR C 1 131 ? 75.329 18.109 112.886 1.00 16.30 109 THR C C 1
ATOM 5585 O O . THR C 1 131 ? 75.800 18.844 113.761 1.00 14.88 109 THR C O 1
ATOM 5589 N N . PRO C 1 132 ? 76.035 17.122 112.325 1.00 19.22 110 PRO C N 1
ATOM 5590 C CA . PRO C 1 132 ? 77.432 16.995 112.686 1.00 20.32 110 PRO C CA 1
ATOM 5591 C C . PRO C 1 132 ? 78.224 18.152 112.099 1.00 22.58 110 PRO C C 1
ATOM 5592 O O . PRO C 1 132 ? 77.720 18.854 111.224 1.00 21.19 110 PRO C O 1
ATOM 5596 N N . PRO C 1 133 ? 79.449 18.365 112.590 1.00 26.04 111 PRO C N 1
ATOM 5597 C CA . PRO C 1 133 ? 80.301 19.391 112.012 1.00 27.24 111 PRO C CA 1
ATOM 5598 C C . PRO C 1 133 ? 80.708 19.001 110.589 1.00 28.51 111 PRO C C 1
ATOM 5599 O O . PRO C 1 133 ? 80.923 17.829 110.310 1.00 28.71 111 PRO C O 1
ATOM 5603 N N . HIS C 1 134 ? 80.819 19.978 109.709 1.00 29.38 112 HIS C N 1
ATOM 5604 C CA . HIS C 1 134 ? 81.114 19.708 108.300 1.00 30.53 112 HIS C CA 1
ATOM 5605 C C . HIS C 1 134 ? 81.795 20.894 107.639 1.00 29.90 112 HIS C C 1
ATOM 5606 O O . HIS C 1 134 ? 81.472 22.044 107.918 1.00 29.82 112 HIS C O 1
ATOM 5613 N N . GLN C 1 135 ? 82.733 20.607 106.751 1.00 30.02 113 GLN C N 1
ATOM 5614 C CA . GLN C 1 135 ? 83.493 21.649 106.075 1.00 30.72 113 GLN C CA 1
ATOM 5615 C C . GLN C 1 135 ? 82.671 22.345 104.984 1.00 31.76 113 GLN C C 1
ATOM 5616 O O . GLN C 1 135 ? 82.869 23.523 104.701 1.00 33.68 113 GLN C O 1
ATOM 5622 N N . ASN C 1 136 ? 81.738 21.612 104.389 1.00 33.79 114 ASN C N 1
ATOM 5623 C CA . ASN C 1 136 ? 80.949 22.110 103.260 1.00 34.11 114 ASN C CA 1
ATOM 5624 C C . ASN C 1 136 ? 79.831 21.119 102.915 1.00 33.25 114 ASN C C 1
ATOM 5625 O O . ASN C 1 136 ? 79.684 20.098 103.593 1.00 30.92 114 ASN C O 1
ATOM 5630 N N . PHE C 1 137 ? 79.070 21.397 101.851 1.00 31.96 115 PHE C N 1
ATOM 5631 C CA A PHE C 1 137 ? 77.978 20.510 101.441 0.50 31.10 115 PHE C CA 1
ATOM 5632 C CA B PHE C 1 137 ? 77.980 20.503 101.440 0.50 30.95 115 PHE C CA 1
ATOM 5633 C C . PHE C 1 137 ? 78.491 19.104 101.093 1.00 32.20 115 PHE C C 1
ATOM 5634 O O . PHE C 1 137 ? 77.951 18.116 101.584 1.00 31.62 115 PHE C O 1
ATOM 5649 N N . ALA C 1 138 ? 79.521 19.019 100.243 1.00 30.94 116 ALA C N 1
ATOM 5650 C CA . ALA C 1 138 ? 80.102 17.721 99.864 1.00 30.57 116 ALA C CA 1
ATOM 5651 C C . ALA C 1 138 ? 80.424 16.884 101.105 1.00 28.95 116 ALA C C 1
ATOM 5652 O O . ALA C 1 138 ? 80.101 15.696 101.167 1.00 29.05 116 ALA C O 1
ATOM 5654 N N . ASP C 1 139 ? 81.070 17.519 102.077 1.00 26.34 117 ASP C N 1
ATOM 5655 C CA . ASP C 1 139 ? 81.414 16.876 103.313 1.00 26.52 117 ASP C CA 1
ATOM 5656 C C . ASP C 1 139 ? 80.118 16.378 103.962 1.00 26.44 117 ASP C C 1
ATOM 5657 O O . ASP C 1 139 ? 80.002 15.203 104.318 1.00 26.39 117 ASP C O 1
ATOM 5662 N N . LEU C 1 140 ? 79.130 17.262 104.076 1.00 24.17 118 LEU C N 1
ATOM 5663 C CA . LEU C 1 140 ? 77.881 16.920 104.761 1.00 22.86 118 LEU C CA 1
ATOM 5664 C C . LEU C 1 140 ? 77.138 15.795 104.032 1.00 21.25 118 LEU C C 1
ATOM 5665 O O . LEU C 1 140 ? 76.607 14.872 104.653 1.00 18.60 118 LEU C O 1
ATOM 5670 N N . GLU C 1 141 ? 77.108 15.889 102.712 1.00 21.40 119 GLU C N 1
ATOM 5671 C CA . GLU C 1 141 ? 76.449 14.898 101.884 1.00 20.98 119 GLU C CA 1
ATOM 5672 C C . GLU C 1 141 ? 77.079 13.522 102.050 1.00 21.31 119 GLU C C 1
ATOM 5673 O O . GLU C 1 141 ? 76.369 12.502 102.092 1.00 19.39 119 GLU C O 1
ATOM 5679 N N . GLN C 1 142 ? 78.407 13.488 102.101 1.00 19.76 120 GLN C N 1
ATOM 5680 C CA . GLN C 1 142 ? 79.120 12.248 102.342 1.00 20.36 120 GLN C CA 1
ATOM 5681 C C . GLN C 1 142 ? 78.778 11.706 103.738 1.00 20.63 120 GLN C C 1
ATOM 5682 O O . GLN C 1 142 ? 78.546 10.506 103.903 1.00 21.02 120 GLN C O 1
ATOM 5688 N N . ARG C 1 143 ? 78.752 12.588 104.737 1.00 20.66 121 ARG C N 1
ATOM 5689 C CA . ARG C 1 143 ? 78.365 12.201 106.096 1.00 23.08 121 ARG C CA 1
ATOM 5690 C C . ARG C 1 143 ? 76.935 11.671 106.146 1.00 22.09 121 ARG C C 1
ATOM 5691 O O . ARG C 1 143 ? 76.655 10.721 106.871 1.00 22.20 121 ARG C O 1
ATOM 5699 N N . TYR C 1 144 ? 76.036 12.283 105.378 1.00 19.85 122 TYR C N 1
ATOM 5700 C CA . TYR C 1 144 ? 74.654 11.810 105.330 1.00 19.40 122 TYR C CA 1
ATOM 5701 C C . TYR C 1 144 ? 74.603 10.368 104.824 1.00 19.09 122 TYR C C 1
ATOM 5702 O O . TYR C 1 144 ? 74.028 9.496 105.463 1.00 18.75 122 TYR C O 1
ATOM 5711 N N . TRP C 1 145 ? 75.203 10.123 103.670 1.00 20.02 123 TRP C N 1
ATOM 5712 C CA . TRP C 1 145 ? 75.182 8.794 103.073 1.00 20.95 123 TRP C CA 1
ATOM 5713 C C . TRP C 1 145 ? 75.980 7.774 103.877 1.00 23.17 123 TRP C C 1
ATOM 5714 O O . TRP C 1 145 ? 75.627 6.593 103.886 1.00 24.59 123 TRP C O 1
ATOM 5725 N N . LYS C 1 146 ? 77.031 8.221 104.557 1.00 24.83 124 LYS C N 1
ATOM 5726 C CA . LYS C 1 146 ? 77.815 7.335 105.409 1.00 27.59 124 LYS C CA 1
ATOM 5727 C C . LYS C 1 146 ? 77.128 7.077 106.743 1.00 30.96 124 LYS C C 1
ATOM 5728 O O . LYS C 1 146 ? 77.498 6.149 107.443 1.00 32.14 124 LYS C O 1
ATOM 5730 N N . SER C 1 147 ? 76.129 7.887 107.093 1.00 33.81 125 SER C N 1
ATOM 5731 C CA . SER C 1 147 ? 75.459 7.782 108.399 1.00 35.76 125 SER C CA 1
ATOM 5732 C C . SER C 1 147 ? 74.388 6.690 108.491 1.00 37.90 125 SER C C 1
ATOM 5733 O O . SER C 1 147 ? 73.888 6.401 109.571 1.00 36.44 125 SER C O 1
ATOM 5736 N N . HIS C 1 148 ? 74.009 6.108 107.362 1.00 40.62 126 HIS C N 1
ATOM 5737 C CA . HIS C 1 148 ? 72.982 5.078 107.365 1.00 42.38 126 HIS C CA 1
ATOM 5738 C C . HIS C 1 148 ? 73.598 3.705 107.630 1.00 44.21 126 HIS C C 1
ATOM 5739 O O . HIS C 1 148 ? 74.653 3.386 107.074 1.00 46.08 126 HIS C O 1
ATOM 5746 N N . PRO C 1 149 ? 72.945 2.877 108.464 1.00 44.89 127 PRO C N 1
ATOM 5747 C CA . PRO C 1 149 ? 71.715 3.085 109.244 1.00 45.03 127 PRO C CA 1
ATOM 5748 C C . PRO C 1 149 ? 71.760 4.138 110.375 1.00 44.44 127 PRO C C 1
ATOM 5749 O O . PRO C 1 149 ? 70.953 5.077 110.376 1.00 46.91 127 PRO C O 1
ATOM 5753 N N . GLY C 1 150 ? 72.661 3.976 111.335 1.00 42.13 128 GLY C N 1
ATOM 5754 C CA . GLY C 1 150 ? 72.844 4.969 112.399 1.00 40.74 128 GLY C CA 1
ATOM 5755 C C . GLY C 1 150 ? 71.616 5.375 113.205 1.00 39.00 128 GLY C C 1
ATOM 5756 O O . GLY C 1 150 ? 70.587 4.704 113.177 1.00 41.77 128 GLY C O 1
ATOM 5757 N N . ASN C 1 151 ? 71.738 6.492 113.920 1.00 35.16 129 ASN C N 1
ATOM 5758 C CA . ASN C 1 151 ? 70.697 6.989 114.822 1.00 31.93 129 ASN C CA 1
ATOM 5759 C C . ASN C 1 151 ? 69.461 7.483 114.075 1.00 29.19 129 ASN C C 1
ATOM 5760 O O . ASN C 1 151 ? 69.579 8.353 113.216 1.00 28.92 129 ASN C O 1
ATOM 5765 N N . PRO C 1 152 ? 68.270 6.950 114.407 1.00 23.81 130 PRO C N 1
ATOM 5766 C CA . PRO C 1 152 ? 67.100 7.314 113.600 1.00 21.27 130 PRO C CA 1
ATOM 5767 C C . PRO C 1 152 ? 66.579 8.698 113.949 1.00 15.35 130 PRO C C 1
ATOM 5768 O O . PRO C 1 152 ? 66.268 8.952 115.071 1.00 12.69 130 PRO C O 1
ATOM 5772 N N . PRO C 1 153 ? 66.487 9.594 112.969 1.00 11.87 131 PRO C N 1
ATOM 5773 C CA . PRO C 1 153 ? 66.012 10.928 113.288 1.00 10.99 131 PRO C CA 1
ATOM 5774 C C . PRO C 1 153 ? 64.495 10.923 113.422 1.00 10.25 131 PRO C C 1
ATOM 5775 O O . PRO C 1 153 ? 63.859 9.911 113.079 1.00 7.96 131 PRO C O 1
ATOM 5779 N N . ILE C 1 154 ? 63.929 12.041 113.888 1.00 8.89 132 ILE C N 1
ATOM 5780 C CA . ILE C 1 154 ? 62.474 12.195 113.979 1.00 8.15 132 ILE C CA 1
ATOM 5781 C C . ILE C 1 154 ? 61.998 13.294 113.029 1.00 6.24 132 ILE C C 1
ATOM 5782 O O . ILE C 1 154 ? 62.550 14.387 113.018 1.00 5.80 132 ILE C O 1
ATOM 5787 N N . TYR C 1 155 ? 61.003 12.985 112.207 1.00 5.42 133 TYR C N 1
ATOM 5788 C CA . TYR C 1 155 ? 60.560 13.906 111.153 1.00 6.15 133 TYR C CA 1
ATOM 5789 C C . TYR C 1 155 ? 59.157 14.360 111.466 1.00 4.91 133 TYR C C 1
ATOM 5790 O O . TYR C 1 155 ? 58.266 13.534 111.656 1.00 7.59 133 TYR C O 1
ATOM 5799 N N . GLY C 1 156 ? 58.975 15.669 111.565 1.00 5.10 134 GLY C N 1
ATOM 5800 C CA . GLY C 1 156 ? 57.654 16.256 111.729 1.00 7.09 134 GLY C CA 1
ATOM 5801 C C . GLY C 1 156 ? 57.006 16.446 110.370 1.00 8.02 134 GLY C C 1
ATOM 5802 O O . GLY C 1 156 ? 56.760 17.572 109.951 1.00 11.42 134 GLY C O 1
ATOM 5803 N N . ALA C 1 157 ? 56.711 15.340 109.691 1.00 6.97 135 ALA C N 1
ATOM 5804 C CA . ALA C 1 157 ? 56.217 15.363 108.334 1.00 8.02 135 ALA C CA 1
ATOM 5805 C C . ALA C 1 157 ? 54.690 15.370 108.283 1.00 9.15 135 ALA C C 1
ATOM 5806 O O . ALA C 1 157 ? 54.047 15.018 109.241 1.00 10.21 135 ALA C O 1
ATOM 5808 N N . ASP C 1 158 ? 54.129 15.764 107.143 1.00 9.43 136 ASP C N 1
ATOM 5809 C CA . ASP C 1 158 ? 52.718 15.568 106.850 1.00 10.98 136 ASP C CA 1
ATOM 5810 C C . ASP C 1 158 ? 51.779 16.242 107.810 1.00 10.16 136 ASP C C 1
ATOM 5811 O O . ASP C 1 158 ? 50.740 15.683 108.176 1.00 12.27 136 ASP C O 1
ATOM 5816 N N . ILE C 1 159 ? 52.121 17.463 108.200 1.00 8.05 137 ILE C N 1
ATOM 5817 C CA . ILE C 1 159 ? 51.257 18.250 109.042 1.00 7.96 137 ILE C CA 1
ATOM 5818 C C . ILE C 1 159 ? 50.344 19.114 108.201 1.00 9.83 137 ILE C C 1
ATOM 5819 O O . ILE C 1 159 ? 50.797 19.975 107.439 1.00 8.43 137 ILE C O 1
ATOM 5824 N N . SER C 1 160 ? 49.049 18.896 108.330 1.00 9.45 138 SER C N 1
ATOM 5825 C CA . SER C 1 160 ? 48.093 19.662 107.525 1.00 11.41 138 SER C CA 1
ATOM 5826 C C . SER C 1 160 ? 48.139 21.105 108.006 1.00 10.33 138 SER C C 1
ATOM 5827 O O . SER C 1 160 ? 47.927 21.354 109.150 1.00 9.32 138 SER C O 1
ATOM 5830 N N . GLY C 1 161 ? 48.448 22.037 107.134 1.00 11.50 139 GLY C N 1
ATOM 5831 C CA . GLY C 1 161 ? 48.554 23.438 107.509 1.00 9.74 139 GLY C CA 1
ATOM 5832 C C . GLY C 1 161 ? 49.404 24.225 106.521 1.00 9.95 139 GLY C C 1
ATOM 5833 O O . GLY C 1 161 ? 50.047 23.654 105.621 1.00 8.82 139 GLY C O 1
ATOM 5834 N N . SER C 1 162 ? 49.409 25.541 106.710 1.00 10.35 140 SER C N 1
ATOM 5835 C CA . SER C 1 162 ? 50.183 26.469 105.919 1.00 12.09 140 SER C CA 1
ATOM 5836 C C . SER C 1 162 ? 50.711 27.592 106.794 1.00 11.99 140 SER C C 1
ATOM 5837 O O . SER C 1 162 ? 50.042 28.011 107.717 1.00 10.83 140 SER C O 1
ATOM 5840 N N . LEU C 1 163 ? 51.903 28.090 106.474 1.00 12.37 141 LEU C N 1
ATOM 5841 C CA . LEU C 1 163 ? 52.450 29.257 107.168 1.00 12.56 141 LEU C CA 1
ATOM 5842 C C . LEU C 1 163 ? 52.395 30.512 106.280 1.00 15.16 141 LEU C C 1
ATOM 5843 O O . LEU C 1 163 ? 52.888 31.563 106.676 1.00 15.64 141 LEU C O 1
ATOM 5848 N N . PHE C 1 164 ? 51.794 30.411 105.097 1.00 14.58 142 PHE C N 1
ATOM 5849 C CA . PHE C 1 164 ? 51.555 31.595 104.285 1.00 16.51 142 PHE C CA 1
ATOM 5850 C C . PHE C 1 164 ? 50.410 32.406 104.858 1.00 19.65 142 PHE C C 1
ATOM 5851 O O . PHE C 1 164 ? 49.451 31.841 105.383 1.00 21.00 142 PHE C O 1
ATOM 5859 N N . GLU C 1 165 ? 50.536 33.728 104.801 1.00 21.70 143 GLU C N 1
ATOM 5860 C CA . GLU C 1 165 ? 49.458 34.624 105.207 1.00 23.48 143 GLU C CA 1
ATOM 5861 C C . GLU C 1 165 ? 48.577 34.901 103.999 1.00 22.96 143 GLU C C 1
ATOM 5862 O O . GLU C 1 165 ? 49.044 34.866 102.841 1.00 23.68 143 GLU C O 1
ATOM 5864 N N . GLU C 1 166 ? 47.308 35.196 104.263 1.00 21.26 144 GLU C N 1
ATOM 5865 C CA . GLU C 1 166 ? 46.372 35.596 103.203 1.00 22.33 144 GLU C CA 1
ATOM 5866 C C . GLU C 1 166 ? 46.824 36.852 102.469 1.00 23.29 144 GLU C C 1
ATOM 5867 O O . GLU C 1 166 ? 46.569 37.000 101.278 1.00 24.07 144 GLU C O 1
ATOM 5873 N N . SER C 1 167 ? 47.516 37.735 103.177 1.00 23.37 145 SER C N 1
ATOM 5874 C CA . SER C 1 167 ? 48.110 38.914 102.567 1.00 24.51 145 SER C CA 1
ATOM 5875 C C . SER C 1 167 ? 49.069 38.599 101.408 1.00 25.14 145 SER C C 1
ATOM 5876 O O . SER C 1 167 ? 49.227 39.423 100.510 1.00 25.73 145 SER C O 1
ATOM 5879 N N . THR C 1 168 ? 49.717 37.433 101.429 1.00 24.78 146 THR C N 1
ATOM 5880 C CA . THR C 1 168 ? 50.609 37.021 100.335 1.00 23.63 146 THR C CA 1
ATOM 5881 C C . THR C 1 168 ? 49.772 36.593 99.152 1.00 23.70 146 THR C C 1
ATOM 5882 O O . THR C 1 168 ? 49.082 35.575 99.207 1.00 23.18 146 THR C O 1
ATOM 5886 N N . LYS C 1 169 ? 49.836 37.393 98.089 1.00 23.62 147 LYS C N 1
ATOM 5887 C CA . LYS C 1 169 ? 49.000 37.195 96.916 1.00 23.99 147 LYS C CA 1
ATOM 5888 C C . LYS C 1 169 ? 49.708 36.570 95.699 1.00 22.81 147 LYS C C 1
ATOM 5889 O O . LYS C 1 169 ? 49.034 36.275 94.732 1.00 26.23 147 LYS C O 1
ATOM 5895 N N . GLN C 1 170 ? 51.033 36.400 95.738 1.00 20.56 148 GLN C N 1
ATOM 5896 C CA . GLN C 1 170 ? 51.811 35.680 94.686 1.00 18.42 148 GLN C CA 1
ATOM 5897 C C . GLN C 1 170 ? 52.232 34.428 95.450 1.00 15.67 148 GLN C C 1
ATOM 5898 O O . GLN C 1 170 ? 52.913 34.534 96.484 1.00 14.43 148 GLN C O 1
ATOM 5904 N N . TRP C 1 171 ? 51.950 33.237 94.922 1.00 11.31 149 TRP C N 1
ATOM 5905 C CA . TRP C 1 171 ? 52.832 32.043 94.952 1.00 10.29 149 TRP C CA 1
ATOM 5906 C C . TRP C 1 171 ? 52.519 31.586 96.411 1.00 11.09 149 TRP C C 1
ATOM 5907 O O . TRP C 1 171 ? 53.378 31.108 97.169 1.00 9.97 149 TRP C O 1
ATOM 5918 N N . ASN C 1 172 ? 51.267 31.827 96.813 1.00 10.51 150 ASN C N 1
ATOM 5919 C CA . ASN C 1 172 ? 50.732 31.349 98.080 1.00 12.50 150 ASN C CA 1
ATOM 5920 C C . ASN C 1 172 ? 50.301 29.920 97.872 1.00 11.54 150 ASN C C 1
ATOM 5921 O O . ASN C 1 172 ? 49.335 29.675 97.169 1.00 9.24 150 ASN C O 1
ATOM 5926 N N . LEU C 1 173 ? 51.002 28.980 98.496 1.00 12.21 151 LEU C N 1
ATOM 5927 C CA . LEU C 1 173 ? 50.759 27.541 98.251 1.00 14.65 151 LEU C CA 1
ATOM 5928 C C . LEU C 1 173 ? 49.303 27.065 98.532 1.00 15.35 151 LEU C C 1
ATOM 5929 O O . LEU C 1 173 ? 48.877 26.010 98.036 1.00 16.44 151 LEU C O 1
ATOM 5934 N N . GLY C 1 174 ? 48.545 27.852 99.293 1.00 13.54 152 GLY C N 1
ATOM 5935 C CA . GLY C 1 174 ? 47.118 27.578 99.503 1.00 13.27 152 GLY C CA 1
ATOM 5936 C C . GLY C 1 174 ? 46.198 28.042 98.377 1.00 14.66 152 GLY C C 1
ATOM 5937 O O . GLY C 1 174 ? 45.016 27.699 98.346 1.00 15.39 152 GLY C O 1
ATOM 5938 N N . HIS C 1 175 ? 46.735 28.813 97.430 1.00 15.24 153 HIS C N 1
ATOM 5939 C CA . HIS C 1 175 ? 45.911 29.469 96.417 1.00 14.77 153 HIS C CA 1
ATOM 5940 C C . HIS C 1 175 ? 46.646 29.649 95.099 1.00 13.43 153 HIS C C 1
ATOM 5941 O O . HIS C 1 175 ? 46.697 30.746 94.577 1.00 12.77 153 HIS C O 1
ATOM 5948 N N . LEU C 1 176 ? 47.225 28.565 94.589 1.00 12.85 154 LEU C N 1
ATOM 5949 C CA . LEU C 1 176 ? 47.971 28.588 93.334 1.00 12.04 154 LEU C CA 1
ATOM 5950 C C . LEU C 1 176 ? 47.038 28.750 92.148 1.00 12.30 154 LEU C C 1
ATOM 5951 O O . LEU C 1 176 ? 47.437 29.280 91.160 1.00 10.07 154 LEU C O 1
ATOM 5956 N N . GLY C 1 177 ? 45.798 28.295 92.261 1.00 12.35 155 GLY C N 1
ATOM 5957 C CA . GLY C 1 177 ? 44.807 28.522 91.238 1.00 10.83 155 GLY C CA 1
ATOM 5958 C C . GLY C 1 177 ? 45.009 27.738 89.958 1.00 11.52 155 GLY C C 1
ATOM 5959 O O . GLY C 1 177 ? 44.607 28.196 88.895 1.00 10.14 155 GLY C O 1
ATOM 5960 N N . THR C 1 178 ? 45.628 26.560 90.054 1.00 10.54 156 THR C N 1
ATOM 5961 C CA . THR C 1 178 ? 45.771 25.708 88.887 1.00 10.33 156 THR C CA 1
ATOM 5962 C C . THR C 1 178 ? 44.520 24.855 88.723 1.00 9.37 156 THR C C 1
ATOM 5963 O O . THR C 1 178 ? 43.615 24.861 89.587 1.00 8.00 156 THR C O 1
ATOM 5967 N N . ILE C 1 179 ? 44.488 24.098 87.632 1.00 7.90 157 ILE C N 1
ATOM 5968 C CA . ILE C 1 179 ? 43.348 23.231 87.326 1.00 9.03 157 ILE C CA 1
ATOM 5969 C C . ILE C 1 179 ? 43.184 22.081 88.326 1.00 8.12 157 ILE C C 1
ATOM 5970 O O . ILE C 1 179 ? 42.147 21.424 88.328 1.00 9.42 157 ILE C O 1
ATOM 5975 N N . LEU C 1 180 ? 44.171 21.840 89.190 1.00 8.54 158 LEU C N 1
ATOM 5976 C CA . LEU C 1 180 ? 43.953 20.892 90.283 1.00 10.44 158 LEU C CA 1
ATOM 5977 C C . LEU C 1 180 ? 42.753 21.305 91.134 1.00 6.82 158 LEU C C 1
ATOM 5978 O O . LEU C 1 180 ? 42.069 20.448 91.659 1.00 9.31 158 LEU C O 1
ATOM 5983 N N . ASP C 1 181 ? 42.462 22.603 91.213 1.00 6.96 159 ASP C N 1
ATOM 5984 C CA . ASP C 1 181 ? 41.289 23.079 91.997 1.00 8.16 159 ASP C CA 1
ATOM 5985 C C . ASP C 1 181 ? 39.991 22.430 91.531 1.00 8.34 159 ASP C C 1
ATOM 5986 O O . ASP C 1 181 ? 39.038 22.367 92.282 1.00 8.86 159 ASP C O 1
ATOM 5991 N N . LEU C 1 182 ? 39.935 21.986 90.275 1.00 7.77 160 LEU C N 1
ATOM 5992 C CA . LEU C 1 182 ? 38.731 21.320 89.767 1.00 9.17 160 LEU C CA 1
ATOM 5993 C C . LEU C 1 182 ? 38.366 20.037 90.510 1.00 9.51 160 LEU C C 1
ATOM 5994 O O . LEU C 1 182 ? 37.222 19.612 90.462 1.00 9.35 160 LEU C O 1
ATOM 5999 N N . LEU C 1 183 ? 39.330 19.403 91.166 1.00 9.62 161 LEU C N 1
ATOM 6000 C CA . LEU C 1 183 ? 39.058 18.203 91.937 1.00 11.09 161 LEU C CA 1
ATOM 6001 C C . LEU C 1 183 ? 38.052 18.504 93.049 1.00 11.96 161 LEU C C 1
ATOM 6002 O O . LEU C 1 183 ? 37.005 17.842 93.167 1.00 8.81 161 LEU C O 1
ATOM 6007 N N . GLU C 1 184 ? 38.390 19.491 93.875 1.00 11.94 162 GLU C N 1
ATOM 6008 C CA . GLU C 1 184 ? 37.517 19.903 94.953 1.00 12.47 162 GLU C CA 1
ATOM 6009 C C . GLU C 1 184 ? 36.245 20.532 94.378 1.00 13.67 162 GLU C C 1
ATOM 6010 O O . GLU C 1 184 ? 35.126 20.148 94.730 1.00 13.02 162 GLU C O 1
ATOM 6016 N N . GLN C 1 185 ? 36.436 21.476 93.463 1.00 13.88 163 GLN C N 1
ATOM 6017 C CA . GLN C 1 185 ? 35.365 22.321 92.980 1.00 13.88 163 GLN C CA 1
ATOM 6018 C C . GLN C 1 185 ? 34.254 21.497 92.301 1.00 15.93 163 GLN C C 1
ATOM 6019 O O . GLN C 1 185 ? 33.073 21.766 92.487 1.00 15.50 163 GLN C O 1
ATOM 6025 N N . GLU C 1 186 ? 34.640 20.495 91.517 1.00 16.26 164 GLU C N 1
ATOM 6026 C CA . GLU C 1 186 ? 33.676 19.700 90.742 1.00 16.22 164 GLU C CA 1
ATOM 6027 C C . GLU C 1 186 ? 33.274 18.392 91.391 1.00 16.93 164 GLU C C 1
ATOM 6028 O O . GLU C 1 186 ? 32.148 17.941 91.189 1.00 19.25 164 GLU C O 1
ATOM 6034 N N . CYS C 1 187 ? 34.189 17.753 92.113 1.00 15.31 165 CYS C N 1
ATOM 6035 C CA . CYS C 1 187 ? 33.903 16.446 92.706 1.00 15.46 165 CYS C CA 1
ATOM 6036 C C . CYS C 1 187 ? 33.806 16.473 94.219 1.00 16.00 165 CYS C C 1
ATOM 6037 O O . CYS C 1 187 ? 33.487 15.458 94.817 1.00 16.71 165 CYS C O 1
ATOM 6040 N N . GLY C 1 188 ? 34.151 17.602 94.833 1.00 14.13 166 GLY C N 1
ATOM 6041 C CA . GLY C 1 188 ? 34.093 17.725 96.261 1.00 15.06 166 GLY C CA 1
ATOM 6042 C C . GLY C 1 188 ? 35.207 16.956 96.947 1.00 14.18 166 GLY C C 1
ATOM 6043 O O . GLY C 1 188 ? 35.174 16.811 98.133 1.00 9.41 166 GLY C O 1
ATOM 6044 N N . VAL C 1 189 ? 36.213 16.502 96.201 1.00 11.67 167 VAL C N 1
ATOM 6045 C CA . VAL C 1 189 ? 37.228 15.622 96.781 1.00 9.26 167 VAL C CA 1
ATOM 6046 C C . VAL C 1 189 ? 38.390 16.411 97.412 1.00 9.09 167 VAL C C 1
ATOM 6047 O O . VAL C 1 189 ? 39.027 17.250 96.766 1.00 6.46 167 VAL C O 1
ATOM 6051 N N . VAL C 1 190 ? 38.653 16.128 98.679 1.00 7.51 168 VAL C N 1
ATOM 6052 C CA . VAL C 1 190 ? 39.723 16.779 99.420 1.00 7.73 168 VAL C CA 1
ATOM 6053 C C . VAL C 1 190 ? 40.721 15.704 99.795 1.00 7.44 168 VAL C C 1
ATOM 6054 O O . VAL C 1 190 ? 40.371 14.739 100.445 1.00 6.63 168 VAL C O 1
ATOM 6058 N N . ILE C 1 191 ? 41.967 15.864 99.378 1.00 7.76 169 ILE C N 1
ATOM 6059 C CA . ILE C 1 191 ? 43.035 14.949 99.817 1.00 7.85 169 ILE C CA 1
ATOM 6060 C C . ILE C 1 191 ? 44.146 15.741 100.464 1.00 8.24 169 ILE C C 1
ATOM 6061 O O . ILE C 1 191 ? 44.865 16.443 99.783 1.00 7.20 169 ILE C O 1
ATOM 6066 N N . GLU C 1 192 ? 44.297 15.628 101.783 1.00 7.15 170 GLU C N 1
ATOM 6067 C CA . GLU C 1 192 ? 45.217 16.470 102.505 1.00 6.77 170 GLU C CA 1
ATOM 6068 C C . GLU C 1 192 ? 46.614 16.218 102.011 1.00 6.58 170 GLU C C 1
ATOM 6069 O O . GLU C 1 192 ? 47.031 15.070 101.878 1.00 9.20 170 GLU C O 1
ATOM 6075 N N . GLY C 1 193 ? 47.353 17.292 101.762 1.00 5.87 171 GLY C N 1
ATOM 6076 C CA . GLY C 1 193 ? 48.718 17.168 101.304 1.00 5.50 171 GLY C CA 1
ATOM 6077 C C . GLY C 1 193 ? 48.825 17.126 99.786 1.00 7.21 171 GLY C C 1
ATOM 6078 O O . GLY C 1 193 ? 49.894 17.337 99.254 1.00 8.84 171 GLY C O 1
ATOM 6079 N N . VAL C 1 194 ? 47.723 16.853 99.094 1.00 7.72 172 VAL C N 1
ATOM 6080 C CA . VAL C 1 194 ? 47.715 16.809 97.635 1.00 4.98 172 VAL C CA 1
ATOM 6081 C C . VAL C 1 194 ? 47.055 18.075 97.109 1.00 6.63 172 VAL C C 1
ATOM 6082 O O . VAL C 1 194 ? 47.721 18.861 96.465 1.00 7.76 172 VAL C O 1
ATOM 6086 N N . ASN C 1 195 ? 45.776 18.302 97.446 1.00 8.33 173 ASN C N 1
ATOM 6087 C CA . ASN C 1 195 ? 45.123 19.591 97.153 1.00 8.39 173 ASN C CA 1
ATOM 6088 C C . ASN C 1 195 ? 44.905 20.438 98.383 1.00 8.39 173 ASN C C 1
ATOM 6089 O O . ASN C 1 195 ? 44.154 21.387 98.354 1.00 11.58 173 ASN C O 1
ATOM 6094 N N . THR C 1 196 ? 45.565 20.086 99.475 1.00 9.67 174 THR C N 1
ATOM 6095 C CA . THR C 1 196 ? 45.724 20.990 100.619 1.00 7.95 174 THR C CA 1
ATOM 6096 C C . THR C 1 196 ? 47.182 20.898 101.067 1.00 8.96 174 THR C C 1
ATOM 6097 O O . THR C 1 196 ? 47.835 19.887 100.842 1.00 9.35 174 THR C O 1
ATOM 6101 N N . PRO C 1 197 ? 47.716 21.963 101.661 1.00 8.16 175 PRO C N 1
ATOM 6102 C CA . PRO C 1 197 ? 49.151 21.965 101.916 1.00 8.66 175 PRO C CA 1
ATOM 6103 C C . PRO C 1 197 ? 49.568 21.182 103.167 1.00 7.58 175 PRO C C 1
ATOM 6104 O O . PRO C 1 197 ? 48.811 21.055 104.149 1.00 7.51 175 PRO C O 1
ATOM 6108 N N . TYR C 1 198 ? 50.780 20.648 103.096 1.00 6.11 176 TYR C N 1
ATOM 6109 C CA . TYR C 1 198 ? 51.423 20.008 104.220 1.00 5.79 176 TYR C CA 1
ATOM 6110 C C . TYR C 1 198 ? 52.605 20.862 104.641 1.00 5.85 176 TYR C C 1
ATOM 6111 O O . TYR C 1 198 ? 53.280 21.448 103.812 1.00 5.77 176 TYR C O 1
ATOM 6120 N N . LEU C 1 199 ? 52.849 20.880 105.945 1.00 6.08 177 LEU C N 1
ATOM 6121 C CA . LEU C 1 199 ? 54.066 21.389 106.520 1.00 6.30 177 LEU C CA 1
ATOM 6122 C C . LEU C 1 199 ? 54.982 20.219 106.896 1.00 5.70 177 LEU C C 1
ATOM 6123 O O . LEU C 1 199 ? 54.512 19.163 107.320 1.00 7.47 177 LEU C O 1
ATOM 6128 N N . TYR C 1 200 ? 56.286 20.433 106.761 1.00 6.78 178 TYR C N 1
ATOM 6129 C CA . TYR C 1 200 ? 57.327 19.482 107.162 1.00 5.90 178 TYR C CA 1
ATOM 6130 C C . TYR C 1 200 ? 58.348 20.185 108.058 1.00 5.47 178 TYR C C 1
ATOM 6131 O O . TYR C 1 200 ? 59.133 21.010 107.583 1.00 7.83 178 TYR C O 1
ATOM 6140 N N . PHE C 1 201 ? 58.346 19.856 109.336 1.00 4.98 179 PHE C N 1
ATOM 6141 C CA . PHE C 1 201 ? 59.421 20.278 110.245 1.00 5.68 179 PHE C CA 1
ATOM 6142 C C . PHE C 1 201 ? 60.475 19.187 110.282 1.00 5.52 179 PHE C C 1
ATOM 6143 O O . PHE C 1 201 ? 60.201 18.068 110.668 1.00 6.22 179 PHE C O 1
ATOM 6151 N N . GLY C 1 202 ? 61.686 19.521 109.858 1.00 6.58 180 GLY C N 1
ATOM 6152 C CA . GLY C 1 202 ? 62.766 18.552 109.714 1.00 5.49 180 GLY C CA 1
ATOM 6153 C C . GLY C 1 202 ? 63.903 18.717 110.708 1.00 9.20 180 GLY C C 1
ATOM 6154 O O . GLY C 1 202 ? 63.977 19.686 111.476 1.00 9.29 180 GLY C O 1
ATOM 6155 N N . MET C 1 203 ? 64.773 17.725 110.731 1.00 9.18 181 MET C N 1
ATOM 6156 C CA . MET C 1 203 ? 66.009 17.814 111.502 1.00 9.11 181 MET C CA 1
ATOM 6157 C C . MET C 1 203 ? 67.066 17.065 110.694 1.00 10.31 181 MET C C 1
ATOM 6158 O O . MET C 1 203 ? 66.756 16.460 109.656 1.00 8.14 181 MET C O 1
ATOM 6163 N N . TRP C 1 204 ? 68.310 17.127 111.166 1.00 10.01 182 TRP C N 1
ATOM 6164 C CA . TRP C 1 204 ? 69.423 16.498 110.460 1.00 8.38 182 TRP C CA 1
ATOM 6165 C C . TRP C 1 204 ? 69.050 15.076 110.088 1.00 8.62 182 TRP C C 1
ATOM 6166 O O . TRP C 1 204 ? 68.486 14.354 110.912 1.00 8.08 182 TRP C O 1
ATOM 6177 N N . LYS C 1 205 ? 69.320 14.702 108.829 1.00 8.38 183 LYS C N 1
ATOM 6178 C CA . LYS C 1 205 ? 69.235 13.301 108.405 1.00 9.11 183 LYS C CA 1
ATOM 6179 C C . LYS C 1 205 ? 67.795 12.828 108.118 1.00 11.28 183 LYS C C 1
ATOM 6180 O O . LYS C 1 205 ? 67.609 11.709 107.607 1.00 11.84 183 LYS C O 1
ATOM 6186 N N . THR C 1 206 ? 66.781 13.663 108.400 1.00 9.44 184 THR C N 1
ATOM 6187 C CA . THR C 1 206 ? 65.423 13.328 107.995 1.00 8.43 184 THR C CA 1
ATOM 6188 C C . THR C 1 206 ? 65.351 13.298 106.475 1.00 9.04 184 THR C C 1
ATOM 6189 O O . THR C 1 206 ? 65.944 14.140 105.814 1.00 9.69 184 THR C O 1
ATOM 6193 N N . THR C 1 207 ? 64.645 12.312 105.925 1.00 9.42 185 THR C N 1
ATOM 6194 C CA . THR C 1 207 ? 64.693 12.081 104.506 1.00 10.04 185 THR C CA 1
ATOM 6195 C C . THR C 1 207 ? 63.321 11.827 103.851 1.00 8.71 185 THR C C 1
ATOM 6196 O O . THR C 1 207 ? 62.364 11.379 104.500 1.00 7.86 185 THR C O 1
ATOM 6200 N N . PHE C 1 208 ? 63.262 12.153 102.564 1.00 8.13 186 PHE C N 1
ATOM 6201 C CA . PHE C 1 208 ? 62.193 11.697 101.702 1.00 7.75 186 PHE C CA 1
ATOM 6202 C C . PHE C 1 208 ? 62.823 10.736 100.684 1.00 7.62 186 PHE C C 1
ATOM 6203 O O . PHE C 1 208 ? 63.706 11.107 99.923 1.00 6.78 186 PHE C O 1
ATOM 6211 N N . ALA C 1 209 ? 62.390 9.477 100.724 1.00 8.69 187 ALA C N 1
ATOM 6212 C CA . ALA C 1 209 ? 62.924 8.443 99.844 1.00 7.59 187 ALA C CA 1
ATOM 6213 C C . ALA C 1 209 ? 62.410 8.647 98.428 1.00 7.68 187 ALA C C 1
ATOM 6214 O O . ALA C 1 209 ? 61.522 9.466 98.201 1.00 8.31 187 ALA C O 1
ATOM 6216 N N . TRP C 1 210 ? 62.975 7.905 97.481 1.00 9.65 188 TRP C N 1
ATOM 6217 C CA . TRP C 1 210 ? 62.628 8.054 96.066 1.00 9.02 188 TRP C CA 1
ATOM 6218 C C . TRP C 1 210 ? 61.127 7.871 95.856 1.00 9.73 188 TRP C C 1
ATOM 6219 O O . TRP C 1 210 ? 60.549 6.923 96.363 1.00 10.94 188 TRP C O 1
ATOM 6230 N N . HIS C 1 211 ? 60.518 8.779 95.091 1.00 9.23 189 HIS C N 1
ATOM 6231 C CA . HIS C 1 211 ? 59.097 8.715 94.784 1.00 8.33 189 HIS C CA 1
ATOM 6232 C C . HIS C 1 211 ? 58.759 9.637 93.617 1.00 8.57 189 HIS C C 1
ATOM 6233 O O . HIS C 1 211 ? 59.546 10.495 93.252 1.00 10.35 189 HIS C O 1
ATOM 6240 N N . THR C 1 212 ? 57.577 9.461 93.049 1.00 7.50 190 THR C N 1
ATOM 6241 C CA . THR C 1 212 ? 56.933 10.500 92.252 1.00 8.17 190 THR C CA 1
ATOM 6242 C C . THR C 1 212 ? 55.654 10.867 92.983 1.00 6.94 190 THR C C 1
ATOM 6243 O O . THR C 1 212 ? 55.237 10.174 93.872 1.00 7.64 190 THR C O 1
ATOM 6247 N N . GLU C 1 213 ? 55.004 11.936 92.564 1.00 6.81 191 GLU C N 1
ATOM 6248 C CA . GLU C 1 213 ? 53.780 12.410 93.212 1.00 7.44 191 GLU C CA 1
ATOM 6249 C C . GLU C 1 213 ? 52.524 11.593 92.848 1.00 8.88 191 GLU C C 1
ATOM 6250 O O . GLU C 1 213 ? 52.442 10.985 91.761 1.00 11.79 191 GLU C O 1
ATOM 6256 N N . ASP C 1 214 ? 51.518 11.656 93.707 1.00 9.72 192 ASP C N 1
ATOM 6257 C CA . ASP C 1 214 ? 50.255 10.997 93.400 1.00 12.19 192 ASP C CA 1
ATOM 6258 C C . ASP C 1 214 ? 49.724 11.510 92.045 1.00 11.11 192 ASP C C 1
ATOM 6259 O O . ASP C 1 214 ? 49.768 12.707 91.766 1.00 9.60 192 ASP C O 1
ATOM 6264 N N . MET C 1 215 ? 49.199 10.581 91.243 1.00 10.07 193 MET C N 1
ATOM 6265 C CA . MET C 1 215 ? 48.600 10.863 89.947 1.00 12.44 193 MET C CA 1
ATOM 6266 C C . MET C 1 215 ? 49.583 11.562 88.993 1.00 11.37 193 MET C C 1
ATOM 6267 O O . MET C 1 215 ? 49.171 12.239 88.066 1.00 13.47 193 MET C O 1
ATOM 6272 N N . ASP C 1 216 ? 50.879 11.360 89.225 1.00 11.28 194 ASP C N 1
ATOM 6273 C CA . ASP C 1 216 ? 51.950 12.020 88.505 1.00 10.73 194 ASP C CA 1
ATOM 6274 C C . ASP C 1 216 ? 51.772 13.523 88.402 1.00 6.98 194 ASP C C 1
ATOM 6275 O O . ASP C 1 216 ? 52.113 14.132 87.386 1.00 5.66 194 ASP C O 1
ATOM 6280 N N . LEU C 1 217 ? 51.228 14.109 89.447 1.00 6.36 195 LEU C N 1
ATOM 6281 C CA . LEU C 1 217 ? 51.059 15.546 89.534 1.00 6.78 195 LEU C CA 1
ATOM 6282 C C . LEU C 1 217 ? 52.408 16.258 89.661 1.00 7.59 195 LEU C C 1
ATOM 6283 O O . LEU C 1 217 ? 53.441 15.648 89.980 1.00 7.36 195 LEU C O 1
ATOM 6288 N N . TYR C 1 218 ? 52.371 17.569 89.470 1.00 6.76 196 TYR C N 1
ATOM 6289 C CA . TYR C 1 218 ? 53.487 18.442 89.856 1.00 6.90 196 TYR C CA 1
ATOM 6290 C C . TYR C 1 218 ? 53.451 18.637 91.369 1.00 5.01 196 TYR C C 1
ATOM 6291 O O . TYR C 1 218 ? 52.412 18.474 91.967 1.00 3.93 196 TYR C O 1
ATOM 6300 N N . SER C 1 219 ? 54.566 19.041 91.966 1.00 4.31 197 SER C N 1
ATOM 6301 C CA . SER C 1 219 ? 54.562 19.581 93.342 1.00 7.13 197 SER C CA 1
ATOM 6302 C C . SER C 1 219 ? 55.359 20.854 93.399 1.00 7.08 197 SER C C 1
ATOM 6303 O O . SER C 1 219 ? 56.166 21.132 92.508 1.00 6.92 197 SER C O 1
ATOM 6306 N N . ILE C 1 220 ? 55.085 21.648 94.422 1.00 6.81 198 ILE C N 1
ATOM 6307 C CA . ILE C 1 220 ? 55.868 22.838 94.728 1.00 5.95 198 ILE C CA 1
ATOM 6308 C C . ILE C 1 220 ? 56.166 22.835 96.232 1.00 8.44 198 ILE C C 1
ATOM 6309 O O . ILE C 1 220 ? 55.306 22.534 97.019 1.00 5.68 198 ILE C O 1
ATOM 6314 N N . ASN C 1 221 ? 57.418 23.136 96.584 1.00 9.91 199 ASN C N 1
ATOM 6315 C CA A ASN C 1 221 ? 57.924 23.047 97.961 0.48 8.41 199 ASN C CA 1
ATOM 6316 C CA B ASN C 1 221 ? 57.904 23.050 97.930 0.52 8.48 199 ASN C CA 1
ATOM 6317 C C . ASN C 1 221 ? 58.632 24.352 98.299 1.00 9.91 199 ASN C C 1
ATOM 6318 O O . ASN C 1 221 ? 59.568 24.750 97.628 1.00 9.93 199 ASN C O 1
ATOM 6327 N N . TYR C 1 222 ? 58.201 25.010 99.382 1.00 8.12 200 TYR C N 1
ATOM 6328 C CA . TYR C 1 222 ? 58.801 26.261 99.803 1.00 6.71 200 TYR C CA 1
ATOM 6329 C C . TYR C 1 222 ? 59.457 26.042 101.150 1.00 8.45 200 TYR C C 1
ATOM 6330 O O . TYR C 1 222 ? 58.835 25.524 102.055 1.00 9.25 200 TYR C O 1
ATOM 6339 N N . LEU C 1 223 ? 60.714 26.431 101.292 1.00 7.88 201 LEU C N 1
ATOM 6340 C CA . LEU C 1 223 ? 61.415 26.278 102.568 1.00 9.80 201 LEU C CA 1
ATOM 6341 C C . LEU C 1 223 ? 61.273 27.607 103.321 1.00 9.28 201 LEU C C 1
ATOM 6342 O O . LEU C 1 223 ? 61.958 28.591 103.006 1.00 9.06 201 LEU C O 1
ATOM 6347 N N . HIS C 1 224 ? 60.353 27.641 104.274 1.00 10.03 202 HIS C N 1
ATOM 6348 C CA . HIS C 1 224 ? 60.056 28.855 105.045 1.00 10.12 202 HIS C CA 1
ATOM 6349 C C . HIS C 1 224 ? 61.247 29.385 105.847 1.00 11.52 202 HIS C C 1
ATOM 6350 O O . HIS C 1 224 ? 61.523 30.590 105.844 1.00 12.01 202 HIS C O 1
ATOM 6357 N N . PHE C 1 225 ? 61.918 28.493 106.571 1.00 11.17 203 PHE C N 1
ATOM 6358 C CA . PHE C 1 225 ? 63.085 28.859 107.359 1.00 8.72 203 PHE C CA 1
ATOM 6359 C C . PHE C 1 225 ? 63.926 27.643 107.766 1.00 9.21 203 PHE C C 1
ATOM 6360 O O . PHE C 1 225 ? 63.514 26.483 107.593 1.00 10.09 203 PHE C O 1
ATOM 6368 N N . GLY C 1 226 ? 65.106 27.929 108.319 1.00 9.03 204 GLY C N 1
ATOM 6369 C CA . GLY C 1 226 ? 65.998 26.922 108.884 1.00 8.54 204 GLY C CA 1
ATOM 6370 C C . GLY C 1 226 ? 67.074 26.445 107.926 1.00 9.80 204 GLY C C 1
ATOM 6371 O O . GLY C 1 226 ? 67.426 27.140 106.953 1.00 10.36 204 GLY C O 1
ATOM 6372 N N . GLU C 1 227 ? 67.581 25.241 108.184 1.00 9.81 205 GLU C N 1
ATOM 6373 C CA . GLU C 1 227 ? 68.712 24.686 107.424 1.00 10.61 205 GLU C CA 1
ATOM 6374 C C . GLU C 1 227 ? 68.291 24.129 106.070 1.00 9.93 205 GLU C C 1
ATOM 6375 O O . GLU C 1 227 ? 67.104 23.865 105.870 1.00 10.43 205 GLU C O 1
ATOM 6381 N N . PRO C 1 228 ? 69.258 23.949 105.136 1.00 9.18 206 PRO C N 1
ATOM 6382 C CA . PRO C 1 228 ? 68.863 23.577 103.780 1.00 9.95 206 PRO C CA 1
ATOM 6383 C C . PRO C 1 228 ? 68.247 22.186 103.655 1.00 10.77 206 PRO C C 1
ATOM 6384 O O . PRO C 1 228 ? 68.261 21.381 104.605 1.00 10.79 206 PRO C O 1
ATOM 6388 N N . LYS C 1 229 ? 67.697 21.945 102.480 1.00 9.39 207 LYS C N 1
ATOM 6389 C CA . LYS C 1 229 ? 67.110 20.663 102.109 1.00 10.54 207 LYS C CA 1
ATOM 6390 C C . LYS C 1 229 ? 67.731 20.308 100.783 1.00 11.70 207 LYS C C 1
ATOM 6391 O O . LYS C 1 229 ? 67.659 21.098 99.836 1.00 12.48 207 LYS C O 1
ATOM 6397 N N . THR C 1 230 ? 68.358 19.141 100.712 1.00 11.19 208 THR C N 1
ATOM 6398 C CA . THR C 1 230 ? 69.043 18.718 99.499 1.00 11.76 208 THR C CA 1
ATOM 6399 C C . THR C 1 230 ? 68.154 17.775 98.707 1.00 12.09 208 THR C C 1
ATOM 6400 O O . THR C 1 230 ? 67.554 16.874 99.270 1.00 11.85 208 THR C O 1
ATOM 6404 N N . TRP C 1 231 ? 68.079 18.005 97.403 1.00 11.20 209 TRP C N 1
ATOM 6405 C CA . TRP C 1 231 ? 67.206 17.248 96.499 1.00 12.73 209 TRP C CA 1
ATOM 6406 C C . TRP C 1 231 ? 68.024 16.502 95.449 1.00 12.76 209 TRP C C 1
ATOM 6407 O O . TRP C 1 231 ? 68.984 17.030 94.916 1.00 11.50 209 TRP C O 1
ATOM 6418 N N . TYR C 1 232 ? 67.619 15.267 95.174 1.00 13.23 210 TYR C N 1
ATOM 6419 C CA . TYR C 1 232 ? 68.151 14.495 94.059 1.00 11.67 210 TYR C CA 1
ATOM 6420 C C . TYR C 1 232 ? 66.980 14.242 93.130 1.00 12.17 210 TYR C C 1
ATOM 6421 O O . TYR C 1 232 ? 65.898 13.932 93.595 1.00 12.35 210 TYR C O 1
ATOM 6430 N N . VAL C 1 233 ? 67.181 14.388 91.829 1.00 12.16 211 VAL C N 1
ATOM 6431 C CA . VAL C 1 233 ? 66.110 14.122 90.877 1.00 11.96 211 VAL C CA 1
ATOM 6432 C C . VAL C 1 233 ? 66.659 13.337 89.692 1.00 13.35 211 VAL C C 1
ATOM 6433 O O . VAL C 1 233 ? 67.776 13.571 89.273 1.00 11.75 211 VAL C O 1
ATOM 6437 N N . VAL C 1 234 ? 65.889 12.377 89.198 1.00 13.36 212 VAL C N 1
ATOM 6438 C CA . VAL C 1 234 ? 66.198 11.672 87.963 1.00 13.33 212 VAL C CA 1
ATOM 6439 C C . VAL C 1 234 ? 65.302 12.235 86.843 1.00 14.66 212 VAL C C 1
ATOM 6440 O O . VAL C 1 234 ? 64.065 12.296 87.006 1.00 14.37 212 VAL C O 1
ATOM 6444 N N . PRO C 1 235 ? 65.913 12.677 85.735 1.00 13.67 213 PRO C N 1
ATOM 6445 C CA . PRO C 1 235 ? 65.157 13.255 84.631 1.00 13.90 213 PRO C CA 1
ATOM 6446 C C . PRO C 1 235 ? 64.027 12.328 84.140 1.00 12.87 213 PRO C C 1
ATOM 6447 O O . PRO C 1 235 ? 64.185 11.105 84.098 1.00 11.79 213 PRO C O 1
ATOM 6451 N N . PRO C 1 236 ? 62.878 12.896 83.802 1.00 11.55 214 PRO C N 1
ATOM 6452 C CA . PRO C 1 236 ? 61.750 12.066 83.414 1.00 12.94 214 PRO C CA 1
ATOM 6453 C C . PRO C 1 236 ? 62.055 11.038 82.333 1.00 14.75 214 PRO C C 1
ATOM 6454 O O . PRO C 1 236 ? 61.583 9.904 82.418 1.00 14.99 214 PRO C O 1
ATOM 6458 N N . GLU C 1 237 ? 62.876 11.431 81.359 1.00 15.90 215 GLU C N 1
ATOM 6459 C CA . GLU C 1 237 ? 63.316 10.544 80.308 1.00 18.42 215 GLU C CA 1
ATOM 6460 C C . GLU C 1 237 ? 63.946 9.267 80.865 1.00 20.09 215 GLU C C 1
ATOM 6461 O O . GLU C 1 237 ? 63.904 8.230 80.206 1.00 19.18 215 GLU C O 1
ATOM 6463 N N . HIS C 1 238 ? 64.529 9.328 82.061 1.00 19.90 216 HIS C N 1
ATOM 6464 C CA . HIS C 1 238 ? 65.266 8.190 82.602 1.00 22.13 216 HIS C CA 1
ATOM 6465 C C . HIS C 1 238 ? 64.572 7.524 83.775 1.00 22.99 216 HIS C C 1
ATOM 6466 O O . HIS C 1 238 ? 65.161 6.700 84.474 1.00 24.42 216 HIS C O 1
ATOM 6473 N N . GLY C 1 239 ? 63.315 7.872 83.996 1.00 23.73 217 GLY C N 1
ATOM 6474 C CA . GLY C 1 239 ? 62.562 7.305 85.114 1.00 23.41 217 GLY C CA 1
ATOM 6475 C C . GLY C 1 239 ? 62.468 5.789 85.048 1.00 23.36 217 GLY C C 1
ATOM 6476 O O . GLY C 1 239 ? 62.629 5.104 86.058 1.00 22.42 217 GLY C O 1
ATOM 6477 N N . GLN C 1 240 ? 62.218 5.261 83.853 1.00 22.30 218 GLN C N 1
ATOM 6478 C CA . GLN C 1 240 ? 62.027 3.819 83.687 1.00 23.14 218 GLN C CA 1
ATOM 6479 C C . GLN C 1 240 ? 63.298 3.061 84.036 1.00 24.64 218 GLN C C 1
ATOM 6480 O O . GLN C 1 240 ? 63.234 1.984 84.620 1.00 26.12 218 GLN C O 1
ATOM 6483 N N . HIS C 1 241 ? 64.448 3.641 83.711 1.00 26.71 219 HIS C N 1
ATOM 6484 C CA . HIS C 1 241 ? 65.739 3.065 84.095 1.00 28.73 219 HIS C CA 1
ATOM 6485 C C . HIS C 1 241 ? 65.868 3.004 85.632 1.00 28.96 219 HIS C C 1
ATOM 6486 O O . HIS C 1 241 ? 66.312 2.000 86.188 1.00 27.79 219 HIS C O 1
ATOM 6493 N N . LEU C 1 242 ? 65.470 4.069 86.318 1.00 27.61 220 LEU C N 1
ATOM 6494 C CA . LEU C 1 242 ? 65.523 4.068 87.794 1.00 28.14 220 LEU C CA 1
ATOM 6495 C C . LEU C 1 242 ? 64.633 2.954 88.363 1.00 28.47 220 LEU C C 1
ATOM 6496 O O . LEU C 1 242 ? 65.021 2.247 89.307 1.00 28.01 220 LEU C O 1
ATOM 6501 N N . GLU C 1 243 ? 63.446 2.814 87.778 1.00 29.95 221 GLU C N 1
ATOM 6502 C CA . GLU C 1 243 ? 62.487 1.779 88.171 1.00 31.94 221 GLU C CA 1
ATOM 6503 C C . GLU C 1 243 ? 63.050 0.368 88.013 1.00 32.61 221 GLU C C 1
ATOM 6504 O O . GLU C 1 243 ? 62.832 -0.487 88.873 1.00 32.54 221 GLU C O 1
ATOM 6510 N N . ARG C 1 244 ? 63.766 0.127 86.919 1.00 33.63 222 ARG C N 1
ATOM 6511 C CA . ARG C 1 244 ? 64.383 -1.180 86.699 1.00 36.04 222 ARG C CA 1
ATOM 6512 C C . ARG C 1 244 ? 65.449 -1.434 87.763 1.00 35.95 222 ARG C C 1
ATOM 6513 O O . ARG C 1 244 ? 65.429 -2.465 88.436 1.00 35.97 222 ARG C O 1
ATOM 6521 N N . LEU C 1 245 ? 66.363 -0.479 87.918 1.00 35.67 223 LEU C N 1
ATOM 6522 C CA . LEU C 1 245 ? 67.414 -0.583 88.919 1.00 35.48 223 LEU C CA 1
ATOM 6523 C C . LEU C 1 245 ? 66.818 -0.873 90.277 1.00 35.67 223 LEU C C 1
ATOM 6524 O O . LEU C 1 245 ? 67.345 -1.692 91.021 1.00 36.71 223 LEU C O 1
ATOM 6529 N N . ALA C 1 246 ? 65.711 -0.203 90.592 1.00 36.00 224 ALA C N 1
ATOM 6530 C CA . ALA C 1 246 ? 65.073 -0.349 91.895 1.00 36.49 224 ALA C CA 1
ATOM 6531 C C . ALA C 1 246 ? 64.507 -1.758 92.109 1.00 35.47 224 ALA C C 1
ATOM 6532 O O . ALA C 1 246 ? 64.637 -2.334 93.201 1.00 35.23 224 ALA C O 1
ATOM 6534 N N . ARG C 1 247 ? 63.880 -2.310 91.074 1.00 34.05 225 ARG C N 1
ATOM 6535 C CA . ARG C 1 247 ? 63.353 -3.677 91.131 1.00 33.80 225 ARG C CA 1
ATOM 6536 C C . ARG C 1 247 ? 64.489 -4.663 91.414 1.00 35.30 225 ARG C C 1
ATOM 6537 O O . ARG C 1 247 ? 64.347 -5.548 92.254 1.00 35.29 225 ARG C O 1
ATOM 6539 N N . GLU C 1 248 ? 65.620 -4.481 90.732 1.00 38.46 226 GLU C N 1
ATOM 6540 C CA . GLU C 1 248 ? 66.809 -5.307 90.964 1.00 40.93 226 GLU C CA 1
ATOM 6541 C C . GLU C 1 248 ? 67.313 -5.168 92.415 1.00 42.56 226 GLU C C 1
ATOM 6542 O O . GLU C 1 248 ? 67.598 -6.162 93.088 1.00 43.24 226 GLU C O 1
ATOM 6544 N N . LEU C 1 249 ? 67.402 -3.933 92.896 1.00 43.02 227 LEU C N 1
ATOM 6545 C CA . LEU C 1 249 ? 67.987 -3.667 94.203 1.00 41.73 227 LEU C CA 1
ATOM 6546 C C . LEU C 1 249 ? 67.074 -4.062 95.359 1.00 42.57 227 L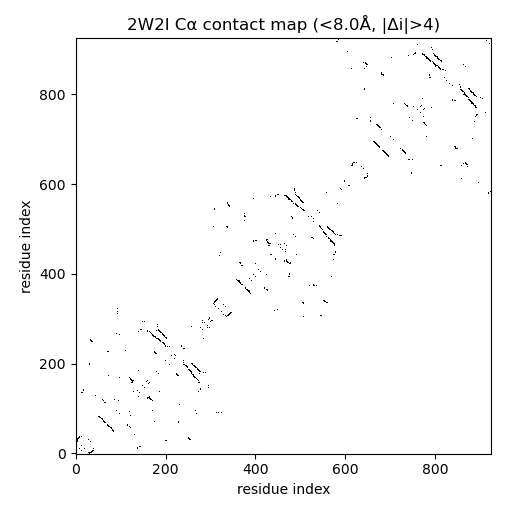EU C C 1
ATOM 6547 O O . LEU C 1 249 ? 67.560 -4.396 96.431 1.00 42.25 227 LEU C O 1
ATOM 6552 N N . PHE C 1 250 ? 65.762 -4.051 95.139 1.00 44.41 228 PHE C N 1
ATOM 6553 C CA . PHE C 1 250 ? 64.801 -4.387 96.190 1.00 45.25 228 PHE C CA 1
ATOM 6554 C C . PHE C 1 250 ? 63.859 -5.503 95.746 1.00 49.08 228 PHE C C 1
ATOM 6555 O O . PHE C 1 250 ? 62.676 -5.255 95.519 1.00 49.39 228 PHE C O 1
ATOM 6563 N N . PRO C 1 251 ? 64.372 -6.743 95.645 1.00 53.04 229 PRO C N 1
ATOM 6564 C CA . PRO C 1 251 ? 63.586 -7.837 95.069 1.00 55.17 229 PRO C CA 1
ATOM 6565 C C . PRO C 1 251 ? 62.313 -8.140 95.863 1.00 57.05 229 PRO C C 1
ATOM 6566 O O . PRO C 1 251 ? 61.232 -8.234 95.283 1.00 56.93 229 PRO C O 1
ATOM 6570 N N . ASP C 1 252 ? 62.453 -8.283 97.178 1.00 59.14 230 ASP C N 1
ATOM 6571 C CA . ASP C 1 252 ? 61.332 -8.612 98.057 1.00 60.65 230 ASP C CA 1
ATOM 6572 C C . ASP C 1 252 ? 60.195 -7.604 97.957 1.00 61.81 230 ASP C C 1
ATOM 6573 O O . ASP C 1 252 ? 59.046 -7.977 97.731 1.00 62.64 230 ASP C O 1
ATOM 6575 N N . ILE C 1 253 ? 60.516 -6.328 98.137 1.00 63.69 231 ILE C N 1
ATOM 6576 C CA . ILE C 1 253 ? 59.510 -5.270 98.068 1.00 64.43 231 ILE C CA 1
ATOM 6577 C C . ILE C 1 253 ? 58.908 -5.165 96.662 1.00 66.03 231 ILE C C 1
ATOM 6578 O O . ILE C 1 253 ? 57.693 -5.029 96.514 1.00 65.59 231 ILE C O 1
ATOM 6580 N N . SER C 1 254 ? 59.757 -5.246 95.638 1.00 68.23 232 SER C N 1
ATOM 6581 C CA . SER C 1 254 ? 59.307 -5.139 94.242 1.00 70.26 232 SER C CA 1
ATOM 6582 C C . SER C 1 254 ? 58.534 -6.374 93.748 1.00 71.61 232 SER C C 1
ATOM 6583 O O . SER C 1 254 ? 57.700 -6.267 92.840 1.00 71.54 232 SER C O 1
ATOM 6586 N N . ARG C 1 255 ? 58.822 -7.540 94.330 1.00 72.70 233 ARG C N 1
ATOM 6587 C CA . ARG C 1 255 ? 58.038 -8.749 94.066 1.00 73.41 233 ARG C CA 1
ATOM 6588 C C . ARG C 1 255 ? 56.638 -8.561 94.637 1.00 74.23 233 ARG C C 1
ATOM 6589 O O . ARG C 1 255 ? 55.650 -8.976 94.028 1.00 74.81 233 ARG C O 1
ATOM 6591 N N . GLY C 1 256 ? 56.564 -7.915 95.801 1.00 74.73 234 GLY C N 1
ATOM 6592 C CA . GLY C 1 256 ? 55.292 -7.604 96.447 1.00 74.86 234 GLY C CA 1
ATOM 6593 C C . GLY C 1 256 ? 54.679 -6.275 96.038 1.00 74.92 234 GLY C C 1
ATOM 6594 O O . GLY C 1 256 ? 53.635 -5.894 96.576 1.00 75.22 234 GLY C O 1
ATOM 6595 N N . CYS C 1 257 ? 55.316 -5.567 95.097 1.00 74.60 235 CYS C N 1
ATOM 6596 C CA . CYS C 1 257 ? 54.815 -4.271 94.614 1.00 73.89 235 CYS C CA 1
ATOM 6597 C C . CYS C 1 257 ? 55.541 -3.773 93.349 1.00 71.57 235 CYS C C 1
ATOM 6598 O O . CYS C 1 257 ? 56.746 -3.540 93.370 1.00 70.48 235 CYS C O 1
ATOM 6601 N N . GLU C 1 258 ? 54.793 -3.595 92.260 1.00 70.09 236 GLU C N 1
ATOM 6602 C CA . GLU C 1 258 ? 55.362 -3.152 90.983 1.00 68.63 236 GLU C CA 1
ATOM 6603 C C . GLU C 1 258 ? 55.895 -1.712 91.045 1.00 67.06 236 GLU C C 1
ATOM 6604 O O . GLU C 1 258 ? 57.073 -1.474 90.764 1.00 67.10 236 GLU C O 1
ATOM 6606 N N . ALA C 1 259 ? 55.023 -0.769 91.411 1.00 64.58 237 ALA C N 1
ATOM 6607 C CA . ALA C 1 259 ? 55.370 0.655 91.488 1.00 62.61 237 ALA C CA 1
ATOM 6608 C C . ALA C 1 259 ? 55.643 1.053 92.940 1.00 61.96 237 ALA C C 1
ATOM 6609 O O . ALA C 1 259 ? 55.025 1.979 93.479 1.00 63.91 237 ALA C O 1
ATOM 6611 N N . PHE C 1 260 ? 56.590 0.361 93.566 1.00 59.59 238 PHE C N 1
ATOM 6612 C CA . PHE C 1 260 ? 56.851 0.519 95.006 1.00 57.47 238 PHE C CA 1
ATOM 6613 C C . PHE C 1 260 ? 57.602 1.805 95.374 1.00 56.77 238 PHE C C 1
ATOM 6614 O O . PHE C 1 260 ? 57.992 1.983 96.528 1.00 58.23 238 PHE C O 1
ATOM 6622 N N . LEU C 1 261 ? 57.773 2.714 94.417 1.00 55.01 239 LEU C N 1
ATOM 6623 C CA . LEU C 1 261 ? 58.522 3.936 94.663 1.00 54.79 239 LEU C CA 1
ATOM 6624 C C . LEU C 1 261 ? 57.610 5.040 95.183 1.00 56.66 239 LEU C C 1
ATOM 6625 O O . LEU C 1 261 ? 57.901 5.637 96.230 1.00 58.30 239 LEU C O 1
ATOM 6630 N N . ARG C 1 262 ? 56.501 5.301 94.493 1.00 55.52 240 ARG C N 1
ATOM 6631 C CA . ARG C 1 262 ? 55.487 6.220 95.026 1.00 54.82 240 ARG C CA 1
ATOM 6632 C C . ARG C 1 262 ? 55.188 5.901 96.512 1.00 55.27 240 ARG C C 1
ATOM 6633 O O . ARG C 1 262 ? 54.763 6.777 97.283 1.00 57.00 240 ARG C O 1
ATOM 6635 N N . HIS C 1 263 ? 55.434 4.656 96.918 1.00 52.47 241 HIS C N 1
ATOM 6636 C CA . HIS C 1 263 ? 55.385 4.281 98.334 1.00 49.16 241 HIS C CA 1
ATOM 6637 C C . HIS C 1 263 ? 56.397 5.009 99.235 1.00 45.56 241 HIS C C 1
ATOM 6638 O O . HIS C 1 263 ? 56.237 4.996 100.451 1.00 47.51 241 HIS C O 1
ATOM 6640 N N . LYS C 1 264 ? 57.447 5.595 98.659 1.00 40.63 242 LYS C N 1
ATOM 6641 C CA . LYS C 1 264 ? 58.422 6.414 99.410 1.00 36.97 242 LYS C CA 1
ATOM 6642 C C . LYS C 1 264 ? 59.234 5.642 100.485 1.00 34.37 242 LYS C C 1
ATOM 6643 O O . LYS C 1 264 ? 59.450 6.129 101.591 1.00 35.57 242 LYS C O 1
ATOM 6649 N N . VAL C 1 265 ? 59.720 4.459 100.116 1.00 31.94 243 VAL C N 1
ATOM 6650 C CA . VAL C 1 265 ? 60.447 3.555 101.026 1.00 28.36 243 VAL C CA 1
ATOM 6651 C C . VAL C 1 265 ? 61.887 3.193 100.626 1.00 24.54 243 VAL C C 1
ATOM 6652 O O . VAL C 1 265 ? 62.640 2.703 101.476 1.00 24.21 243 VAL C O 1
ATOM 6656 N N . ALA C 1 266 ? 62.263 3.410 99.360 1.00 20.85 244 ALA C N 1
ATOM 6657 C CA . ALA C 1 266 ? 63.597 3.049 98.871 1.00 18.87 244 ALA C CA 1
ATOM 6658 C C . ALA C 1 266 ? 64.547 4.240 98.871 1.00 18.14 244 ALA C C 1
ATOM 6659 O O . ALA C 1 266 ? 64.228 5.288 98.310 1.00 19.23 244 ALA C O 1
ATOM 6661 N N . LEU C 1 267 ? 65.706 4.064 99.504 1.00 16.47 245 LEU C N 1
ATOM 6662 C CA . LEU C 1 267 ? 66.819 4.990 99.374 1.00 18.68 245 LEU C CA 1
ATOM 6663 C C . LEU C 1 267 ? 67.934 4.393 98.544 1.00 19.78 245 LEU C C 1
ATOM 6664 O O . LEU C 1 267 ? 68.401 3.309 98.835 1.00 19.84 245 LEU C O 1
ATOM 6669 N N . ILE C 1 268 ? 68.384 5.128 97.539 1.00 20.14 246 ILE C N 1
ATOM 6670 C CA . ILE C 1 268 ? 69.488 4.703 96.686 1.00 19.37 246 ILE C CA 1
ATOM 6671 C C . ILE C 1 268 ? 70.451 5.871 96.617 1.00 19.01 246 ILE C C 1
ATOM 6672 O O . ILE C 1 268 ? 70.052 6.980 96.279 1.00 18.75 246 ILE C O 1
ATOM 6677 N N . SER C 1 269 ? 71.714 5.630 96.947 1.00 19.49 247 SER C N 1
ATOM 6678 C CA . SER C 1 269 ? 72.707 6.690 96.998 1.00 20.12 247 SER C CA 1
ATOM 6679 C C . SER C 1 269 ? 73.130 7.149 95.595 1.00 22.07 247 SER C C 1
ATOM 6680 O O . SER C 1 269 ? 72.947 6.422 94.622 1.00 19.70 247 SER C O 1
ATOM 6683 N N . PRO C 1 270 ? 73.712 8.360 95.496 1.00 24.43 248 PRO C N 1
ATOM 6684 C CA . PRO C 1 270 ? 74.214 8.886 94.233 1.00 23.93 248 PRO C CA 1
ATOM 6685 C C . PRO C 1 270 ? 75.285 7.997 93.620 1.00 25.68 248 PRO C C 1
ATOM 6686 O O . PRO C 1 270 ? 75.351 7.868 92.382 1.00 23.96 248 PRO C O 1
ATOM 6690 N N . THR C 1 271 ? 76.117 7.398 94.470 1.00 25.95 249 THR C N 1
ATOM 6691 C CA . THR C 1 271 ? 77.171 6.507 93.992 1.00 27.30 249 THR C CA 1
ATOM 6692 C C . THR C 1 271 ? 76.569 5.315 93.274 1.00 27.47 249 THR C C 1
ATOM 6693 O O . THR C 1 271 ? 77.015 4.944 92.180 1.00 26.26 249 THR C O 1
ATOM 6697 N N . VAL C 1 272 ? 75.547 4.723 93.890 1.00 26.56 250 VAL C N 1
ATOM 6698 C CA . VAL C 1 272 ? 74.884 3.568 93.294 1.00 26.30 250 VAL C CA 1
ATOM 6699 C C . VAL C 1 272 ? 74.180 3.938 91.984 1.00 27.78 250 VAL C C 1
ATOM 6700 O O . VAL C 1 272 ? 74.161 3.152 91.035 1.00 29.00 250 VAL C O 1
ATOM 6704 N N . LEU C 1 273 ? 73.624 5.139 91.919 1.00 27.67 251 LEU C N 1
ATOM 6705 C CA . LEU C 1 273 ? 73.048 5.641 90.669 1.00 28.75 251 LEU C CA 1
ATOM 6706 C C . LEU C 1 273 ? 74.113 5.791 89.577 1.00 29.51 251 LEU C C 1
ATOM 6707 O O . LEU C 1 273 ? 73.917 5.338 88.450 1.00 29.51 251 LEU C O 1
ATOM 6712 N N . LYS C 1 274 ? 75.235 6.421 89.922 1.00 30.85 252 LYS C N 1
ATOM 6713 C CA . LYS C 1 274 ? 76.342 6.606 88.994 1.00 31.31 252 LYS C CA 1
ATOM 6714 C C . LYS C 1 274 ? 76.906 5.261 88.544 1.00 31.81 252 LYS C C 1
ATOM 6715 O O . LYS C 1 274 ? 77.117 5.040 87.354 1.00 31.88 252 LYS C O 1
ATOM 6717 N N . GLU C 1 275 ? 77.125 4.362 89.497 1.00 32.37 253 GLU C N 1
ATOM 6718 C CA . GLU C 1 275 ? 77.608 3.006 89.199 1.00 32.16 253 GLU C CA 1
ATOM 6719 C C . GLU C 1 275 ? 76.720 2.259 88.210 1.00 31.47 253 GLU C C 1
ATOM 6720 O O . GLU C 1 275 ? 77.206 1.410 87.479 1.00 33.61 253 GLU C O 1
ATOM 6726 N N . ASN C 1 276 ? 75.422 2.542 88.210 1.00 30.24 254 ASN C N 1
ATOM 6727 C CA . ASN C 1 276 ? 74.486 1.864 87.316 1.00 29.35 254 ASN C CA 1
ATOM 6728 C C . ASN C 1 276 ? 74.044 2.756 86.162 1.00 28.28 254 ASN C C 1
ATOM 6729 O O . ASN C 1 276 ? 73.101 2.430 85.429 1.00 27.13 254 ASN C O 1
ATOM 6734 N N . GLY C 1 277 ? 74.740 3.875 85.987 1.00 27.48 255 GLY C N 1
ATOM 6735 C CA . GLY C 1 277 ? 74.540 4.726 84.823 1.00 27.57 255 GLY C CA 1
ATOM 6736 C C . GLY C 1 277 ? 73.147 5.301 84.752 1.00 27.29 255 GLY C C 1
ATOM 6737 O O . GLY C 1 277 ? 72.518 5.303 83.699 1.00 24.52 255 GLY C O 1
ATOM 6738 N N . ILE C 1 278 ? 72.649 5.772 85.892 1.00 27.34 256 ILE C N 1
ATOM 6739 C CA . ILE C 1 278 ? 71.387 6.488 85.919 1.00 25.97 256 ILE C CA 1
ATOM 6740 C C . ILE C 1 278 ? 71.720 7.957 86.062 1.00 23.71 256 ILE C C 1
ATOM 6741 O O . ILE C 1 278 ? 72.387 8.332 87.020 1.00 24.36 256 ILE C O 1
ATOM 6746 N N . PRO C 1 279 ? 71.294 8.794 85.098 1.00 22.29 257 PRO C N 1
ATOM 6747 C CA . PRO C 1 279 ? 71.582 10.214 85.237 1.00 21.23 257 PRO C CA 1
ATOM 6748 C C . PRO C 1 279 ? 70.713 10.813 86.328 1.00 20.41 257 PRO C C 1
ATOM 6749 O O . PRO C 1 279 ? 69.533 10.464 86.430 1.00 21.35 257 PRO C O 1
ATOM 6753 N N . PHE C 1 280 ? 71.297 11.697 87.129 1.00 17.83 258 PHE C N 1
ATOM 6754 C CA . PHE C 1 280 ? 70.552 12.429 88.128 1.00 18.23 258 PHE C CA 1
ATOM 6755 C C . PHE C 1 280 ? 71.174 13.802 88.309 1.00 17.53 258 PHE C C 1
ATOM 6756 O O . PHE C 1 280 ? 72.291 14.044 87.885 1.00 18.12 258 PHE C O 1
ATOM 6764 N N . ASN C 1 281 ? 70.437 14.692 88.954 1.00 16.21 259 ASN C N 1
ATOM 6765 C CA . ASN C 1 281 ? 70.960 15.981 89.349 1.00 15.17 259 ASN C CA 1
ATOM 6766 C C . ASN C 1 281 ? 70.730 16.155 90.828 1.00 15.44 259 ASN C C 1
ATOM 6767 O O . ASN C 1 281 ? 69.816 15.576 91.390 1.00 14.49 259 ASN C O 1
ATOM 6772 N N . CYS C 1 282 ? 71.571 16.978 91.427 1.00 15.85 260 CYS C N 1
ATOM 6773 C CA . CYS C 1 282 ? 71.532 17.294 92.832 1.00 15.05 260 CYS C CA 1
ATOM 6774 C C . CYS C 1 282 ? 71.498 18.809 93.022 1.00 15.45 260 CYS C C 1
ATOM 6775 O O . CYS C 1 282 ? 72.315 19.517 92.466 1.00 18.15 260 CYS C O 1
ATOM 6778 N N . MET C 1 283 ? 70.570 19.295 93.829 1.00 16.43 261 MET C N 1
ATOM 6779 C CA . MET C 1 283 ? 70.400 20.726 94.051 1.00 15.95 261 MET C CA 1
ATOM 6780 C C . MET C 1 283 ? 69.993 20.907 95.499 1.00 14.03 261 MET C C 1
ATOM 6781 O O . MET C 1 283 ? 69.128 20.206 95.972 1.00 13.09 261 MET C O 1
ATOM 6786 N N . THR C 1 284 ? 70.635 21.840 96.191 1.00 12.57 262 THR C N 1
ATOM 6787 C CA . THR C 1 284 ? 70.319 22.172 97.556 1.00 13.59 262 THR C CA 1
ATOM 6788 C C . THR C 1 284 ? 69.429 23.396 97.556 1.00 13.53 262 THR C C 1
ATOM 6789 O O . THR C 1 284 ? 69.732 24.394 96.915 1.00 15.22 262 THR C O 1
ATOM 6793 N N . GLN C 1 285 ? 68.327 23.294 98.292 1.00 12.81 263 GLN C N 1
ATOM 6794 C CA . GLN C 1 285 ? 67.357 24.369 98.463 1.00 11.05 263 GLN C CA 1
ATOM 6795 C C . GLN C 1 285 ? 67.600 25.018 99.819 1.00 11.82 263 GLN C C 1
ATOM 6796 O O . GLN C 1 285 ? 67.711 24.303 100.803 1.00 9.53 263 GLN C O 1
ATOM 6802 N N . GLU C 1 286 ? 67.661 26.353 99.857 1.00 11.70 264 GLU C N 1
ATOM 6803 C CA . GLU C 1 286 ? 67.880 27.117 101.097 1.00 13.18 264 GLU C CA 1
ATOM 6804 C C . GLU C 1 286 ? 66.645 27.917 101.431 1.00 11.77 264 GLU C C 1
ATOM 6805 O O . GLU C 1 286 ? 65.729 28.030 100.634 1.00 11.06 264 GLU C O 1
ATOM 6811 N N . ALA C 1 287 ? 66.595 28.437 102.639 1.00 11.69 265 ALA C N 1
ATOM 6812 C CA . ALA C 1 287 ? 65.396 29.126 103.101 1.00 12.29 265 ALA C CA 1
ATOM 6813 C C . ALA C 1 287 ? 65.030 30.239 102.122 1.00 10.29 265 ALA C C 1
ATOM 6814 O O . ALA C 1 287 ? 65.881 30.955 101.647 1.00 12.03 265 ALA C O 1
ATOM 681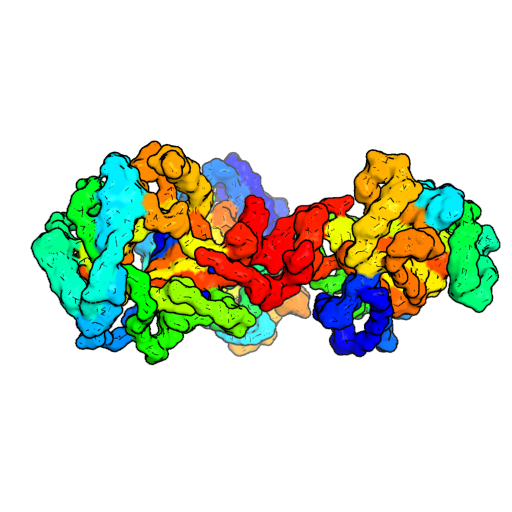6 N N . GLY C 1 288 ? 63.743 30.380 101.859 1.00 10.37 266 GLY C N 1
ATOM 6817 C CA . GLY C 1 288 ? 63.239 31.429 101.001 1.00 9.00 266 GLY C CA 1
ATOM 6818 C C . GLY C 1 288 ? 63.186 31.052 99.541 1.00 11.16 266 GLY C C 1
ATOM 6819 O O . GLY C 1 288 ? 62.882 31.908 98.705 1.00 12.08 266 GLY C O 1
ATOM 6820 N N . GLU C 1 289 ? 63.467 29.787 99.215 1.00 11.49 267 GLU C N 1
ATOM 6821 C CA . GLU C 1 289 ? 63.493 29.311 97.812 1.00 9.39 267 GLU C CA 1
ATOM 6822 C C . GLU C 1 289 ? 62.401 28.270 97.551 1.00 10.22 267 GLU C C 1
ATOM 6823 O O . GLU C 1 289 ? 62.080 27.472 98.433 1.00 12.13 267 GLU C O 1
ATOM 6829 N N . PHE C 1 290 ? 61.820 28.293 96.353 1.00 8.60 268 PHE C N 1
ATOM 6830 C CA . PHE C 1 290 ? 60.850 27.287 95.924 1.00 8.75 268 PHE C CA 1
ATOM 6831 C C . PHE C 1 290 ? 61.538 26.210 95.107 1.00 11.36 268 PHE C C 1
ATOM 6832 O O . PHE C 1 290 ? 62.491 26.505 94.356 1.00 10.85 268 PHE C O 1
ATOM 6840 N N . MET C 1 291 ? 61.043 24.971 95.240 1.00 8.62 269 MET C N 1
ATOM 6841 C CA . MET C 1 291 ? 61.418 23.864 94.347 1.00 7.91 269 MET C CA 1
ATOM 6842 C C . MET C 1 291 ? 60.145 23.311 93.696 1.00 7.77 269 MET C C 1
ATOM 6843 O O . MET C 1 291 ? 59.140 23.044 94.382 1.00 5.99 269 MET C O 1
ATOM 6848 N N . VAL C 1 292 ? 60.172 23.177 92.385 1.00 7.05 270 VAL C N 1
ATOM 6849 C CA . VAL C 1 292 ? 59.038 22.685 91.621 1.00 7.81 270 VAL C CA 1
ATOM 6850 C C . VAL C 1 292 ? 59.440 21.359 91.002 1.00 7.65 270 VAL C C 1
ATOM 6851 O O . VAL C 1 292 ? 60.476 21.266 90.337 1.00 9.24 270 VAL C O 1
ATOM 6855 N N . THR C 1 293 ? 58.629 20.337 91.226 1.00 7.71 271 THR C N 1
ATOM 6856 C CA . THR C 1 293 ? 58.842 19.025 90.596 1.00 7.90 271 THR C CA 1
ATOM 6857 C C . THR C 1 293 ? 57.830 18.806 89.492 1.00 7.65 271 THR C C 1
ATOM 6858 O O . THR C 1 293 ? 56.703 19.297 89.561 1.00 5.04 271 THR C O 1
ATOM 6862 N N . PHE C 1 294 ? 58.239 18.067 88.468 1.00 8.45 272 PHE C N 1
ATOM 6863 C CA . PHE C 1 294 ? 57.425 17.889 87.283 1.00 6.17 272 PHE C CA 1
ATOM 6864 C C . PHE C 1 294 ? 56.969 16.444 87.090 1.00 6.45 272 PHE C C 1
ATOM 6865 O O . PHE C 1 294 ? 57.565 15.516 87.631 1.00 3.80 272 PHE C O 1
ATOM 6873 N N . PRO C 1 295 ? 55.944 16.238 86.240 1.00 7.35 273 PRO C N 1
ATOM 6874 C CA . PRO C 1 295 ? 55.446 14.862 86.116 1.00 7.79 273 PRO C CA 1
ATOM 6875 C C . PRO C 1 295 ? 56.523 13.902 85.657 1.00 9.46 273 PRO C C 1
ATOM 6876 O O . PRO C 1 295 ? 57.431 14.310 84.921 1.00 8.75 273 PRO C O 1
ATOM 6880 N N . TYR C 1 296 ? 56.435 12.657 86.135 1.00 11.41 274 TYR C N 1
ATOM 6881 C CA . TYR C 1 296 ? 57.447 11.602 85.919 1.00 11.23 274 TYR C CA 1
ATOM 6882 C C . TYR C 1 296 ? 58.836 11.958 86.409 1.00 8.94 274 TYR C C 1
ATOM 6883 O O . TYR C 1 296 ? 59.790 11.310 86.016 1.00 7.76 274 TYR C O 1
ATOM 6892 N N . GLY C 1 297 ? 58.962 12.957 87.271 1.00 10.51 275 GLY C N 1
ATOM 6893 C CA . GLY C 1 297 ? 60.265 13.276 87.867 1.00 11.22 275 GLY C CA 1
ATOM 6894 C C . GLY C 1 297 ? 60.429 12.595 89.213 1.00 13.47 275 GLY C C 1
ATOM 6895 O O . GLY C 1 297 ? 59.875 13.060 90.206 1.00 17.09 275 GLY C O 1
ATOM 6896 N N . TYR C 1 298 ? 61.166 11.489 89.272 1.00 13.30 276 TYR C N 1
ATOM 6897 C CA . TYR C 1 298 ? 61.476 10.861 90.576 1.00 13.12 276 TYR C CA 1
ATOM 6898 C C . TYR C 1 298 ? 62.365 11.777 91.382 1.00 12.04 276 TYR C C 1
ATOM 6899 O O . TYR C 1 298 ? 63.305 12.340 90.838 1.00 11.58 276 TYR C O 1
ATOM 6908 N N . HIS C 1 299 ? 62.064 11.940 92.676 1.00 9.04 277 HIS C N 1
ATOM 6909 C CA . HIS C 1 299 ? 62.965 12.695 93.560 1.00 8.48 277 HIS C CA 1
ATOM 6910 C C . HIS C 1 299 ? 63.098 12.121 94.960 1.00 9.32 277 HIS C C 1
ATOM 6911 O O . HIS C 1 299 ? 62.210 11.403 95.440 1.00 7.84 277 HIS C O 1
ATOM 6918 N N . ALA C 1 300 ? 64.231 12.438 95.580 1.00 9.02 278 ALA C N 1
ATOM 6919 C CA . ALA C 1 300 ? 64.532 12.031 96.963 1.00 9.16 278 ALA C CA 1
ATOM 6920 C C . ALA C 1 300 ? 65.446 13.096 97.572 1.00 9.65 278 ALA C C 1
ATOM 6921 O O . ALA C 1 300 ? 65.948 13.953 96.878 1.00 13.04 278 ALA C O 1
ATOM 6923 N N . GLY C 1 301 ? 65.659 13.063 98.876 1.00 11.02 279 GLY C N 1
ATOM 6924 C CA . GLY C 1 301 ? 66.517 14.054 99.508 1.00 10.44 279 GLY C CA 1
ATOM 6925 C C . GLY C 1 301 ? 66.532 14.024 101.025 1.00 9.82 279 GLY C C 1
ATOM 6926 O O . GLY C 1 301 ? 65.977 13.120 101.666 1.00 10.75 279 GLY C O 1
ATOM 6927 N N . PHE C 1 302 ? 67.166 15.029 101.615 1.00 10.37 280 PHE C N 1
ATOM 6928 C CA . PHE C 1 302 ? 67.315 15.074 103.070 1.00 9.79 280 PHE C CA 1
ATOM 6929 C C . PHE C 1 302 ? 67.467 16.472 103.620 1.00 10.82 280 PHE C C 1
ATOM 6930 O O . PHE C 1 302 ? 67.850 17.387 102.925 1.00 11.76 280 PHE C O 1
ATOM 6938 N N . ASN C 1 303 ? 67.179 16.624 104.897 1.00 12.34 281 ASN C N 1
ATOM 6939 C CA . ASN C 1 303 ? 67.321 17.904 105.579 1.00 12.34 281 ASN C CA 1
ATOM 6940 C C . ASN C 1 303 ? 68.640 18.013 106.286 1.00 10.71 281 ASN C C 1
ATOM 6941 O O . ASN C 1 303 ? 69.129 17.043 106.817 1.00 10.77 281 ASN C O 1
ATOM 6946 N N . HIS C 1 304 ? 69.212 19.210 106.283 1.00 11.15 282 HIS C N 1
ATOM 6947 C CA . HIS C 1 304 ? 70.542 19.442 106.842 1.00 11.95 282 HIS C CA 1
ATOM 6948 C C . HIS C 1 304 ? 70.475 19.626 108.352 1.00 10.43 282 HIS C C 1
ATOM 6949 O O . HIS C 1 304 ? 71.456 19.439 109.054 1.00 9.49 282 HIS C O 1
ATOM 6956 N N . GLY C 1 305 ? 69.305 19.997 108.846 1.00 9.34 283 GLY C N 1
ATOM 6957 C CA . GLY C 1 305 ? 69.146 20.408 110.226 1.00 9.65 283 GLY C CA 1
ATOM 6958 C C . GLY C 1 305 ? 67.726 20.894 110.414 1.00 9.52 283 GLY C C 1
ATOM 6959 O O . GLY C 1 305 ? 66.889 20.687 109.553 1.00 11.67 283 GLY C O 1
ATOM 6960 N N . PHE C 1 306 ? 67.458 21.560 111.513 1.00 9.68 284 PHE C N 1
ATOM 6961 C CA . PHE C 1 306 ? 66.100 22.028 111.844 1.00 9.37 284 PHE C CA 1
ATOM 6962 C C . PHE C 1 306 ? 65.637 22.996 110.793 1.00 9.05 284 PHE C C 1
ATOM 6963 O O . PHE C 1 306 ? 66.328 23.977 110.522 1.00 10.13 284 PHE C O 1
ATOM 6971 N N . ASN C 1 307 ? 64.487 22.708 110.191 1.00 9.81 285 ASN C N 1
ATOM 6972 C CA . ASN C 1 307 ? 63.897 23.551 109.172 1.00 9.68 285 ASN C CA 1
ATOM 6973 C C . ASN C 1 307 ? 62.398 23.310 109.047 1.00 10.70 285 ASN C C 1
ATOM 6974 O O . ASN C 1 307 ? 61.836 22.431 109.707 1.00 10.77 285 ASN C O 1
ATOM 6979 N N . CYS C 1 308 ? 61.763 24.146 108.232 1.00 10.29 286 CYS C N 1
ATOM 6980 C CA . CYS C 1 308 ? 60.321 24.123 108.026 1.00 8.79 286 CYS C CA 1
ATOM 6981 C C . CYS C 1 308 ? 59.998 24.358 106.542 1.00 9.45 286 CYS C C 1
ATOM 6982 O O . CYS C 1 308 ? 60.314 25.422 105.987 1.00 7.67 286 CYS C O 1
ATOM 6985 N N . ALA C 1 309 ? 59.391 23.354 105.915 1.00 6.68 287 ALA C N 1
ATOM 6986 C CA . ALA C 1 309 ? 59.030 23.413 104.521 1.00 5.52 287 ALA C CA 1
ATOM 6987 C C . ALA C 1 309 ? 57.533 23.247 104.406 1.00 4.70 287 ALA C C 1
ATOM 6988 O O . ALA C 1 309 ? 56.885 22.639 105.281 1.00 6.95 287 ALA C O 1
ATOM 6990 N N . GLU C 1 310 ? 56.985 23.788 103.335 1.00 2.95 288 GLU C N 1
ATOM 6991 C CA . GLU C 1 310 ? 55.574 23.643 103.015 1.00 2.85 288 GLU C CA 1
ATOM 6992 C C . GLU C 1 310 ? 55.438 23.191 101.590 1.00 2.51 288 GLU C C 1
ATOM 6993 O O . GLU C 1 310 ? 56.124 23.723 100.731 1.00 2.08 288 GLU C O 1
ATOM 6999 N N . ALA C 1 311 ? 54.542 22.234 101.336 1.00 2.00 289 ALA C N 1
ATOM 7000 C CA . ALA C 1 311 ? 54.369 21.686 99.980 1.00 2.15 289 ALA C CA 1
ATOM 7001 C C . ALA C 1 311 ? 52.913 21.343 99.675 1.00 2.68 289 ALA C C 1
ATOM 7002 O O . ALA C 1 311 ? 52.131 21.063 100.576 1.00 2.32 289 ALA C O 1
ATOM 7004 N N . ILE C 1 312 ? 52.583 21.374 98.392 1.00 2.86 290 ILE C N 1
ATOM 7005 C CA . ILE C 1 312 ? 51.282 20.994 97.873 1.00 3.75 290 ILE C CA 1
ATOM 7006 C C . ILE C 1 312 ? 51.479 20.516 96.435 1.00 5.60 290 ILE C C 1
ATOM 7007 O O . ILE C 1 312 ? 52.448 20.883 95.779 1.00 6.70 290 ILE C O 1
ATOM 7012 N N . ASN C 1 313 ? 50.582 19.688 95.926 1.00 5.33 291 ASN C N 1
ATOM 7013 C CA . ASN C 1 313 ? 50.628 19.373 94.506 1.00 4.76 291 ASN C CA 1
ATOM 7014 C C . ASN C 1 313 ? 49.874 20.418 93.712 1.00 4.00 291 ASN C C 1
ATOM 7015 O O . ASN C 1 313 ? 49.153 21.255 94.257 1.00 4.01 291 ASN C O 1
ATOM 7020 N N . PHE C 1 314 ? 50.099 20.406 92.413 1.00 4.78 292 PHE C N 1
ATOM 7021 C CA . PHE C 1 314 ? 49.348 21.253 91.505 1.00 5.52 292 PHE C CA 1
ATOM 7022 C C . PHE C 1 314 ? 49.359 20.600 90.132 1.00 5.80 292 PHE C C 1
ATOM 7023 O O . PHE C 1 314 ? 50.088 19.627 89.919 1.00 5.64 292 PHE C O 1
ATOM 7031 N N . ALA C 1 315 ? 48.513 21.100 89.233 1.00 6.59 293 ALA C N 1
ATOM 7032 C CA . ALA C 1 315 ? 48.362 20.524 87.904 1.00 8.79 293 ALA C CA 1
ATOM 7033 C C . ALA C 1 315 ? 48.466 21.620 86.835 1.00 9.13 293 ALA C C 1
ATOM 7034 O O . ALA C 1 315 ? 48.413 22.817 87.157 1.00 9.21 293 ALA C O 1
ATOM 7036 N N . THR C 1 316 ? 48.687 21.196 85.587 1.00 9.96 294 THR C N 1
ATOM 7037 C CA . THR C 1 316 ? 48.633 22.062 84.411 1.00 9.91 294 THR C CA 1
ATOM 7038 C C . THR C 1 316 ? 47.889 21.309 83.303 1.00 9.66 294 THR C C 1
ATOM 7039 O O . THR C 1 316 ? 47.730 20.104 83.376 1.00 9.43 294 THR C O 1
ATOM 7043 N N . PRO C 1 317 ? 47.461 22.010 82.250 1.00 10.07 295 PRO C N 1
ATOM 7044 C CA . PRO C 1 317 ? 46.867 21.278 81.116 1.00 9.40 295 PRO C CA 1
ATOM 7045 C C . PRO C 1 317 ? 47.738 20.173 80.578 1.00 7.25 295 PRO C C 1
ATOM 7046 O O . PRO C 1 317 ? 47.216 19.168 80.116 1.00 7.08 295 PRO C O 1
ATOM 7050 N N . ARG C 1 318 ? 49.051 20.356 80.650 1.00 8.44 296 ARG C N 1
ATOM 7051 C CA . ARG C 1 318 ? 49.989 19.315 80.222 1.00 8.63 296 ARG C CA 1
ATOM 7052 C C . ARG C 1 318 ? 49.950 18.067 81.088 1.00 7.39 296 ARG C C 1
ATOM 7053 O O . ARG C 1 318 ? 50.230 16.988 80.609 1.00 5.67 296 ARG C O 1
ATOM 7061 N N . TRP C 1 319 ? 49.614 18.215 82.363 1.00 6.51 297 TRP C N 1
ATOM 7062 C CA . TRP C 1 319 ? 49.558 17.071 83.242 1.00 5.92 297 TRP C CA 1
ATOM 7063 C C . TRP C 1 319 ? 48.443 16.101 82.845 1.00 7.47 297 TRP C C 1
ATOM 7064 O O . TRP C 1 319 ? 48.575 14.893 83.043 1.00 7.40 297 TRP C O 1
ATOM 7075 N N . ILE C 1 320 ? 47.352 16.611 82.277 1.00 9.27 298 ILE C N 1
ATOM 7076 C CA . ILE C 1 320 ? 46.127 15.798 82.097 1.00 10.16 298 ILE C CA 1
ATOM 7077 C C . ILE C 1 320 ? 46.388 14.427 81.447 1.00 10.84 298 ILE C C 1
ATOM 7078 O O . ILE C 1 320 ? 45.863 13.408 81.887 1.00 11.41 298 ILE C O 1
ATOM 7083 N N . ASP C 1 321 ? 47.204 14.396 80.405 1.00 11.85 299 ASP C N 1
ATOM 7084 C CA . ASP C 1 321 ? 47.476 13.122 79.731 1.00 13.66 299 ASP C CA 1
ATOM 7085 C C . ASP C 1 321 ? 48.386 12.166 80.502 1.00 12.77 299 ASP C C 1
ATOM 7086 O O . ASP C 1 321 ? 48.353 10.963 80.259 1.00 11.40 299 ASP C O 1
ATOM 7091 N N . TYR C 1 322 ? 49.169 12.698 81.436 1.00 14.75 300 TYR C N 1
ATOM 7092 C CA . TYR C 1 322 ? 49.810 11.893 82.489 1.00 14.89 300 TYR C CA 1
ATOM 7093 C C . TYR C 1 322 ? 48.789 11.335 83.464 1.00 15.05 300 TYR C C 1
ATOM 7094 O O . TYR C 1 322 ? 48.838 10.158 83.813 1.00 14.19 300 TYR C O 1
ATOM 7103 N N . GLY C 1 323 ? 47.898 12.194 83.940 1.00 14.45 301 GLY C N 1
ATOM 7104 C CA . GLY C 1 323 ? 46.793 11.775 84.803 1.00 14.42 301 GLY C CA 1
ATOM 7105 C C . GLY C 1 323 ? 45.976 10.644 84.189 1.00 15.18 301 GLY C C 1
ATOM 7106 O O . GLY C 1 323 ? 45.643 9.680 84.862 1.00 13.07 301 GLY C O 1
ATOM 7107 N N . LYS C 1 324 ? 45.672 10.745 82.892 1.00 15.49 302 LYS C N 1
ATOM 7108 C CA . LYS C 1 324 ? 44.944 9.678 82.206 1.00 16.85 302 LYS C CA 1
ATOM 7109 C C . LYS C 1 324 ? 45.663 8.327 82.277 1.00 17.11 302 LYS C C 1
ATOM 7110 O O . LYS C 1 324 ? 45.040 7.270 82.373 1.00 19.37 302 LYS C O 1
ATOM 7116 N N . MET C 1 325 ? 46.977 8.359 82.254 1.00 16.10 303 MET C N 1
ATOM 7117 C CA . MET C 1 325 ? 47.737 7.133 82.348 1.00 18.54 303 MET C CA 1
ATOM 7118 C C . MET C 1 325 ? 47.889 6.591 83.751 1.00 20.67 303 MET C C 1
ATOM 7119 O O . MET C 1 325 ? 48.117 5.403 83.892 1.00 22.87 303 MET C O 1
ATOM 7124 N N . ALA C 1 326 ? 47.770 7.450 84.765 1.00 23.10 304 ALA C N 1
ATOM 7125 C CA . ALA C 1 326 ? 48.039 7.085 86.167 1.00 24.28 304 ALA C CA 1
ATOM 7126 C C . ALA C 1 326 ? 46.925 6.230 86.758 1.00 26.55 304 ALA C C 1
ATOM 7127 O O . ALA C 1 326 ? 45.833 6.132 86.179 1.00 30.99 304 ALA C O 1
ATOM 7129 N N . VAL C 1 336 ? 46.755 7.045 96.557 1.00 18.62 314 VAL C N 1
ATOM 7130 C CA . VAL C 1 336 ? 46.022 8.257 96.196 1.00 16.15 314 VAL C CA 1
ATOM 7131 C C . VAL C 1 336 ? 45.693 8.276 94.715 1.00 18.17 314 VAL C C 1
ATOM 7132 O O . VAL C 1 336 ? 46.534 8.578 93.877 1.00 21.75 314 VAL C O 1
ATOM 7134 N N . THR C 1 337 ? 44.446 7.954 94.413 1.00 19.96 315 THR C N 1
ATOM 7135 C CA . THR C 1 337 ? 43.920 7.975 93.080 1.00 20.71 315 THR C CA 1
ATOM 7136 C C . THR C 1 337 ? 42.679 8.853 93.071 1.00 19.07 315 THR C C 1
ATOM 7137 O O . THR C 1 337 ? 41.965 8.913 94.055 1.00 16.34 315 THR C O 1
ATOM 7141 N N . PHE C 1 338 ? 42.416 9.536 91.959 1.00 15.27 316 PHE C N 1
ATOM 7142 C CA . PHE C 1 338 ? 41.144 10.227 91.785 1.00 14.34 316 PHE C CA 1
ATOM 7143 C C . PHE C 1 338 ? 40.711 10.225 90.318 1.00 13.90 316 PHE C C 1
ATOM 7144 O O . PHE C 1 338 ? 41.479 9.875 89.441 1.00 14.53 316 PHE C O 1
ATOM 7152 N N . SER C 1 339 ? 39.477 10.627 90.064 1.00 13.83 317 SER C N 1
ATOM 7153 C CA . SER C 1 339 ? 38.897 10.570 88.743 1.00 15.97 317 SER C CA 1
ATOM 7154 C C . SER C 1 339 ? 39.421 11.672 87.827 1.00 13.24 317 SER C C 1
ATOM 7155 O O . SER C 1 339 ? 39.589 12.799 88.212 1.00 12.58 317 SER C O 1
ATOM 7158 N N . MET C 1 340 ? 39.667 11.343 86.580 1.00 16.63 318 MET C N 1
ATOM 7159 C CA . MET C 1 340 ? 40.111 12.363 85.629 1.00 13.61 318 MET C CA 1
ATOM 7160 C C . MET C 1 340 ? 38.956 13.124 84.986 1.00 13.62 318 MET C C 1
ATOM 7161 O O . MET C 1 340 ? 39.190 14.092 84.264 1.00 14.25 318 MET C O 1
ATOM 7166 N N . ASP C 1 341 ? 37.720 12.716 85.263 1.00 12.77 319 ASP C N 1
ATOM 7167 C CA . ASP C 1 341 ? 36.568 13.270 84.585 1.00 14.21 319 ASP C CA 1
ATOM 7168 C C . ASP C 1 341 ? 36.518 14.788 84.521 1.00 14.53 319 ASP C C 1
ATOM 7169 O O . ASP C 1 341 ? 36.389 15.341 83.411 1.00 16.80 319 ASP C O 1
ATOM 7174 N N . PRO C 1 342 ? 36.609 15.473 85.670 1.00 14.08 320 PRO C N 1
ATOM 7175 C CA . PRO C 1 342 ? 36.423 16.929 85.624 1.00 14.23 320 PRO C CA 1
ATOM 7176 C C . PRO C 1 342 ? 37.461 17.638 84.769 1.00 13.07 320 PRO C C 1
ATOM 7177 O O . PRO C 1 342 ? 37.137 18.611 84.063 1.00 11.44 320 PRO C O 1
ATOM 7181 N N . PHE C 1 343 ? 38.686 17.126 84.812 1.00 11.05 321 PHE C N 1
ATOM 7182 C CA . PHE C 1 343 ? 39.781 17.722 84.070 1.00 11.84 321 PHE C CA 1
ATOM 7183 C C . PHE C 1 343 ? 39.550 17.544 82.585 1.00 11.26 321 PHE C C 1
ATOM 7184 O O . PHE C 1 343 ? 39.597 18.521 81.858 1.00 11.98 321 PHE C O 1
ATOM 7192 N N . VAL C 1 344 ? 39.273 16.315 82.146 1.00 10.65 322 VAL C N 1
ATOM 7193 C CA . VAL C 1 344 ? 39.054 16.064 80.723 1.00 12.19 322 VAL C CA 1
ATOM 7194 C C . VAL C 1 344 ? 37.816 16.828 80.210 1.00 13.12 322 VAL C C 1
ATOM 7195 O O . VAL C 1 344 ? 37.848 17.480 79.159 1.00 11.05 322 VAL C O 1
ATOM 7199 N N . ARG C 1 345 ? 36.740 16.758 80.970 1.00 11.93 323 ARG C N 1
ATOM 7200 C CA . ARG C 1 345 ? 35.493 17.411 80.629 1.00 13.71 323 ARG C CA 1
ATOM 7201 C C . ARG C 1 345 ? 35.626 18.923 80.471 1.00 13.55 323 ARG C C 1
ATOM 7202 O O . ARG C 1 345 ? 35.131 19.492 79.506 1.00 13.49 323 ARG C O 1
ATOM 7210 N N . ILE C 1 346 ? 36.315 19.568 81.402 1.00 12.38 324 ILE C N 1
ATOM 7211 C CA . ILE C 1 346 ? 36.376 21.032 81.413 1.00 13.91 324 ILE C CA 1
ATOM 7212 C C . ILE C 1 346 ? 37.535 21.619 80.612 1.00 13.00 324 ILE C C 1
ATOM 7213 O O . ILE C 1 346 ? 37.383 22.685 80.000 1.00 9.30 324 ILE C O 1
ATOM 7218 N N . VAL C 1 347 ? 38.684 20.935 80.650 1.00 12.17 325 VAL C N 1
ATOM 7219 C CA . VAL C 1 347 ? 39.924 21.430 80.056 1.00 10.74 325 VAL C CA 1
ATOM 7220 C C . VAL C 1 347 ? 40.168 20.858 78.643 1.00 10.67 325 VAL C C 1
ATOM 7221 O O . VAL C 1 347 ? 40.756 21.534 77.812 1.00 10.54 325 VAL C O 1
ATOM 7225 N N . GLN C 1 348 ? 39.684 19.642 78.386 1.00 9.42 326 GLN C N 1
ATOM 7226 C CA . GLN C 1 348 ? 39.764 18.996 77.072 1.00 8.43 326 GLN C CA 1
ATOM 7227 C C . GLN C 1 348 ? 38.378 18.608 76.544 1.00 8.61 326 GLN C C 1
ATOM 7228 O O . GLN C 1 348 ? 38.157 17.466 76.114 1.00 7.33 326 GLN C O 1
ATOM 7234 N N . PRO C 1 349 ? 37.440 19.564 76.517 1.00 10.52 327 PRO C N 1
ATOM 7235 C CA . PRO C 1 349 ? 36.087 19.227 76.016 1.00 12.91 327 PRO C CA 1
ATOM 7236 C C . PRO C 1 349 ? 36.065 18.615 74.629 1.00 11.18 327 PRO C C 1
ATOM 7237 O O . PRO C 1 349 ? 35.205 17.791 74.333 1.00 11.50 327 PRO C O 1
ATOM 7241 N N . GLU C 1 350 ? 37.021 18.975 73.795 1.00 8.93 328 GLU C N 1
ATOM 7242 C CA . GLU C 1 350 ? 37.014 18.441 72.418 1.00 7.56 328 GLU C CA 1
ATOM 7243 C C . GLU C 1 350 ? 37.501 17.002 72.331 1.00 7.42 328 GLU C C 1
ATOM 7244 O O . GLU C 1 350 ? 37.487 16.391 71.255 1.00 10.52 328 GLU C O 1
ATOM 7250 N N . SER C 1 351 ? 37.945 16.477 73.461 1.00 7.09 329 SER C N 1
ATOM 7251 C CA . SER C 1 351 ? 38.456 15.132 73.553 1.00 9.38 329 SER C CA 1
ATOM 7252 C C . SER C 1 351 ? 37.583 14.255 74.438 1.00 9.11 329 SER C C 1
ATOM 7253 O O . SER C 1 351 ? 37.742 13.043 74.462 1.00 12.91 329 SER C O 1
ATOM 7256 N N . TYR C 1 352 ? 36.610 14.874 75.095 1.00 6.86 330 TYR C N 1
ATOM 7257 C CA . TYR C 1 352 ? 35.936 14.277 76.243 1.00 9.69 330 TYR C CA 1
ATOM 7258 C C . TYR C 1 352 ? 34.984 13.134 75.938 1.00 7.66 330 TYR C C 1
ATOM 7259 O O . TYR C 1 352 ? 35.064 12.084 76.609 1.00 8.80 330 TYR C O 1
ATOM 7268 N N . GLU C 1 353 ? 34.075 13.342 74.985 1.00 6.48 331 GLU C N 1
ATOM 7269 C CA . GLU C 1 353 ? 33.163 12.292 74.546 1.00 6.63 331 GLU C CA 1
ATOM 7270 C C . GLU C 1 353 ? 33.880 11.027 74.103 1.00 10.75 331 GLU C C 1
ATOM 7271 O O . GLU C 1 353 ? 33.529 9.953 74.578 1.00 11.65 331 GLU C O 1
ATOM 7274 N N . LEU C 1 354 ? 34.866 11.137 73.197 1.00 11.04 332 LEU C N 1
ATOM 7275 C CA . LEU C 1 354 ? 35.717 9.974 72.872 1.00 9.90 332 LEU C CA 1
ATOM 7276 C C . LEU C 1 354 ? 36.456 9.416 74.083 1.00 8.76 332 LEU C C 1
ATOM 7277 O O . LEU C 1 354 ? 36.565 8.206 74.237 1.00 11.59 332 LEU C O 1
ATOM 7282 N N . TRP C 1 355 ? 36.989 10.287 74.928 1.00 9.40 333 TRP C N 1
ATOM 7283 C CA . TRP C 1 355 ? 37.670 9.820 76.118 1.00 9.44 333 TRP C CA 1
ATOM 7284 C C . TRP C 1 355 ? 36.757 8.959 77.007 1.00 9.94 333 TRP C C 1
ATOM 7285 O O . TRP C 1 355 ? 37.134 7.846 77.344 1.00 12.70 333 TRP C O 1
ATOM 7296 N N . LYS C 1 356 ? 35.582 9.450 77.399 1.00 12.30 334 LYS C N 1
ATOM 7297 C CA . LYS C 1 356 ? 34.531 8.545 77.924 1.00 14.10 334 LYS C CA 1
ATOM 7298 C C . LYS C 1 356 ? 34.259 7.519 76.808 1.00 19.26 334 LYS C C 1
ATOM 7299 O O . LYS C 1 356 ? 34.040 7.913 75.673 1.00 24.61 334 LYS C O 1
ATOM 7303 N N . HIS C 1 357 ? 34.287 6.222 77.092 1.00 21.71 335 HIS C N 1
ATOM 7304 C CA . HIS C 1 357 ? 34.280 5.205 76.016 1.00 20.67 335 HIS C CA 1
ATOM 7305 C C . HIS C 1 357 ? 35.668 5.104 75.375 1.00 21.78 335 HIS C C 1
ATOM 7306 O O . HIS C 1 357 ? 36.650 4.715 76.019 1.00 21.06 335 HIS C O 1
#

Foldseek 3Di:
DAAEEEEDDPVLQQALQVNVVVCVVVVNPQQQKYKYFYHPVADLDDDPPPQQAPKLQWKWWWAWDDDDQKIWIDTDTDHMDGNNVLQVVLCDPQNAFDDAPDDVRSLVCLSVCPRPDTDIKSWFAFDAPGDPVRNGPNQLPNPFPVVLCCVVVVDDDGVANGKIKIWAHANDKFAKAAEALLFKKKKAWAADFKKKKKKFGLVQLVVVVVVNCVSCVPQHNCRNVRTIGGDPVNCVVSVGDMYMDIDHHNMMMMGGGSIIMMIHTSGTTMMMMYTHHHLVSLVSSVVGVHDDSVSVCVPVVVVPD/DAAEEEEDDPVLQQALQVNVVVCVVVVNCQQQKYKYFYHPVADLDDDPPPQQAAKLQWKWWWAWDDDDQKIWIDTDTDHMDGNNVVQVVQCDPQRAFDDAPDDVRSLVCLSVCPRDDTDIKSWFAFDAPGDPVRNGPNQLPNPFCVVLCCVVVVDDDGQANGKIKIWAHANDKFAKAAEALLFKKKKAWAADFKKKKKKFGLVQLVVVVVVNCVSPVVHNVRTIGGDPVNCVVSVGDMYMDIGHHNMMMMGGGSIIMMIHTSGTTMMMMYTHHHLVSLVSSVVGVHDDSLSSCVPVVVVCRVVVVD/DAAEEAEDDPVLQQALQVNVVVCVVVVNPQQQKYKYFYHPVADLDDDPPPQQAPKLQWKWWWAWDDDDQKIWIDTDTDHMDGNNRLQCVLCDPQRAFDDAPDDVRSLVCLSVCPRPDTHIKSWFAFDAPGDPVRNGPNQLPNPFCVVLCCVPVVDDDGVANGKIKIWAFANDKFAKAADALLFKKKKAWAADFKKKKKKFGLVQLVVVLVVNCVSCVPQCVVPVRCRNVRTIGGDPVNCVVSVGDMYMDIGHHNMMMMGGGSMIMMITTSGTTMMMMYTHHHLVSLVSSVVGVHDDSQSVCVPVVVVCRVVVVD

CATH classification: 2.60.120.650

InterPro domains:
  IPR003347 JmjC domain [PF02373] (176-292)
  IPR003347 JmjC domain [PS51184] (143-309)
  IPR003347 JmjC domain [SM00558] (143-309)
  IPR003349 JmjN domain [PF02375] (16-50)
  IPR003349 JmjN domain [PS51183] (15-57)
  IPR003349 JmjN domain [SM00545] (14-56)

Sequence (925 aa):
HTIMTFYPTMEEFADFNTYVAYMESQGAHQAGLAKVIPPKEWKARQMYDDIEDILIATPLQQVTSGQGGVFTQYHKKKKAMRVGQYRRLANSKKYQTPPHQNFADLEQRYWKSHPGNPPIYGADISGSLFEESTKQWNLGHLGTILDLLEQECGVVIEGVNTPYLYFGMWKTTFAWHTEDMDLYSINNYLHFGEPKTWYVVPPEHGQHLERLARELFPDISAFLRHKVALISPTVLKENGIPFNCMTQEAGEFMVTFPYGYHAGFNHGFNCAEAINFATPRWIDYGKMAVTFSMDPFVRIVQPESYHTIMTFYPTMEEFADFNTYVAYMESQGAHQAGLAKVIPPKEWKARQMYDDIEDILIATPLQQVTSGQGGVFTQYHKKKKAMRVGQYRRLANSKKYQQTPPHQNFADLEQRYWKSHPGNPPIYGADISGSLFEESTKQWNLGHLGTILDLLEQECGVVIEGVNTPYLYFGMWKTTFAWHTEDMDLYSINNYLHFGEPKTWYVVPPEHGQHLERLARELFPDLRHKVALISPTVLKENGIPFNCMTQEAGEFMVTFPYGYHAGFNHGFNCAEAINFATPRWIDYGKMAVTFSMDPFVRIVQPESYELWKHHTIMTFYPTMEEFADFNTYVAYMESQGAHQAGLAKVIPPKEWKARQMYDDIEDILIATPLQQVTSGQGGVFTQYHKKKKAMRVGQYRRLANSKKYQTPPHQNFFADLEQRYWKSHPGNPPIYGADISGSLFEESTKQWNLGHLGTILDLLEQECGVVIEGVNTPYLYFGMWKTTFAWHTEDMDLYSINNYLHFGEPKTWYVVPPEHGQHLERLARELFPDISRGCEAFLRHKVALISPTVLKENGIPFNCMTQEAGEFMVTFPYGYHAGFNHGFNCAEAINFATPRWIDYGKMAVTFSMDPFVRIVQPESYELWKH

B-factor: mean 18.37, std 11.91, range [2.0, 78.16]

Organism: Homo sapiens (NCBI:txid9606)

Secondary structure (DSSP, 8-state):
---EEE---HHHHS-HHHHHHHHHHTTGGGTSEEEEPPPTT--S-S---S-TT-EESS-EEEEEEEETTEEEEEEEE---EEHHHHHHHHHSTTTSPPP-SSHHHHHHHHHHT-SSSPPEEEEEEE-----TT--SS-TT----TTHHHHHHH----BTTTB-EEEEE-TT-EEEEE--GGG-EEEEEEEEES-EEEEEE-GGGHHHHHHHHHHH-TTT---TTTT-EEE-HHHHHHTT---EEEEE-TT-EEEE-TT-EEEEEESSSEEEEEEEE--GGGHHHHHH------HHHHHHH-GGG-/---EEE---HHHHS-HHHHHHHHHHTTGGGTSEEEEPPPTT--S-S---S-TT-EESS-EEEEEEEETTEEEEEEEE---EEHHHHHHHHHSTTTSPPP-SSHHHHHHHHHHT-SSSPPEEEEEEE-----TT--SS-TT----TTHHHHHHH----BTTTB-EEEEE-TT-EEEEE--GGG-EEEEEEEEES-EEEEEE-GGGHHHHHHHHHHH----TT--EEE-HHHHHHTT---EEEEE-TT-EEEE-TT-EEEEEESSSEEEEEEEE--TTHHHHHHH------HHHHHHH-HHHHHHHH-/---EEE---HHHHS-HHHHHHHHHHTTHHHHSEEEEPPPTT--S-S---S-TT-EESS-EEEEEEEETTEEEEEEEE---EEHHHHHHHHHSTTTSPPP-SSHHHHHHHHHHT-SSSPPEEEEEEE-----TT--SS-TT----TTHHHHHHH----BTTTB-EEEEE-TT-EEEEE--GGG-EEEEEEEEES-EEEEEE-GGGHHHHHHHHHHH-HHHHHS-TT-TTTT-EEE-HHHHHHTT---EEEEE-TT-EEEE-TT-EEEEEESSSEEEEEEEE--GGGHHHHHH------HHHHHHH-HHHHHHH--

Radius of gyration: 35.9 Å; Cα contacts (8 Å, |Δi|>4): 2003; chains: 3; bounding box: 99×73×95 Å

GO terms:
  GO:0140760 histone H3K56me2/H3K56me3 demethylase activity (F, IDA)
  GO:0005654 nucleoplasm (C, TAS)
  GO:0005634 nucleus (C, IDA)
  GO:0140684 histone H3K9me2/H3K9me3 demethylase activity (F, IDA)

Nearest PDB structures (foldseek):
  2w2i-assembly1_A  TM=1.003E+00  e=2.042E-69  Homo sapiens
  2w2i-assembly3_C  TM=1.003E+00  e=2.770E-67  Homo sapiens
  6h4y-assembly3_C  TM=9.693E-01  e=3.812E-48  Homo sapiens
  6h4t-assembly3_C  TM=9.690E-01  e=7.366E-48  Homo sapiens
  6h4u-assembly1_A  TM=9.718E-01  e=4.182E-47  Homo sapiens

Solvent-accessible surface area: 39253 Å² total; per-residue (Å²): 100,97,19,63,48,12,153,5,77,70,89,94,0,62,71,9,64,90,12,0,62,98,0,25,81,90,30,0,55,50,1,0,0,0,18,0,46,20,19,113,81,20,142,3,42,78,112,55,102,99,2,60,100,47,102,0,78,54,0,30,36,4,60,14,46,38,100,66,13,29,5,38,3,116,76,84,156,66,112,70,29,104,0,8,87,0,80,150,55,1,47,22,54,122,22,35,32,36,108,82,36,38,69,63,36,1,35,61,92,1,35,86,33,18,58,56,60,37,6,10,10,0,12,67,20,59,26,44,6,17,59,118,81,12,154,50,7,7,1,34,120,21,44,7,35,5,73,18,1,87,129,76,61,57,53,83,40,98,13,9,23,27,22,47,5,32,0,0,0,22,11,0,4,17,0,2,19,20,30,51,14,22,2,0,9,0,12,12,0,9,34,34,86,26,3,0,8,4,0,0,8,35,151,54,5,116,83,0,70,62,14,0,44,75,55,19,100,108,60,78,134,26,5,62,63,70,46,1,2,2,7,22,102,20,1,67,84,67,50,4,55,56,27,53,35,35,0,94,49,24,23,0,0,0,1,4,5,83,2,19,5,2,3,0,0,14,0,18,0,0,0,0,15,15,8,2,0,18,83,79,0,0,75,48,1,93,124,64,85,113,19,66,26,60,0,0,14,93,75,43,22,86,139,53,150,170,76,19,61,48,12,143,5,74,59,90,14,0,62,73,11,65,62,5,1,60,24,0,24,81,48,26,0,36,108,1,0,0,0,18,0,46,19,14,106,126,21,77,3,38,95,46,57,125,96,2,62,101,46,99,0,77,54,0,30,30,3,59,13,67,33,145,65,13,27,6,61,4,146,58,98,149,66,183,69,28,103,0,7,85,0,79,162,54,4,88,41,139,141,19,86,41,35,110,82,163,76,72,67,30,1,33,82,92,1,34,80,42,25,67,56,72,37,14,11,11,0,12,64,20,61,28,47,8,18,58,119,82,12,154,49,7,9,1,34,120,20,44,6,34,6,74,18,1,88,127,73,59,57,55,83,42,98,13,8,24,28,21,46,5,33,0,0,0,28,10,0,4,18,0,3,17,18,31,52,13,23,1,0,9,0,12,12,0,8,34,34,84,25,3,0,8,4,0,0,10,35,94,71,5,53,61,0,75,153,16,6,70,75,54,56,118,146,60,68,78,67,67,8,2,2,7,21,85,14,0,91,134,65,52,4,55,55,30,53,36,35,0,94,50,23,21,0,0,0,1,4,4,73,2,19,5,2,3,0,0,14,3,22,0,0,0,0,16,13,9,2,0,16,54,26,0,0,23,22,0,70,104,63,84,114,19,65,14,43,1,0,0,89,74,45,28,74,80,14,42,70,53,96,100,120,100,92,19,61,48,13,152,5,76,69,114,95,0,62,72,10,65,88,12,1,62,98,0,22,82,92,25,0,36,106,2,0,0,0,17,0,46,19,20,114,84,20,132,3,48,80,96,56,120,98,1,61,103,45,99,0,77,57,0,30,34,2,67,12,66,41,79,68,13,28,6,63,5,56,79,118,151,76,182,69,28,104,0,7,85,0,83,160,53,5,91,41,186,137,20,87,40,34,107,75,164,78,100,70,22,0,51,128,90,1,34,83,32,18,61,55,58,38,7,10,11,0,11,64,21,58,26,45,7,16,34,119,92,12,152,50,7,8,1,35,119,20,42,7,36,5,73,18,1,86,108,51,59,56,54,83,40,98,13,9,24,27,21,46,6,34,0,0,0,23,11,0,4,17,1,2,20,18,32,49,14,22,2,0,9,0,12,12,0,9,32,34,88,17,3,6,8,4,0,0,10,35,93,69,5,76,60,0,70,151,16,0,46,76,54,18,88,89,47,22,94,70,57,102,76,5,4,59,61,69,47,1,2,2,6,22,87,12,1,66,131,63,50,4,56,58,32,62,36,23,0,84,49,23,23,0,0,0,0,4,4,75,2,18,5,2,3,2,0,7,3,24,0,0,0,0,16,14,9,2,0,16,59,29,0,0,26,24,1,68,107,66,83,114,18,64,14,40,0,0,0,82,42,45,26,75,74,12,40,88,45,86,70,142